Protein AF-A0A6P0SN22-F1 (afdb_monomer)

Foldseek 3Di:
DDDDPDPDDDPDDVQDCVVCCQVFDDPVPDPVSRDDPDDDDDDDDDDPDDDDDDDDCPPDDDFQPVVVVCCPVPVCVVVVVVVVVQVPVPHDDDDDDDDDGDDDDDDDDDDDDDDDDDDDDDDDDDDDDDDDDDDPDQDWDWDAALLRWTWIAGPVRQWGAWTFQFQAPVRQTFIFGGHGPPQLVVVQSNDNWHKEKAQQLCSQWDADPPDPGDTPDGGGPSAWHDFQQAIWGRRSVPFADPPQLQTKMKIFGRALAAQLVCLQDCVRYRPCVRRFQPDPDPVSSVVRSVSVSVSVNVVQVVLLCLLPDPPHDPVSVVLSVVSVCNRGGSPFGGMKMANIAAPQLRRHHQWCNVQSQQAPPNSQFTWRMKIFGDWDWDQDPNDIDTDGTQIWTKGWDADPDDDDDDPQQWDKHWRIWIWTGGRSDTPDTKTKMKIFPCDDQSAGWFFLPDPVRTRIDIWIKDWDADPNRIDIWIKDAAWTWIARLLFQWFLTKIFGMKTKTWDGDDPPSQKTKIKIWTWTWTATEQDPQAQAVFFHDPDSLSVQLVVLVVQLVVLCVCCVVPVVSSVVSNVVSVVSNVVSVVVVVPDQGTWIKTGFMKMWIWGHDPNDTDIDIDTDQQPIDTDPVSHDGDCFHCVQWAQKDWDGKDWQDLVCQVPDDFQWAFAAGPQADNDDDSTWIWIKIKDWPQDPPPQRPRDTWIKIWIKTWHHRHPSDPVPTHITITIHTPCDGDDQAWHDSPDFKTKGFDHWYKTWDQVDPLGIWIKIKTWQIWIDGPPQTPPNDWIKMKMKIWHRPRDPHGNDIDIDMDTDD

pLDDT: mean 79.34, std 20.68, range [23.09, 98.12]

Mean predicted aligned error: 14.94 Å

Sequence (808 aa):
EQVTNLPVYFSQPKQSLLYRASTFQDGNQDPTDDPLTFLEVPVTGLPRGEYLPLFPYGGVSGTLAHYQQMEEQILNPQRRKQIKIIAETDTTQLTGEPQGILGIGIGTSTPQAFSALSRSATPEAQAMTAAAATTSTTETITGTTSLGLLATYSSDYQTLNSLLLAKDTDNEDVSLQDLERGSSLRSAFQSSQMFLVITDPSSLKTFDTNEPPQVIKEHFQNNQLTIQGWTFDLNPDNWRQGTGDTDTVLLFKFLDKPLIDILKDTALWEQPEVFVGTATDADERVKEIKAVRDRLVTFFENAIATANDPDAAEKDRDNAAPLARVGSSTFWSGMIALNVKLPAGTGLPQDLKALECGIQDQDNFYAQYVGSNGTPILPQNGELVAEQSSLFGLLDYQDNSVPETGPLGYAFQVANLRVQFQNSQITAFSSEVNLTLDKLFDEATQLLNSRSGRNIVILQGFTEEHDGVITYSFSFTGENYFALPDSHILNNVDIVKATFSTDPPGNDTTLTIGRFTLWGRLNFRDLEAFDGLSFGSDTSLSDEVLTASNLVNRSARALEDDYQVGIDTLNQASAELQQKLDELANNEQFLQFSKLSIVMNCKHTNGTQDITFSVDPSQIAFDFARSKARPHSLYSKFPLKLTNFVYLDPTQPDSKPKGYLTVKTPLGSDSMPDSGFGFNFEFNLGSLGALSGSAQFVVNLLIIWEPNQDGSQEGATTFVGLRLPGIGGDVLGFPLQSVLKLSFKTVELLVDSTNPAGTAYLLKIKKVALKFFVLSFPPNGQTEIVIFGNPDATDSNDAVGWYAAYAK

Structure (mmCIF, N/CA/C/O backbone):
data_AF-A0A6P0SN22-F1
#
_entry.id   AF-A0A6P0SN22-F1
#
loop_
_atom_site.group_PDB
_atom_site.id
_atom_site.type_symbol
_atom_site.label_atom_id
_atom_site.label_alt_id
_atom_site.label_comp_id
_atom_site.label_asym_id
_atom_site.label_e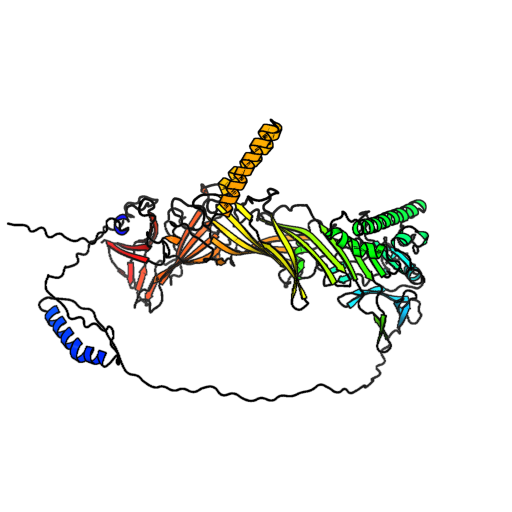ntity_id
_atom_site.label_seq_id
_atom_site.pdbx_PDB_ins_code
_atom_site.Cartn_x
_atom_site.Cartn_y
_atom_site.Cartn_z
_atom_site.occupancy
_atom_site.B_iso_or_equiv
_atom_site.auth_seq_id
_atom_site.auth_comp_id
_atom_site.auth_asym_id
_atom_site.auth_atom_id
_atom_site.pdbx_PDB_model_num
ATOM 1 N N . GLU A 1 1 ? 41.901 -1.131 -85.387 1.00 37.09 1 GLU A N 1
ATOM 2 C CA . GLU A 1 1 ? 41.455 -2.115 -84.375 1.00 37.09 1 GLU A CA 1
ATOM 3 C C . GLU A 1 1 ? 39.991 -1.829 -84.045 1.00 37.09 1 GLU A C 1
ATOM 5 O O . GLU A 1 1 ? 39.555 -0.703 -84.261 1.00 37.09 1 GLU A O 1
ATOM 10 N N . GLN A 1 2 ? 39.230 -2.801 -83.534 1.00 31.55 2 GLN A N 1
ATOM 11 C CA . GLN A 1 2 ? 37.912 -2.556 -82.933 1.00 31.55 2 GLN A CA 1
ATOM 12 C C . GLN A 1 2 ? 37.949 -3.009 -81.473 1.00 31.55 2 GLN A C 1
ATOM 14 O O . GLN A 1 2 ? 38.062 -4.200 -81.198 1.00 31.55 2 GLN A O 1
ATOM 19 N N . VAL A 1 3 ? 37.864 -2.056 -80.544 1.00 35.34 3 VAL A N 1
ATOM 20 C CA . VAL A 1 3 ? 37.743 -2.347 -79.111 1.00 35.34 3 VAL A CA 1
ATOM 21 C C . VAL A 1 3 ? 36.274 -2.628 -78.811 1.00 35.34 3 VAL A C 1
ATOM 23 O O . VAL A 1 3 ? 35.450 -1.716 -78.768 1.00 35.34 3 VAL A O 1
ATOM 26 N N . THR A 1 4 ? 35.928 -3.900 -78.629 1.00 33.53 4 THR A N 1
ATOM 27 C CA . THR A 1 4 ? 34.595 -4.297 -78.170 1.00 33.53 4 THR A CA 1
ATOM 28 C C . THR A 1 4 ? 34.476 -4.049 -76.670 1.00 33.53 4 THR A C 1
ATOM 30 O O . THR A 1 4 ? 34.850 -4.906 -75.870 1.00 33.53 4 THR A O 1
ATOM 33 N N . ASN A 1 5 ? 33.926 -2.894 -76.288 1.00 36.38 5 ASN A N 1
ATOM 34 C CA . ASN A 1 5 ? 33.444 -2.672 -74.924 1.00 36.38 5 ASN A CA 1
ATOM 35 C C . ASN A 1 5 ? 32.339 -3.693 -74.613 1.00 36.38 5 ASN A C 1
ATOM 37 O O . ASN A 1 5 ? 31.191 -3.526 -75.026 1.00 36.38 5 ASN A O 1
ATOM 41 N N . LEU A 1 6 ? 32.689 -4.751 -73.883 1.00 28.53 6 LEU A N 1
ATOM 42 C CA . LEU A 1 6 ? 31.708 -5.596 -73.216 1.00 28.53 6 LEU A CA 1
ATOM 43 C C . LEU A 1 6 ? 31.131 -4.815 -72.024 1.00 28.53 6 LEU A C 1
ATOM 45 O O . LEU A 1 6 ? 31.899 -4.179 -71.298 1.00 28.53 6 LEU A O 1
ATOM 49 N N . PRO A 1 7 ? 29.807 -4.846 -71.789 1.00 27.16 7 PRO A N 1
ATOM 50 C CA . PRO A 1 7 ? 29.234 -4.257 -70.590 1.00 27.16 7 PRO A CA 1
ATOM 51 C C . PRO A 1 7 ? 29.677 -5.076 -69.373 1.00 27.16 7 PRO A C 1
ATOM 53 O O . PRO A 1 7 ? 29.232 -6.208 -69.182 1.00 27.16 7 PRO A O 1
ATOM 56 N N . VAL A 1 8 ? 30.557 -4.504 -68.550 1.00 32.66 8 VAL A N 1
ATOM 57 C CA . VAL A 1 8 ? 30.892 -5.072 -67.240 1.00 32.66 8 VAL A CA 1
ATOM 58 C C . VAL A 1 8 ? 29.663 -4.924 -66.349 1.00 32.66 8 VAL A C 1
ATOM 60 O O . VAL A 1 8 ? 29.258 -3.812 -66.010 1.00 32.66 8 VAL A O 1
ATOM 63 N N . TYR A 1 9 ? 29.041 -6.049 -66.001 1.00 28.30 9 TYR A N 1
ATOM 64 C CA . TYR A 1 9 ? 27.970 -6.077 -65.014 1.00 28.30 9 TYR A CA 1
ATOM 65 C C . TYR A 1 9 ? 28.590 -6.036 -63.616 1.00 28.30 9 TYR A C 1
ATOM 67 O O . TYR A 1 9 ? 29.081 -7.047 -63.116 1.00 28.30 9 TYR A O 1
ATOM 75 N N . PHE A 1 10 ? 28.577 -4.858 -63.000 1.00 33.09 10 PHE A N 1
ATOM 76 C CA . PHE A 1 10 ? 28.916 -4.695 -61.592 1.00 33.09 10 PHE A CA 1
ATOM 77 C C . PHE A 1 10 ? 27.702 -5.061 -60.735 1.00 33.09 10 PHE A C 1
ATOM 79 O O . PHE A 1 10 ? 26.609 -4.530 -60.944 1.00 33.09 10 PHE A O 1
ATOM 86 N N . SER A 1 11 ? 27.893 -5.903 -59.719 1.00 33.38 11 SER A N 1
ATOM 87 C CA . SER A 1 11 ? 26.896 -6.158 -58.674 1.00 33.38 11 SER A CA 1
ATOM 88 C C . SER A 1 11 ? 26.861 -5.004 -57.660 1.00 33.38 11 SER A C 1
ATOM 90 O O . SER A 1 11 ? 27.085 -5.206 -56.471 1.00 33.38 11 SER A O 1
ATOM 92 N N . GLN A 1 12 ? 26.619 -3.784 -58.147 1.00 42.22 12 GLN A N 1
ATOM 93 C CA . GLN A 1 12 ? 26.548 -2.551 -57.360 1.00 42.22 12 GLN A CA 1
ATOM 94 C C . GLN A 1 12 ? 25.097 -2.030 -57.328 1.00 42.22 12 GLN A C 1
ATOM 96 O O . GLN A 1 12 ? 24.701 -1.241 -58.194 1.00 42.22 12 GLN A O 1
ATOM 101 N N . PRO A 1 13 ? 24.276 -2.415 -56.333 1.00 39.00 13 PRO A N 1
ATOM 102 C CA . PRO A 1 13 ? 23.063 -1.676 -56.025 1.00 39.00 13 PRO A CA 1
ATOM 103 C C . PRO A 1 13 ? 23.487 -0.309 -55.479 1.00 39.00 13 PRO A C 1
ATOM 105 O O . PRO A 1 13 ? 24.043 -0.227 -54.385 1.00 39.00 13 PRO A O 1
ATOM 108 N N . LYS A 1 14 ? 23.187 0.780 -56.199 1.00 37.38 14 LYS A N 1
ATOM 109 C CA . LYS A 1 14 ? 23.468 2.162 -55.744 1.00 37.38 14 LYS A CA 1
ATOM 110 C C . LYS A 1 14 ? 22.757 2.560 -54.436 1.00 37.38 14 LYS A C 1
ATOM 112 O O . LYS A 1 14 ? 22.993 3.648 -53.927 1.00 37.38 14 LYS A O 1
ATOM 117 N N . GLN A 1 15 ? 21.882 1.696 -53.926 1.00 42.50 15 GLN A N 1
ATOM 118 C CA . GLN A 1 15 ? 21.137 1.845 -52.674 1.00 42.50 15 GLN A CA 1
ATOM 119 C C . GLN A 1 15 ? 21.713 0.987 -51.529 1.00 42.50 15 GLN A C 1
ATOM 121 O O . GLN A 1 15 ? 21.213 1.058 -50.415 1.00 42.50 15 GLN A O 1
ATOM 126 N N . SER A 1 16 ? 22.748 0.170 -51.771 1.00 48.53 16 SER A N 1
ATOM 127 C CA . SER A 1 16 ? 23.338 -0.676 -50.727 1.00 48.53 16 SER A CA 1
ATOM 128 C C . SER A 1 16 ? 24.124 0.159 -49.711 1.00 48.53 16 SER A C 1
ATOM 130 O O . SER A 1 16 ? 25.060 0.871 -50.083 1.00 48.53 16 SER A O 1
ATOM 132 N N . LEU A 1 17 ? 23.781 0.005 -48.425 1.00 52.00 17 LEU A N 1
ATOM 133 C CA . LEU A 1 17 ? 24.433 0.663 -47.280 1.00 52.00 17 LEU A CA 1
ATOM 134 C C . LEU A 1 17 ? 25.964 0.522 -47.284 1.00 52.00 17 LEU A C 1
ATOM 136 O O . LEU A 1 17 ? 26.669 1.433 -46.859 1.00 52.00 17 LEU A O 1
ATOM 140 N N . LEU A 1 18 ? 26.473 -0.601 -47.803 1.00 52.75 18 LEU A N 1
ATOM 141 C CA . LEU A 1 18 ? 27.900 -0.935 -47.867 1.00 52.75 18 LEU A CA 1
ATOM 142 C C . LEU A 1 18 ? 28.732 0.188 -48.504 1.00 52.75 18 LEU A C 1
ATOM 144 O O . LEU A 1 18 ? 29.776 0.566 -47.979 1.00 52.75 18 LEU A O 1
ATOM 148 N N . TYR A 1 19 ? 28.239 0.775 -49.598 1.00 54.28 19 TYR A N 1
ATOM 149 C CA . TYR A 1 19 ? 28.933 1.837 -50.335 1.00 54.28 19 TYR A CA 1
ATOM 150 C C . TYR A 1 19 ? 28.730 3.240 -49.736 1.00 54.28 19 TYR A C 1
ATOM 152 O O . TYR A 1 19 ? 29.259 4.212 -50.270 1.00 54.28 19 TYR A O 1
ATOM 160 N N . ARG A 1 20 ? 27.975 3.350 -48.635 1.00 53.56 20 ARG A N 1
ATOM 161 C CA . ARG A 1 20 ? 27.742 4.584 -47.869 1.00 53.56 20 ARG A CA 1
ATOM 162 C C . ARG A 1 20 ? 28.419 4.579 -46.495 1.00 53.56 20 ARG A C 1
ATOM 164 O O . ARG A 1 20 ? 28.268 5.544 -45.766 1.00 53.56 20 ARG A O 1
ATOM 171 N N . ALA A 1 21 ? 29.205 3.560 -46.136 1.00 53.28 21 ALA A N 1
ATOM 172 C CA . ALA A 1 21 ? 29.822 3.414 -44.805 1.00 53.28 21 ALA A CA 1
ATOM 173 C C . ALA A 1 21 ? 30.779 4.560 -44.361 1.00 53.28 21 ALA A C 1
ATOM 175 O O . ALA A 1 21 ? 31.189 4.591 -43.195 1.00 53.28 21 ALA A O 1
ATOM 176 N N . SER A 1 22 ? 31.126 5.479 -45.273 1.00 54.09 22 SER A N 1
ATOM 177 C CA . SER A 1 22 ? 31.872 6.731 -45.048 1.00 54.09 22 SER A CA 1
ATOM 178 C C . SER A 1 22 ? 30.991 7.986 -44.902 1.00 54.09 22 SER A C 1
ATOM 180 O O . SER A 1 22 ? 31.495 9.038 -44.530 1.00 54.09 22 SER A O 1
ATOM 182 N N . THR A 1 23 ? 29.681 7.911 -45.176 1.00 56.34 23 THR A N 1
ATOM 183 C CA . THR A 1 23 ? 28.726 9.025 -44.981 1.00 56.34 23 THR A CA 1
ATOM 184 C C . THR A 1 23 ? 27.982 8.955 -43.644 1.00 56.34 23 THR A C 1
ATOM 186 O O . THR A 1 23 ? 27.106 9.776 -43.388 1.00 56.34 23 THR A O 1
ATOM 189 N N . PHE A 1 24 ? 28.311 7.974 -42.802 1.00 56.84 24 PHE A N 1
ATOM 190 C CA . PHE A 1 24 ? 27.848 7.879 -41.416 1.00 56.84 24 PHE A CA 1
ATOM 191 C C . PHE A 1 24 ? 28.590 8.924 -40.585 1.00 56.84 24 PHE A C 1
ATOM 193 O O . PHE A 1 24 ? 29.802 9.077 -40.745 1.00 56.84 24 PHE A O 1
ATOM 200 N N . GLN A 1 25 ? 27.888 9.638 -39.704 1.00 53.88 25 GLN A N 1
ATOM 201 C CA . GLN A 1 25 ? 28.543 10.646 -38.873 1.00 53.88 25 GLN A CA 1
ATOM 202 C C . GLN A 1 25 ? 29.407 9.978 -37.800 1.00 53.88 25 GLN A C 1
ATOM 204 O O . GLN A 1 25 ? 28.922 9.180 -37.000 1.00 53.88 25 GLN A O 1
ATOM 209 N N . ASP A 1 26 ? 30.689 10.335 -37.781 1.00 52.53 26 ASP A N 1
ATOM 210 C CA . ASP A 1 26 ? 31.592 10.058 -36.671 1.00 52.53 26 ASP A CA 1
ATOM 211 C C . ASP A 1 26 ? 31.787 11.339 -35.855 1.00 52.53 26 ASP A C 1
ATOM 213 O O . ASP A 1 26 ? 32.146 12.378 -36.417 1.00 52.53 26 ASP A O 1
ATOM 217 N N . GLY A 1 27 ? 31.572 11.264 -34.539 1.00 46.97 27 GLY A N 1
ATOM 218 C CA . GLY A 1 27 ? 31.609 12.426 -33.645 1.00 46.97 27 GLY A CA 1
ATOM 219 C C . GLY A 1 27 ? 32.939 13.192 -33.625 1.00 46.97 27 GLY A C 1
ATOM 220 O O . GLY A 1 27 ? 32.939 14.371 -33.285 1.00 46.97 27 GLY A O 1
ATOM 221 N N . ASN A 1 28 ? 34.052 12.568 -34.034 1.00 48.81 28 ASN A N 1
ATOM 222 C CA . ASN A 1 28 ? 35.381 13.193 -34.014 1.00 48.81 28 ASN A CA 1
ATOM 223 C C . ASN A 1 28 ? 35.919 13.601 -35.399 1.00 48.81 28 ASN A C 1
ATOM 225 O O . ASN A 1 28 ? 36.970 14.238 -35.462 1.00 48.81 28 ASN A O 1
ATOM 229 N N . GLN A 1 29 ? 35.244 13.238 -36.500 1.00 50.00 29 GLN A N 1
ATOM 230 C CA . GLN A 1 29 ? 35.712 13.456 -37.885 1.00 50.00 29 GLN A CA 1
ATOM 231 C C . GLN A 1 29 ? 37.176 13.015 -38.148 1.00 50.00 29 GLN A C 1
ATOM 233 O O . GLN A 1 29 ? 37.887 13.628 -38.949 1.00 50.00 29 GLN A O 1
ATOM 238 N N . ASP A 1 30 ? 37.647 11.953 -37.483 1.00 48.50 30 ASP A N 1
ATOM 239 C CA . ASP A 1 30 ? 39.017 11.453 -37.657 1.00 48.50 30 ASP A CA 1
ATOM 240 C C . ASP A 1 30 ? 39.169 10.771 -39.039 1.00 48.50 30 ASP A C 1
ATOM 242 O O . ASP A 1 30 ? 38.454 9.808 -39.331 1.00 48.50 30 ASP A O 1
ATOM 246 N N . PRO A 1 31 ? 40.110 11.202 -39.905 1.00 40.78 31 PRO A N 1
ATOM 247 C CA . PRO A 1 31 ? 40.314 10.605 -41.229 1.00 40.78 31 PRO A CA 1
ATOM 248 C C . PRO A 1 31 ? 40.891 9.175 -41.190 1.00 40.78 31 PRO A C 1
ATOM 250 O O . PRO A 1 31 ? 41.145 8.591 -42.242 1.00 40.78 31 PRO A O 1
ATOM 253 N N . THR A 1 32 ? 41.122 8.597 -40.006 1.00 43.38 32 THR A N 1
ATOM 254 C CA . THR A 1 32 ? 41.438 7.173 -39.810 1.00 43.38 32 THR A CA 1
ATOM 255 C C . THR A 1 32 ? 40.221 6.308 -39.457 1.00 43.38 32 THR A C 1
ATOM 257 O O . THR A 1 32 ? 40.376 5.090 -39.345 1.00 43.38 32 THR A O 1
ATOM 260 N N . ASP A 1 33 ? 39.027 6.905 -39.334 1.00 42.75 33 ASP A N 1
ATOM 261 C CA . ASP A 1 33 ? 37.753 6.205 -39.109 1.00 42.75 33 ASP A CA 1
ATOM 262 C C . ASP A 1 33 ? 36.914 6.000 -40.400 1.00 42.75 33 ASP A C 1
ATOM 264 O O . ASP A 1 33 ? 35.889 5.301 -40.383 1.00 42.75 33 ASP A O 1
ATOM 268 N N . ASP A 1 34 ? 37.402 6.546 -41.521 1.00 47.16 34 ASP A N 1
ATOM 269 C CA . ASP A 1 34 ? 36.933 6.345 -42.901 1.00 47.16 34 ASP A CA 1
ATOM 270 C C . ASP A 1 34 ? 37.185 4.874 -43.334 1.00 47.16 34 ASP A C 1
ATOM 272 O O . ASP A 1 34 ? 38.304 4.374 -43.164 1.00 47.16 34 ASP A O 1
ATOM 276 N N . PRO A 1 35 ? 36.184 4.123 -43.845 1.00 45.41 35 PRO A N 1
ATOM 277 C CA . PRO A 1 35 ? 36.316 2.691 -44.109 1.00 45.41 35 PRO A CA 1
ATOM 278 C C . PRO A 1 35 ? 37.404 2.366 -45.136 1.00 45.41 35 PRO A C 1
ATOM 280 O O . PRO A 1 35 ? 37.511 2.994 -46.193 1.00 45.41 35 PRO A O 1
ATOM 283 N N . LEU A 1 36 ? 38.153 1.295 -44.858 1.00 47.06 36 LEU A N 1
ATOM 284 C CA . LEU A 1 36 ? 39.198 0.779 -45.742 1.00 47.06 36 LEU A CA 1
ATOM 285 C C . LEU A 1 36 ? 38.669 0.585 -47.172 1.00 47.06 36 LEU A C 1
ATOM 287 O O . LEU A 1 36 ? 37.714 -0.161 -47.396 1.00 47.06 36 LEU A O 1
ATOM 291 N N . THR A 1 37 ? 39.301 1.258 -48.140 1.00 41.22 37 THR A N 1
ATOM 292 C CA . THR A 1 37 ? 38.797 1.367 -49.516 1.00 41.22 37 THR A CA 1
ATOM 293 C C . THR A 1 37 ? 38.552 -0.014 -50.126 1.00 41.22 37 THR A C 1
ATOM 295 O O . THR A 1 37 ? 39.486 -0.805 -50.271 1.00 41.22 37 THR A O 1
ATOM 298 N N . PHE A 1 38 ? 37.292 -0.303 -50.473 1.00 41.16 38 PHE A N 1
ATOM 299 C CA . PHE A 1 38 ? 36.851 -1.635 -50.891 1.00 41.16 38 PHE A CA 1
ATOM 300 C C . PHE A 1 38 ? 37.704 -2.204 -52.031 1.00 41.16 38 PHE A C 1
ATOM 302 O O . PHE A 1 38 ? 37.725 -1.681 -53.146 1.00 41.16 38 PHE A O 1
ATOM 309 N N . LEU A 1 39 ? 38.373 -3.323 -51.753 1.00 35.22 39 LEU A N 1
ATOM 310 C CA . LEU A 1 39 ? 39.164 -4.048 -52.737 1.00 35.22 39 LEU A CA 1
ATOM 311 C C . LEU A 1 39 ? 38.232 -5.000 -53.501 1.00 35.22 39 LEU A C 1
ATOM 313 O O . LEU A 1 39 ? 37.974 -6.118 -53.056 1.00 35.22 39 LEU A O 1
ATOM 317 N N . GLU A 1 40 ? 37.683 -4.528 -54.626 1.00 33.50 40 GLU A N 1
ATOM 318 C CA . GLU A 1 40 ? 36.809 -5.334 -55.489 1.00 33.50 40 GLU A CA 1
ATOM 319 C C . GLU A 1 40 ? 37.525 -6.624 -55.926 1.00 33.50 40 GLU A C 1
ATOM 321 O O . GLU A 1 40 ? 38.566 -6.586 -56.585 1.00 33.50 40 GLU A O 1
ATOM 326 N N . VAL A 1 41 ? 36.954 -7.780 -55.576 1.00 29.56 41 VAL A N 1
ATOM 327 C CA . VAL A 1 41 ? 37.428 -9.085 -56.052 1.00 29.56 41 VAL A CA 1
ATOM 328 C C . VAL A 1 41 ? 36.740 -9.381 -57.390 1.00 29.56 41 VAL A C 1
ATOM 330 O O . VAL A 1 41 ? 35.524 -9.589 -57.405 1.00 29.56 41 VAL A O 1
ATOM 333 N N . PRO A 1 42 ? 37.464 -9.414 -58.525 1.00 27.75 42 PRO A N 1
ATOM 334 C CA . PRO A 1 42 ? 36.849 -9.661 -59.822 1.00 27.75 42 PRO A CA 1
ATOM 335 C C . PRO A 1 42 ? 36.373 -11.115 -59.923 1.00 27.75 42 PRO A C 1
ATOM 337 O O . PRO A 1 42 ? 37.173 -12.050 -59.911 1.00 27.75 42 PRO A O 1
ATOM 340 N N . VAL A 1 43 ? 35.061 -11.312 -60.061 1.00 32.66 43 VAL A N 1
ATOM 341 C CA . VAL A 1 43 ? 34.480 -12.636 -60.316 1.00 32.66 43 VAL A CA 1
ATOM 342 C C . VAL A 1 43 ? 34.761 -13.040 -61.763 1.00 32.66 43 VAL A C 1
ATOM 344 O O . VAL A 1 43 ? 34.273 -12.412 -62.704 1.00 32.66 43 VAL A O 1
ATOM 347 N N . THR A 1 44 ? 35.525 -14.116 -61.956 1.00 33.78 44 THR A N 1
ATOM 348 C CA . THR A 1 44 ? 35.799 -14.674 -63.286 1.00 33.78 44 THR A CA 1
ATOM 349 C C . THR A 1 44 ? 34.521 -15.270 -63.883 1.00 33.78 44 THR A C 1
ATOM 351 O O . THR A 1 44 ? 34.043 -16.315 -63.441 1.00 33.78 44 THR A O 1
ATOM 354 N N . GLY A 1 45 ? 33.948 -14.604 -64.887 1.00 38.22 45 GLY A N 1
ATOM 355 C CA . GLY A 1 45 ? 32.739 -15.072 -65.567 1.00 38.22 45 GLY A CA 1
ATOM 356 C C . GLY A 1 45 ? 32.968 -16.346 -66.388 1.00 38.22 45 GLY A C 1
ATOM 357 O O . GLY A 1 45 ? 33.976 -16.474 -67.082 1.00 38.22 45 GLY A O 1
ATOM 358 N N . LEU A 1 46 ? 32.006 -17.273 -66.344 1.00 39.03 46 LEU A N 1
ATOM 359 C CA . LEU A 1 46 ? 32.020 -18.490 -67.162 1.00 39.03 46 LEU A CA 1
ATOM 360 C C . LEU A 1 46 ? 31.876 -18.163 -68.667 1.00 39.03 46 LEU A C 1
ATOM 362 O O . LEU A 1 46 ? 31.057 -17.309 -69.030 1.00 39.03 46 LEU A O 1
ATOM 366 N N . PRO A 1 47 ? 32.589 -18.868 -69.568 1.00 43.06 47 PRO A N 1
ATOM 367 C CA . PRO A 1 47 ? 32.340 -18.792 -71.005 1.00 43.06 47 PRO A CA 1
ATOM 368 C C . PRO A 1 47 ? 30.916 -19.241 -71.372 1.00 43.06 47 PRO A C 1
ATOM 370 O O . PRO A 1 47 ? 30.352 -20.155 -70.769 1.00 43.06 47 PRO A O 1
ATOM 373 N N . ARG A 1 48 ? 30.330 -18.643 -72.417 1.00 35.75 48 ARG A N 1
ATOM 374 C CA . ARG A 1 48 ? 29.030 -19.086 -72.950 1.00 35.75 48 ARG A CA 1
ATOM 375 C C . ARG A 1 48 ? 29.164 -20.448 -73.642 1.00 35.75 48 ARG A C 1
ATOM 377 O O . ARG A 1 48 ? 29.698 -20.500 -74.746 1.00 35.75 48 ARG A O 1
ATOM 384 N N . GLY A 1 49 ? 28.586 -21.501 -73.061 1.00 48.97 49 GLY A N 1
ATOM 385 C CA . GLY A 1 49 ? 28.297 -22.748 -73.786 1.00 48.97 49 GLY A CA 1
ATOM 386 C C . GLY A 1 49 ? 28.391 -24.052 -72.990 1.00 48.97 49 GLY A C 1
ATOM 387 O O . GLY A 1 49 ? 27.885 -25.062 -73.471 1.00 48.97 49 GLY A O 1
ATOM 388 N N . GLU A 1 50 ? 29.004 -24.056 -71.804 1.00 45.03 50 GLU A N 1
ATOM 389 C CA . GLU A 1 50 ? 29.129 -25.275 -70.991 1.00 45.03 50 GLU A CA 1
ATOM 390 C C . GLU A 1 50 ? 27.929 -25.497 -70.059 1.00 45.03 50 GLU A C 1
ATOM 392 O O . GLU A 1 50 ? 27.364 -24.556 -69.500 1.00 45.03 50 GLU A O 1
ATOM 397 N N . TYR A 1 51 ? 27.562 -26.768 -69.876 1.00 52.72 51 TYR A N 1
ATOM 398 C CA . TYR A 1 51 ? 26.471 -27.220 -69.012 1.00 52.72 51 TYR A CA 1
ATOM 399 C C . TYR A 1 51 ? 26.922 -28.444 -68.215 1.00 52.72 51 TYR A C 1
ATOM 401 O O . TYR A 1 51 ? 27.581 -29.331 -68.758 1.00 52.72 51 TYR A O 1
ATOM 409 N N . LEU A 1 52 ? 26.525 -28.523 -66.944 1.00 45.53 52 LEU A N 1
ATOM 410 C CA . LEU A 1 52 ? 26.890 -29.618 -66.044 1.00 45.53 52 LEU A CA 1
ATOM 411 C C . LEU A 1 52 ? 25.633 -30.383 -65.582 1.00 45.53 52 LEU A C 1
ATOM 413 O O . LEU A 1 52 ? 24.633 -29.751 -65.232 1.00 45.53 52 LEU A O 1
ATOM 417 N N . PRO A 1 53 ? 25.643 -31.731 -65.586 1.00 45.38 53 PRO A N 1
ATOM 418 C CA . PRO A 1 53 ? 24.451 -32.535 -65.324 1.00 45.38 53 PRO A CA 1
ATOM 419 C C . PRO A 1 53 ? 24.132 -32.639 -63.824 1.00 45.38 53 PRO A C 1
ATOM 421 O O . PRO A 1 53 ? 24.556 -33.569 -63.128 1.00 45.38 53 PRO A O 1
ATOM 424 N N . LEU A 1 54 ? 23.320 -31.703 -63.331 1.00 42.19 54 LEU A N 1
ATOM 425 C CA . LEU A 1 54 ? 22.585 -31.873 -62.078 1.00 42.19 54 LEU A CA 1
ATOM 426 C C . LEU A 1 54 ? 21.493 -32.936 -62.264 1.00 42.19 54 LEU A C 1
ATOM 428 O O . LEU A 1 54 ? 20.694 -32.857 -63.196 1.00 42.19 54 LEU A O 1
ATOM 432 N N . PHE A 1 55 ? 21.442 -33.915 -61.360 1.00 47.31 55 PHE A N 1
ATOM 433 C CA . PHE A 1 55 ? 20.347 -34.881 -61.300 1.00 47.31 55 PHE A CA 1
ATOM 434 C C . PHE A 1 55 ? 19.355 -34.417 -60.221 1.00 47.31 55 PHE A C 1
ATOM 436 O O . PHE A 1 55 ? 19.761 -34.288 -59.064 1.00 47.31 55 PHE A O 1
ATOM 443 N N . PRO A 1 56 ? 18.091 -34.103 -60.555 1.00 45.16 56 PRO A N 1
ATOM 444 C CA . PRO A 1 56 ? 17.151 -33.564 -59.580 1.00 45.16 56 PRO A CA 1
ATOM 445 C C . PRO A 1 56 ? 16.663 -34.670 -58.636 1.00 45.16 56 PRO A C 1
ATOM 447 O O . PRO A 1 56 ? 15.868 -35.521 -59.021 1.00 45.16 56 PRO A O 1
ATOM 450 N N . TYR A 1 57 ? 17.088 -34.626 -57.371 1.00 55.12 57 TYR A N 1
ATOM 451 C CA . TYR A 1 57 ? 16.649 -35.563 -56.323 1.00 55.12 57 TYR A CA 1
ATOM 452 C C . TYR A 1 57 ? 15.209 -35.313 -55.810 1.00 55.12 57 TYR A C 1
ATOM 454 O O . TYR A 1 57 ? 14.767 -35.941 -54.848 1.00 55.12 57 TYR A O 1
ATOM 462 N N . GLY A 1 58 ? 14.450 -34.417 -56.451 1.00 42.31 58 GLY A N 1
ATOM 463 C CA . GLY A 1 58 ? 13.050 -34.152 -56.118 1.00 42.31 58 GLY A CA 1
ATOM 464 C C . GLY A 1 58 ? 12.159 -35.365 -56.399 1.00 42.31 58 GLY A C 1
ATOM 465 O O . GLY A 1 58 ? 12.076 -35.826 -57.534 1.00 42.31 58 GLY A O 1
ATOM 466 N N . GLY A 1 59 ? 11.477 -35.870 -55.367 1.00 49.03 59 GLY A N 1
ATOM 467 C CA . GLY A 1 59 ? 10.556 -37.009 -55.476 1.00 49.03 59 GLY A CA 1
ATOM 468 C C . GLY A 1 59 ? 11.211 -38.396 -55.430 1.00 49.03 59 GLY A C 1
ATOM 469 O O . GLY A 1 59 ? 10.542 -39.386 -55.719 1.00 49.03 59 GLY A O 1
ATOM 470 N N . VAL A 1 60 ? 12.494 -38.502 -55.070 1.00 55.12 60 VAL A N 1
ATOM 471 C CA . VAL A 1 60 ? 13.182 -39.799 -54.961 1.00 55.12 60 VAL A CA 1
ATOM 472 C C . VAL A 1 60 ? 12.720 -40.564 -53.714 1.00 55.12 60 VAL A C 1
ATOM 474 O O . VAL A 1 60 ? 12.896 -40.104 -52.589 1.00 55.12 60 VAL A O 1
ATOM 477 N N . SER A 1 61 ? 12.164 -41.763 -53.916 1.00 55.19 61 SER A N 1
ATOM 478 C CA . SER A 1 61 ? 11.712 -42.666 -52.850 1.00 55.19 61 SER A CA 1
ATOM 479 C C . SER A 1 61 ? 12.453 -44.005 -52.897 1.00 55.19 61 SER A C 1
ATOM 481 O O . SER A 1 61 ? 12.337 -44.757 -53.865 1.00 55.19 61 SER A O 1
ATOM 483 N N . GLY A 1 62 ? 13.177 -44.321 -51.830 1.00 61.66 62 GLY A N 1
ATOM 484 C CA . GLY A 1 62 ? 13.998 -45.522 -51.692 1.00 61.66 62 GLY A CA 1
ATOM 485 C C . GLY A 1 62 ? 15.039 -45.301 -50.597 1.00 61.66 62 GLY A C 1
ATOM 486 O O . GLY A 1 62 ? 15.019 -44.274 -49.920 1.00 61.66 62 GLY A O 1
ATOM 487 N N . THR A 1 63 ? 15.959 -46.241 -50.398 1.00 56.09 63 THR A N 1
ATOM 488 C CA . THR A 1 63 ? 16.991 -46.046 -49.375 1.00 56.09 63 THR A CA 1
ATOM 489 C C . THR A 1 63 ? 18.069 -45.067 -49.832 1.00 56.09 63 THR A C 1
ATOM 491 O O . THR A 1 63 ? 18.702 -45.275 -50.865 1.00 56.09 63 THR A O 1
ATOM 494 N N . LEU A 1 64 ? 18.336 -44.080 -48.973 1.00 54.62 64 LEU A N 1
ATOM 495 C CA . LEU A 1 64 ? 19.480 -43.162 -48.963 1.00 54.62 64 LEU A CA 1
ATOM 496 C C . LEU A 1 64 ? 20.781 -43.744 -49.578 1.00 54.62 64 LEU A C 1
ATOM 498 O O . LEU A 1 64 ? 21.385 -43.168 -50.472 1.00 54.62 64 LEU A O 1
ATOM 502 N N . ALA A 1 65 ? 21.190 -44.945 -49.174 1.00 53.41 65 ALA A N 1
ATOM 503 C CA . ALA A 1 65 ? 22.058 -45.804 -49.984 1.00 53.41 65 ALA A CA 1
ATOM 504 C C . ALA A 1 65 ? 21.229 -47.044 -50.317 1.00 53.41 65 ALA A C 1
ATOM 506 O O . ALA A 1 65 ? 20.827 -47.750 -49.400 1.00 53.41 65 ALA A O 1
ATOM 507 N N . HIS A 1 66 ? 20.854 -47.325 -51.560 1.00 55.50 66 HIS A N 1
ATOM 508 C CA . HIS A 1 66 ? 21.704 -47.363 -52.751 1.00 55.50 66 HIS A CA 1
ATOM 509 C C . HIS A 1 66 ? 21.939 -46.054 -53.524 1.00 55.50 66 HIS A C 1
ATOM 511 O O . HIS A 1 66 ? 22.815 -46.064 -54.387 1.00 55.50 66 HIS A O 1
ATOM 517 N N . TYR A 1 67 ? 21.257 -44.936 -53.237 1.00 59.09 67 TYR A N 1
ATOM 518 C CA . TYR A 1 67 ? 21.566 -43.678 -53.941 1.00 59.09 67 TYR A CA 1
ATOM 519 C C . TYR A 1 67 ? 22.990 -43.186 -53.652 1.00 59.09 67 TYR A C 1
ATOM 521 O O . TYR A 1 67 ? 23.678 -42.866 -54.611 1.00 59.09 67 TYR A O 1
ATOM 529 N N . GLN A 1 68 ? 23.499 -43.295 -52.415 1.00 52.97 68 GLN A N 1
ATOM 530 C CA . GLN A 1 68 ? 24.937 -43.156 -52.119 1.00 52.97 68 GLN A CA 1
ATOM 531 C C . GLN A 1 68 ? 25.801 -44.095 -52.965 1.00 52.97 68 GLN A C 1
ATOM 533 O O . GLN A 1 68 ? 26.811 -43.668 -53.489 1.00 52.97 68 GLN A O 1
ATOM 538 N N . GLN A 1 69 ? 25.461 -45.380 -53.112 1.00 56.59 69 GLN A N 1
ATOM 539 C CA . GLN A 1 69 ? 26.326 -46.312 -53.852 1.00 56.59 69 GLN A CA 1
ATOM 540 C C . GLN A 1 69 ? 26.349 -45.997 -55.351 1.00 56.59 69 GLN A C 1
ATOM 542 O O . GLN A 1 69 ? 27.402 -46.077 -55.980 1.00 56.59 69 GLN A O 1
ATOM 547 N N . MET A 1 70 ? 25.223 -45.560 -55.919 1.00 57.91 70 MET A N 1
ATOM 548 C CA . MET A 1 70 ? 25.191 -44.976 -57.259 1.00 57.91 70 MET A CA 1
ATOM 549 C C . MET A 1 70 ? 25.990 -43.665 -57.303 1.00 57.91 70 MET A C 1
ATOM 551 O O . MET A 1 70 ? 26.745 -43.444 -58.248 1.00 57.91 70 MET A O 1
ATOM 555 N N . GLU A 1 71 ? 25.891 -42.838 -56.262 1.00 57.44 71 GLU A N 1
ATOM 556 C CA . GLU A 1 71 ? 26.653 -41.605 -56.096 1.00 57.44 71 GLU A CA 1
ATOM 557 C C . GLU A 1 71 ? 28.152 -41.858 -55.894 1.00 57.44 71 GLU A C 1
ATOM 559 O O . GLU A 1 71 ? 28.930 -41.042 -56.339 1.00 57.44 71 GLU A O 1
ATOM 564 N N . GLU A 1 72 ? 28.602 -42.980 -55.335 1.00 51.28 72 GLU A N 1
ATOM 565 C CA . GLU A 1 72 ? 30.009 -43.280 -55.019 1.00 51.28 72 GLU A CA 1
ATOM 566 C C . GLU A 1 72 ? 30.707 -44.145 -56.073 1.00 51.28 72 GLU A C 1
ATOM 568 O O . GLU A 1 72 ? 31.913 -44.011 -56.277 1.00 51.28 72 GLU A O 1
ATOM 573 N N . GLN A 1 73 ? 29.966 -45.028 -56.752 1.00 53.62 73 GLN A N 1
ATOM 574 C CA . GLN A 1 73 ? 30.509 -45.997 -57.714 1.00 53.62 73 GLN A CA 1
ATOM 575 C C . GLN A 1 73 ? 30.228 -45.630 -59.176 1.00 53.62 73 GLN A C 1
ATOM 577 O O . GLN A 1 73 ? 30.942 -46.096 -60.063 1.00 53.62 73 GLN A O 1
ATOM 582 N N . ILE A 1 74 ? 29.218 -44.792 -59.449 1.00 54.97 74 ILE A N 1
ATOM 583 C CA . ILE A 1 74 ? 28.853 -44.386 -60.815 1.00 54.97 74 ILE A CA 1
ATOM 584 C C . ILE A 1 74 ? 28.967 -42.869 -60.981 1.00 54.97 74 ILE A C 1
ATOM 586 O O . ILE A 1 74 ? 29.765 -42.414 -61.803 1.00 54.97 74 ILE A O 1
ATOM 590 N N . LEU A 1 75 ? 28.238 -42.074 -60.192 1.00 54.84 75 LEU A N 1
ATOM 591 C CA . LEU A 1 75 ? 28.251 -40.619 -60.333 1.00 54.84 75 LEU A CA 1
ATOM 592 C C . LEU A 1 75 ? 29.558 -40.015 -59.817 1.00 54.84 75 LEU A C 1
ATOM 594 O O . LEU A 1 75 ? 30.142 -39.255 -60.567 1.00 54.84 75 LEU A O 1
ATOM 598 N N . ASN A 1 76 ? 30.106 -40.376 -58.652 1.00 53.47 76 ASN A N 1
ATOM 599 C CA . ASN A 1 76 ? 31.396 -39.838 -58.189 1.00 53.47 76 ASN A CA 1
ATOM 600 C C . ASN A 1 76 ? 32.544 -40.199 -59.130 1.00 53.47 76 ASN A C 1
ATOM 602 O O . ASN A 1 76 ? 33.339 -39.311 -59.396 1.00 53.47 76 ASN A O 1
ATOM 606 N N . PRO A 1 77 ? 32.691 -41.421 -59.671 1.00 52.47 77 PRO A N 1
ATOM 607 C CA . PRO A 1 77 ? 33.781 -41.701 -60.594 1.00 52.47 77 PRO A CA 1
ATOM 608 C C . PRO A 1 77 ? 33.605 -40.972 -61.927 1.00 52.47 77 PRO A C 1
ATOM 610 O O . PRO A 1 77 ? 34.595 -40.492 -62.466 1.00 52.47 77 PRO A O 1
ATOM 613 N N . GLN A 1 78 ? 32.377 -40.798 -62.431 1.00 51.53 78 GLN A N 1
ATOM 614 C CA . GLN A 1 78 ? 32.129 -39.984 -63.631 1.00 51.53 78 GLN A CA 1
ATOM 615 C C . GLN A 1 78 ? 32.279 -38.480 -63.365 1.00 51.53 78 GLN A C 1
ATOM 617 O O . GLN A 1 78 ? 32.888 -37.790 -64.173 1.00 51.53 78 GLN A O 1
ATOM 622 N N . ARG A 1 79 ? 31.816 -37.976 -62.216 1.00 52.12 79 ARG A N 1
ATOM 623 C CA . ARG A 1 79 ? 31.968 -36.588 -61.760 1.00 52.12 79 ARG A CA 1
ATOM 624 C C . ARG A 1 79 ? 33.424 -36.285 -61.470 1.00 52.12 79 ARG A C 1
ATOM 626 O O . ARG A 1 79 ? 33.926 -35.365 -62.071 1.00 52.12 79 ARG A O 1
ATOM 633 N N . ARG A 1 80 ? 34.152 -37.078 -60.679 1.00 49.78 80 ARG A N 1
ATOM 634 C CA . ARG A 1 80 ? 35.608 -36.938 -60.454 1.00 49.78 80 ARG A CA 1
ATOM 635 C C . ARG A 1 80 ? 36.414 -37.086 -61.742 1.00 49.78 80 ARG A C 1
ATOM 637 O O . ARG A 1 80 ? 37.460 -36.465 -61.850 1.00 49.78 80 ARG A O 1
ATOM 644 N N . LYS A 1 81 ? 35.953 -37.868 -62.725 1.00 49.84 81 LYS A N 1
ATOM 645 C CA . LYS A 1 81 ? 36.599 -37.965 -64.044 1.00 49.84 81 LYS A CA 1
ATOM 646 C C . LYS A 1 81 ? 36.271 -36.775 -64.946 1.00 49.84 81 LYS A C 1
ATOM 648 O O . LYS A 1 81 ? 37.176 -36.319 -65.633 1.00 49.84 81 LYS A O 1
ATOM 653 N N . GLN A 1 82 ? 35.048 -36.239 -64.896 1.00 49.28 82 GLN A N 1
ATOM 654 C CA . GLN A 1 82 ? 34.732 -34.923 -65.450 1.00 49.28 82 GLN A CA 1
ATOM 655 C C . GLN A 1 82 ? 35.550 -33.864 -64.720 1.00 49.28 82 GLN A C 1
ATOM 657 O O . GLN A 1 82 ? 36.485 -33.407 -65.336 1.00 49.28 82 GLN A O 1
ATOM 662 N N . ILE A 1 83 ? 35.316 -33.581 -63.432 1.00 43.34 83 ILE A N 1
ATOM 663 C CA . ILE A 1 83 ? 36.068 -32.691 -62.514 1.00 43.34 83 ILE A CA 1
ATOM 664 C C . ILE A 1 83 ? 37.596 -32.805 -62.663 1.00 43.34 83 ILE A C 1
ATOM 666 O O . ILE A 1 83 ? 38.277 -31.813 -62.452 1.00 43.34 83 ILE A O 1
ATOM 670 N N . LYS A 1 84 ? 38.151 -33.953 -63.077 1.00 43.12 84 LYS A N 1
ATOM 671 C CA . LYS A 1 84 ? 39.565 -34.078 -63.449 1.00 43.12 84 LYS A CA 1
ATOM 672 C C . LYS A 1 84 ? 39.889 -33.585 -64.871 1.00 43.12 84 LYS A C 1
ATOM 674 O O . LYS A 1 84 ? 40.780 -32.766 -64.996 1.00 43.12 84 LYS A O 1
ATOM 679 N N . ILE A 1 85 ? 39.181 -34.031 -65.915 1.00 47.53 85 ILE A N 1
ATOM 680 C CA . ILE A 1 85 ? 39.298 -33.475 -67.290 1.00 47.53 85 ILE A CA 1
ATOM 681 C C . ILE A 1 85 ? 39.070 -31.950 -67.280 1.00 47.53 85 ILE A C 1
ATOM 683 O O . ILE A 1 85 ? 39.743 -31.192 -67.969 1.00 47.53 85 ILE A O 1
ATOM 687 N N . ILE A 1 86 ? 38.127 -31.537 -66.441 1.00 43.97 86 ILE A N 1
ATOM 688 C CA . ILE A 1 86 ? 37.765 -30.185 -66.047 1.00 43.97 86 ILE A CA 1
ATOM 689 C C . ILE A 1 86 ? 38.994 -29.525 -65.394 1.00 43.97 86 ILE A C 1
ATOM 691 O O . ILE A 1 86 ? 39.631 -28.714 -66.056 1.00 43.97 86 ILE A O 1
ATOM 695 N N . ALA A 1 87 ? 39.472 -29.957 -64.227 1.00 41.19 87 ALA A N 1
ATOM 696 C CA . ALA A 1 87 ? 40.654 -29.379 -63.565 1.00 41.19 87 ALA A CA 1
ATOM 697 C C . ALA A 1 87 ? 42.023 -29.608 -64.270 1.00 41.19 87 ALA A C 1
ATOM 699 O O . ALA A 1 87 ? 43.062 -29.370 -63.656 1.00 41.19 87 ALA A O 1
ATOM 700 N N . GLU A 1 88 ? 42.058 -30.087 -65.522 1.00 45.09 88 GLU A N 1
ATOM 701 C CA . GLU A 1 88 ? 43.287 -30.336 -66.297 1.00 45.09 88 GLU A CA 1
ATOM 702 C C . GLU A 1 88 ? 43.381 -29.581 -67.642 1.00 45.09 88 GLU A C 1
ATOM 704 O O . GLU A 1 88 ? 44.446 -29.632 -68.260 1.00 45.09 88 GLU A O 1
ATOM 709 N N . THR A 1 89 ? 42.332 -28.948 -68.193 1.00 46.84 89 THR A N 1
ATOM 710 C CA . THR A 1 89 ? 42.403 -28.399 -69.578 1.00 46.84 89 THR A CA 1
ATOM 711 C C . THR A 1 89 ? 41.585 -27.119 -69.883 1.00 46.84 89 THR A C 1
ATOM 713 O O . THR A 1 89 ? 41.097 -26.948 -70.994 1.00 46.84 89 THR A O 1
ATOM 716 N N . ASP A 1 90 ? 41.400 -26.118 -69.027 1.00 53.78 90 ASP A N 1
ATOM 717 C CA . ASP A 1 90 ? 41.719 -25.885 -67.615 1.00 53.78 90 ASP A CA 1
ATOM 718 C C . ASP A 1 90 ? 40.463 -25.186 -67.070 1.00 53.78 90 ASP A C 1
ATOM 720 O O . ASP A 1 90 ? 40.128 -24.070 -67.482 1.00 53.78 90 ASP A O 1
ATOM 724 N N . THR A 1 91 ? 39.632 -25.948 -66.357 1.00 42.84 91 THR A N 1
ATOM 725 C CA . THR A 1 91 ? 38.174 -25.878 -66.557 1.00 42.84 91 THR A CA 1
ATOM 726 C C . THR A 1 91 ? 37.365 -26.137 -65.285 1.00 42.84 91 THR A C 1
ATOM 728 O O . THR A 1 91 ? 37.807 -26.849 -64.393 1.00 42.84 91 THR A O 1
ATOM 731 N N . THR A 1 92 ? 36.163 -25.541 -65.285 1.00 30.16 92 THR A N 1
ATOM 732 C CA . THR A 1 92 ? 34.894 -25.823 -64.569 1.00 30.16 92 THR A CA 1
ATOM 733 C C . THR A 1 92 ? 34.853 -26.251 -63.078 1.00 30.16 92 THR A C 1
ATOM 735 O O . THR A 1 92 ? 35.801 -26.687 -62.438 1.00 30.16 92 THR A O 1
ATOM 738 N N . GLN A 1 93 ? 33.675 -26.056 -62.479 1.00 38.75 93 GLN A N 1
ATOM 739 C CA . GLN A 1 93 ? 33.375 -26.214 -61.047 1.00 38.75 93 GLN A CA 1
ATOM 740 C C . GLN A 1 93 ? 32.610 -27.526 -60.780 1.00 38.75 93 GLN A C 1
ATOM 742 O O . GLN A 1 93 ? 32.067 -28.095 -61.726 1.00 38.75 93 GLN A O 1
ATOM 747 N N . LEU A 1 94 ? 32.435 -27.932 -59.507 1.00 23.09 94 LEU A N 1
ATOM 748 C CA . LEU A 1 94 ? 31.091 -28.260 -58.978 1.00 23.09 94 LEU A CA 1
ATOM 749 C C . LEU A 1 94 ? 31.009 -28.520 -57.461 1.00 23.09 94 LEU A C 1
ATOM 751 O O . LEU A 1 94 ? 31.987 -28.850 -56.797 1.00 23.09 94 LEU A O 1
ATOM 755 N N . THR A 1 95 ? 29.779 -28.408 -56.958 1.00 37.12 95 THR A N 1
ATOM 756 C CA . THR A 1 95 ? 29.284 -28.767 -55.620 1.00 37.12 95 THR A CA 1
ATOM 757 C C . THR A 1 95 ? 28.592 -30.146 -55.624 1.00 37.12 95 THR A C 1
ATOM 759 O O . THR A 1 95 ? 28.171 -30.618 -56.681 1.00 37.12 95 THR A O 1
ATOM 762 N N . GLY A 1 96 ? 28.410 -30.779 -54.452 1.00 28.30 96 GLY A N 1
ATOM 763 C CA . GLY A 1 96 ? 27.475 -31.911 -54.288 1.00 28.30 96 GLY A CA 1
ATOM 764 C C . GLY A 1 96 ? 27.832 -32.963 -53.220 1.00 28.30 96 GLY A C 1
ATOM 765 O O . GLY A 1 96 ? 28.958 -33.448 -53.170 1.00 28.30 96 GLY A O 1
ATOM 766 N N . GLU A 1 97 ? 26.834 -33.332 -52.410 1.00 31.70 97 GLU A N 1
ATOM 767 C CA . GLU A 1 97 ? 26.770 -34.516 -51.518 1.00 31.70 97 GLU A CA 1
ATOM 768 C C . GLU A 1 97 ? 26.166 -35.748 -52.299 1.00 31.70 97 GLU A C 1
ATOM 770 O O . GLU A 1 97 ? 26.292 -35.706 -53.528 1.00 31.70 97 GLU A O 1
ATOM 775 N N . PRO A 1 98 ? 25.449 -36.791 -51.754 1.00 36.53 98 PRO A N 1
ATOM 776 C CA . PRO A 1 98 ? 25.112 -37.183 -50.352 1.00 36.53 98 PRO A CA 1
ATOM 777 C C . PRO A 1 98 ? 24.990 -38.714 -49.998 1.00 36.53 98 PRO A C 1
ATOM 779 O O . PRO A 1 98 ? 25.185 -39.594 -50.834 1.00 36.53 98 PRO A O 1
ATOM 782 N N . GLN A 1 99 ? 24.499 -38.993 -48.763 1.00 26.95 99 GLN A N 1
ATOM 783 C CA . GLN A 1 99 ? 23.870 -40.254 -48.242 1.00 26.95 99 GLN A CA 1
ATOM 784 C C . GLN A 1 99 ? 24.876 -41.380 -47.836 1.00 26.95 99 GLN A C 1
ATOM 786 O O . GLN A 1 99 ? 26.062 -41.186 -48.055 1.00 26.95 99 GLN A O 1
ATOM 791 N N . GLY A 1 100 ? 24.568 -42.541 -47.204 1.00 26.64 100 GLY A N 1
ATOM 792 C CA . GLY A 1 100 ? 23.325 -43.157 -46.672 1.00 26.64 100 GLY A CA 1
ATOM 793 C C . GLY A 1 100 ? 23.389 -43.644 -45.194 1.00 26.64 100 GLY A C 1
ATOM 794 O O . GLY A 1 100 ? 23.722 -42.819 -44.356 1.00 26.64 100 GLY A O 1
ATOM 795 N N . ILE A 1 101 ? 23.036 -44.868 -44.718 1.00 26.36 101 ILE A N 1
ATOM 796 C CA . ILE A 1 101 ? 22.718 -46.232 -45.260 1.00 26.36 101 ILE A CA 1
ATOM 797 C C . ILE A 1 101 ? 21.577 -46.905 -44.391 1.00 26.36 101 ILE A C 1
ATOM 799 O O . ILE A 1 101 ? 21.076 -46.281 -43.460 1.00 26.36 101 ILE A O 1
ATOM 803 N N . LEU A 1 102 ? 21.125 -48.149 -44.673 1.00 24.69 102 LEU A N 1
ATOM 804 C CA . LEU A 1 102 ? 20.196 -48.996 -43.858 1.00 24.69 102 LEU A CA 1
ATOM 805 C C . LEU A 1 102 ? 20.748 -49.428 -42.470 1.00 24.69 102 LEU A C 1
ATOM 807 O O . LEU A 1 102 ? 21.952 -49.622 -42.348 1.00 24.69 102 LEU A O 1
ATOM 811 N N . GLY A 1 103 ? 19.930 -49.747 -41.444 1.00 24.19 103 GLY A N 1
ATOM 812 C CA . GLY A 1 103 ? 18.469 -49.557 -41.281 1.00 24.19 103 GLY A CA 1
ATOM 813 C C . GLY A 1 103 ? 17.706 -50.656 -40.484 1.00 24.19 103 GLY A C 1
ATOM 814 O O . GLY A 1 103 ? 18.263 -51.700 -40.175 1.00 24.19 103 GLY A O 1
ATOM 815 N N . ILE A 1 104 ? 16.388 -50.428 -40.300 1.00 25.11 104 ILE A N 1
ATOM 816 C CA . ILE A 1 104 ? 15.263 -51.378 -40.021 1.00 25.11 104 ILE A CA 1
ATOM 817 C C . ILE A 1 104 ? 15.142 -52.076 -38.628 1.00 25.11 104 ILE A C 1
ATOM 819 O O . ILE A 1 104 ? 16.051 -52.763 -38.184 1.00 25.11 104 ILE A O 1
ATOM 823 N N . GLY A 1 105 ? 13.930 -52.021 -38.025 1.00 25.31 105 GLY A N 1
ATOM 824 C CA . GLY A 1 105 ? 13.433 -52.885 -36.917 1.00 25.31 105 GLY A CA 1
ATOM 825 C C . GLY A 1 105 ? 13.001 -52.103 -35.656 1.00 25.31 105 GLY A C 1
ATOM 826 O O . GLY A 1 105 ? 13.866 -51.722 -34.882 1.00 25.31 105 GLY A O 1
ATOM 827 N N . ILE A 1 106 ? 11.751 -51.657 -35.433 1.00 25.92 106 ILE A N 1
ATOM 828 C CA . ILE A 1 106 ? 10.414 -52.312 -35.334 1.00 25.92 106 ILE A CA 1
ATOM 829 C C . ILE A 1 106 ? 10.189 -53.100 -34.017 1.00 25.92 106 ILE A C 1
ATOM 831 O O . ILE A 1 106 ? 10.814 -54.132 -33.802 1.00 25.92 106 ILE A O 1
ATOM 835 N N . GLY A 1 107 ? 9.206 -52.653 -33.213 1.00 25.16 107 GLY A N 1
ATOM 836 C CA . GLY A 1 107 ? 8.617 -53.345 -32.043 1.00 25.16 107 GLY A CA 1
ATOM 837 C C . GLY A 1 107 ? 8.417 -52.387 -30.849 1.00 25.16 107 GLY A C 1
ATOM 838 O O . GLY A 1 107 ? 9.408 -51.913 -30.317 1.00 25.16 107 GLY A O 1
ATOM 839 N N . THR A 1 108 ? 7.240 -51.890 -30.436 1.00 25.77 108 THR A N 1
ATOM 840 C CA . THR A 1 108 ? 5.906 -52.457 -30.095 1.00 25.77 108 THR A CA 1
ATOM 841 C C . THR A 1 108 ? 5.818 -53.264 -28.787 1.00 25.77 108 THR A C 1
ATOM 843 O O . THR A 1 108 ? 5.961 -54.484 -28.812 1.00 25.77 108 THR A O 1
ATOM 846 N N . SER A 1 109 ? 5.412 -52.614 -27.687 1.00 26.56 109 SER A N 1
ATOM 847 C CA . SER A 1 109 ? 4.518 -53.194 -26.661 1.00 26.56 109 SER A CA 1
ATOM 848 C C . SER A 1 109 ? 3.924 -52.114 -25.736 1.00 26.56 109 SER A C 1
ATOM 850 O O . SER A 1 109 ? 4.512 -51.054 -25.534 1.00 26.56 109 SER A O 1
ATOM 852 N N . THR A 1 110 ? 2.717 -52.365 -25.224 1.00 29.69 110 THR A N 1
ATOM 853 C CA . THR A 1 110 ? 1.921 -51.485 -24.344 1.00 29.69 110 THR A CA 1
ATOM 854 C C . THR A 1 110 ? 2.134 -51.787 -22.846 1.00 29.69 110 THR A C 1
ATOM 856 O O . THR A 1 110 ? 2.655 -52.853 -22.513 1.00 29.69 110 THR A O 1
ATOM 859 N N . PRO A 1 111 ? 1.747 -50.878 -21.923 1.00 37.47 111 PRO A N 1
ATOM 860 C CA . PRO A 1 111 ? 1.970 -51.054 -20.483 1.00 37.47 111 PRO A CA 1
ATOM 861 C C . PRO A 1 111 ? 1.031 -52.085 -19.829 1.00 37.47 111 PRO A C 1
ATOM 863 O O . PRO A 1 111 ? -0.042 -52.395 -20.348 1.00 37.47 111 PRO A O 1
ATOM 866 N N . GLN A 1 112 ? 1.413 -52.559 -18.638 1.00 28.05 112 GLN A N 1
ATOM 867 C CA . GLN A 1 112 ? 0.571 -53.359 -17.737 1.00 28.05 112 GLN A CA 1
ATOM 868 C C . GLN A 1 112 ? 0.496 -52.732 -16.334 1.00 28.05 112 GLN A C 1
ATOM 870 O O . GLN A 1 112 ? 1.318 -51.890 -15.979 1.00 28.05 112 GLN A O 1
ATOM 875 N N . ALA A 1 113 ? -0.527 -53.120 -15.567 1.00 25.81 113 ALA A N 1
ATOM 876 C CA . ALA A 1 113 ? -0.936 -52.500 -14.302 1.00 25.81 113 ALA A CA 1
ATOM 877 C C . ALA A 1 113 ? -1.246 -53.564 -13.218 1.00 25.81 113 ALA A C 1
ATOM 879 O O . ALA A 1 113 ? -0.844 -54.717 -13.364 1.00 25.81 113 ALA A O 1
ATOM 880 N N . PHE A 1 114 ? -2.030 -53.181 -12.195 1.00 26.81 114 PHE A N 1
ATOM 881 C CA . PHE A 1 114 ? -2.474 -53.980 -11.030 1.00 26.81 114 PHE A CA 1
ATOM 882 C C . PHE A 1 114 ? -1.365 -54.231 -9.981 1.00 26.81 114 PHE A C 1
ATOM 884 O O . PHE A 1 114 ? -0.194 -54.319 -10.323 1.00 26.81 114 PHE A O 1
ATOM 891 N N . SER A 1 115 ? -1.629 -54.316 -8.670 1.00 26.81 115 SER A N 1
ATOM 892 C CA . SER A 1 115 ? -2.890 -54.416 -7.890 1.00 26.81 115 SER A CA 1
ATOM 893 C C . SER A 1 115 ? -2.882 -53.362 -6.757 1.00 26.81 115 SER A C 1
ATOM 895 O O . SER A 1 115 ? -1.804 -53.002 -6.304 1.00 26.81 115 SER A O 1
ATOM 897 N N . ALA A 1 116 ? -3.967 -52.710 -6.317 1.00 25.94 116 ALA A N 1
ATOM 898 C CA . ALA A 1 116 ? -5.306 -53.158 -5.886 1.00 25.94 116 ALA A CA 1
ATOM 899 C C . ALA A 1 116 ? -5.335 -53.838 -4.492 1.00 25.94 116 ALA A C 1
ATOM 901 O O . ALA A 1 116 ? -4.649 -54.836 -4.306 1.00 25.94 116 ALA A O 1
ATOM 902 N N . LEU A 1 117 ? -6.151 -53.266 -3.577 1.00 28.66 117 LEU A N 1
ATOM 903 C CA . LEU A 1 117 ? -6.596 -53.649 -2.204 1.00 28.66 117 LEU A CA 1
ATOM 904 C C . LEU A 1 117 ? -6.610 -52.351 -1.350 1.00 28.66 117 LEU A C 1
ATOM 906 O O . LEU A 1 117 ? -5.543 -51.844 -1.041 1.00 28.66 117 LEU A O 1
ATOM 910 N N . SER A 1 118 ? -7.692 -51.620 -1.044 1.00 25.59 118 SER A N 1
ATOM 911 C CA . SER A 1 118 ? -9.123 -51.870 -0.762 1.00 25.59 118 SER A CA 1
ATOM 912 C C . SER A 1 118 ? -9.457 -52.203 0.705 1.00 25.59 118 SER A C 1
ATOM 914 O O . SER A 1 118 ? -9.060 -53.267 1.173 1.00 25.59 118 SER A O 1
ATOM 916 N N . ARG A 1 119 ? -10.347 -51.383 1.307 1.00 26.09 119 ARG A N 1
ATOM 917 C CA . ARG A 1 119 ? -11.095 -51.565 2.583 1.00 26.09 119 ARG A CA 1
ATOM 918 C C . ARG A 1 119 ? -10.306 -51.411 3.903 1.00 26.09 119 ARG A C 1
ATOM 920 O O . ARG A 1 119 ? -9.129 -51.727 3.933 1.00 26.09 119 ARG A O 1
ATOM 927 N N . SER A 1 120 ? -10.911 -51.029 5.042 1.00 25.25 120 SER A N 1
ATOM 928 C CA . SER A 1 120 ? -12.108 -50.189 5.336 1.00 25.25 120 SER A CA 1
ATOM 929 C C . SER A 1 120 ? -12.312 -50.049 6.862 1.00 25.25 120 SER A C 1
ATOM 931 O O . SER A 1 120 ? -11.973 -50.983 7.575 1.00 25.25 120 SER A O 1
ATOM 933 N N . ALA A 1 121 ? -13.043 -49.007 7.291 1.00 25.00 121 ALA A N 1
ATOM 934 C CA . ALA A 1 121 ? -13.801 -48.907 8.557 1.00 25.00 121 ALA A CA 1
ATOM 935 C C . ALA A 1 121 ? -13.031 -48.727 9.894 1.00 25.00 121 ALA A C 1
ATOM 937 O O . ALA A 1 121 ? -12.499 -49.678 10.450 1.00 25.00 121 ALA A O 1
ATOM 938 N N . THR A 1 122 ? -13.042 -47.474 10.381 1.00 28.16 122 THR A N 1
ATOM 939 C CA . THR A 1 122 ? -13.637 -46.955 11.650 1.00 28.16 122 THR A CA 1
ATOM 940 C C . THR A 1 122 ? -13.555 -47.729 12.995 1.00 28.16 122 THR A C 1
ATOM 942 O O . THR A 1 122 ? -13.463 -48.950 13.008 1.00 28.16 122 THR A O 1
ATOM 945 N N . PRO A 1 123 ? -13.608 -47.017 14.149 1.00 38.31 123 PRO A N 1
ATOM 946 C CA . PRO A 1 123 ? -13.067 -47.499 15.428 1.00 38.31 123 PRO A CA 1
ATOM 947 C C . PRO A 1 123 ? -14.098 -48.088 16.411 1.00 38.31 123 PRO A C 1
ATOM 949 O O . PRO A 1 123 ? -15.298 -47.860 16.286 1.00 38.31 123 PRO A O 1
ATOM 952 N N . GLU A 1 124 ? -13.591 -48.718 17.477 1.00 25.58 124 GLU A N 1
ATOM 953 C CA . GLU A 1 124 ? -14.308 -48.958 18.739 1.00 25.58 124 GLU A CA 1
ATOM 954 C C . GLU A 1 124 ? -13.470 -48.483 19.943 1.00 25.58 124 GLU A C 1
ATOM 956 O O . GLU A 1 124 ? -12.249 -48.350 19.850 1.00 25.58 124 GLU A O 1
ATOM 961 N N . ALA A 1 125 ? -14.133 -48.204 21.071 1.00 27.33 125 ALA A N 1
ATOM 962 C CA . ALA A 1 125 ? -13.542 -47.571 22.253 1.00 27.33 125 ALA A CA 1
ATOM 963 C C . ALA A 1 125 ? -13.429 -48.515 23.466 1.00 27.33 125 ALA A C 1
ATOM 965 O O . ALA A 1 125 ? -14.279 -49.382 23.672 1.00 27.33 125 ALA A O 1
ATOM 966 N N . GLN A 1 126 ? -12.404 -48.288 24.297 1.00 27.62 126 GLN A N 1
ATOM 967 C CA . GLN A 1 126 ? -12.207 -48.778 25.675 1.00 27.62 126 GLN A CA 1
ATOM 968 C C . GLN A 1 126 ? -10.918 -48.128 26.234 1.00 27.62 126 GLN A C 1
ATOM 970 O O . GLN A 1 126 ? -9.980 -47.921 25.473 1.00 27.62 126 GLN A O 1
ATOM 975 N N . ALA A 1 127 ? -10.763 -47.805 27.522 1.00 25.80 127 ALA A N 1
ATOM 976 C CA . ALA A 1 127 ? -11.726 -47.676 28.621 1.00 25.80 127 ALA A CA 1
ATOM 977 C C . ALA A 1 127 ? -11.109 -46.817 29.751 1.00 25.80 127 ALA A C 1
ATOM 979 O O . ALA A 1 127 ? -9.917 -46.521 29.737 1.00 25.80 127 ALA A O 1
ATOM 980 N N . MET A 1 128 ? -11.911 -46.452 30.754 1.00 28.03 128 MET A N 1
ATOM 981 C CA . MET A 1 128 ? -11.450 -45.742 31.954 1.00 28.03 128 MET A CA 1
ATOM 982 C C . MET A 1 128 ? -10.450 -46.566 32.784 1.00 28.03 128 MET A C 1
ATOM 984 O O . MET A 1 128 ? -10.745 -47.701 33.157 1.00 28.03 128 MET A O 1
ATOM 988 N N . THR A 1 129 ? -9.369 -45.931 33.241 1.00 27.77 129 THR A N 1
ATOM 989 C CA . THR A 1 129 ? -8.676 -46.310 34.486 1.00 27.77 129 THR A CA 1
ATOM 990 C C . THR A 1 129 ? -8.376 -45.058 35.301 1.00 27.77 129 THR A C 1
ATOM 992 O O . THR A 1 129 ? -7.479 -44.292 34.955 1.00 27.77 129 THR A O 1
ATOM 995 N N . ALA A 1 130 ? -9.122 -44.846 36.385 1.00 29.02 130 ALA A N 1
ATOM 996 C CA . ALA A 1 130 ? -8.845 -43.767 37.325 1.00 29.02 130 ALA A CA 1
ATOM 997 C C . ALA A 1 130 ? -7.598 -44.096 38.163 1.00 29.02 130 ALA A C 1
ATOM 999 O O . ALA A 1 130 ? -7.511 -45.175 38.752 1.00 29.02 130 ALA A O 1
ATOM 1000 N N . ALA A 1 131 ? -6.663 -43.151 38.252 1.00 27.94 131 ALA A N 1
ATOM 1001 C CA . ALA A 1 131 ? -5.510 -43.214 39.142 1.00 27.94 131 ALA A CA 1
ATOM 1002 C C . ALA A 1 131 ? -5.521 -41.971 40.040 1.00 27.94 131 ALA A C 1
ATOM 1004 O O . ALA A 1 131 ? -5.264 -40.863 39.578 1.00 27.94 131 ALA A O 1
ATOM 1005 N N . ALA A 1 132 ? -5.858 -42.148 41.318 1.00 31.19 132 ALA A N 1
ATOM 1006 C CA . ALA A 1 132 ? -5.885 -41.047 42.273 1.00 31.19 132 ALA A CA 1
ATOM 1007 C C . ALA A 1 132 ? -4.453 -40.612 42.624 1.00 31.19 132 ALA A C 1
ATOM 1009 O O . ALA A 1 132 ? -3.716 -41.359 43.269 1.00 31.19 132 ALA A O 1
ATOM 1010 N N . ALA A 1 133 ? -4.079 -39.397 42.225 1.00 28.67 133 ALA A N 1
ATOM 1011 C CA . ALA A 1 133 ? -2.858 -38.729 42.656 1.00 28.67 133 ALA A CA 1
ATOM 1012 C C . ALA A 1 133 ? -3.237 -37.553 43.564 1.00 28.67 133 ALA A C 1
ATOM 1014 O O . ALA A 1 133 ? -3.855 -36.591 43.120 1.00 28.67 133 ALA A O 1
ATOM 1015 N N . THR A 1 134 ? -2.891 -37.636 44.848 1.00 32.19 134 THR A N 1
ATOM 1016 C CA . THR A 1 134 ? -3.161 -36.570 45.821 1.00 32.19 134 THR A CA 1
ATOM 1017 C C . THR A 1 134 ? -2.158 -35.429 45.666 1.00 32.19 134 THR A C 1
ATOM 1019 O O . THR A 1 134 ? -1.118 -35.418 46.328 1.00 32.19 134 THR A O 1
ATOM 1022 N N . THR A 1 135 ? -2.476 -34.456 44.818 1.00 27.75 135 THR A N 1
ATOM 1023 C CA . THR A 1 135 ? -1.923 -33.099 44.894 1.00 27.75 135 THR A CA 1
ATOM 1024 C C . THR A 1 135 ? -2.865 -32.215 45.708 1.00 27.75 135 THR A C 1
ATOM 1026 O O . THR A 1 135 ? -4.083 -32.326 45.611 1.00 27.75 135 THR A O 1
ATOM 1029 N N . SER A 1 136 ? -2.308 -31.341 46.546 1.00 38.88 136 SER A N 1
ATOM 1030 C CA . SER A 1 136 ? -3.078 -30.398 47.360 1.00 38.88 136 SER A CA 1
ATOM 1031 C C . SER A 1 136 ? -3.555 -29.218 46.509 1.00 38.88 136 SER A C 1
ATOM 1033 O O . SER A 1 136 ? -2.947 -28.148 46.526 1.00 38.88 136 SER A O 1
ATOM 1035 N N . THR A 1 137 ? -4.614 -29.430 45.733 1.00 33.66 137 THR A N 1
ATOM 1036 C CA . THR A 1 137 ? -5.326 -28.369 45.017 1.00 33.66 137 THR A CA 1
ATOM 1037 C C . THR A 1 137 ? -6.111 -27.509 45.999 1.00 33.66 137 THR A C 1
ATOM 1039 O O . THR A 1 137 ? -6.902 -28.031 46.785 1.00 33.66 137 THR A O 1
ATOM 1042 N N . THR A 1 138 ? -5.935 -26.191 45.935 1.00 45.22 138 THR A N 1
ATOM 1043 C CA . THR A 1 138 ? -6.850 -25.241 46.573 1.00 45.22 138 THR A CA 1
ATOM 1044 C C . THR A 1 138 ? -8.213 -25.392 45.900 1.00 45.22 138 THR A C 1
ATOM 1046 O O . THR A 1 138 ? -8.349 -25.031 44.735 1.00 45.22 138 THR A O 1
ATOM 1049 N N . GLU A 1 139 ? -9.199 -25.972 46.586 1.00 67.12 139 GLU A N 1
ATOM 1050 C CA . GLU A 1 139 ? -10.529 -26.171 45.998 1.00 67.12 139 GLU A CA 1
ATOM 1051 C C . GLU A 1 139 ? -11.150 -24.815 45.626 1.00 67.12 139 GLU A C 1
ATOM 1053 O O . GLU A 1 139 ? -11.257 -23.911 46.462 1.00 67.12 139 GLU A O 1
ATOM 1058 N N . THR A 1 140 ? -11.539 -24.680 44.361 1.00 83.62 140 THR A N 1
ATOM 1059 C CA . THR A 1 140 ? -12.296 -23.549 43.823 1.00 83.62 140 THR A CA 1
ATOM 1060 C C . THR A 1 140 ? -13.714 -23.992 43.488 1.00 83.62 140 THR A C 1
ATOM 1062 O O . THR A 1 140 ? -13.975 -25.168 43.233 1.00 83.62 140 THR A O 1
ATOM 1065 N N . ILE A 1 141 ? -14.655 -23.052 43.529 1.00 89.94 141 ILE A N 1
ATOM 1066 C CA . ILE A 1 141 ? -16.082 -23.333 43.349 1.00 89.94 141 ILE A CA 1
ATOM 1067 C C . ILE A 1 141 ? -16.573 -22.565 42.127 1.00 89.94 141 ILE A C 1
ATOM 1069 O O . ILE A 1 141 ? -16.642 -21.339 42.159 1.00 89.94 141 ILE A O 1
ATOM 1073 N N . THR A 1 142 ? -16.917 -23.281 41.059 1.00 92.44 142 THR A N 1
ATOM 1074 C CA . THR A 1 142 ? -17.420 -22.698 39.806 1.00 92.44 142 THR A CA 1
ATOM 1075 C C . THR A 1 142 ? -18.949 -22.690 39.784 1.00 92.44 142 THR A C 1
ATOM 1077 O O . THR A 1 142 ? -19.591 -23.670 40.164 1.00 92.44 142 THR A O 1
ATOM 1080 N N . GLY A 1 143 ? -19.547 -21.591 39.328 1.00 91.94 143 GLY A N 1
ATOM 1081 C CA . GLY A 1 143 ? -20.996 -21.413 39.223 1.00 91.94 143 GLY A CA 1
ATOM 1082 C C . GLY A 1 143 ? -21.372 -20.263 38.287 1.00 91.94 143 GLY A C 1
ATOM 1083 O O . GLY A 1 143 ? -20.507 -19.626 37.693 1.00 91.94 143 GLY A O 1
ATOM 1084 N N . THR A 1 144 ? -22.668 -19.975 38.167 1.00 91.62 144 THR A N 1
ATOM 1085 C CA . THR A 1 144 ? -23.173 -18.803 37.430 1.00 91.62 144 THR A CA 1
ATOM 1086 C C . THR A 1 144 ? -23.682 -17.725 38.385 1.00 91.62 144 THR A C 1
ATOM 1088 O O . THR A 1 144 ? -24.348 -18.042 39.374 1.00 91.62 144 THR A O 1
ATOM 1091 N N . THR A 1 145 ? -23.440 -16.451 38.076 1.00 90.31 145 THR A N 1
ATOM 1092 C CA . THR A 1 145 ? -24.042 -15.321 38.805 1.00 90.31 145 THR A CA 1
ATOM 1093 C C . THR A 1 145 ? -25.544 -15.191 38.517 1.00 90.31 145 THR A C 1
ATOM 1095 O O . THR A 1 145 ? -26.076 -15.801 37.589 1.00 90.31 145 THR A O 1
ATOM 1098 N N . SER A 1 146 ? -26.239 -14.330 39.270 1.00 86.25 146 SER A N 1
ATOM 1099 C CA . SER A 1 146 ? -27.619 -13.902 38.979 1.00 86.25 146 SER A CA 1
ATOM 1100 C C . SER A 1 146 ? -27.785 -13.213 37.618 1.00 86.25 146 SER A C 1
ATOM 1102 O O . SER A 1 146 ? -28.901 -13.147 37.114 1.00 86.25 146 SER A O 1
ATOM 1104 N N . LEU A 1 147 ? -26.689 -12.723 37.029 1.00 87.44 147 LEU A N 1
ATOM 1105 C CA . LEU A 1 147 ? -26.640 -12.105 35.701 1.00 87.44 147 LEU A CA 1
ATOM 1106 C C . LEU A 1 147 ? -26.313 -13.118 34.585 1.00 87.44 147 LEU A C 1
ATOM 1108 O O . LEU A 1 147 ? -26.204 -12.734 33.425 1.00 87.44 147 LEU A O 1
ATOM 1112 N N . GLY A 1 148 ? -26.138 -14.402 34.922 1.00 88.81 148 GLY A N 1
ATOM 1113 C CA . GLY A 1 148 ? -25.799 -15.458 33.964 1.00 88.81 148 GLY A CA 1
ATOM 1114 C C . GLY A 1 148 ? -24.325 -15.504 33.547 1.00 88.81 148 GLY A C 1
ATOM 1115 O O . GLY A 1 148 ? -24.014 -16.146 32.554 1.00 88.81 148 GLY A O 1
ATOM 1116 N N . LEU A 1 149 ? -23.419 -14.852 34.285 1.00 91.94 149 LEU A N 1
ATOM 1117 C CA . LEU A 1 149 ? -21.975 -14.861 34.007 1.00 91.94 149 LEU A CA 1
ATOM 1118 C C . LEU A 1 149 ? -21.278 -16.031 34.714 1.00 91.94 149 LEU A C 1
ATOM 1120 O O . LEU A 1 149 ? -21.663 -16.386 35.830 1.00 91.94 149 LEU A O 1
ATOM 1124 N N . LEU A 1 150 ? -20.237 -16.605 34.101 1.00 94.56 150 LEU A N 1
ATOM 1125 C CA . LEU A 1 150 ? -19.447 -17.687 34.699 1.00 94.56 150 LEU A CA 1
ATOM 1126 C C . LEU A 1 150 ? -18.519 -17.106 35.771 1.00 94.56 150 LEU A C 1
ATOM 1128 O O . LEU A 1 150 ? -17.763 -16.178 35.493 1.00 94.56 150 LEU A O 1
ATOM 1132 N N . ALA A 1 151 ? -18.573 -17.646 36.986 1.00 94.38 151 ALA A N 1
ATOM 1133 C CA . ALA A 1 151 ? -17.789 -17.174 38.119 1.00 94.38 151 ALA A CA 1
ATOM 1134 C C . ALA A 1 151 ? -17.132 -18.333 38.876 1.00 94.38 151 ALA A C 1
ATOM 1136 O O . ALA A 1 151 ? -17.784 -19.319 39.223 1.00 94.38 151 ALA A O 1
ATOM 1137 N N . THR A 1 152 ? -15.849 -18.171 39.188 1.00 94.44 152 THR A N 1
ATOM 1138 C CA . THR A 1 152 ? -15.055 -19.096 40.002 1.00 94.44 152 THR A CA 1
ATOM 1139 C C . THR A 1 152 ? -14.684 -18.418 41.315 1.00 94.44 152 THR A C 1
ATOM 1141 O O . THR A 1 152 ? -14.101 -17.336 41.315 1.00 94.44 152 THR A O 1
ATOM 1144 N N . TYR A 1 153 ? -15.002 -19.049 42.443 1.00 93.31 153 TYR A N 1
ATOM 1145 C CA . TYR A 1 153 ? -14.789 -18.528 43.797 1.00 93.31 153 TYR A CA 1
ATOM 1146 C C . TYR A 1 153 ? -13.707 -19.308 44.553 1.00 93.31 153 TYR A C 1
ATOM 1148 O O . TYR A 1 153 ? -13.457 -20.484 44.273 1.00 93.31 153 TYR A O 1
ATOM 1156 N N . SER A 1 154 ? -13.117 -18.678 45.569 1.00 93.38 154 SER A N 1
ATOM 1157 C CA . SER A 1 154 ? -12.394 -19.383 46.630 1.00 93.38 154 SER A CA 1
ATOM 1158 C C . SER A 1 154 ? -13.340 -20.299 47.425 1.00 93.38 154 SER A C 1
ATOM 1160 O O . SER A 1 154 ? -14.533 -20.016 47.548 1.00 93.38 154 SER A O 1
ATOM 1162 N N . SER A 1 155 ? -12.827 -21.386 48.013 1.00 90.50 155 SER A N 1
ATOM 1163 C CA . SER A 1 155 ? -13.624 -22.329 48.827 1.00 90.50 155 SER A CA 1
ATOM 1164 C C . SER A 1 155 ? -14.291 -21.708 50.063 1.00 90.50 155 SER A C 1
ATOM 1166 O O . SER A 1 155 ? -15.284 -22.235 50.562 1.00 90.50 155 SER A O 1
ATOM 1168 N N . ASP A 1 156 ? -13.786 -20.569 50.543 1.00 90.06 156 ASP A N 1
ATOM 1169 C CA . ASP A 1 156 ? -14.377 -19.771 51.622 1.00 90.06 156 ASP A CA 1
ATOM 1170 C C . ASP A 1 156 ? -15.318 -18.651 51.126 1.00 90.06 156 ASP A C 1
ATOM 1172 O O . ASP A 1 156 ? -15.869 -17.905 51.939 1.00 90.06 156 ASP A O 1
ATOM 1176 N N . TYR A 1 157 ? -15.502 -18.521 49.806 1.00 87.69 157 TYR A N 1
ATOM 1177 C CA . TYR A 1 157 ? -16.236 -17.466 49.097 1.00 87.69 157 TYR A CA 1
ATOM 1178 C C . TYR A 1 157 ? -15.785 -16.016 49.385 1.00 87.69 157 TYR A C 1
ATOM 1180 O O . TYR A 1 157 ? -16.487 -15.073 48.992 1.00 87.69 157 TYR A O 1
ATOM 1188 N N . GLN A 1 158 ? -14.647 -15.776 50.051 1.00 89.56 158 GLN A N 1
ATOM 1189 C CA . GLN A 1 158 ? -14.187 -14.404 50.310 1.00 89.56 158 GLN A CA 1
ATOM 1190 C C . GLN A 1 158 ? -13.664 -13.719 49.041 1.00 89.56 158 GLN A C 1
ATOM 1192 O O . GLN A 1 158 ? -13.880 -12.515 48.887 1.00 89.56 158 GLN A O 1
ATOM 1197 N N . THR A 1 159 ? -13.143 -14.471 48.070 1.00 89.88 159 THR A N 1
ATOM 1198 C CA . THR A 1 159 ? -12.706 -13.964 46.759 1.00 89.88 159 THR A CA 1
ATOM 1199 C C . THR A 1 159 ? -13.543 -14.581 45.638 1.00 89.88 159 THR A C 1
ATOM 1201 O O . THR A 1 159 ? -13.912 -15.755 45.680 1.00 89.88 159 THR A O 1
ATOM 1204 N N . LEU A 1 160 ? -13.886 -13.766 44.641 1.00 92.62 160 LEU A N 1
ATOM 1205 C CA . LEU A 1 160 ? -14.338 -14.230 43.334 1.00 92.62 160 LEU A CA 1
ATOM 1206 C C . LEU A 1 160 ? -13.097 -14.153 42.437 1.00 92.62 160 LEU A C 1
ATOM 1208 O O . LEU A 1 160 ? -12.668 -13.069 42.054 1.00 92.62 160 LEU A O 1
ATOM 1212 N N . ASN A 1 161 ? -12.472 -15.306 42.212 1.00 93.00 161 ASN A N 1
ATOM 1213 C CA . ASN A 1 161 ? -11.146 -15.438 41.614 1.00 93.00 161 ASN A CA 1
ATOM 1214 C C . ASN A 1 161 ? -11.154 -15.055 40.130 1.00 93.00 161 ASN A C 1
ATOM 1216 O O . ASN A 1 161 ? -10.220 -14.408 39.677 1.00 93.00 161 ASN A O 1
ATOM 1220 N N . SER A 1 162 ? -12.206 -15.432 39.393 1.00 94.12 162 SER A N 1
ATOM 1221 C CA . SER A 1 162 ? -12.432 -15.010 38.005 1.00 94.12 162 SER A CA 1
ATOM 1222 C C . SER A 1 162 ? -13.928 -14.917 37.686 1.00 94.12 162 SER A C 1
ATOM 1224 O O . SER A 1 162 ? -14.693 -15.815 38.048 1.00 94.12 162 SER A O 1
ATOM 1226 N N . LEU A 1 163 ? -14.332 -13.830 37.025 1.00 94.81 163 LEU A N 1
ATOM 1227 C CA . LEU A 1 163 ? -15.653 -13.568 36.455 1.00 94.81 163 LEU A CA 1
ATOM 1228 C C . LEU A 1 163 ? -15.494 -13.373 34.943 1.00 94.81 163 LEU A C 1
ATOM 1230 O O . LEU A 1 163 ? -14.897 -12.387 34.508 1.00 94.81 163 LEU A O 1
ATOM 1234 N N . LEU A 1 164 ? -16.041 -14.289 34.146 1.00 95.19 164 LEU A N 1
ATOM 1235 C CA . LEU A 1 164 ? -15.982 -14.212 32.689 1.00 95.19 164 LEU A CA 1
ATOM 1236 C C . LEU A 1 164 ? -16.927 -13.124 32.162 1.00 95.19 164 LEU A C 1
ATOM 1238 O O . LEU A 1 164 ? -18.119 -13.130 32.474 1.00 95.19 164 LEU A O 1
ATOM 1242 N N . LEU A 1 165 ? -16.398 -12.229 31.328 1.00 95.19 165 LEU A N 1
ATOM 1243 C CA . LEU A 1 165 ? -17.155 -11.191 30.624 1.00 95.19 165 LEU A CA 1
ATOM 1244 C C . LEU A 1 165 ? -17.409 -11.581 29.161 1.00 95.19 165 LEU A C 1
ATOM 1246 O O . LEU A 1 165 ? -18.528 -11.448 28.666 1.00 95.19 165 LEU A O 1
ATOM 1250 N N . ALA A 1 166 ? -16.382 -12.098 28.483 1.00 95.81 166 ALA A N 1
ATOM 1251 C CA . ALA A 1 166 ? -16.457 -12.610 27.118 1.00 95.81 166 ALA A CA 1
ATOM 1252 C C . ALA A 1 166 ? -15.418 -13.715 26.884 1.00 95.81 166 ALA A C 1
ATOM 1254 O O . ALA A 1 166 ? -14.409 -13.768 27.580 1.00 95.81 166 ALA A O 1
ATOM 1255 N N . LYS A 1 167 ? -15.652 -14.560 25.881 1.00 95.56 167 LYS A N 1
ATOM 1256 C CA . LYS A 1 167 ? -14.684 -15.519 25.341 1.00 95.56 167 LYS A CA 1
ATOM 1257 C C . LYS A 1 167 ? -14.508 -15.240 23.854 1.00 95.56 167 LYS A C 1
ATOM 1259 O O . LYS A 1 167 ? -15.511 -15.122 23.146 1.00 95.56 167 LYS A O 1
ATOM 1264 N N . ASP A 1 168 ? -13.274 -15.054 23.408 1.00 95.88 168 ASP A N 1
ATOM 1265 C CA . ASP A 1 168 ? -12.994 -14.437 22.109 1.00 95.88 168 ASP A CA 1
ATOM 1266 C C . ASP A 1 168 ? -12.909 -15.436 20.928 1.00 95.88 168 ASP A C 1
ATOM 1268 O O . ASP A 1 168 ? -13.221 -16.620 21.099 1.00 95.88 168 ASP A O 1
ATOM 1272 N N . THR A 1 169 ? -12.557 -14.982 19.710 1.00 94.38 169 THR A N 1
ATOM 1273 C CA . THR A 1 169 ? -12.456 -15.892 18.540 1.00 94.38 169 THR A CA 1
ATOM 1274 C C . THR A 1 169 ? -11.360 -16.942 18.671 1.00 94.38 169 THR A C 1
ATOM 1276 O O . THR A 1 169 ? -11.470 -18.025 18.092 1.00 94.38 169 THR A O 1
ATOM 1279 N N . ASP A 1 170 ? -10.337 -16.635 19.456 1.00 93.69 170 ASP A N 1
ATOM 1280 C CA . ASP A 1 170 ? -9.123 -17.423 19.622 1.00 93.69 170 ASP A CA 1
ATOM 1281 C C . ASP A 1 170 ? -9.261 -18.358 20.846 1.00 93.69 170 ASP A C 1
ATOM 1283 O O . ASP A 1 170 ? -8.528 -19.340 20.979 1.00 93.69 170 ASP A O 1
ATOM 1287 N N . ASN A 1 171 ? -10.352 -18.175 21.607 1.00 93.56 171 ASN A N 1
ATOM 1288 C CA . ASN A 1 171 ? -10.796 -18.861 22.824 1.00 93.56 171 ASN A CA 1
ATOM 1289 C C . ASN A 1 171 ? -10.175 -18.328 24.121 1.00 93.56 171 ASN A C 1
ATOM 1291 O O . ASN A 1 171 ? -10.287 -18.996 25.153 1.00 93.56 171 ASN A O 1
ATOM 1295 N N . GLU A 1 172 ? -9.608 -17.126 24.111 1.00 94.50 172 GLU A N 1
ATOM 1296 C CA . GLU A 1 172 ? -9.128 -16.466 25.323 1.00 94.50 172 GLU A CA 1
ATOM 1297 C C . GLU A 1 172 ? -10.283 -15.840 26.126 1.00 94.50 172 GLU A C 1
ATOM 1299 O O . GLU A 1 172 ? -11.306 -15.411 25.582 1.00 94.50 172 GLU A O 1
ATOM 1304 N N . ASP A 1 173 ? -10.148 -15.852 27.456 1.00 94.69 173 ASP A N 1
ATOM 1305 C CA . ASP A 1 173 ? -11.212 -15.497 28.407 1.00 94.69 173 ASP A CA 1
ATOM 1306 C C . ASP A 1 173 ? -11.050 -14.068 28.948 1.00 94.69 173 ASP A C 1
ATOM 1308 O O . ASP A 1 173 ? -10.346 -13.845 29.939 1.00 94.69 173 ASP A O 1
ATOM 1312 N N . VAL A 1 174 ? -11.761 -13.102 28.359 1.00 95.88 174 VAL A N 1
ATOM 1313 C CA . VAL A 1 174 ? -11.852 -11.719 28.860 1.00 95.88 174 VAL A CA 1
ATOM 1314 C C . VAL A 1 174 ? -12.580 -11.722 30.201 1.00 95.88 174 VAL A C 1
ATOM 1316 O O . VAL A 1 174 ? -13.773 -12.035 30.275 1.00 95.88 174 VAL A O 1
ATOM 1319 N N . SER A 1 175 ? -11.869 -11.407 31.283 1.00 95.12 175 SER A N 1
ATOM 1320 C CA . SER A 1 175 ? -12.351 -11.678 32.641 1.00 95.12 175 SER A CA 1
ATOM 1321 C C . SER A 1 175 ? -11.836 -10.705 33.700 1.00 95.12 175 SER A C 1
ATOM 1323 O O . SER A 1 175 ? -10.710 -10.204 33.640 1.00 95.12 175 SER A O 1
ATOM 1325 N N . LEU A 1 176 ? -12.681 -10.473 34.710 1.00 94.69 176 LEU A N 1
ATOM 1326 C CA . LEU A 1 176 ? -12.302 -9.777 35.937 1.00 94.69 176 LEU A CA 1
ATOM 1327 C C . LEU A 1 176 ? -11.789 -10.778 36.975 1.00 94.69 176 LEU A C 1
ATOM 1329 O O . LEU A 1 176 ? -12.390 -11.835 37.137 1.00 94.69 176 LEU A O 1
ATOM 1333 N N . GLN A 1 177 ? -10.724 -10.447 37.705 1.00 93.94 177 GLN A N 1
ATOM 1334 C CA . GLN A 1 177 ? -10.040 -11.360 38.625 1.00 93.94 177 GLN A CA 1
ATOM 1335 C C . GLN A 1 177 ? -9.850 -10.786 40.040 1.00 93.94 177 GLN A C 1
ATOM 1337 O O . GLN A 1 177 ? -9.882 -9.574 40.266 1.00 93.94 177 GLN A O 1
ATOM 1342 N N . ASP A 1 178 ? -9.670 -11.691 41.008 1.00 91.31 178 ASP A N 1
ATOM 1343 C CA . ASP A 1 178 ? -9.410 -11.404 42.428 1.00 91.31 178 ASP A CA 1
ATOM 1344 C C . ASP A 1 178 ? -10.396 -10.426 43.106 1.00 91.31 178 ASP A C 1
ATOM 1346 O O . ASP A 1 178 ? -10.021 -9.643 43.985 1.00 91.31 178 ASP A O 1
ATOM 1350 N N . LEU A 1 179 ? -11.682 -10.472 42.740 1.00 91.31 179 LEU A N 1
ATOM 1351 C CA . LEU A 1 179 ? -12.697 -9.568 43.284 1.00 91.31 179 LEU A CA 1
ATOM 1352 C C . LEU A 1 179 ? -13.038 -9.931 44.741 1.00 91.31 179 LEU A C 1
ATOM 1354 O O . LEU A 1 179 ? -13.879 -10.793 45.041 1.00 91.31 179 LEU A O 1
ATOM 1358 N N . GLU A 1 180 ? -12.382 -9.257 45.679 1.00 89.12 180 GLU A N 1
ATOM 1359 C CA . GLU A 1 180 ? -12.612 -9.412 47.115 1.00 89.12 180 GLU A CA 1
ATOM 1360 C C . GLU A 1 180 ? -14.022 -8.976 47.524 1.00 89.12 180 GLU A C 1
ATOM 1362 O O . GLU A 1 180 ? -14.633 -8.085 46.931 1.00 89.12 180 GLU A O 1
ATOM 1367 N N . ARG A 1 181 ? -14.556 -9.590 48.583 1.00 84.69 181 ARG A N 1
ATOM 1368 C CA . ARG A 1 181 ? -15.932 -9.374 49.060 1.00 84.69 181 ARG A CA 1
ATOM 1369 C C . ARG A 1 181 ? -16.294 -7.915 49.386 1.00 84.69 181 ARG A C 1
ATOM 1371 O O . ARG A 1 181 ? -17.477 -7.595 49.391 1.00 84.69 181 ARG A O 1
ATOM 1378 N N . GLY A 1 182 ? -15.310 -7.062 49.674 1.00 81.94 182 GLY A N 1
ATOM 1379 C CA . GLY A 1 182 ? -15.499 -5.632 49.953 1.00 81.94 182 GLY A CA 1
ATOM 1380 C C . GLY A 1 182 ? -15.360 -4.698 48.743 1.00 81.94 182 GLY A C 1
ATOM 1381 O O . GLY A 1 182 ? -15.518 -3.495 48.909 1.00 81.94 182 GLY A O 1
ATOM 1382 N N . SER A 1 183 ? -15.040 -5.217 47.553 1.00 87.94 183 SER A N 1
ATOM 1383 C CA . SER A 1 183 ? -14.825 -4.401 46.348 1.00 87.94 183 SER A CA 1
ATOM 1384 C C . SER A 1 183 ? -16.137 -3.871 45.752 1.00 87.94 183 SER A C 1
ATOM 1386 O O . SER A 1 183 ? -17.097 -4.621 45.552 1.00 87.94 183 SER A O 1
ATOM 1388 N N . SER A 1 184 ? -16.161 -2.583 45.395 1.00 89.56 184 SER A N 1
ATOM 1389 C CA . SER A 1 184 ? -17.294 -1.928 44.719 1.00 89.56 184 SER A CA 1
ATOM 1390 C C . SER A 1 184 ? -17.707 -2.647 43.433 1.00 89.56 184 SER A C 1
ATOM 1392 O O . SER A 1 184 ? -18.898 -2.783 43.148 1.00 89.56 184 SER A O 1
ATOM 1394 N N . LEU A 1 185 ? -16.721 -3.170 42.694 1.00 91.25 185 LEU A N 1
ATOM 1395 C CA . LEU A 1 185 ? -16.910 -3.908 41.446 1.00 91.25 185 LEU A CA 1
ATOM 1396 C C . LEU A 1 185 ? -17.667 -5.224 41.681 1.00 91.25 185 LEU A C 1
ATOM 1398 O O . LEU A 1 185 ? -18.657 -5.495 41.004 1.00 91.25 185 LEU A O 1
ATOM 1402 N N . ARG A 1 186 ? -17.302 -5.999 42.714 1.00 90.88 186 ARG A N 1
ATOM 1403 C CA . ARG A 1 186 ? -18.078 -7.185 43.111 1.00 90.88 186 ARG A CA 1
ATOM 1404 C C . ARG A 1 186 ? -19.479 -6.833 43.594 1.00 90.88 186 ARG A C 1
ATOM 1406 O O . ARG A 1 186 ? -20.394 -7.611 43.346 1.00 90.88 186 ARG A O 1
ATOM 1413 N N . SER A 1 187 ? -19.656 -5.691 44.260 1.00 90.56 187 SER A N 1
ATOM 1414 C CA . SER A 1 187 ? -20.985 -5.235 44.681 1.00 90.56 187 SER A CA 1
ATOM 1415 C C . SER A 1 187 ? -21.888 -4.928 43.479 1.00 90.56 187 SER A C 1
ATOM 1417 O O . SER A 1 187 ? -23.047 -5.333 43.491 1.00 90.56 187 SER A O 1
ATOM 1419 N N . ALA A 1 188 ? -21.361 -4.292 42.424 1.00 91.38 188 ALA A N 1
ATOM 1420 C CA . ALA A 1 188 ? -22.105 -4.032 41.187 1.00 91.38 188 ALA A CA 1
ATOM 1421 C C . ALA A 1 188 ? -22.510 -5.343 40.484 1.00 91.38 188 ALA A C 1
ATOM 1423 O O . ALA A 1 188 ? -23.692 -5.579 40.241 1.00 91.38 188 ALA A O 1
ATOM 1424 N N . PHE A 1 189 ? -21.562 -6.263 40.265 1.00 90.88 189 PHE A N 1
ATOM 1425 C CA . PHE A 1 189 ? -21.828 -7.571 39.640 1.00 90.88 189 PHE A CA 1
ATOM 1426 C C . PHE A 1 189 ? -22.648 -8.553 40.510 1.00 90.88 189 PHE A C 1
ATOM 1428 O O . PHE A 1 189 ? -22.958 -9.660 40.064 1.00 90.88 189 PHE A O 1
ATOM 1435 N N . GLN A 1 190 ? -23.025 -8.169 41.737 1.00 86.31 190 GLN A N 1
ATOM 1436 C CA . GLN A 1 190 ? -23.996 -8.882 42.582 1.00 86.31 190 GLN A CA 1
ATOM 1437 C C . GLN A 1 190 ? -25.425 -8.317 42.492 1.00 86.31 190 GLN A C 1
ATOM 1439 O O . GLN A 1 190 ? -26.348 -8.909 43.056 1.00 86.31 190 GLN A O 1
ATOM 1444 N N . SER A 1 191 ? -25.632 -7.216 41.764 1.00 85.38 191 SER A N 1
ATOM 1445 C CA . SER A 1 191 ? -26.960 -6.709 41.414 1.00 85.38 191 SER A CA 1
ATOM 1446 C C . SER A 1 191 ? -27.739 -7.733 40.578 1.00 85.38 191 SER A C 1
ATOM 1448 O O . SER A 1 191 ? -27.166 -8.517 39.819 1.00 85.38 191 SER A O 1
ATOM 1450 N N . SER A 1 192 ? -29.069 -7.748 40.704 1.00 80.56 192 SER A N 1
ATOM 1451 C CA . SER A 1 192 ? -29.939 -8.581 39.859 1.00 80.56 192 SER A CA 1
ATOM 1452 C C . SER A 1 192 ? -30.409 -7.870 38.587 1.00 80.56 192 SER A C 1
ATOM 1454 O O . SER A 1 192 ? -31.090 -8.492 37.777 1.00 80.56 192 SER A O 1
ATOM 1456 N N . GLN A 1 193 ? -30.107 -6.576 38.436 1.00 83.50 193 GLN A N 1
ATOM 1457 C CA . GLN A 1 193 ? -30.476 -5.742 37.288 1.00 83.50 193 GLN A CA 1
ATOM 1458 C C . GLN A 1 193 ? -29.396 -4.667 37.078 1.00 83.50 193 GLN A C 1
ATOM 1460 O O . GLN A 1 193 ? -29.593 -3.502 37.412 1.00 83.50 193 GLN A O 1
ATOM 1465 N N . MET A 1 194 ? -28.230 -5.080 36.574 1.00 91.38 194 MET A N 1
ATOM 1466 C CA . MET A 1 194 ? -27.010 -4.264 36.570 1.00 91.38 194 MET A CA 1
ATOM 1467 C C . MET A 1 194 ? -26.877 -3.398 35.306 1.00 91.38 194 MET A C 1
ATOM 1469 O O . MET A 1 194 ? -26.875 -3.927 34.191 1.00 91.38 194 MET A O 1
ATOM 1473 N N . PHE A 1 195 ? -26.667 -2.088 35.470 1.00 96.50 195 PHE A N 1
ATOM 1474 C CA . PHE A 1 195 ? -26.073 -1.237 34.435 1.00 96.50 195 PHE A CA 1
ATOM 1475 C C . PHE A 1 195 ? -24.882 -0.476 35.008 1.00 96.50 195 PHE A C 1
ATOM 1477 O O . PHE A 1 195 ? -25.031 0.331 35.922 1.00 96.50 195 PHE A O 1
ATOM 1484 N N . LEU A 1 196 ? -23.698 -0.752 34.474 1.00 96.69 196 LEU A N 1
ATOM 1485 C CA . LEU A 1 196 ? -22.434 -0.229 34.979 1.00 96.69 196 LEU A CA 1
ATOM 1486 C C . LEU A 1 196 ? -21.738 0.559 33.869 1.00 96.69 196 LEU A C 1
ATOM 1488 O O . LEU A 1 196 ? -21.573 0.056 32.757 1.00 96.69 196 LEU A O 1
ATOM 1492 N N . VAL A 1 197 ? -21.341 1.789 34.193 1.00 97.69 197 VAL A N 1
ATOM 1493 C CA . VAL A 1 197 ? -20.554 2.686 33.339 1.00 97.69 197 VAL A CA 1
ATOM 1494 C C . VAL A 1 197 ? -19.219 2.896 34.027 1.00 97.69 197 VAL A C 1
ATOM 1496 O O . VAL A 1 197 ? -19.205 3.295 35.188 1.00 97.69 197 VAL A O 1
ATOM 1499 N N . ILE A 1 198 ? -18.118 2.642 33.326 1.00 96.94 198 ILE A N 1
ATOM 1500 C CA . ILE A 1 198 ? -16.765 2.864 33.833 1.00 96.94 198 ILE A CA 1
ATOM 1501 C C . ILE A 1 198 ? -16.032 3.797 32.870 1.00 96.94 198 ILE A C 1
ATOM 1503 O O . ILE A 1 198 ? -15.861 3.471 31.694 1.00 96.94 198 ILE A O 1
ATOM 1507 N N . THR A 1 199 ? -15.609 4.954 33.377 1.00 95.12 199 THR A N 1
ATOM 1508 C CA . THR A 1 199 ? -14.707 5.890 32.680 1.00 95.12 199 THR A CA 1
ATOM 1509 C C . THR A 1 199 ? -13.408 6.121 33.439 1.00 95.12 199 THR A C 1
ATOM 1511 O O . THR A 1 199 ? -12.427 6.519 32.820 1.00 95.12 199 THR A O 1
ATOM 1514 N N . ASP A 1 200 ? -13.385 5.858 34.751 1.00 92.50 200 ASP A N 1
ATOM 1515 C CA . ASP A 1 200 ? -12.165 5.882 35.556 1.00 92.50 200 ASP A CA 1
ATOM 1516 C C . ASP A 1 200 ? -11.460 4.510 35.537 1.00 92.50 200 ASP A C 1
ATOM 1518 O O . ASP A 1 200 ? -11.973 3.564 36.147 1.00 92.50 200 ASP A O 1
ATOM 1522 N N . PRO A 1 201 ? -10.273 4.373 34.917 1.00 91.88 201 PRO A N 1
ATOM 1523 C CA . PRO A 1 201 ? -9.504 3.132 34.966 1.00 91.88 201 PRO A CA 1
ATOM 1524 C C . PRO A 1 201 ? -8.985 2.793 36.376 1.00 91.88 201 PRO A C 1
ATOM 1526 O O . PRO A 1 201 ? -8.718 1.624 36.661 1.00 91.88 201 PRO A O 1
ATOM 1529 N N . SER A 1 202 ? -8.873 3.770 37.289 1.00 89.38 202 SER A N 1
ATOM 1530 C CA . SER A 1 202 ? -8.404 3.541 38.664 1.00 89.38 202 SER A CA 1
ATOM 1531 C C . SER A 1 202 ? -9.395 2.713 39.492 1.00 89.38 202 SER A C 1
ATOM 1533 O O . SER A 1 202 ? -8.980 1.905 40.324 1.00 89.38 202 SER A O 1
ATOM 1535 N N . SER A 1 203 ? -10.693 2.814 39.185 1.00 90.88 203 SER A N 1
ATOM 1536 C CA . SER A 1 203 ? -11.775 2.021 39.789 1.00 90.88 203 SER A CA 1
ATOM 1537 C C . SER A 1 203 ? -11.672 0.502 39.542 1.00 90.88 203 SER A C 1
ATOM 1539 O O . SER A 1 203 ? -12.318 -0.290 40.234 1.00 90.88 203 SER A O 1
ATOM 1541 N N . LEU A 1 204 ? -10.833 0.082 38.585 1.00 91.06 204 LEU A N 1
ATOM 1542 C CA . LEU A 1 204 ? -10.507 -1.317 38.282 1.00 91.06 204 LEU A CA 1
ATOM 1543 C C . LEU A 1 204 ? -9.222 -1.799 38.990 1.00 91.06 204 LEU A C 1
ATOM 1545 O O . LEU A 1 204 ? -8.757 -2.911 38.731 1.00 91.06 204 LEU A O 1
ATOM 1549 N N . LYS A 1 205 ? -8.642 -0.991 39.887 1.00 88.38 205 LYS A N 1
ATOM 1550 C CA . LYS A 1 205 ? -7.399 -1.281 40.617 1.00 88.38 205 LYS A CA 1
ATOM 1551 C C . LYS A 1 205 ? -7.567 -1.077 42.128 1.00 88.38 205 LYS A C 1
ATOM 1553 O O . LYS A 1 205 ? -8.518 -0.465 42.603 1.00 88.38 205 LYS A O 1
ATOM 1558 N N . THR A 1 206 ? -6.622 -1.604 42.902 1.00 81.31 206 THR A N 1
ATOM 1559 C CA . THR A 1 206 ? -6.500 -1.361 44.348 1.00 81.31 206 THR A CA 1
ATOM 1560 C C . THR A 1 206 ? -5.097 -0.865 44.671 1.00 81.31 206 THR A C 1
ATOM 1562 O O . THR A 1 206 ? -4.116 -1.347 44.107 1.00 81.31 206 THR A O 1
ATOM 1565 N N . PHE A 1 207 ? -4.995 0.103 45.580 1.00 76.69 207 PHE A N 1
ATOM 1566 C CA . PHE A 1 207 ? -3.759 0.827 45.888 1.00 76.69 207 PHE A CA 1
ATOM 1567 C C . PHE A 1 207 ? -3.378 0.661 47.360 1.00 76.69 207 PHE A C 1
ATOM 1569 O O . PHE A 1 207 ? -4.256 0.526 48.216 1.00 76.69 207 PHE A O 1
ATOM 1576 N N . ASP A 1 208 ? -2.081 0.709 47.665 1.00 72.19 208 ASP A N 1
ATOM 1577 C CA . ASP A 1 208 ? -1.625 0.753 49.054 1.00 72.19 208 ASP A CA 1
ATOM 1578 C C . ASP A 1 208 ? -1.980 2.101 49.697 1.00 72.19 208 ASP A C 1
ATOM 1580 O O . ASP A 1 208 ? -1.679 3.174 49.177 1.00 72.19 208 ASP A O 1
ATOM 1584 N N . THR A 1 209 ? -2.629 2.041 50.859 1.00 68.75 209 THR A N 1
ATOM 1585 C CA . THR A 1 209 ? -2.982 3.211 51.668 1.00 68.75 209 THR A CA 1
ATOM 1586 C C . THR A 1 209 ? -1.792 3.786 52.441 1.00 68.75 209 THR A C 1
ATOM 1588 O O . THR A 1 209 ? -1.948 4.817 53.098 1.00 68.75 209 THR A O 1
ATOM 1591 N N . ASN A 1 210 ? -0.619 3.141 52.383 1.00 73.19 210 ASN A N 1
ATOM 1592 C CA . ASN A 1 210 ? 0.544 3.464 53.210 1.00 73.19 210 ASN A CA 1
ATOM 1593 C C . ASN A 1 210 ? 1.699 4.154 52.451 1.00 73.19 210 ASN A C 1
ATOM 1595 O O . ASN A 1 210 ? 2.352 5.000 53.062 1.00 73.19 210 ASN A O 1
ATOM 1599 N N . GLU A 1 211 ? 1.941 3.875 51.158 1.00 52.47 211 GLU A N 1
ATOM 1600 C CA . GLU A 1 211 ? 2.952 4.587 50.340 1.00 52.47 211 GLU A CA 1
ATOM 1601 C C . GLU A 1 211 ? 2.532 4.827 48.862 1.00 52.47 211 GLU A C 1
ATOM 1603 O O . GLU A 1 211 ? 1.769 4.036 48.303 1.00 52.47 211 GLU A O 1
ATOM 1608 N N . PRO A 1 212 ? 3.009 5.911 48.197 1.00 55.38 212 PRO A N 1
ATOM 1609 C CA . PRO A 1 212 ? 2.407 6.398 46.952 1.00 55.38 212 PRO A CA 1
ATOM 1610 C C . PRO A 1 212 ? 3.256 6.207 45.670 1.00 55.38 212 PRO A C 1
ATOM 1612 O O . PRO A 1 212 ? 4.435 6.564 45.648 1.00 55.38 212 PRO A O 1
ATOM 1615 N N . PRO A 1 213 ? 2.634 5.843 44.534 1.00 55.41 213 PRO A N 1
ATOM 1616 C CA . PRO A 1 213 ? 1.548 4.884 44.386 1.00 55.41 213 PRO A CA 1
ATOM 1617 C C . PRO A 1 213 ? 2.129 3.484 44.132 1.00 55.41 213 PRO A C 1
ATOM 1619 O O . PRO A 1 213 ? 2.909 3.286 43.202 1.00 55.41 213 PRO A O 1
ATOM 1622 N N . GLN A 1 214 ? 1.731 2.498 44.934 1.00 68.88 214 GLN A N 1
ATOM 1623 C CA . GLN A 1 214 ? 1.933 1.083 44.616 1.00 68.88 214 GLN A CA 1
ATOM 1624 C C . GLN A 1 214 ? 0.562 0.431 44.418 1.00 68.88 214 GLN A C 1
ATOM 1626 O O . GLN A 1 214 ? -0.310 0.525 45.286 1.00 68.88 214 GLN A O 1
ATOM 1631 N N . VAL A 1 215 ? 0.359 -0.198 43.259 1.00 75.50 215 VAL A N 1
ATOM 1632 C CA . VAL A 1 215 ? -0.840 -0.995 42.968 1.00 75.50 215 VAL A CA 1
ATOM 1633 C C . VAL A 1 215 ? -0.694 -2.343 43.675 1.00 75.50 215 VAL A C 1
ATOM 1635 O O . VAL A 1 215 ? 0.328 -3.007 43.528 1.00 75.50 215 VAL A O 1
ATOM 1638 N N . ILE A 1 216 ? -1.700 -2.745 44.454 1.00 74.75 216 ILE A N 1
ATOM 1639 C CA . ILE A 1 216 ? -1.720 -4.037 45.159 1.00 74.75 216 ILE A CA 1
ATOM 1640 C C . ILE A 1 216 ? -2.326 -5.123 44.264 1.00 74.75 216 ILE A C 1
ATOM 1642 O O . ILE A 1 216 ? -1.788 -6.227 44.191 1.00 74.75 216 ILE A O 1
ATOM 1646 N N . LYS A 1 217 ? -3.441 -4.821 43.585 1.00 82.56 217 LYS A N 1
ATOM 1647 C CA . LYS A 1 217 ? -4.090 -5.704 42.604 1.00 82.56 217 LYS A CA 1
ATOM 1648 C C . LYS A 1 217 ? -4.744 -4.909 41.490 1.00 82.56 217 LYS A C 1
ATOM 1650 O O . LYS A 1 217 ? -5.292 -3.831 41.726 1.00 82.56 217 LYS A O 1
ATOM 1655 N N . GLU A 1 218 ? -4.793 -5.529 40.323 1.00 87.94 218 GLU A N 1
ATOM 1656 C CA . GLU A 1 218 ? -5.574 -5.087 39.174 1.00 87.94 218 GLU A CA 1
ATOM 1657 C C . GLU A 1 218 ? -6.679 -6.105 38.930 1.00 87.94 218 GLU A C 1
ATOM 1659 O O . GLU A 1 218 ? -6.437 -7.314 38.950 1.00 87.94 218 GLU A O 1
ATOM 1664 N N . HIS A 1 219 ? -7.906 -5.627 38.744 1.00 90.31 219 HIS A N 1
ATOM 1665 C CA . HIS A 1 219 ? -9.068 -6.496 38.615 1.00 90.31 219 HIS A CA 1
ATOM 1666 C C . HIS A 1 219 ? -9.386 -6.870 37.173 1.00 90.31 219 HIS A C 1
ATOM 1668 O O . HIS A 1 219 ? -10.133 -7.817 36.981 1.00 90.31 219 HIS A O 1
ATOM 1674 N N . PHE A 1 220 ? -8.825 -6.198 36.164 1.00 91.50 220 PHE A N 1
ATOM 1675 C CA . PHE A 1 220 ? -9.059 -6.518 34.752 1.00 91.50 220 PHE A CA 1
ATOM 1676 C C . PHE A 1 220 ? -7.758 -6.984 34.087 1.00 91.50 220 PHE A C 1
ATOM 1678 O O . PHE A 1 220 ? -7.089 -6.217 33.401 1.00 91.50 220 PHE A O 1
ATOM 1685 N N . GLN A 1 221 ? -7.373 -8.234 34.364 1.00 81.69 221 GLN A N 1
ATOM 1686 C CA . GLN A 1 221 ? -6.075 -8.802 33.962 1.00 81.69 221 GLN A CA 1
ATOM 1687 C C . GLN A 1 221 ? -6.117 -9.434 32.564 1.00 81.69 221 GLN A C 1
ATOM 1689 O O . GLN A 1 221 ? -5.215 -9.209 31.763 1.00 81.69 221 GLN A O 1
ATOM 1694 N N . ASN A 1 222 ? -7.187 -10.166 32.237 1.00 88.56 222 ASN A N 1
ATOM 1695 C CA . ASN A 1 222 ? -7.419 -10.662 30.881 1.00 88.56 222 ASN A CA 1
ATOM 1696 C C . ASN A 1 222 ? -8.229 -9.605 30.126 1.00 88.56 222 ASN A C 1
ATOM 1698 O O . ASN A 1 222 ? -9.461 -9.603 30.179 1.00 88.56 222 ASN A O 1
ATOM 1702 N N . ASN A 1 223 ? -7.520 -8.667 29.501 1.00 92.56 223 ASN A N 1
ATOM 1703 C CA . ASN A 1 223 ? -8.058 -7.393 29.023 1.00 92.56 223 ASN A CA 1
ATOM 1704 C C . ASN A 1 223 ? -7.791 -7.118 27.530 1.00 92.56 223 ASN A C 1
ATOM 1706 O O . ASN A 1 223 ? -7.982 -5.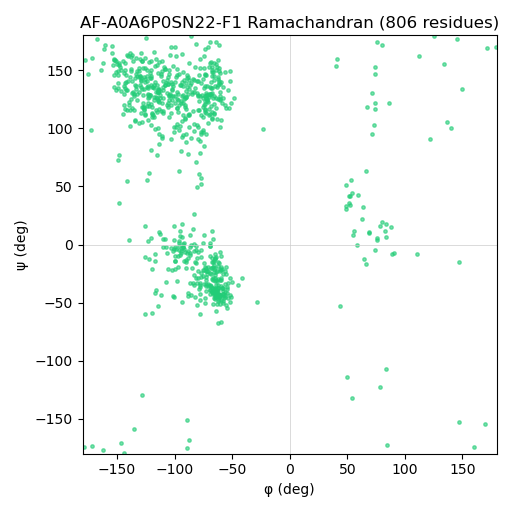997 27.073 1.00 92.56 223 ASN A O 1
ATOM 1710 N N . GLN A 1 224 ? -7.410 -8.131 26.752 1.00 95.12 224 GLN A N 1
ATOM 1711 C CA . GLN A 1 224 ? -7.408 -8.062 25.289 1.00 95.12 224 GLN A CA 1
ATOM 1712 C C . GLN A 1 224 ? -8.575 -8.876 24.733 1.00 95.12 224 GLN A C 1
ATOM 1714 O O . GLN A 1 224 ? -8.943 -9.896 25.309 1.00 95.12 224 GLN A O 1
ATOM 1719 N N . LEU A 1 225 ? -9.179 -8.402 23.644 1.00 96.38 225 LEU A N 1
ATOM 1720 C CA . LEU A 1 225 ? -10.315 -9.045 22.983 1.00 96.38 225 LEU A CA 1
ATOM 1721 C C . LEU A 1 225 ? -9.999 -9.227 21.496 1.00 96.38 225 LEU A C 1
ATOM 1723 O O . LEU A 1 225 ? -9.818 -8.229 20.797 1.00 96.38 225 LEU A O 1
ATOM 1727 N N . THR A 1 226 ? -9.967 -10.471 21.014 1.00 96.88 226 THR A N 1
ATOM 1728 C CA . THR A 1 226 ? -9.628 -10.786 19.616 1.00 96.88 226 THR A CA 1
ATOM 1729 C C . THR A 1 226 ? -10.873 -11.088 18.779 1.00 96.88 226 THR A C 1
ATOM 1731 O O . THR A 1 226 ? -11.782 -11.800 19.214 1.00 96.88 226 THR A O 1
ATOM 1734 N N . ILE A 1 227 ? -10.930 -10.550 17.556 1.00 96.00 227 ILE A N 1
ATOM 1735 C CA . ILE A 1 227 ? -11.953 -10.887 16.559 1.00 96.00 227 ILE A CA 1
ATOM 1736 C C . ILE A 1 227 ? -11.287 -11.121 15.200 1.00 96.00 227 ILE A C 1
ATOM 1738 O O . ILE A 1 227 ? -10.880 -10.169 14.538 1.00 96.00 227 ILE A O 1
ATOM 1742 N N . GLN A 1 228 ? -11.203 -12.376 14.750 1.00 92.00 228 GLN A N 1
ATOM 1743 C CA . GLN A 1 228 ? -10.633 -12.738 13.437 1.00 92.00 228 GLN A CA 1
ATOM 1744 C C . GLN A 1 228 ? -9.207 -12.175 13.232 1.00 92.00 228 GLN A C 1
ATOM 1746 O O . GLN A 1 228 ? -8.893 -11.585 12.196 1.00 92.00 228 GLN A O 1
ATOM 1751 N N . GLY A 1 229 ? -8.356 -12.302 14.257 1.00 92.50 229 GLY A N 1
ATOM 1752 C CA . GLY A 1 229 ? -6.980 -11.790 14.257 1.00 92.50 229 GLY A CA 1
ATOM 1753 C C . GLY A 1 229 ? -6.828 -10.274 14.453 1.00 92.50 229 GLY A C 1
ATOM 1754 O O . GLY A 1 229 ? -5.708 -9.776 14.381 1.00 92.50 229 GLY A O 1
ATOM 1755 N N . TRP A 1 230 ? -7.918 -9.535 14.690 1.00 96.44 230 TRP A N 1
ATOM 1756 C CA . TRP A 1 230 ? -7.873 -8.142 15.146 1.00 96.44 230 TRP A CA 1
ATOM 1757 C C . TRP A 1 230 ? -7.934 -8.092 16.669 1.00 96.44 230 TRP A C 1
ATOM 1759 O O . TRP A 1 230 ? -8.910 -8.568 17.249 1.00 96.44 230 TRP A O 1
ATOM 1769 N N . THR A 1 231 ? -6.931 -7.494 17.306 1.00 97.19 231 THR A N 1
ATOM 1770 C CA . THR A 1 231 ? -6.827 -7.422 18.771 1.00 97.19 231 THR A CA 1
ATOM 1771 C C . THR A 1 231 ? -7.202 -6.028 19.258 1.00 97.19 231 THR A C 1
ATOM 1773 O O . THR A 1 231 ? -6.650 -5.036 18.783 1.00 97.19 231 THR A O 1
ATOM 1776 N N . PHE A 1 232 ? -8.097 -5.937 20.240 1.00 97.56 232 PHE A N 1
ATOM 1777 C CA . PHE A 1 232 ? -8.510 -4.676 20.863 1.00 97.56 232 PHE A CA 1
ATOM 1778 C C . PHE A 1 232 ? -8.047 -4.622 22.321 1.00 97.56 232 PHE A C 1
ATOM 1780 O O . PHE A 1 232 ? -8.206 -5.597 23.057 1.00 97.56 232 PHE A O 1
ATOM 1787 N N . ASP A 1 233 ? -7.471 -3.491 22.734 1.00 95.81 233 ASP A N 1
ATOM 1788 C CA . ASP A 1 233 ? -6.843 -3.329 24.045 1.00 95.81 233 ASP A CA 1
ATOM 1789 C C . ASP A 1 233 ? -7.788 -2.646 25.043 1.00 95.81 233 ASP A C 1
ATOM 1791 O O . ASP A 1 233 ? -8.013 -1.435 25.002 1.00 95.81 233 ASP A O 1
ATOM 1795 N N . LEU A 1 234 ? -8.356 -3.445 25.948 1.00 95.75 234 LEU A N 1
ATOM 1796 C CA . LEU A 1 234 ? -9.224 -2.994 27.034 1.00 95.75 234 LEU A CA 1
ATOM 1797 C C . LEU A 1 234 ? -8.439 -2.761 28.338 1.00 95.75 234 LEU A C 1
ATOM 1799 O O . LEU A 1 234 ? -9.072 -2.490 29.362 1.00 95.75 234 LEU A O 1
ATOM 1803 N N . ASN A 1 235 ? -7.099 -2.851 28.337 1.00 94.00 235 ASN A N 1
ATOM 1804 C CA . ASN A 1 235 ? -6.271 -2.626 29.523 1.00 94.00 235 ASN A CA 1
ATOM 1805 C C . ASN A 1 235 ? -6.491 -1.208 30.090 1.00 94.00 235 ASN A C 1
ATOM 1807 O O . ASN A 1 235 ? -6.220 -0.236 29.379 1.00 94.00 235 ASN A O 1
ATOM 1811 N N . PRO A 1 236 ? -6.915 -1.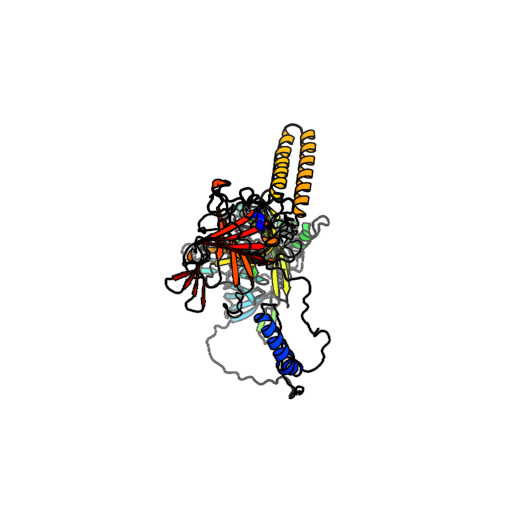063 31.363 1.00 92.56 236 PRO A N 1
ATOM 1812 C CA . PRO A 1 236 ? -7.146 0.235 32.000 1.00 92.56 236 PRO A CA 1
ATOM 1813 C C . PRO A 1 236 ? -5.982 1.240 31.910 1.00 92.56 236 PRO A C 1
ATOM 1815 O O . PRO A 1 236 ? -6.244 2.438 31.870 1.00 92.56 236 PRO A O 1
ATOM 1818 N N . ASP A 1 237 ? -4.719 0.802 31.834 1.00 91.06 237 ASP A N 1
ATOM 1819 C CA . ASP A 1 237 ? -3.576 1.726 31.676 1.00 91.06 237 ASP A CA 1
ATOM 1820 C C . ASP A 1 237 ? -3.464 2.346 30.274 1.00 91.06 237 ASP A C 1
ATOM 1822 O O . ASP A 1 237 ? -2.871 3.412 30.117 1.00 91.06 237 ASP A O 1
ATOM 1826 N N . ASN A 1 238 ? -4.039 1.694 29.259 1.00 91.25 238 ASN A N 1
ATOM 1827 C CA . ASN A 1 238 ? -3.971 2.109 27.854 1.00 91.25 238 ASN A CA 1
ATOM 1828 C C . ASN A 1 238 ? -5.253 2.830 27.384 1.00 91.25 238 ASN A C 1
ATOM 1830 O O . ASN A 1 238 ? -5.373 3.197 26.210 1.00 91.25 238 ASN A O 1
ATOM 1834 N N . TRP A 1 239 ? -6.211 3.055 28.293 1.00 93.31 239 TRP A N 1
ATOM 1835 C CA . TRP A 1 239 ? -7.446 3.799 28.029 1.00 93.31 239 TRP A CA 1
ATOM 1836 C C . TRP A 1 239 ? -7.164 5.258 27.644 1.00 93.31 239 TRP A C 1
ATOM 1838 O O . TRP A 1 239 ? -6.308 5.934 28.213 1.00 93.31 239 TRP A O 1
ATOM 1848 N N . ARG A 1 240 ? -7.949 5.782 26.699 1.00 92.88 240 ARG A N 1
ATOM 1849 C CA . ARG A 1 240 ? -7.938 7.199 26.316 1.00 92.88 240 ARG A CA 1
ATOM 1850 C C . ARG A 1 240 ? -8.600 8.010 27.432 1.00 92.88 240 ARG A C 1
ATOM 1852 O O . ARG A 1 240 ? -9.691 7.657 27.885 1.00 92.88 240 ARG A O 1
ATOM 1859 N N . GLN A 1 241 ? -7.919 9.054 27.893 1.00 90.12 241 GLN A N 1
ATOM 1860 C CA . GLN A 1 241 ? -8.312 9.893 29.028 1.00 90.12 241 GLN A CA 1
ATOM 1861 C C . GLN A 1 241 ? -7.936 11.354 28.742 1.00 90.12 241 GLN A C 1
ATOM 1863 O O . GLN A 1 241 ? -6.846 11.624 28.237 1.00 90.12 241 GLN A O 1
ATOM 1868 N N . GLY A 1 242 ? -8.808 12.304 29.092 1.00 85.06 242 GLY A N 1
ATOM 1869 C CA . GLY A 1 242 ? -8.557 13.739 28.909 1.00 85.06 242 GLY A CA 1
ATOM 1870 C C . GLY A 1 242 ? -8.706 14.244 27.467 1.00 85.06 242 GLY A C 1
ATOM 1871 O O . GLY A 1 242 ? -8.434 15.414 27.203 1.00 85.06 242 GLY A O 1
ATOM 1872 N N . THR A 1 243 ? -9.159 13.393 26.544 1.00 81.56 243 THR A N 1
ATOM 1873 C CA . THR A 1 243 ? -9.488 13.736 25.151 1.00 81.56 243 THR A CA 1
ATOM 1874 C C . THR A 1 243 ? -10.943 14.193 24.984 1.00 81.56 243 THR A C 1
ATOM 1876 O O . THR A 1 243 ? -11.296 14.761 23.953 1.00 81.56 243 THR A O 1
ATOM 1879 N N . GLY A 1 244 ? -11.795 14.006 26.001 1.00 83.56 244 GLY A N 1
ATOM 1880 C CA . GLY A 1 244 ? -13.175 14.489 26.012 1.00 83.56 244 GLY A CA 1
ATOM 1881 C C . GLY A 1 244 ? -14.121 13.538 25.284 1.00 83.56 244 GLY A C 1
ATOM 1882 O O . GLY A 1 244 ? -14.432 12.458 25.789 1.00 83.56 244 GLY A O 1
ATOM 1883 N N . ASP A 1 245 ? -14.589 13.921 24.093 1.00 84.69 245 ASP A N 1
ATOM 1884 C CA . ASP A 1 245 ? -15.580 13.132 23.345 1.00 84.69 245 ASP A CA 1
ATOM 1885 C C . ASP A 1 245 ? -15.045 11.777 22.842 1.00 84.69 245 ASP A C 1
ATOM 1887 O O . ASP A 1 245 ? -15.831 10.889 22.495 1.00 84.69 245 ASP A O 1
ATOM 1891 N N . THR A 1 246 ? -13.730 11.564 22.920 1.00 90.25 246 THR A N 1
ATOM 1892 C CA . THR A 1 246 ? -13.012 10.361 22.472 1.00 90.25 246 THR A CA 1
ATOM 1893 C C . THR A 1 246 ? -12.371 9.518 23.589 1.00 90.25 246 THR A C 1
ATOM 1895 O O . THR A 1 246 ? -11.659 8.559 23.290 1.00 90.25 246 THR A O 1
ATOM 1898 N N . ASP A 1 247 ? -12.651 9.805 24.868 1.00 93.50 247 ASP A N 1
ATOM 1899 C CA . ASP A 1 247 ? -12.144 9.003 25.997 1.00 93.50 247 ASP A CA 1
ATOM 1900 C C . ASP A 1 247 ? -12.755 7.592 26.043 1.00 93.50 247 ASP A C 1
ATOM 1902 O O . ASP A 1 247 ? -13.908 7.391 25.643 1.00 93.50 247 ASP A O 1
ATOM 1906 N N . THR A 1 248 ? -12.000 6.606 26.528 1.00 96.12 248 THR A N 1
ATOM 1907 C CA . THR A 1 248 ? -12.454 5.210 26.597 1.00 96.12 248 THR A CA 1
ATOM 1908 C C . THR A 1 248 ? -13.554 5.054 27.647 1.00 96.12 248 THR A C 1
ATOM 1910 O O . THR A 1 248 ? -13.463 5.598 28.746 1.00 96.12 248 THR A O 1
ATOM 1913 N N . VAL A 1 249 ? -14.614 4.316 27.302 1.00 97.00 249 VAL A N 1
ATOM 1914 C CA . VAL A 1 249 ? -15.744 4.039 28.205 1.00 97.00 249 VAL A CA 1
ATOM 1915 C C . VAL A 1 249 ? -16.107 2.565 28.123 1.00 97.00 249 VAL A C 1
ATOM 1917 O O . VAL A 1 249 ? -16.372 2.073 27.030 1.00 97.00 249 VAL A O 1
ATOM 1920 N N . LEU A 1 250 ? -16.183 1.876 29.260 1.00 97.62 250 LEU A N 1
ATOM 1921 C CA . LEU A 1 250 ? -16.648 0.492 29.346 1.00 97.62 250 LEU A CA 1
ATOM 1922 C C . LEU A 1 250 ? -18.067 0.450 29.931 1.00 97.62 250 LEU A C 1
ATOM 1924 O O . LEU A 1 250 ? -18.323 0.978 31.013 1.00 97.62 250 LEU A O 1
ATOM 1928 N N . LEU A 1 251 ? -18.995 -0.169 29.201 1.00 97.69 251 LEU A N 1
ATOM 1929 C CA . LEU A 1 251 ? -20.411 -0.282 29.547 1.00 97.69 251 LEU A CA 1
ATOM 1930 C C . LEU A 1 251 ? -20.810 -1.753 29.705 1.00 97.69 251 LEU A C 1
ATOM 1932 O O . LEU A 1 251 ? -20.529 -2.573 28.831 1.00 97.69 251 LEU A O 1
ATOM 1936 N N . PHE A 1 252 ? -21.561 -2.065 30.759 1.00 96.81 252 PHE A N 1
ATOM 1937 C CA . PHE A 1 252 ? -22.212 -3.364 30.955 1.00 96.81 252 PHE A CA 1
ATOM 1938 C C . PHE A 1 252 ? -23.717 -3.181 31.138 1.00 96.81 252 PHE A C 1
ATOM 1940 O O . PHE A 1 252 ? -24.134 -2.333 31.926 1.00 96.81 252 PHE A O 1
ATOM 1947 N N . LYS A 1 253 ? -24.538 -4.000 30.470 1.00 95.50 253 LYS A N 1
ATOM 1948 C CA . LYS A 1 253 ? -26.007 -3.943 30.568 1.00 95.50 253 LYS A CA 1
ATOM 1949 C C . LYS A 1 253 ? -26.604 -5.326 30.790 1.00 95.50 253 LYS A C 1
ATOM 1951 O O . LYS A 1 253 ? -26.435 -6.214 29.961 1.00 95.50 253 LYS A O 1
ATOM 1956 N N . PHE A 1 254 ? -27.381 -5.447 31.862 1.00 92.94 254 PHE A N 1
ATOM 1957 C CA . PHE A 1 254 ? -28.183 -6.618 32.218 1.00 92.94 254 PHE A CA 1
ATOM 1958 C C . PHE A 1 254 ? -29.537 -6.167 32.816 1.00 92.94 254 PHE A C 1
ATOM 1960 O O . PHE A 1 254 ? -29.899 -6.528 33.935 1.00 92.94 254 PHE A O 1
ATOM 1967 N N . LEU A 1 255 ? -30.279 -5.331 32.071 1.00 89.75 255 LEU A N 1
ATOM 1968 C CA . LEU A 1 255 ? -31.671 -4.933 32.360 1.00 89.75 255 LEU A CA 1
ATOM 1969 C C . LEU A 1 255 ? -32.555 -5.027 31.112 1.00 89.75 255 LEU A C 1
ATOM 1971 O O . LEU A 1 255 ? -32.122 -4.648 30.022 1.00 89.75 255 LEU A O 1
ATOM 1975 N N . ASP A 1 256 ? -33.832 -5.365 31.309 1.00 89.94 256 ASP A N 1
ATOM 1976 C CA . ASP A 1 256 ? -34.892 -5.407 30.286 1.00 89.94 256 ASP A CA 1
ATOM 1977 C C . ASP A 1 256 ? -35.436 -4.007 29.903 1.00 89.94 256 ASP A C 1
ATOM 1979 O O . ASP A 1 256 ? -36.638 -3.736 29.948 1.00 89.94 256 ASP A O 1
ATOM 1983 N N . LYS A 1 257 ? -34.544 -3.077 29.548 1.00 93.12 257 LYS A N 1
ATOM 1984 C CA . LYS A 1 257 ? -34.856 -1.726 29.035 1.00 93.12 257 LYS A CA 1
ATOM 1985 C C . LYS A 1 257 ? -33.951 -1.395 27.839 1.00 93.12 257 LYS A C 1
ATOM 1987 O O . LYS A 1 257 ? -32.877 -1.987 27.749 1.00 93.12 257 LYS A O 1
ATOM 1992 N N . PRO A 1 258 ? -34.313 -0.465 26.936 1.00 95.81 258 PRO A N 1
ATOM 1993 C CA . PRO A 1 258 ? -33.388 0.041 25.919 1.00 95.81 258 PRO A CA 1
ATOM 1994 C C . PRO A 1 258 ? -32.169 0.697 26.574 1.00 95.81 258 PRO A C 1
ATOM 1996 O O . PRO A 1 258 ? -32.320 1.410 27.567 1.00 95.81 258 PRO A O 1
ATOM 1999 N N . LEU A 1 259 ? -30.967 0.494 26.026 1.00 95.81 259 LEU A N 1
ATOM 2000 C CA . LEU A 1 259 ? -29.746 1.109 26.564 1.00 95.81 259 LEU A CA 1
ATOM 2001 C C . LEU A 1 259 ? -29.858 2.641 26.601 1.00 95.81 259 LEU A C 1
ATOM 2003 O O . LEU A 1 259 ? -29.481 3.255 27.595 1.00 95.81 259 LEU A O 1
ATOM 2007 N N . ILE A 1 260 ? -30.446 3.251 25.568 1.00 96.25 260 ILE A N 1
ATOM 2008 C CA . ILE A 1 260 ? -30.610 4.707 25.494 1.00 96.25 260 ILE A CA 1
ATOM 2009 C C . ILE A 1 260 ? -31.512 5.286 26.600 1.00 96.25 260 ILE A C 1
ATOM 2011 O O . ILE A 1 260 ? -31.275 6.401 27.067 1.00 96.25 260 ILE A O 1
ATOM 2015 N N . ASP A 1 261 ? -32.504 4.529 27.073 1.00 95.94 261 ASP A N 1
ATOM 2016 C CA . ASP A 1 261 ? -33.379 4.957 28.173 1.00 95.94 261 ASP A CA 1
ATOM 2017 C C . ASP A 1 261 ? -32.690 4.806 29.536 1.00 95.94 261 ASP A C 1
ATOM 2019 O O . ASP A 1 261 ? -32.909 5.621 30.431 1.00 95.94 261 ASP A O 1
ATOM 2023 N N . ILE A 1 262 ? -31.827 3.793 29.691 1.00 95.62 262 ILE A N 1
ATOM 2024 C CA . ILE A 1 262 ? -31.003 3.613 30.897 1.00 95.62 262 ILE A CA 1
ATOM 2025 C C . ILE A 1 262 ? -29.930 4.709 30.976 1.00 95.62 262 ILE A C 1
ATOM 2027 O O . ILE A 1 262 ? -29.719 5.294 32.036 1.00 95.62 262 ILE A O 1
ATOM 2031 N N . LEU A 1 263 ? -29.289 5.043 29.852 1.00 96.31 263 LEU A N 1
ATOM 2032 C CA . LEU A 1 263 ? -28.295 6.115 29.784 1.00 96.31 263 LEU A CA 1
ATOM 2033 C C . LEU A 1 263 ? -28.870 7.465 30.228 1.00 96.31 263 LEU A C 1
ATOM 2035 O O . LEU A 1 263 ? -28.187 8.208 30.918 1.00 96.31 263 LEU A O 1
ATOM 2039 N N . LYS A 1 264 ? -30.129 7.776 29.900 1.00 95.94 264 LYS A N 1
ATOM 2040 C CA . LYS A 1 264 ? -30.769 9.049 30.283 1.00 95.94 264 LYS A CA 1
ATOM 2041 C C . LYS A 1 264 ?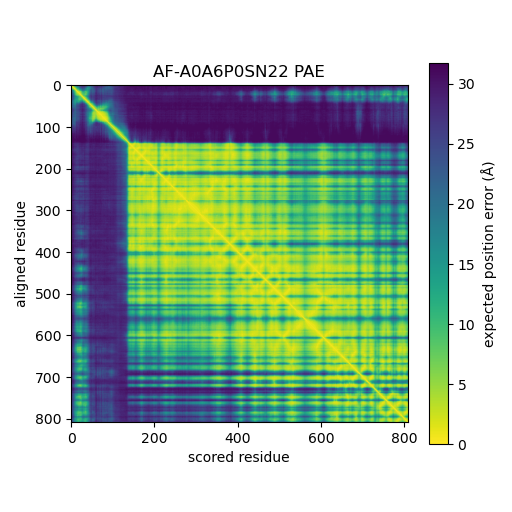 -31.051 9.181 31.785 1.00 95.94 264 LYS A C 1
ATOM 2043 O O . LYS A 1 264 ? -31.116 10.308 32.280 1.00 95.94 264 LYS A O 1
ATOM 2048 N N . ASP A 1 265 ? -31.195 8.069 32.506 1.00 95.56 265 ASP A N 1
ATOM 2049 C CA . ASP A 1 265 ? -31.496 8.038 33.940 1.00 95.56 265 ASP A CA 1
ATOM 2050 C C . ASP A 1 265 ? -30.298 7.528 34.758 1.00 95.56 265 ASP A C 1
ATOM 2052 O O . ASP A 1 265 ? -30.133 6.334 35.009 1.00 95.56 265 ASP A O 1
ATOM 2056 N N . THR A 1 266 ? -29.471 8.464 35.231 1.00 94.31 266 THR A N 1
ATOM 2057 C CA . THR A 1 266 ? -28.280 8.168 36.047 1.00 94.31 266 THR A CA 1
ATOM 2058 C C . THR A 1 266 ? -28.598 7.547 37.412 1.00 94.31 266 THR A C 1
ATOM 2060 O O . THR A 1 266 ? -27.674 7.127 38.099 1.00 94.31 266 THR A O 1
ATOM 2063 N N . ALA A 1 267 ? -29.870 7.465 37.828 1.00 92.81 267 ALA A N 1
ATOM 2064 C CA . ALA A 1 267 ? -30.269 6.709 39.020 1.00 92.81 267 ALA A CA 1
ATOM 2065 C C . ALA A 1 267 ? -30.383 5.190 38.765 1.00 92.81 267 ALA A C 1
ATOM 2067 O O . ALA A 1 267 ? -30.582 4.429 39.710 1.00 92.81 267 ALA A O 1
ATOM 2068 N N . LEU A 1 268 ? -30.255 4.748 37.507 1.00 93.88 268 LEU A N 1
ATOM 2069 C CA . LEU A 1 268 ? -30.150 3.338 37.112 1.00 93.88 268 LEU A CA 1
ATOM 2070 C C . LEU A 1 268 ? -28.695 2.875 36.926 1.00 93.88 268 LEU A C 1
ATOM 2072 O O . LEU A 1 268 ? -28.475 1.737 36.521 1.00 93.88 268 LEU A O 1
ATOM 2076 N N . TRP A 1 269 ? -27.717 3.755 37.155 1.00 95.19 269 TRP A N 1
ATOM 2077 C CA . TRP A 1 269 ? -26.296 3.440 37.022 1.00 95.19 269 TRP A CA 1
ATOM 2078 C C . TRP A 1 269 ? -25.772 2.910 38.364 1.00 95.19 269 TRP A C 1
ATOM 2080 O O . TRP A 1 269 ? -26.059 3.474 39.420 1.00 95.19 269 TRP A O 1
ATOM 2090 N N . GLU A 1 270 ? -24.992 1.836 38.331 1.00 95.06 270 GLU A N 1
ATOM 2091 C CA . GLU A 1 270 ? -24.383 1.224 39.513 1.00 95.06 270 GLU A CA 1
ATOM 2092 C C . GLU A 1 270 ? -23.173 2.050 39.982 1.00 95.06 270 GLU A C 1
ATOM 2094 O O . GLU A 1 270 ? -22.146 2.084 39.308 1.00 95.06 270 GLU A O 1
ATOM 2099 N N . GLN A 1 271 ? -23.286 2.699 41.149 1.00 93.88 271 GLN A N 1
ATOM 2100 C CA . GLN A 1 271 ? -22.211 3.468 41.811 1.00 93.88 271 GLN A CA 1
ATOM 2101 C C . GLN A 1 271 ? -21.471 4.472 40.879 1.00 93.88 271 GLN A C 1
ATOM 2103 O O . GLN A 1 271 ? -20.235 4.458 40.808 1.00 93.88 271 GLN A O 1
ATOM 2108 N N . PRO A 1 272 ? -22.168 5.362 40.139 1.00 94.50 272 PRO A N 1
ATOM 2109 C CA . PRO A 1 272 ? -21.531 6.310 39.214 1.00 94.50 272 PRO A CA 1
ATOM 2110 C C . PRO A 1 272 ? -20.554 7.272 39.912 1.00 94.50 272 PRO A C 1
ATOM 2112 O O . PRO A 1 272 ? -19.626 7.781 39.290 1.00 94.50 272 PRO A O 1
ATOM 2115 N N . GLU A 1 273 ? -20.716 7.492 41.216 1.00 92.69 273 GLU A N 1
ATOM 2116 C CA . GLU A 1 273 ? -19.811 8.256 42.076 1.00 92.69 273 GLU A CA 1
ATOM 2117 C C . GLU A 1 273 ? -18.509 7.521 42.466 1.00 92.69 273 GLU A C 1
ATOM 2119 O O . GLU A 1 273 ? -17.708 8.084 43.218 1.00 92.69 273 GLU A O 1
ATOM 2124 N N . VAL A 1 274 ? -18.325 6.287 41.976 1.00 91.62 274 VAL A N 1
ATOM 2125 C CA . VAL A 1 274 ? -17.118 5.445 42.102 1.00 91.62 274 VAL A CA 1
ATOM 2126 C C . VAL A 1 274 ? -16.492 5.147 40.734 1.00 91.62 274 VAL A C 1
ATOM 2128 O O . VAL A 1 274 ? -15.274 5.185 40.611 1.00 91.62 274 VAL A O 1
ATOM 2131 N N . PHE A 1 275 ? -17.302 4.848 39.712 1.00 94.69 275 PHE A N 1
ATOM 2132 C CA . PHE A 1 275 ? -16.810 4.382 38.402 1.00 94.69 275 PHE A CA 1
ATOM 2133 C C . PHE A 1 275 ? -16.736 5.465 37.310 1.00 94.69 275 PHE A C 1
ATOM 2135 O O . PHE A 1 275 ? -16.116 5.242 36.265 1.00 94.69 275 PHE A O 1
ATOM 2142 N N . VAL A 1 276 ? -17.375 6.624 37.524 1.00 93.56 276 VAL A N 1
ATOM 2143 C CA . VAL A 1 276 ? -17.485 7.695 36.516 1.00 93.56 276 VAL A CA 1
ATOM 2144 C C . VAL A 1 276 ? -16.982 9.036 37.038 1.00 93.56 276 VAL A C 1
ATOM 2146 O O . VAL A 1 276 ? -16.074 9.625 36.460 1.00 93.56 276 VAL A O 1
ATOM 2149 N N . GLY A 1 277 ? -17.590 9.541 38.111 1.00 85.56 277 GLY A N 1
ATOM 2150 C CA . GLY A 1 277 ? -17.249 10.844 38.670 1.00 85.56 277 GLY A CA 1
ATOM 2151 C C . GLY A 1 277 ? -16.115 10.738 39.688 1.00 85.56 277 GLY A C 1
ATOM 2152 O O . GLY A 1 277 ? -16.323 10.191 40.772 1.00 85.56 277 GLY A O 1
ATOM 2153 N N . THR A 1 278 ? -14.944 11.280 39.361 1.00 82.62 278 THR A N 1
ATOM 2154 C CA . THR A 1 278 ? -13.720 11.195 40.177 1.00 82.62 278 THR A CA 1
ATOM 2155 C C . THR A 1 278 ? -13.459 12.452 41.010 1.00 82.62 278 THR A C 1
ATOM 2157 O O . THR A 1 278 ? -12.665 12.405 41.955 1.00 82.62 278 THR A O 1
ATOM 2160 N N . ALA A 1 279 ? -14.142 13.570 40.730 1.00 87.12 279 ALA A N 1
ATOM 2161 C CA . ALA A 1 279 ? -13.978 14.802 41.490 1.00 87.12 279 ALA A CA 1
ATOM 2162 C C . ALA A 1 279 ? -14.269 14.618 42.989 1.00 87.12 279 ALA A C 1
ATOM 2164 O O . ALA A 1 279 ? -15.273 14.046 43.417 1.00 87.12 279 ALA A O 1
ATOM 2165 N N . THR A 1 280 ? -13.386 15.189 43.810 1.00 87.69 280 THR A N 1
ATOM 2166 C CA . THR A 1 280 ? -13.512 15.181 45.275 1.00 87.69 280 THR A CA 1
ATOM 2167 C C . THR A 1 280 ? -14.631 16.106 45.770 1.00 87.69 280 THR A C 1
ATOM 2169 O O . THR A 1 280 ? -15.143 15.921 46.873 1.00 87.69 280 THR A O 1
ATOM 2172 N N . ASP A 1 281 ? -15.014 17.101 44.964 1.00 93.75 281 ASP A N 1
ATOM 2173 C CA . ASP A 1 281 ? -16.166 17.963 45.219 1.00 93.75 281 ASP A CA 1
ATOM 2174 C C . ASP A 1 281 ? -17.466 17.333 44.693 1.00 93.75 281 ASP A C 1
ATOM 2176 O O . ASP A 1 281 ? -17.508 16.758 43.606 1.00 93.75 281 ASP A O 1
ATOM 2180 N N . ALA A 1 282 ? -18.547 17.452 45.465 1.00 91.25 282 ALA A N 1
ATOM 2181 C CA . ALA A 1 282 ? -19.814 16.804 45.148 1.00 91.25 282 ALA A CA 1
ATOM 2182 C C . ALA A 1 282 ? -20.561 17.446 43.964 1.00 91.25 282 ALA A C 1
ATOM 2184 O O . ALA A 1 282 ? -21.209 16.718 43.209 1.00 91.25 282 ALA A O 1
ATOM 2185 N N . ASP A 1 283 ? -20.474 18.767 43.783 1.00 92.62 283 ASP A N 1
ATOM 2186 C CA . ASP A 1 283 ? -21.148 19.464 42.686 1.00 92.62 283 ASP A CA 1
ATOM 2187 C C . ASP A 1 283 ? -20.374 19.297 41.372 1.00 92.62 283 ASP A C 1
ATOM 2189 O O . ASP A 1 283 ? -20.997 19.090 40.329 1.00 92.62 283 ASP A O 1
ATOM 2193 N N . GLU A 1 284 ? -19.034 19.313 41.399 1.00 93.19 284 GLU A N 1
ATOM 2194 C CA . GLU A 1 284 ? -18.218 18.962 40.224 1.00 93.19 284 GLU A CA 1
ATOM 2195 C C . GLU A 1 284 ? -18.426 17.497 39.809 1.00 93.19 284 GLU A C 1
ATOM 2197 O O . GLU A 1 284 ? -18.716 17.231 38.643 1.00 93.19 284 GLU A O 1
ATOM 2202 N N . ARG A 1 285 ? -18.424 16.547 40.755 1.00 93.31 285 ARG A N 1
ATOM 2203 C CA . ARG A 1 285 ? -18.660 15.121 40.462 1.00 93.31 285 ARG A CA 1
ATOM 2204 C C . ARG A 1 285 ? -20.026 14.867 39.814 1.00 93.31 285 ARG A C 1
ATOM 2206 O O . ARG A 1 285 ? -20.169 14.037 38.917 1.00 93.31 285 ARG A O 1
ATOM 2213 N N . VAL A 1 286 ? -21.044 15.630 40.215 1.00 94.00 286 VAL A N 1
ATOM 2214 C CA . VAL A 1 286 ? -22.380 15.602 39.596 1.00 94.00 286 VAL A CA 1
ATOM 2215 C C . VAL A 1 286 ? -22.395 16.225 38.188 1.00 94.00 286 VAL A C 1
ATOM 2217 O O . VAL A 1 286 ? -23.283 15.888 37.400 1.00 94.00 286 VAL A O 1
ATOM 2220 N N . LYS A 1 287 ? -21.445 17.101 37.831 1.00 93.12 287 LYS A N 1
ATOM 2221 C CA . LYS A 1 287 ? -21.256 17.575 36.446 1.00 93.12 287 LYS A CA 1
ATOM 2222 C C . LYS A 1 287 ? -20.529 16.540 35.593 1.00 93.12 287 LYS A C 1
ATOM 2224 O O . LYS A 1 287 ? -20.983 16.303 34.482 1.00 93.12 287 LYS A O 1
ATOM 2229 N N . GLU A 1 288 ? -19.481 15.896 36.106 1.00 91.88 288 GLU A N 1
ATOM 2230 C CA . GLU A 1 288 ? -18.735 14.838 35.399 1.00 91.88 288 GLU A CA 1
ATOM 2231 C C . GLU A 1 288 ? -19.663 13.703 34.949 1.00 91.88 288 GLU A C 1
ATOM 2233 O O . GLU A 1 288 ? -19.748 13.396 33.759 1.00 91.88 288 GLU A O 1
ATOM 2238 N N . ILE A 1 289 ? -20.461 13.164 35.879 1.00 94.81 289 ILE A N 1
ATOM 2239 C CA . ILE A 1 289 ? -21.442 12.105 35.593 1.00 94.81 289 ILE A CA 1
ATOM 2240 C C . ILE A 1 289 ? -22.457 12.563 34.527 1.00 94.81 289 ILE A C 1
ATOM 2242 O O . ILE A 1 289 ? -22.832 11.781 33.654 1.00 94.81 289 ILE A O 1
ATOM 2246 N N . LYS A 1 290 ? -22.880 13.837 34.543 1.00 94.62 290 LYS A N 1
ATOM 2247 C CA . LYS A 1 290 ? -23.789 14.399 33.524 1.00 94.62 290 LYS A CA 1
ATOM 2248 C C . LYS A 1 290 ? -23.114 14.619 32.171 1.00 94.62 290 LYS A C 1
ATOM 2250 O O . LYS A 1 290 ? -23.762 14.394 31.159 1.00 94.62 290 LYS A O 1
ATOM 2255 N N . ALA A 1 291 ? -21.844 15.014 32.134 1.00 93.44 291 ALA A N 1
ATOM 2256 C CA . ALA A 1 291 ? -21.095 15.171 30.891 1.00 93.44 291 ALA A CA 1
ATOM 2257 C C . ALA A 1 291 ? -20.912 13.814 30.192 1.00 93.44 291 ALA A C 1
ATOM 2259 O O . ALA A 1 291 ? -21.232 13.685 29.013 1.00 93.44 291 ALA A O 1
ATOM 2260 N N . VAL A 1 292 ? -20.510 12.779 30.940 1.00 95.00 292 VAL A N 1
ATOM 2261 C CA . VAL A 1 292 ? -20.427 11.398 30.434 1.00 95.00 292 VAL A CA 1
ATOM 2262 C C . VAL A 1 292 ? -21.803 10.900 29.980 1.00 95.00 292 VAL A C 1
ATOM 2264 O O . VAL A 1 292 ? -21.920 10.351 28.887 1.00 95.00 292 VAL A O 1
ATOM 2267 N N . ARG A 1 293 ? -22.865 11.155 30.757 1.00 96.25 293 ARG A N 1
ATOM 2268 C CA . ARG A 1 293 ? -24.254 10.861 30.364 1.00 96.25 293 ARG A CA 1
ATOM 2269 C C . ARG A 1 293 ? -24.625 11.503 29.028 1.00 96.25 293 ARG A C 1
ATOM 2271 O O . ARG A 1 293 ? -25.081 10.801 28.134 1.00 96.25 293 ARG A O 1
ATOM 2278 N N . ASP A 1 294 ? -24.449 12.814 28.891 1.00 95.56 294 ASP A N 1
ATOM 2279 C CA . ASP A 1 294 ? -24.902 13.566 27.716 1.00 95.56 294 ASP A CA 1
ATOM 2280 C C . ASP A 1 294 ? -24.101 13.198 26.461 1.00 95.56 294 ASP A C 1
ATOM 2282 O O . ASP A 1 294 ? -24.682 13.043 25.385 1.00 95.56 294 ASP A O 1
ATOM 2286 N N . ARG A 1 295 ? -22.799 12.933 26.613 1.00 94.75 295 ARG A N 1
ATOM 2287 C CA . ARG A 1 295 ? -21.935 12.365 25.572 1.00 94.75 295 ARG A CA 1
ATOM 2288 C C . ARG A 1 295 ? -22.410 10.981 25.117 1.00 94.75 295 ARG A C 1
ATOM 2290 O O . ARG A 1 295 ? -22.597 10.764 23.922 1.00 94.75 295 ARG A O 1
ATOM 2297 N N . LEU A 1 296 ? -22.653 10.052 26.048 1.00 96.69 296 LEU A N 1
ATOM 2298 C CA . LEU A 1 296 ? -23.119 8.695 25.723 1.00 96.69 296 LEU A CA 1
ATOM 2299 C C . LEU A 1 296 ? -24.518 8.698 25.092 1.00 96.69 296 LEU A C 1
ATOM 2301 O O . LEU A 1 296 ? -24.749 7.994 24.111 1.00 96.69 296 LEU A O 1
ATOM 2305 N N . VAL A 1 297 ? -25.441 9.511 25.613 1.00 97.12 297 VAL A N 1
ATOM 2306 C CA . VAL A 1 297 ? -26.773 9.715 25.022 1.00 97.12 297 VAL A CA 1
ATOM 2307 C C . VAL A 1 297 ? -26.640 10.223 23.586 1.00 97.12 297 VAL A C 1
ATOM 2309 O O . VAL A 1 297 ? -27.213 9.613 22.689 1.00 97.12 297 VAL A O 1
ATOM 2312 N N . THR A 1 298 ? -25.817 11.248 23.348 1.00 96.44 298 THR A N 1
ATOM 2313 C CA . THR A 1 298 ? -25.569 11.801 22.004 1.00 96.44 298 THR A CA 1
ATOM 2314 C C . THR A 1 298 ? -24.971 10.758 21.053 1.00 96.44 298 THR A C 1
ATOM 2316 O O . THR A 1 298 ? -25.426 10.628 19.920 1.00 96.44 298 THR A O 1
ATOM 2319 N N . PHE A 1 299 ? -23.995 9.967 21.507 1.00 95.31 299 PHE A N 1
ATOM 2320 C CA . PHE A 1 299 ? -23.353 8.917 20.708 1.00 95.31 299 PHE A CA 1
ATOM 2321 C C . PHE A 1 299 ? -24.355 7.851 20.229 1.00 95.31 299 PHE A C 1
ATOM 2323 O O . PHE A 1 299 ? -24.416 7.539 19.037 1.00 95.31 299 PHE A O 1
ATOM 2330 N N . PHE A 1 300 ? -25.199 7.338 21.132 1.00 96.56 300 PHE A N 1
ATOM 2331 C CA . PHE A 1 300 ? -26.224 6.355 20.772 1.00 96.56 300 PHE A CA 1
ATOM 2332 C C . PHE A 1 300 ? -27.414 6.968 20.013 1.00 96.56 300 PHE A C 1
ATOM 2334 O O . PHE A 1 300 ? -27.950 6.308 19.124 1.00 96.56 300 PHE A O 1
ATOM 2341 N N . GLU A 1 301 ? -27.821 8.213 20.293 1.00 96.62 301 GLU A N 1
ATOM 2342 C CA . GLU A 1 301 ? -28.875 8.894 19.521 1.00 96.62 301 GLU A CA 1
ATOM 2343 C C . GLU A 1 301 ? -28.438 9.197 18.090 1.00 96.62 301 GLU A C 1
ATOM 2345 O O . GLU A 1 301 ? -29.219 8.950 17.176 1.00 96.62 301 GLU A O 1
ATOM 2350 N N . ASN A 1 302 ? -27.191 9.623 17.868 1.00 95.81 302 ASN A N 1
ATOM 2351 C CA . ASN A 1 302 ? -26.644 9.815 16.524 1.00 95.81 302 ASN A CA 1
ATOM 2352 C C . ASN A 1 302 ? -26.633 8.496 15.735 1.00 95.81 302 ASN A C 1
ATOM 2354 O O . ASN A 1 302 ? -27.079 8.463 14.591 1.00 95.81 302 ASN A O 1
ATOM 2358 N N . ALA A 1 303 ? -26.201 7.389 16.350 1.00 96.00 303 ALA A N 1
ATOM 2359 C CA . ALA A 1 303 ? -26.233 6.075 15.706 1.00 96.00 303 ALA A CA 1
ATOM 2360 C C . ALA A 1 303 ? -27.666 5.625 15.360 1.00 96.00 303 ALA A C 1
ATOM 2362 O O . ALA A 1 303 ? -27.917 5.132 14.260 1.00 96.00 303 ALA A O 1
ATOM 2363 N N . ILE A 1 304 ? -28.622 5.824 16.276 1.00 97.00 304 ILE A N 1
ATOM 2364 C CA . ILE A 1 304 ? -30.040 5.513 16.045 1.00 97.00 304 ILE A CA 1
ATOM 2365 C C . ILE A 1 304 ? -30.637 6.423 14.960 1.00 97.00 304 ILE A C 1
ATOM 2367 O O . ILE A 1 304 ? -31.412 5.933 14.142 1.00 97.00 304 ILE A O 1
ATOM 2371 N N . ALA A 1 305 ? -30.275 7.706 14.913 1.00 97.00 305 ALA A N 1
ATOM 2372 C CA . ALA A 1 305 ? -30.724 8.636 13.882 1.00 97.00 305 ALA A CA 1
ATOM 2373 C C . ALA A 1 305 ? -30.206 8.215 12.500 1.00 97.00 305 ALA A C 1
ATOM 2375 O O . ALA A 1 305 ? -31.017 7.906 11.630 1.00 97.00 305 ALA A O 1
ATOM 2376 N N . THR A 1 306 ? -28.885 8.089 12.328 1.00 96.25 306 THR A N 1
ATOM 2377 C CA . THR A 1 306 ? -28.262 7.694 11.054 1.00 96.25 306 THR A CA 1
ATOM 2378 C C . THR A 1 306 ? -28.800 6.359 10.546 1.00 96.25 306 THR A C 1
ATOM 2380 O O . THR A 1 306 ? -29.141 6.254 9.375 1.00 96.25 306 THR A O 1
ATOM 2383 N N . ALA A 1 307 ? -28.960 5.347 11.409 1.00 95.69 307 ALA A N 1
ATOM 2384 C CA . ALA A 1 307 ? -29.478 4.037 11.001 1.00 95.69 307 ALA A CA 1
ATOM 2385 C C . ALA A 1 307 ? -30.954 4.047 10.542 1.00 95.69 307 ALA A C 1
ATOM 2387 O O . ALA A 1 307 ? -31.379 3.112 9.864 1.00 95.69 307 ALA A O 1
ATOM 2388 N N . ASN A 1 308 ? -31.738 5.070 10.907 1.00 95.00 308 ASN A N 1
ATOM 2389 C CA . ASN A 1 308 ? -33.146 5.221 10.516 1.00 95.00 308 ASN A CA 1
ATOM 2390 C C . ASN A 1 308 ? -33.380 6.328 9.468 1.00 95.00 308 ASN A C 1
ATOM 2392 O O . ASN A 1 308 ? -34.519 6.514 9.037 1.00 95.00 308 ASN A O 1
ATOM 2396 N N . ASP A 1 309 ? -32.339 7.055 9.058 1.00 95.56 309 ASP A N 1
ATOM 2397 C CA . ASP A 1 309 ? -32.433 8.144 8.086 1.00 95.56 309 ASP A CA 1
ATOM 2398 C C . ASP A 1 309 ? -32.513 7.593 6.640 1.00 95.56 309 ASP A C 1
ATOM 2400 O O . ASP A 1 309 ? -31.566 6.953 6.159 1.00 95.56 309 ASP A O 1
ATOM 2404 N N . PRO A 1 310 ? -33.631 7.803 5.913 1.00 92.06 310 PRO A N 1
ATOM 2405 C CA . PRO A 1 310 ? -33.756 7.350 4.530 1.00 92.06 310 PRO A CA 1
ATOM 2406 C C . PRO A 1 310 ? -32.832 8.109 3.563 1.00 92.06 310 PRO A C 1
ATOM 2408 O O . PRO A 1 310 ? -32.457 7.537 2.537 1.00 92.06 310 PRO A O 1
ATOM 2411 N N . ASP A 1 311 ? -32.446 9.346 3.889 1.00 95.25 311 ASP A N 1
ATOM 2412 C CA . ASP A 1 311 ? -31.640 10.222 3.033 1.00 95.25 311 ASP A CA 1
ATOM 2413 C C . ASP A 1 311 ? -30.123 10.042 3.269 1.00 95.25 311 ASP A C 1
ATOM 2415 O O . ASP A 1 311 ? -29.310 10.457 2.440 1.00 95.25 311 ASP A O 1
ATOM 2419 N N . ALA A 1 312 ? -29.726 9.365 4.355 1.00 92.31 312 ALA A N 1
ATOM 2420 C CA . ALA A 1 312 ? -28.338 8.978 4.617 1.00 92.31 312 ALA A CA 1
ATOM 2421 C C . ALA A 1 312 ? -27.800 7.951 3.596 1.00 92.31 312 ALA A C 1
ATOM 2423 O O . ALA A 1 312 ? -28.544 7.174 2.989 1.00 92.31 312 ALA A O 1
ATOM 2424 N N . ALA A 1 313 ? -26.474 7.904 3.428 1.00 92.44 313 ALA A N 1
ATOM 2425 C CA . ALA A 1 313 ? -25.832 6.916 2.567 1.00 92.44 313 ALA A CA 1
ATOM 2426 C C . ALA A 1 313 ? -25.967 5.493 3.138 1.00 92.44 313 ALA A C 1
ATOM 2428 O O . ALA A 1 313 ? -25.894 5.274 4.346 1.00 92.44 313 ALA A O 1
ATOM 2429 N N . GLU A 1 314 ? -26.117 4.501 2.256 1.00 89.69 314 GLU A N 1
ATOM 2430 C CA . GLU A 1 314 ? -26.312 3.093 2.634 1.00 89.69 314 GLU A CA 1
ATOM 2431 C C . GLU A 1 314 ? -25.160 2.558 3.502 1.00 89.69 314 GLU A C 1
ATOM 2433 O O . GLU A 1 314 ? -25.410 2.019 4.577 1.00 89.69 314 GLU A O 1
ATOM 2438 N N . LYS A 1 315 ? -23.906 2.859 3.126 1.00 84.25 315 LYS A N 1
ATOM 2439 C CA . LYS A 1 315 ? -22.700 2.519 3.907 1.00 84.25 315 LYS A CA 1
ATOM 2440 C C . LYS A 1 315 ? -22.734 3.078 5.337 1.00 84.25 315 LYS A C 1
ATOM 2442 O O . LYS A 1 315 ? -22.218 2.442 6.252 1.00 84.25 315 LYS A O 1
ATOM 2447 N N . ASP A 1 316 ? -23.335 4.249 5.541 1.00 88.69 316 ASP A N 1
ATOM 2448 C CA . ASP A 1 316 ? -23.352 4.922 6.843 1.00 88.69 316 ASP A CA 1
ATOM 2449 C C . ASP A 1 316 ? -24.523 4.448 7.716 1.00 88.69 316 ASP A C 1
ATOM 2451 O O . ASP A 1 316 ? -24.352 4.270 8.925 1.00 88.69 316 ASP A O 1
ATOM 2455 N N . ARG A 1 317 ? -25.670 4.108 7.102 1.00 92.31 317 ARG A N 1
ATOM 2456 C CA . ARG A 1 317 ? -26.734 3.331 7.763 1.00 92.31 317 ARG A CA 1
ATOM 2457 C C . ARG A 1 317 ? -26.214 1.985 8.255 1.00 92.31 317 ARG A C 1
ATOM 2459 O O . ARG A 1 317 ? -26.408 1.653 9.424 1.00 92.31 317 ARG A O 1
ATOM 2466 N N . ASP A 1 318 ? -25.534 1.235 7.392 1.00 89.62 318 ASP A N 1
ATOM 2467 C CA . ASP A 1 318 ? -25.017 -0.099 7.710 1.00 89.62 318 ASP A CA 1
ATOM 2468 C C . ASP A 1 318 ? -23.910 -0.046 8.771 1.00 89.62 318 ASP A C 1
ATOM 2470 O O . ASP A 1 318 ? -23.895 -0.881 9.679 1.00 89.62 318 ASP A O 1
ATOM 2474 N N . ASN A 1 319 ? -23.042 0.975 8.738 1.00 88.19 319 ASN A N 1
ATOM 2475 C CA . ASN A 1 319 ? -22.080 1.274 9.807 1.00 88.19 319 ASN A CA 1
ATOM 2476 C C . ASN A 1 319 ? -22.771 1.500 11.165 1.00 88.19 319 ASN A C 1
ATOM 2478 O O . ASN A 1 319 ? -22.325 0.966 12.186 1.00 88.19 319 ASN A O 1
ATOM 2482 N N . ALA A 1 320 ? -23.844 2.299 11.182 1.00 93.12 320 ALA A N 1
ATOM 2483 C CA . ALA A 1 320 ? -24.561 2.685 12.395 1.00 93.12 320 ALA A CA 1
ATOM 2484 C C . ALA A 1 320 ? -25.489 1.580 12.937 1.00 93.12 320 ALA A C 1
ATOM 2486 O O . ALA A 1 320 ? -25.725 1.508 14.145 1.00 93.12 320 ALA A O 1
ATOM 2487 N N . ALA A 1 321 ? -25.998 0.695 12.075 1.00 92.75 321 ALA A N 1
ATOM 2488 C CA . ALA A 1 321 ? -27.036 -0.276 12.413 1.00 92.75 321 ALA A CA 1
ATOM 2489 C C . ALA A 1 321 ? -26.711 -1.215 13.600 1.00 92.75 321 ALA A C 1
ATOM 2491 O O . ALA A 1 321 ? -27.611 -1.433 14.415 1.00 92.75 321 ALA A O 1
ATOM 2492 N N . PRO A 1 322 ? -25.491 -1.769 13.786 1.00 92.88 322 PRO A N 1
ATOM 2493 C CA . PRO A 1 322 ? -25.189 -2.600 14.955 1.00 92.88 322 PRO A CA 1
ATOM 2494 C C . PRO A 1 322 ? -25.272 -1.811 16.264 1.00 92.88 322 PRO A C 1
ATOM 2496 O O . PRO A 1 322 ? -25.923 -2.256 17.210 1.00 92.88 322 PRO A O 1
ATOM 2499 N N . LEU A 1 323 ? -24.696 -0.607 16.288 1.00 94.81 323 LEU A N 1
ATOM 2500 C CA . LEU A 1 323 ? -24.703 0.275 17.452 1.00 94.81 323 LEU A CA 1
ATOM 2501 C C . LEU A 1 323 ? -26.117 0.799 17.760 1.00 94.81 323 LEU A C 1
ATOM 2503 O O . LEU A 1 323 ? -26.523 0.839 18.920 1.00 94.81 323 LEU A O 1
ATOM 2507 N N . ALA A 1 324 ? -26.911 1.098 16.729 1.00 95.88 324 ALA A N 1
ATOM 2508 C CA . ALA A 1 324 ? -28.321 1.452 16.868 1.00 95.88 324 ALA A CA 1
ATOM 2509 C C . ALA A 1 324 ? -29.155 0.308 17.474 1.00 95.88 324 ALA A C 1
ATOM 2511 O O . ALA A 1 324 ? -30.018 0.558 18.321 1.00 95.88 324 ALA A O 1
ATOM 2512 N N . ARG A 1 325 ? -28.885 -0.955 17.103 1.00 94.19 325 ARG A N 1
ATOM 2513 C CA . ARG A 1 325 ? -29.527 -2.135 17.716 1.00 94.19 325 ARG A CA 1
ATOM 2514 C C . ARG A 1 325 ? -29.122 -2.308 19.183 1.00 94.19 325 ARG A C 1
ATOM 2516 O O . ARG A 1 325 ? -29.993 -2.579 20.003 1.00 94.19 325 ARG A O 1
ATOM 2523 N N . VAL A 1 326 ? -27.850 -2.097 19.531 1.00 94.75 326 VAL A N 1
ATOM 2524 C CA . VAL A 1 326 ? -27.371 -2.094 20.931 1.00 94.75 326 VAL A CA 1
ATOM 2525 C C . VAL A 1 326 ? -28.049 -0.981 21.747 1.00 94.75 326 VAL A C 1
ATOM 2527 O O . VAL A 1 326 ? -28.548 -1.235 22.842 1.00 94.75 326 VAL A O 1
ATOM 2530 N N . GLY A 1 327 ? -28.149 0.230 21.188 1.00 95.12 327 GLY A N 1
ATOM 2531 C CA . GLY A 1 327 ? -28.790 1.388 21.819 1.00 95.12 327 GLY A CA 1
ATOM 2532 C C . GLY A 1 327 ? -30.295 1.221 22.072 1.00 95.12 327 GLY A C 1
ATOM 2533 O O . GLY A 1 327 ? -30.792 1.593 23.137 1.00 95.12 327 GLY A O 1
ATOM 2534 N N . SER A 1 328 ? -31.025 0.655 21.106 1.00 95.88 328 SER A N 1
ATOM 2535 C CA . SER A 1 328 ? -32.498 0.588 21.113 1.00 95.88 328 SER A CA 1
ATOM 2536 C C . SER A 1 328 ? -33.095 -0.731 21.625 1.00 95.88 328 SER A C 1
ATOM 2538 O O . SER A 1 328 ? -34.265 -0.758 22.006 1.00 95.88 328 SER A O 1
ATOM 2540 N N . SER A 1 329 ? -32.333 -1.829 21.660 1.00 93.50 329 SER A N 1
ATOM 2541 C CA . SER A 1 329 ? -32.864 -3.139 22.054 1.00 93.50 329 SER A CA 1
ATOM 2542 C C . SER A 1 329 ? -33.139 -3.238 23.556 1.00 93.50 329 SER A C 1
ATOM 2544 O O . SER A 1 329 ? -32.248 -3.067 24.390 1.00 93.50 329 SER A O 1
ATOM 2546 N N . THR A 1 330 ? -34.369 -3.622 23.907 1.00 92.88 330 THR A N 1
ATOM 2547 C CA . THR A 1 330 ? -34.734 -4.029 25.273 1.00 92.88 330 THR A CA 1
ATOM 2548 C C . THR A 1 330 ? -33.960 -5.264 25.729 1.00 92.88 330 THR A C 1
ATOM 2550 O O . THR A 1 330 ? -33.568 -5.336 26.889 1.00 92.88 330 THR A O 1
ATOM 2553 N N . PHE A 1 331 ? -33.725 -6.211 24.814 1.00 86.75 331 PHE A N 1
ATOM 2554 C CA . PHE A 1 331 ? -33.226 -7.559 25.105 1.00 86.75 331 PHE A CA 1
ATOM 2555 C C . PHE A 1 331 ? -31.707 -7.721 24.968 1.00 86.75 331 PHE A C 1
ATOM 2557 O O . PHE A 1 331 ? -31.182 -8.773 25.328 1.00 86.75 331 PHE A O 1
ATOM 2564 N N . TRP A 1 332 ? -30.989 -6.728 24.431 1.00 92.88 332 TRP A N 1
ATOM 2565 C CA . TRP A 1 332 ? -29.527 -6.799 24.372 1.00 92.88 332 TRP A CA 1
ATOM 2566 C C . TRP A 1 332 ? -28.946 -6.747 25.789 1.00 92.88 332 TRP A C 1
ATOM 2568 O O . TRP A 1 332 ? -29.243 -5.813 26.534 1.00 92.88 332 TRP A O 1
ATOM 2578 N N . SER A 1 333 ? -28.117 -7.729 26.138 1.00 92.31 333 SER A N 1
ATOM 2579 C CA . SER A 1 333 ? -27.350 -7.773 27.385 1.00 92.31 333 SER A CA 1
ATOM 2580 C C . SER A 1 333 ? -25.938 -8.277 27.092 1.00 92.31 333 SER A C 1
ATOM 2582 O O . SER A 1 333 ? -25.758 -9.135 26.222 1.00 92.31 333 SER A O 1
ATOM 2584 N N . GLY A 1 334 ? -24.947 -7.748 27.807 1.00 94.56 334 GLY A N 1
ATOM 2585 C CA . GLY A 1 334 ? -23.528 -7.978 27.532 1.00 94.56 334 GLY A CA 1
ATOM 2586 C C . GLY A 1 334 ? -22.665 -6.765 27.881 1.00 94.56 334 GLY A C 1
ATOM 2587 O O . GLY A 1 334 ? -23.033 -5.967 28.751 1.00 94.56 334 GLY A O 1
ATOM 2588 N N . MET A 1 335 ? -21.528 -6.629 27.194 1.00 95.69 335 MET A N 1
ATOM 2589 C CA . MET A 1 335 ? -20.586 -5.517 27.366 1.00 95.69 335 MET A CA 1
ATOM 2590 C C . MET A 1 335 ? -20.319 -4.789 26.046 1.00 95.69 335 MET A C 1
ATOM 2592 O O . MET A 1 335 ? -20.330 -5.395 24.975 1.00 95.69 335 MET A O 1
ATOM 2596 N N . ILE A 1 336 ? -20.025 -3.495 26.124 1.00 97.50 336 ILE A N 1
ATOM 2597 C CA . ILE A 1 336 ? -19.497 -2.708 25.007 1.00 97.50 336 ILE A CA 1
ATOM 2598 C C . ILE A 1 336 ? -18.493 -1.686 25.542 1.00 97.50 336 ILE A C 1
ATOM 2600 O O . ILE A 1 336 ? -18.777 -0.952 26.486 1.00 97.50 336 ILE A O 1
ATOM 2604 N N . ALA A 1 337 ? -17.314 -1.650 24.936 1.00 97.94 337 ALA A N 1
ATOM 2605 C CA . ALA A 1 337 ? -16.282 -0.657 25.171 1.00 97.94 337 ALA A CA 1
ATOM 2606 C C . ALA A 1 337 ? -16.232 0.316 23.985 1.00 97.94 337 ALA A C 1
ATOM 2608 O O . ALA A 1 337 ? -16.339 -0.097 22.829 1.00 97.94 337 ALA A O 1
ATOM 2609 N N . LEU A 1 338 ? -16.095 1.607 24.273 1.00 97.75 338 LEU A N 1
ATOM 2610 C CA . LEU A 1 338 ? -16.060 2.702 23.301 1.00 97.75 338 LEU A CA 1
ATOM 2611 C C . LEU A 1 338 ? -14.663 3.321 23.257 1.00 97.75 338 LEU A C 1
ATOM 2613 O O . LEU A 1 338 ? -14.020 3.427 24.299 1.00 97.75 338 LEU A O 1
ATOM 2617 N N . ASN A 1 339 ? -14.233 3.791 22.085 1.00 96.94 339 ASN A N 1
ATOM 2618 C CA . ASN A 1 339 ? -12.932 4.438 21.865 1.00 96.94 339 ASN A CA 1
ATOM 2619 C C . ASN A 1 339 ? -11.737 3.598 22.354 1.00 96.94 339 ASN A C 1
ATOM 2621 O O . ASN A 1 339 ? -10.941 4.034 23.189 1.00 96.94 339 ASN A O 1
ATOM 2625 N N . VAL A 1 340 ? -11.644 2.368 21.858 1.00 97.31 340 VAL A N 1
ATOM 2626 C CA . VAL A 1 340 ? -10.697 1.345 22.322 1.00 97.31 340 VAL A CA 1
ATOM 2627 C C . VAL A 1 340 ? -9.443 1.360 21.450 1.00 97.31 340 VAL A C 1
ATOM 2629 O O . VAL A 1 340 ? -9.547 1.223 20.230 1.00 97.31 340 VAL A O 1
ATOM 2632 N N . LYS A 1 341 ? -8.258 1.537 22.049 1.00 95.50 341 LYS A N 1
ATOM 2633 C CA . LYS A 1 341 ? -6.987 1.472 21.309 1.00 95.50 341 LYS A CA 1
ATOM 2634 C C . LYS A 1 341 ? -6.711 0.044 20.823 1.00 95.50 341 LYS A C 1
ATOM 2636 O O . LYS A 1 341 ? -7.229 -0.933 21.362 1.00 95.50 341 LYS A O 1
ATOM 2641 N N . LEU A 1 342 ? -5.890 -0.073 19.785 1.00 94.69 342 LEU A N 1
ATOM 2642 C CA . LEU A 1 342 ? -5.334 -1.349 19.343 1.00 94.69 342 LEU A CA 1
ATOM 2643 C C . LEU A 1 342 ? -3.898 -1.465 19.896 1.00 94.69 342 LEU A C 1
ATOM 2645 O O . LEU A 1 342 ? -3.184 -0.459 19.913 1.00 94.69 342 LEU A O 1
ATOM 2649 N N . PRO A 1 343 ? -3.455 -2.646 20.367 1.00 90.31 343 PRO A N 1
ATOM 2650 C CA . PRO A 1 343 ? -2.120 -2.817 20.926 1.00 90.31 343 PRO A CA 1
ATOM 2651 C C . PRO A 1 343 ? -1.065 -2.737 19.812 1.00 90.31 343 PRO A C 1
ATOM 2653 O O . PRO A 1 343 ? -1.105 -3.494 18.841 1.00 90.31 343 PRO A O 1
ATOM 2656 N N . ALA A 1 344 ? -0.115 -1.810 19.939 1.00 82.75 344 ALA A N 1
ATOM 2657 C CA . ALA A 1 344 ? 0.861 -1.522 18.888 1.00 82.75 344 ALA A CA 1
ATOM 2658 C C . ALA A 1 344 ? 1.722 -2.751 18.538 1.00 82.75 344 ALA A C 1
ATOM 2660 O O . ALA A 1 344 ? 2.390 -3.321 19.403 1.00 82.75 344 ALA A O 1
ATOM 2661 N N . GLY A 1 345 ? 1.737 -3.152 17.263 1.00 81.19 345 GLY A N 1
ATOM 2662 C CA . GLY A 1 345 ? 2.498 -4.304 16.785 1.00 81.19 345 GLY A CA 1
ATOM 2663 C C . GLY A 1 345 ? 1.752 -5.641 16.849 1.00 81.19 345 GLY A C 1
ATOM 2664 O O . GLY A 1 345 ? 2.283 -6.632 16.335 1.00 81.19 345 GLY A O 1
ATOM 2665 N N . THR A 1 346 ? 0.569 -5.703 17.468 1.00 84.19 346 THR A N 1
ATOM 2666 C CA . THR A 1 346 ? -0.259 -6.925 17.585 1.00 84.19 346 THR A CA 1
ATOM 2667 C C . THR A 1 346 ? -1.762 -6.674 17.406 1.00 84.19 346 THR A C 1
ATOM 2669 O O . THR A 1 346 ? -2.562 -7.590 17.585 1.00 84.19 346 THR A O 1
ATOM 2672 N N . GLY A 1 347 ? -2.171 -5.444 17.086 1.00 90.88 347 GLY A N 1
ATOM 2673 C CA . GLY A 1 347 ? -3.575 -5.065 16.921 1.00 90.88 347 GLY A CA 1
ATOM 2674 C C . GLY A 1 347 ? -4.164 -5.441 15.566 1.00 90.88 347 GLY A C 1
ATOM 2675 O O . GLY A 1 347 ? -5.347 -5.765 15.477 1.00 90.88 347 GLY A O 1
ATOM 2676 N N . LEU A 1 348 ? -3.340 -5.415 14.516 1.00 94.25 348 LEU A N 1
ATOM 2677 C CA . LEU A 1 348 ? -3.732 -5.792 13.161 1.00 94.25 348 LEU A CA 1
ATOM 2678 C C . LEU A 1 348 ? -3.356 -7.258 12.870 1.00 94.25 348 LEU A C 1
ATOM 2680 O O . LEU A 1 348 ? -2.287 -7.705 13.300 1.00 94.25 348 LEU A O 1
ATOM 2684 N N . PRO A 1 349 ? -4.158 -7.978 12.058 1.00 93.44 349 PRO A N 1
ATOM 2685 C CA . PRO A 1 349 ? -3.776 -9.267 11.491 1.00 93.44 349 PRO A CA 1
ATOM 2686 C C . PRO A 1 349 ? -2.417 -9.211 10.784 1.00 93.44 349 PRO A C 1
ATOM 2688 O O . PRO A 1 349 ? -2.063 -8.197 10.182 1.00 93.44 349 PRO A O 1
ATOM 2691 N N . GLN A 1 350 ? -1.679 -10.326 10.788 1.00 89.25 350 GLN A N 1
ATOM 2692 C CA . GLN A 1 350 ? -0.308 -10.400 10.259 1.00 89.25 350 GLN A CA 1
ATOM 2693 C C . GLN A 1 350 ? -0.171 -9.842 8.829 1.00 89.25 350 GLN A C 1
ATOM 2695 O O . GLN A 1 350 ? 0.730 -9.048 8.565 1.00 89.25 350 GLN A O 1
ATOM 2700 N N . ASP A 1 351 ? -1.093 -10.199 7.932 1.00 91.12 351 ASP A N 1
ATOM 2701 C CA . ASP A 1 351 ? -1.113 -9.766 6.525 1.00 91.12 351 ASP A CA 1
ATOM 2702 C C . ASP A 1 351 ? -1.297 -8.246 6.361 1.00 91.12 351 ASP A C 1
ATOM 2704 O O . ASP A 1 351 ? -0.905 -7.665 5.345 1.00 91.12 351 ASP A O 1
ATOM 2708 N N . LEU A 1 352 ? -1.862 -7.588 7.376 1.00 94.75 352 LEU A N 1
ATOM 2709 C CA . LEU A 1 352 ? -2.114 -6.151 7.432 1.00 94.75 352 LEU A CA 1
ATOM 2710 C C . LEU A 1 352 ? -1.076 -5.379 8.247 1.00 94.75 352 LEU A C 1
ATOM 2712 O O . LEU A 1 352 ? -1.158 -4.154 8.300 1.00 94.75 352 LEU A O 1
ATOM 2716 N N . LYS A 1 353 ? -0.102 -6.039 8.880 1.00 92.62 353 LYS A N 1
ATOM 2717 C CA . LYS A 1 353 ? 0.780 -5.374 9.848 1.00 92.62 353 LYS A CA 1
ATOM 2718 C C . LYS A 1 353 ? 1.581 -4.207 9.252 1.00 92.62 353 LYS A C 1
ATOM 2720 O O . LYS A 1 353 ? 1.808 -3.216 9.937 1.00 92.62 353 LYS A O 1
ATOM 2725 N N . ALA A 1 354 ? 1.934 -4.240 7.963 1.00 94.88 354 ALA A N 1
ATOM 2726 C CA . ALA A 1 354 ? 2.590 -3.100 7.315 1.00 94.88 354 ALA A CA 1
ATOM 2727 C C . ALA A 1 354 ? 1.709 -1.833 7.209 1.00 94.88 354 ALA A C 1
ATOM 2729 O O . ALA A 1 354 ? 2.249 -0.753 6.969 1.00 94.88 354 ALA A O 1
ATOM 2730 N N . LEU A 1 355 ? 0.388 -1.921 7.430 1.00 95.50 355 LEU A N 1
ATOM 2731 C CA . LEU A 1 355 ? -0.488 -0.751 7.547 1.00 95.50 355 LEU A CA 1
ATOM 2732 C C . LEU A 1 355 ? -0.187 0.091 8.794 1.00 95.50 355 LEU A C 1
ATOM 2734 O O . LEU A 1 355 ? -0.340 1.307 8.717 1.00 95.50 355 LEU A O 1
ATOM 2738 N N . GLU A 1 356 ? 0.287 -0.503 9.901 1.00 92.25 356 GLU A N 1
ATOM 2739 C CA . GLU A 1 356 ? 0.623 0.222 11.148 1.00 92.25 356 GLU A CA 1
ATOM 2740 C C . GLU A 1 356 ? 1.630 1.361 10.907 1.00 92.25 356 GLU A C 1
ATOM 2742 O O . GLU A 1 356 ? 1.657 2.339 11.650 1.00 92.25 356 GLU A O 1
ATOM 2747 N N . CYS A 1 357 ? 2.433 1.242 9.847 1.00 92.00 357 CYS A N 1
ATOM 2748 C CA . CYS A 1 357 ? 3.465 2.186 9.421 1.00 92.00 357 CYS A CA 1
ATOM 2749 C C . CYS A 1 357 ? 2.959 3.273 8.454 1.00 92.00 357 CYS A C 1
ATOM 2751 O O . CYS A 1 357 ? 3.704 4.179 8.101 1.00 92.00 357 CYS A O 1
ATOM 2753 N N . GLY A 1 358 ? 1.714 3.173 7.979 1.00 92.81 358 GLY A N 1
ATOM 2754 C CA . GLY A 1 358 ? 1.040 4.227 7.214 1.00 92.81 358 GLY A CA 1
ATOM 2755 C C . GLY A 1 358 ? 0.070 5.063 8.056 1.00 92.81 358 GLY A C 1
ATOM 2756 O O . GLY A 1 358 ? -0.397 6.098 7.580 1.00 92.81 358 GLY A O 1
ATOM 2757 N N . ILE A 1 359 ? -0.222 4.647 9.291 1.00 92.81 359 ILE A N 1
ATOM 2758 C CA . ILE A 1 359 ? -1.015 5.397 10.275 1.00 92.81 359 ILE A CA 1
ATOM 2759 C C . ILE A 1 359 ? -0.184 6.593 10.771 1.00 92.81 359 ILE A C 1
ATOM 2761 O O . ILE A 1 359 ? 0.743 6.421 11.563 1.00 92.81 359 ILE A O 1
ATOM 2765 N N . GLN A 1 360 ? -0.500 7.806 10.303 1.00 88.94 360 GLN A N 1
ATOM 2766 C CA . GLN A 1 360 ? 0.225 9.024 10.705 1.00 88.94 360 GLN A CA 1
ATOM 2767 C C . GLN A 1 360 ? -0.220 9.498 12.097 1.00 88.94 360 GLN A C 1
ATOM 2769 O O . GLN A 1 360 ? 0.602 9.761 12.972 1.00 88.94 360 GLN A O 1
ATOM 2774 N N . ASP A 1 361 ? -1.536 9.566 12.316 1.00 86.75 361 ASP A N 1
ATOM 2775 C CA . ASP A 1 361 ? -2.132 9.887 13.615 1.00 86.75 361 ASP A CA 1
ATOM 2776 C C . ASP A 1 361 ? -2.441 8.601 14.398 1.00 86.75 361 ASP A C 1
ATOM 2778 O O . ASP A 1 361 ? -3.504 7.992 14.251 1.00 86.75 361 ASP A O 1
ATOM 2782 N N . GLN A 1 362 ? -1.476 8.186 15.220 1.00 84.56 362 GLN A N 1
ATOM 2783 C CA . GLN A 1 362 ? -1.565 7.013 16.097 1.00 84.56 362 GLN A CA 1
ATOM 2784 C C . GLN A 1 362 ? -2.511 7.235 17.292 1.00 84.56 362 GLN A C 1
ATOM 2786 O O . GLN A 1 362 ? -3.069 6.274 17.820 1.00 84.56 362 GLN A O 1
ATOM 2791 N N . ASP A 1 363 ? -2.734 8.481 17.730 1.00 85.25 363 ASP A N 1
ATOM 2792 C CA . ASP A 1 363 ? -3.654 8.764 18.839 1.00 85.25 363 ASP A CA 1
ATOM 2793 C C . ASP A 1 363 ? -5.120 8.761 18.396 1.00 85.25 363 ASP A C 1
ATOM 2795 O O . ASP A 1 363 ? -5.996 8.485 19.221 1.00 85.25 363 ASP A O 1
ATOM 2799 N N . ASN A 1 364 ? -5.390 8.973 17.103 1.00 88.31 364 ASN A N 1
ATOM 2800 C CA . ASN A 1 364 ? -6.685 8.722 16.471 1.00 88.31 364 ASN A CA 1
ATOM 2801 C C . ASN A 1 364 ? -6.814 7.351 15.782 1.00 88.31 364 ASN A C 1
ATOM 2803 O O . ASN A 1 364 ? -7.833 7.093 15.141 1.00 88.31 364 ASN A O 1
ATOM 2807 N N . PHE A 1 365 ? -5.877 6.422 15.996 1.00 93.56 365 PHE A N 1
ATOM 2808 C CA . PHE A 1 365 ? -6.044 5.024 15.594 1.00 93.56 365 PHE A CA 1
ATOM 2809 C C . PHE A 1 365 ? -6.699 4.178 16.703 1.00 93.56 365 PHE A C 1
ATOM 2811 O O . PHE A 1 365 ? -6.049 3.706 17.637 1.00 93.56 365 PHE A O 1
ATOM 2818 N N . TYR A 1 366 ? -8.023 4.015 16.624 1.00 95.44 366 TYR A N 1
ATOM 2819 C CA . TYR A 1 366 ? -8.831 3.299 17.618 1.00 95.44 366 TYR A CA 1
ATOM 2820 C C . TYR A 1 366 ? -10.099 2.683 17.004 1.00 95.44 366 TYR A C 1
ATOM 2822 O O . TYR A 1 366 ? -10.596 3.120 15.964 1.00 95.44 366 TYR A O 1
ATOM 2830 N N . ALA A 1 367 ? -10.662 1.681 17.680 1.00 97.38 367 ALA A N 1
ATOM 2831 C CA . ALA A 1 367 ? -12.008 1.194 17.415 1.00 97.38 367 ALA A CA 1
ATOM 2832 C C . ALA A 1 367 ? -13.044 2.123 18.065 1.00 97.38 367 ALA A C 1
ATOM 2834 O O . ALA A 1 367 ? -12.986 2.394 19.268 1.00 97.38 367 ALA A O 1
ATOM 2835 N N . GLN A 1 368 ? -14.022 2.578 17.279 1.00 95.94 368 GLN A N 1
ATOM 2836 C CA . GLN A 1 368 ? -15.144 3.399 17.748 1.00 95.94 368 GLN A CA 1
ATOM 2837 C C . GLN A 1 368 ? -15.923 2.661 18.845 1.00 95.94 368 GLN A C 1
ATOM 2839 O O . GLN A 1 368 ? -16.259 3.236 19.882 1.00 95.94 368 GLN A O 1
ATOM 2844 N N . TYR A 1 369 ? -16.146 1.359 18.641 1.00 97.19 369 TYR A N 1
ATOM 2845 C CA . TYR A 1 369 ? -16.626 0.442 19.668 1.00 97.19 369 TYR A CA 1
ATOM 2846 C C . TYR A 1 369 ? -16.188 -1.002 19.405 1.00 97.19 369 TYR A C 1
ATOM 2848 O O . TYR A 1 369 ? -16.011 -1.410 18.256 1.00 97.19 369 TYR A O 1
ATOM 2856 N N . VAL A 1 370 ? -16.103 -1.798 20.470 1.00 98.12 370 VAL A N 1
ATOM 2857 C CA . VAL A 1 370 ? -16.029 -3.265 20.427 1.00 98.12 370 VAL A CA 1
ATOM 2858 C C . VAL A 1 370 ? -16.802 -3.846 21.615 1.00 98.12 370 VAL A C 1
ATOM 2860 O O . VAL A 1 370 ? -16.881 -3.220 22.669 1.00 98.12 370 VAL A O 1
ATOM 2863 N N . GLY A 1 371 ? -17.425 -5.013 21.475 1.00 96.50 371 GLY A N 1
ATOM 2864 C CA . GLY A 1 371 ? -18.256 -5.582 22.535 1.00 96.50 371 GLY A CA 1
ATOM 2865 C C . GLY A 1 371 ? -18.644 -7.040 22.329 1.00 96.50 371 GLY A C 1
ATOM 2866 O O . GLY A 1 371 ? -18.342 -7.656 21.306 1.00 96.50 371 GLY A O 1
ATOM 2867 N N . SER A 1 372 ? -19.342 -7.581 23.326 1.00 96.12 372 SER A N 1
ATOM 2868 C CA . SER A 1 372 ? -19.898 -8.932 23.323 1.00 96.12 372 SER A CA 1
ATOM 2869 C C . SER A 1 372 ? -21.379 -8.918 23.694 1.00 96.12 372 SER A C 1
ATOM 2871 O O . SER A 1 372 ? -21.837 -8.164 24.557 1.00 96.12 372 SER A O 1
ATOM 2873 N N . ASN A 1 373 ? -22.144 -9.798 23.053 1.00 93.62 373 ASN A N 1
ATOM 2874 C CA . ASN A 1 373 ? -23.399 -10.283 23.619 1.00 93.62 373 ASN A CA 1
ATOM 2875 C C . ASN A 1 373 ? -23.083 -11.272 24.754 1.00 93.62 373 ASN A C 1
ATOM 2877 O O . ASN A 1 373 ? -22.059 -11.956 24.700 1.00 93.62 373 ASN A O 1
ATOM 2881 N N . GLY A 1 374 ? -23.975 -11.378 25.744 1.00 87.25 374 GLY A N 1
ATOM 2882 C CA . GLY A 1 374 ? -23.820 -12.285 26.886 1.00 87.25 374 GLY A CA 1
ATOM 2883 C C . GLY A 1 374 ? -23.438 -13.716 26.482 1.00 87.25 374 GLY A C 1
ATOM 2884 O O . GLY A 1 374 ? -24.100 -14.341 25.653 1.00 87.25 374 GLY A O 1
ATOM 2885 N N . THR A 1 375 ? -22.347 -14.210 27.066 1.00 92.19 375 THR A N 1
ATOM 2886 C CA . THR A 1 375 ? -21.692 -15.475 26.705 1.00 92.19 375 THR A CA 1
ATOM 2887 C C . THR A 1 375 ? -22.553 -16.694 27.059 1.00 92.19 375 THR A C 1
ATOM 2889 O O . THR A 1 375 ? -22.983 -16.803 28.210 1.00 92.19 375 THR A O 1
ATOM 2892 N N . PRO A 1 376 ? -22.792 -17.642 26.131 1.00 91.81 376 PRO A N 1
ATOM 2893 C CA . PRO A 1 376 ? -23.476 -18.891 26.455 1.00 91.81 376 PRO A CA 1
ATOM 2894 C C . PRO A 1 376 ? -22.651 -19.741 27.429 1.00 91.81 376 PRO A C 1
ATOM 2896 O O . PRO A 1 376 ? -21.446 -19.911 27.250 1.00 91.81 376 PRO A O 1
ATOM 2899 N N . ILE A 1 377 ? -23.306 -20.311 28.443 1.00 93.56 377 ILE A N 1
ATOM 2900 C CA . ILE A 1 377 ? -22.697 -21.245 29.399 1.00 93.56 377 ILE A CA 1
ATOM 2901 C C . ILE A 1 377 ? -23.498 -22.540 29.368 1.00 93.56 377 ILE A C 1
ATOM 2903 O O . ILE A 1 377 ? -24.700 -22.536 29.642 1.00 93.56 377 ILE A O 1
ATOM 2907 N N . LEU A 1 378 ? -22.831 -23.652 29.065 1.00 90.25 378 LEU A N 1
ATOM 2908 C CA . LEU A 1 378 ? -23.446 -24.971 28.961 1.00 90.25 378 LEU A CA 1
ATOM 2909 C C . LEU A 1 378 ? -22.816 -25.964 29.952 1.00 90.25 378 LEU A C 1
ATOM 2911 O O . LEU A 1 378 ? -21.603 -25.942 30.167 1.00 90.25 378 LEU A O 1
ATOM 2915 N N . PRO A 1 379 ? -23.609 -26.881 30.537 1.00 90.56 379 PRO A N 1
ATOM 2916 C CA . PRO A 1 379 ? -23.071 -27.978 31.327 1.00 90.56 379 PRO A CA 1
ATOM 2917 C C . PRO A 1 379 ? -22.438 -29.033 30.407 1.00 90.56 379 PRO A C 1
ATOM 2919 O O . PRO A 1 379 ? -23.137 -29.690 29.634 1.00 90.56 379 PRO A O 1
ATOM 2922 N N . GLN A 1 380 ? -21.125 -29.239 30.515 1.00 89.44 380 GLN A N 1
ATOM 2923 C CA . GLN A 1 380 ? -20.384 -30.258 29.767 1.00 89.44 380 GLN A CA 1
ATOM 2924 C C . GLN A 1 380 ? -19.655 -31.187 30.743 1.00 89.44 380 GLN A C 1
ATOM 2926 O O . GLN A 1 380 ? -18.940 -30.735 31.627 1.00 89.44 380 GLN A O 1
ATOM 2931 N N . ASN A 1 381 ? -19.862 -32.503 30.621 1.00 85.94 381 ASN A N 1
ATOM 2932 C CA . ASN A 1 381 ? -19.251 -33.550 31.467 1.00 85.94 381 ASN A CA 1
ATOM 2933 C C . ASN A 1 381 ? -19.436 -33.419 33.002 1.00 85.94 381 ASN A C 1
ATOM 2935 O O . ASN A 1 381 ? -18.877 -34.221 33.747 1.00 85.94 381 ASN A O 1
ATOM 2939 N N . GLY A 1 382 ? -20.264 -32.481 33.474 1.00 83.56 382 GLY A N 1
ATOM 2940 C CA . GLY A 1 382 ? -20.475 -32.171 34.896 1.00 83.56 382 GLY A CA 1
ATOM 2941 C C . GLY A 1 382 ? -19.912 -30.813 35.331 1.00 83.56 382 GLY A C 1
ATOM 2942 O O . GLY A 1 382 ? -20.207 -30.368 36.436 1.00 83.56 382 GLY A O 1
ATOM 2943 N N . GLU A 1 383 ? -19.165 -30.142 34.456 1.00 88.50 383 GLU A N 1
ATOM 2944 C CA . GLU A 1 383 ? -18.597 -28.806 34.650 1.00 88.50 383 GLU A CA 1
ATOM 2945 C C . GLU A 1 383 ? -19.401 -27.757 33.860 1.00 88.50 383 GLU A C 1
ATOM 2947 O O . GLU A 1 383 ? -20.187 -28.094 32.971 1.00 88.50 383 GLU A O 1
ATOM 2952 N N . LEU A 1 384 ? -19.230 -26.475 34.193 1.00 91.62 384 LEU A N 1
ATOM 2953 C CA . LEU A 1 384 ? -19.822 -25.355 33.456 1.00 91.62 384 LEU A CA 1
ATOM 2954 C C . LEU A 1 384 ? -18.779 -24.785 32.496 1.00 91.62 384 LEU A C 1
ATOM 2956 O O . LEU A 1 384 ? -17.753 -24.276 32.941 1.00 91.62 384 LEU A O 1
ATOM 2960 N N . VAL A 1 385 ? -19.055 -24.858 31.196 1.00 91.75 385 VAL A N 1
ATOM 2961 C CA . VAL A 1 385 ? -18.151 -24.405 30.133 1.00 91.75 385 VAL A CA 1
ATOM 2962 C C . VAL A 1 385 ? -18.800 -23.246 29.386 1.00 91.75 385 VAL A C 1
ATOM 2964 O O . VAL A 1 385 ? -19.965 -23.333 28.993 1.00 91.75 385 VAL A O 1
ATOM 2967 N N . ALA A 1 386 ? -18.049 -22.164 29.196 1.00 92.56 386 ALA A N 1
ATOM 2968 C CA . ALA A 1 386 ? -18.452 -21.058 28.340 1.00 92.56 386 ALA A CA 1
ATOM 2969 C C . ALA A 1 386 ? -18.136 -21.365 26.869 1.00 92.56 386 ALA A C 1
ATOM 2971 O O . ALA A 1 386 ? -17.044 -21.836 26.548 1.00 92.56 386 ALA A O 1
ATOM 2972 N N . GLU A 1 387 ? -19.088 -21.088 25.983 1.00 93.50 387 GLU A N 1
ATOM 2973 C CA . GLU A 1 387 ? -18.857 -21.080 24.535 1.00 93.50 387 GLU A CA 1
ATOM 2974 C C . GLU A 1 387 ? -18.219 -19.747 24.104 1.00 93.50 387 GLU A C 1
ATOM 2976 O O . GLU A 1 387 ? -18.104 -18.818 24.905 1.00 93.50 387 GLU A O 1
ATOM 2981 N N . GLN A 1 388 ? -17.804 -19.628 22.839 1.00 93.81 388 GLN A N 1
ATOM 2982 C CA . GLN A 1 388 ? -17.363 -18.340 22.294 1.00 93.81 388 GLN A CA 1
ATOM 2983 C C . GLN A 1 388 ? -18.501 -17.309 22.363 1.00 93.81 388 GLN A C 1
ATOM 2985 O O . GLN A 1 388 ? -19.662 -17.610 22.065 1.00 93.81 388 GLN A O 1
ATOM 2990 N N . SER A 1 389 ? -18.179 -16.074 22.742 1.00 95.75 389 SER A N 1
ATOM 2991 C CA . SER A 1 389 ? -19.139 -14.973 22.737 1.00 95.75 389 SER A CA 1
ATOM 2992 C C . SER A 1 389 ? -19.494 -14.562 21.306 1.00 95.75 389 SER A C 1
ATOM 2994 O O . SER A 1 389 ? -18.685 -14.655 20.386 1.00 95.75 389 SER A O 1
ATOM 2996 N N . SER A 1 390 ? -20.696 -14.012 21.125 1.00 95.75 390 SER A N 1
ATOM 2997 C CA . SER A 1 390 ? -21.072 -13.316 19.890 1.00 95.75 390 SER A CA 1
ATOM 2998 C C . SER A 1 390 ? -20.556 -11.876 19.947 1.00 95.75 390 SER A C 1
ATOM 3000 O O . SER A 1 390 ? -21.201 -11.009 20.544 1.00 95.75 390 SER A O 1
ATOM 3002 N N . LEU A 1 391 ? -19.409 -11.629 19.323 1.00 97.19 391 LEU A N 1
ATOM 3003 C CA . LEU A 1 391 ? -18.690 -10.355 19.337 1.00 97.19 391 LEU A CA 1
ATOM 3004 C C . LEU A 1 391 ? -19.166 -9.406 18.232 1.00 97.19 391 LEU A C 1
ATOM 3006 O O . LEU A 1 391 ? -19.697 -9.836 17.203 1.00 97.19 391 LEU A O 1
ATOM 3010 N N . PHE A 1 392 ? -18.959 -8.109 18.433 1.00 97.38 392 PHE A N 1
ATOM 3011 C CA . PHE A 1 392 ? -19.242 -7.067 17.448 1.00 97.38 392 PHE A CA 1
ATOM 3012 C C . PHE A 1 392 ? -18.328 -5.852 17.650 1.00 97.38 392 PHE A C 1
ATOM 3014 O O . PHE A 1 392 ? -17.794 -5.644 18.737 1.00 97.38 392 PHE A O 1
ATOM 3021 N N . GLY A 1 393 ? -18.168 -5.021 16.621 1.00 97.06 393 GLY A N 1
ATOM 3022 C CA . GLY A 1 393 ? -17.313 -3.837 16.697 1.00 97.06 393 GLY A CA 1
ATOM 3023 C C . GLY A 1 393 ? -17.250 -3.032 15.403 1.00 97.06 393 GLY A C 1
ATOM 3024 O O . GLY A 1 393 ? -17.713 -3.480 14.353 1.00 97.06 393 GLY A O 1
ATOM 3025 N N . LEU A 1 394 ? -16.653 -1.846 15.488 1.00 97.12 394 LEU A N 1
ATOM 3026 C CA . LEU A 1 394 ? -16.350 -0.980 14.354 1.00 97.12 394 LEU A CA 1
ATOM 3027 C C . LEU A 1 394 ? -15.023 -0.255 14.591 1.00 97.12 394 LEU A C 1
ATOM 3029 O O . LEU A 1 394 ? -14.903 0.547 15.519 1.00 97.12 394 LEU A O 1
ATOM 3033 N N . LEU A 1 395 ? -14.064 -0.481 13.699 1.00 96.25 395 LEU A N 1
ATOM 3034 C CA . LEU A 1 395 ? -12.929 0.406 13.474 1.00 96.25 395 LEU A CA 1
ATOM 3035 C C . LEU A 1 395 ? -13.207 1.214 12.200 1.00 96.25 395 LEU A C 1
ATOM 3037 O O . LEU A 1 395 ? -13.655 0.660 11.198 1.00 96.25 395 LEU A O 1
ATOM 3041 N N . ASP A 1 396 ? -12.999 2.527 12.255 1.00 94.25 396 ASP A N 1
ATOM 3042 C CA . ASP A 1 396 ? -13.261 3.459 11.151 1.00 94.25 396 ASP A CA 1
ATOM 3043 C C . ASP A 1 396 ? -12.250 4.609 11.234 1.00 94.25 396 ASP A C 1
ATOM 3045 O O . ASP A 1 396 ? -12.539 5.685 11.757 1.00 94.25 396 ASP A O 1
ATOM 3049 N N . TYR A 1 397 ? -11.022 4.314 10.806 1.00 95.06 397 TYR A N 1
ATOM 3050 C CA . TYR A 1 397 ? -9.906 5.251 10.751 1.00 95.06 397 TYR A CA 1
ATOM 3051 C C . TYR A 1 397 ? -9.922 6.029 9.436 1.00 95.06 397 TYR A C 1
ATOM 3053 O O . TYR A 1 397 ? -10.129 5.445 8.368 1.00 95.06 397 TYR A O 1
ATOM 3061 N N . GLN A 1 398 ? -9.662 7.333 9.512 1.00 93.94 398 GLN A N 1
ATOM 3062 C CA . GLN A 1 398 ? -9.543 8.230 8.366 1.00 93.94 398 GLN A CA 1
ATOM 3063 C C . GLN A 1 398 ? -8.426 9.237 8.637 1.00 93.94 398 GLN A C 1
ATOM 3065 O O . GLN A 1 398 ? -8.406 9.857 9.700 1.00 93.94 398 GLN A O 1
ATOM 3070 N N . ASP A 1 399 ? -7.544 9.437 7.663 1.00 92.31 399 ASP A N 1
ATOM 3071 C CA . ASP A 1 399 ? -6.517 10.472 7.680 1.00 92.31 399 ASP A CA 1
ATOM 3072 C C . ASP A 1 399 ? -6.510 11.221 6.341 1.00 92.31 399 ASP A C 1
ATOM 3074 O O . ASP A 1 399 ? -6.473 10.626 5.267 1.00 92.31 399 ASP A O 1
ATOM 3078 N N . ASN A 1 400 ? -6.558 12.551 6.426 1.00 87.88 400 ASN A N 1
ATOM 3079 C CA . ASN A 1 400 ? -6.521 13.470 5.286 1.00 87.88 400 ASN A CA 1
ATOM 3080 C C . ASN A 1 400 ? -5.235 14.318 5.272 1.00 87.88 400 ASN A C 1
ATOM 3082 O O . ASN A 1 400 ? -5.139 15.291 4.521 1.00 87.88 400 ASN A O 1
ATOM 3086 N N . SER A 1 401 ? -4.248 13.978 6.110 1.00 86.31 401 SER A N 1
ATOM 3087 C CA . SER A 1 401 ? -2.881 14.469 5.960 1.00 86.31 401 SER A CA 1
ATOM 3088 C C . SER A 1 401 ? -2.292 14.003 4.619 1.00 86.31 401 SER A C 1
ATOM 3090 O O . SER A 1 401 ? -2.887 13.197 3.903 1.00 86.31 401 SER A O 1
ATOM 3092 N N . VAL A 1 402 ? -1.114 14.503 4.252 1.00 76.06 402 VAL A N 1
ATOM 3093 C CA . VAL A 1 402 ? -0.306 13.884 3.195 1.00 76.06 402 VAL A CA 1
ATOM 3094 C C . VAL A 1 402 ? 1.144 13.924 3.664 1.00 76.06 402 VAL A C 1
ATOM 3096 O O . VAL A 1 402 ? 1.666 15.033 3.817 1.00 76.06 402 VAL A O 1
ATOM 3099 N N . PRO A 1 403 ? 1.805 12.777 3.901 1.00 83.19 403 PRO A N 1
ATOM 3100 C CA . PRO A 1 403 ? 3.166 12.770 4.420 1.00 83.19 403 PRO A CA 1
ATOM 3101 C C . PRO A 1 403 ? 4.160 13.466 3.477 1.00 83.19 403 PRO A C 1
ATOM 3103 O O . PRO A 1 403 ? 3.992 13.512 2.249 1.00 83.19 403 PRO A O 1
ATOM 3106 N N . GLU A 1 404 ? 5.219 14.009 4.074 1.00 85.06 404 GLU A N 1
ATOM 3107 C CA . GLU A 1 404 ? 6.408 14.447 3.347 1.00 85.06 404 GLU A CA 1
ATOM 3108 C C . GLU A 1 404 ? 7.231 13.222 2.925 1.00 85.06 404 GLU A C 1
ATOM 3110 O O . GLU A 1 404 ? 7.339 12.240 3.662 1.00 85.06 404 GLU A O 1
ATOM 3115 N N . THR A 1 405 ? 7.821 13.260 1.732 1.00 87.69 405 THR A N 1
ATOM 3116 C CA . THR A 1 405 ? 8.696 12.181 1.262 1.00 87.69 405 THR A CA 1
ATOM 3117 C C . THR A 1 405 ? 10.087 12.283 1.864 1.00 87.69 405 THR A C 1
ATOM 3119 O O . THR A 1 405 ? 10.681 13.362 1.891 1.00 87.69 405 THR A O 1
ATOM 3122 N N . GLY A 1 406 ? 10.670 11.138 2.225 1.00 83.88 406 GLY A N 1
ATOM 3123 C CA . GLY A 1 406 ? 12.102 11.065 2.519 1.00 83.88 406 GLY A CA 1
ATOM 3124 C C . GLY A 1 406 ? 12.972 11.385 1.285 1.00 83.88 406 GLY A C 1
ATOM 3125 O O . GLY A 1 406 ? 12.453 11.479 0.171 1.00 83.88 406 GLY A O 1
ATOM 3126 N N . PRO A 1 407 ? 14.311 11.478 1.424 1.00 82.81 407 PRO A N 1
ATOM 3127 C CA . PRO A 1 407 ? 15.228 11.874 0.336 1.00 82.81 407 PRO A CA 1
ATOM 3128 C C . PRO A 1 407 ? 15.149 11.037 -0.959 1.00 82.81 407 PRO A C 1
ATOM 3130 O O . PRO A 1 407 ? 15.577 11.481 -2.031 1.00 82.81 407 PRO A O 1
ATOM 3133 N N . LEU A 1 408 ? 14.594 9.827 -0.862 1.00 87.06 408 LEU A N 1
ATOM 3134 C CA . LEU A 1 408 ? 14.351 8.908 -1.974 1.00 87.06 408 LEU A CA 1
ATOM 3135 C C . LEU A 1 408 ? 13.071 9.216 -2.776 1.00 87.06 408 LEU A C 1
ATOM 3137 O O . LEU A 1 408 ? 12.848 8.565 -3.785 1.00 87.06 408 LEU A O 1
ATOM 3141 N N . GLY A 1 409 ? 12.252 10.194 -2.373 1.00 92.81 409 GLY A N 1
ATOM 3142 C CA . GLY A 1 409 ? 11.020 10.570 -3.084 1.00 92.81 409 GLY A CA 1
ATOM 3143 C C . GLY A 1 409 ? 9.816 9.662 -2.808 1.00 92.81 409 GLY A C 1
ATOM 3144 O O . GLY A 1 409 ? 8.867 9.661 -3.585 1.00 92.81 409 GLY A O 1
ATOM 3145 N N . TYR A 1 410 ? 9.837 8.897 -1.712 1.00 95.31 410 TYR A N 1
ATOM 3146 C CA . TYR A 1 410 ? 8.759 7.974 -1.342 1.00 95.31 410 TYR A CA 1
ATOM 3147 C C . TYR A 1 410 ? 8.151 8.308 0.022 1.00 95.31 410 TYR A C 1
ATOM 3149 O O . TYR A 1 410 ? 8.857 8.734 0.942 1.00 95.31 410 TYR A O 1
ATOM 3157 N N . ALA A 1 411 ? 6.842 8.083 0.137 1.00 94.75 411 ALA A N 1
ATOM 3158 C CA . ALA A 1 411 ? 6.082 8.089 1.385 1.00 94.75 411 ALA A CA 1
ATOM 3159 C C . ALA A 1 411 ? 4.885 7.132 1.281 1.00 94.75 411 ALA A C 1
ATOM 3161 O O . ALA A 1 411 ? 4.384 6.877 0.182 1.00 94.75 411 ALA A O 1
ATOM 3162 N N . PHE A 1 412 ? 4.410 6.638 2.425 1.00 95.31 412 PHE A N 1
ATOM 3163 C CA . PHE A 1 412 ? 3.256 5.747 2.537 1.00 95.31 412 PHE A CA 1
ATOM 3164 C C . PHE A 1 412 ? 2.281 6.255 3.597 1.00 95.31 412 PHE A C 1
ATOM 3166 O O . PHE A 1 412 ? 2.702 6.790 4.620 1.00 95.31 412 PHE A O 1
ATOM 3173 N N . GLN A 1 413 ? 0.987 6.065 3.353 1.00 94.94 413 GLN A N 1
ATOM 3174 C CA . GLN A 1 413 ? -0.087 6.466 4.254 1.00 94.94 413 GLN A CA 1
ATOM 3175 C C . GLN A 1 413 ? -1.281 5.515 4.126 1.00 94.94 413 GLN A C 1
ATOM 3177 O O . GLN A 1 413 ? -1.614 5.072 3.027 1.00 94.94 413 GLN A O 1
ATOM 3182 N N . VAL A 1 414 ? -1.981 5.273 5.231 1.00 96.56 414 VAL A N 1
ATOM 3183 C CA . VAL A 1 414 ? -3.342 4.722 5.228 1.00 96.56 414 VAL A CA 1
ATOM 3184 C C . VAL A 1 414 ? -4.318 5.897 5.270 1.00 96.56 414 VAL A C 1
ATOM 3186 O O . VAL A 1 414 ? -4.447 6.544 6.302 1.00 96.56 414 VAL A O 1
ATOM 3189 N N . ALA A 1 415 ? -4.985 6.199 4.155 1.00 95.31 415 ALA A N 1
ATOM 3190 C CA . ALA A 1 415 ? -5.946 7.303 4.069 1.00 95.31 415 ALA A CA 1
ATOM 3191 C C . ALA A 1 415 ? -7.293 6.939 4.710 1.00 95.31 415 ALA A C 1
ATOM 3193 O O . ALA A 1 415 ? -7.937 7.766 5.352 1.00 95.31 415 ALA A O 1
ATOM 3194 N N . ASN A 1 416 ? -7.712 5.674 4.596 1.00 95.38 416 ASN A N 1
ATOM 3195 C CA . ASN A 1 416 ? -8.738 5.117 5.473 1.00 95.38 416 ASN A CA 1
ATOM 3196 C C . ASN A 1 416 ? -8.544 3.618 5.726 1.00 95.38 416 ASN A C 1
ATOM 3198 O O . ASN A 1 416 ? -7.967 2.891 4.914 1.00 95.38 416 ASN A O 1
ATOM 3202 N N . LEU A 1 417 ? -9.061 3.156 6.861 1.00 96.38 417 LEU A N 1
ATOM 3203 C CA . LEU A 1 417 ? -9.179 1.745 7.210 1.00 96.38 417 LEU A CA 1
ATOM 3204 C C . LEU A 1 417 ? -10.466 1.558 8.014 1.00 96.38 417 LEU A C 1
ATOM 3206 O O . LEU A 1 417 ? -10.578 2.041 9.139 1.00 96.38 417 LEU A O 1
ATOM 3210 N N . ARG A 1 418 ? -11.444 0.864 7.429 1.00 94.81 418 ARG A N 1
ATOM 3211 C CA . ARG A 1 418 ? -12.743 0.566 8.039 1.00 94.81 418 ARG A CA 1
ATOM 3212 C C . ARG A 1 418 ? -12.958 -0.941 8.107 1.00 94.81 418 ARG A C 1
ATOM 3214 O O . ARG A 1 418 ? -12.861 -1.626 7.089 1.00 94.81 418 ARG A O 1
ATOM 3221 N N . VAL A 1 419 ? -13.304 -1.433 9.294 1.00 95.94 419 VAL A N 1
ATOM 3222 C CA . VAL A 1 419 ? -13.583 -2.847 9.574 1.00 95.94 419 VAL A CA 1
ATOM 3223 C C . VAL A 1 419 ? -14.784 -2.942 10.507 1.00 95.94 419 VAL A C 1
ATOM 3225 O O . VAL A 1 419 ? -14.771 -2.372 11.598 1.00 95.94 419 VAL A O 1
ATOM 3228 N N . GLN A 1 420 ? -15.827 -3.654 10.085 1.00 95.56 420 GLN A N 1
ATOM 3229 C CA . GLN A 1 420 ? -17.029 -3.882 10.885 1.00 95.56 420 GLN A CA 1
ATOM 3230 C C . GLN A 1 420 ? -17.162 -5.365 11.226 1.00 95.56 420 GLN A C 1
ATOM 3232 O O . GLN A 1 420 ? -17.106 -6.217 10.339 1.00 95.56 420 GLN A O 1
ATOM 3237 N N . PHE A 1 421 ? -17.400 -5.653 12.504 1.00 95.94 421 PHE A N 1
ATOM 3238 C CA . PHE A 1 421 ? -17.557 -7.002 13.035 1.00 95.94 421 PHE A CA 1
ATOM 3239 C C . PHE A 1 421 ? -18.978 -7.210 13.554 1.00 95.94 421 PHE A C 1
ATOM 3241 O O . PHE A 1 421 ? -19.498 -6.381 14.306 1.00 95.94 421 PHE A O 1
ATOM 3248 N N . GLN A 1 422 ? -19.598 -8.336 13.206 1.00 94.81 422 GLN A N 1
ATOM 3249 C CA . GLN A 1 422 ? -20.892 -8.762 13.745 1.00 94.81 422 GLN A CA 1
ATOM 3250 C C . GLN A 1 422 ? -20.895 -10.286 13.904 1.00 94.81 422 GLN A C 1
ATOM 3252 O O . GLN A 1 422 ? -20.452 -11.003 13.011 1.00 94.81 422 GLN A O 1
ATOM 3257 N N . ASN A 1 423 ? -21.415 -10.790 15.026 1.00 93.88 423 ASN A N 1
ATOM 3258 C CA . ASN A 1 423 ? -21.466 -12.224 15.350 1.00 93.88 423 ASN A CA 1
ATOM 3259 C C . ASN A 1 423 ? -20.089 -12.922 15.235 1.00 93.88 423 ASN A C 1
ATOM 3261 O O . ASN A 1 423 ? -19.989 -14.026 14.703 1.00 93.88 423 ASN A O 1
ATOM 3265 N N . SER A 1 424 ? -19.029 -12.254 15.704 1.00 95.00 424 SER A N 1
ATOM 3266 C CA . SER A 1 424 ? -17.631 -12.728 15.665 1.00 95.00 424 SER A CA 1
ATOM 3267 C C . SER A 1 424 ? -17.048 -12.941 14.255 1.00 95.00 424 SER A C 1
ATOM 3269 O O . SER A 1 424 ? -16.073 -13.674 14.086 1.00 95.00 424 SER A O 1
ATOM 3271 N N . GLN A 1 425 ? -17.625 -12.285 13.242 1.00 93.31 425 GLN A N 1
ATOM 3272 C CA . GLN A 1 425 ? -17.199 -12.321 11.840 1.00 93.31 425 GLN A CA 1
ATOM 3273 C C . GLN A 1 425 ? -17.010 -10.909 11.277 1.00 93.31 425 GLN A C 1
ATOM 3275 O O . GLN A 1 425 ? -17.688 -9.973 11.708 1.00 93.31 425 GLN A O 1
ATOM 3280 N N . ILE A 1 426 ? -16.118 -10.754 10.294 1.00 93.38 426 ILE A N 1
ATOM 3281 C CA . ILE A 1 426 ? -15.958 -9.504 9.537 1.00 93.38 426 ILE A CA 1
ATOM 3282 C C . ILE A 1 426 ? -17.126 -9.396 8.547 1.00 93.38 426 ILE A C 1
ATOM 3284 O O . ILE A 1 426 ? -17.283 -10.247 7.676 1.00 93.38 426 ILE A O 1
ATOM 3288 N N . THR A 1 427 ? -17.953 -8.356 8.676 1.00 92.12 427 THR A N 1
ATOM 3289 C CA . THR A 1 427 ? -19.098 -8.105 7.779 1.00 92.12 427 THR A CA 1
ATOM 3290 C C . THR A 1 427 ? -18.835 -7.026 6.739 1.00 92.12 427 THR A C 1
ATOM 3292 O O . THR A 1 427 ? -19.507 -6.999 5.712 1.00 92.12 427 THR A O 1
ATOM 3295 N N . ALA A 1 428 ? -17.871 -6.140 6.988 1.00 92.12 428 ALA A N 1
ATOM 3296 C CA . ALA A 1 428 ? -17.396 -5.173 6.008 1.00 92.12 428 ALA A CA 1
ATOM 3297 C C . ALA A 1 428 ? -15.917 -4.860 6.247 1.00 92.12 428 ALA A C 1
ATOM 3299 O O . ALA A 1 428 ? -15.499 -4.660 7.389 1.00 92.12 428 ALA A O 1
ATOM 3300 N N . PHE A 1 429 ? -15.154 -4.761 5.162 1.00 94.50 429 PHE A N 1
ATOM 3301 C CA . PHE A 1 429 ? -13.782 -4.268 5.143 1.00 94.50 429 PHE A CA 1
ATOM 3302 C C . PHE A 1 429 ? -13.623 -3.317 3.953 1.00 94.50 429 PHE A C 1
ATOM 3304 O O . PHE A 1 429 ? -14.025 -3.646 2.837 1.00 94.50 429 PHE A O 1
ATOM 3311 N N . SER A 1 430 ? -13.050 -2.137 4.179 1.00 94.56 430 SER A N 1
ATOM 3312 C CA . SER A 1 430 ? -12.597 -1.243 3.109 1.00 94.56 430 SER A CA 1
ATOM 3313 C C . SER A 1 430 ? -11.418 -0.420 3.600 1.00 94.56 430 SER A C 1
ATOM 3315 O O . SER A 1 430 ? -11.508 0.165 4.680 1.00 94.56 430 SER A O 1
ATOM 3317 N N . SER A 1 431 ? -10.356 -0.326 2.809 1.00 96.62 431 SER A N 1
ATOM 3318 C CA . SER A 1 431 ? -9.215 0.538 3.108 1.00 96.62 431 SER A CA 1
ATOM 3319 C C . SER A 1 431 ? -8.740 1.257 1.852 1.00 96.62 431 SER A C 1
ATOM 3321 O O . SER A 1 431 ? -8.831 0.716 0.753 1.00 96.62 431 SER A O 1
ATOM 3323 N N . GLU A 1 432 ? -8.209 2.460 2.020 1.00 96.62 432 GLU A N 1
ATOM 3324 C CA . GLU A 1 432 ? -7.525 3.216 0.978 1.00 96.62 432 GLU A CA 1
ATOM 3325 C C . GLU A 1 432 ? -6.123 3.553 1.471 1.00 96.62 432 GLU A C 1
ATOM 3327 O O . GLU A 1 432 ? -5.962 4.069 2.581 1.00 96.62 432 GLU A O 1
ATOM 3332 N N . VAL A 1 433 ? -5.109 3.247 0.663 1.00 96.75 433 VAL A N 1
ATOM 3333 C CA . VAL A 1 433 ? -3.709 3.498 1.012 1.00 96.75 433 VAL A CA 1
ATOM 3334 C C . VAL A 1 433 ? -2.993 4.242 -0.112 1.00 96.75 433 VAL A C 1
ATOM 3336 O O . VAL A 1 433 ? -3.127 3.907 -1.290 1.00 96.75 433 VAL A O 1
ATOM 3339 N N . ASN A 1 434 ? -2.224 5.257 0.268 1.00 95.19 434 ASN A N 1
ATOM 3340 C CA . ASN A 1 434 ? -1.543 6.173 -0.636 1.00 95.19 434 ASN A CA 1
ATOM 3341 C C . ASN A 1 434 ? -0.049 5.846 -0.684 1.00 95.19 434 ASN A C 1
ATOM 3343 O O . ASN A 1 434 ? 0.618 5.789 0.351 1.00 95.19 434 ASN A O 1
ATOM 3347 N N . LEU A 1 435 ? 0.487 5.694 -1.893 1.00 95.75 435 LEU A N 1
ATOM 3348 C CA . LEU A 1 435 ? 1.919 5.608 -2.170 1.00 95.75 435 LEU A CA 1
ATOM 3349 C C . LEU A 1 435 ? 2.343 6.864 -2.937 1.00 95.75 435 LEU A C 1
ATOM 3351 O O . LEU A 1 435 ? 1.916 7.068 -4.072 1.00 95.75 435 LEU A O 1
ATOM 3355 N N . THR A 1 436 ? 3.188 7.699 -2.333 1.00 95.88 436 THR A N 1
ATOM 3356 C CA . THR A 1 436 ? 3.778 8.858 -3.024 1.00 95.88 436 THR A CA 1
ATOM 3357 C C . THR A 1 436 ? 5.025 8.417 -3.789 1.00 95.88 436 THR A C 1
ATOM 3359 O O . THR A 1 436 ? 5.874 7.728 -3.223 1.00 95.88 436 THR A O 1
ATOM 3362 N N . LEU A 1 437 ? 5.125 8.813 -5.060 1.00 96.12 437 LEU A N 1
ATOM 3363 C CA . LEU A 1 437 ? 6.195 8.475 -6.004 1.00 96.12 437 LEU A CA 1
ATOM 3364 C C . LEU A 1 437 ? 6.842 9.750 -6.578 1.00 96.12 437 LEU A C 1
ATOM 3366 O O . LEU A 1 437 ? 6.887 9.928 -7.793 1.00 96.12 437 LEU A O 1
ATOM 3370 N N . ASP A 1 438 ? 7.333 10.652 -5.720 1.00 95.19 438 ASP A N 1
ATOM 3371 C CA . ASP A 1 438 ? 8.003 11.904 -6.128 1.00 95.19 438 ASP A CA 1
ATOM 3372 C C . ASP A 1 438 ? 9.335 11.656 -6.881 1.00 95.19 438 ASP A C 1
ATOM 3374 O O . ASP A 1 438 ? 9.873 12.569 -7.512 1.00 95.19 438 ASP A O 1
ATOM 3378 N N . LYS A 1 439 ? 9.846 10.413 -6.874 1.00 93.50 439 LYS A N 1
ATOM 3379 C CA . LYS A 1 439 ? 10.899 9.923 -7.779 1.00 93.50 439 LYS A CA 1
ATOM 3380 C C . LYS A 1 439 ? 10.525 8.587 -8.426 1.00 93.50 439 LYS A C 1
ATOM 3382 O O . LYS A 1 439 ? 9.819 7.779 -7.828 1.00 93.50 439 LYS A O 1
ATOM 3387 N N . LEU A 1 440 ? 11.060 8.336 -9.621 1.00 94.38 440 LEU A N 1
ATOM 3388 C CA . LEU A 1 440 ? 11.106 7.030 -10.286 1.00 94.38 440 LEU A CA 1
ATOM 3389 C C . LEU A 1 440 ? 12.441 6.918 -11.032 1.00 94.38 440 LEU A C 1
ATOM 3391 O O . LEU A 1 440 ? 12.853 7.864 -11.691 1.00 94.38 440 LEU A O 1
ATOM 3395 N N . PHE A 1 441 ? 13.123 5.772 -10.916 1.00 92.00 441 PHE A N 1
ATOM 3396 C CA . PHE A 1 441 ? 14.493 5.588 -11.435 1.00 92.00 441 PHE A CA 1
ATOM 3397 C C . PHE A 1 441 ? 15.457 6.701 -10.969 1.00 92.00 441 PHE A C 1
ATOM 3399 O O . PHE A 1 441 ? 16.250 7.216 -11.742 1.00 92.00 441 PHE A O 1
ATOM 3406 N N . ASP A 1 442 ? 15.346 7.087 -9.692 1.00 89.94 442 ASP A N 1
ATOM 3407 C CA . ASP A 1 442 ? 16.065 8.179 -9.006 1.00 89.94 442 ASP A CA 1
ATOM 3408 C C . ASP A 1 442 ? 15.913 9.600 -9.598 1.00 89.94 442 ASP A C 1
ATOM 3410 O O . ASP A 1 442 ? 16.421 10.562 -9.013 1.00 89.94 442 ASP A O 1
ATOM 3414 N N . GLU A 1 443 ? 15.157 9.755 -10.686 1.00 91.25 443 GLU A N 1
ATOM 3415 C CA . GLU A 1 443 ? 14.801 11.024 -11.331 1.00 91.25 443 GLU A CA 1
ATOM 3416 C C . GLU A 1 443 ? 13.457 11.551 -10.780 1.00 91.25 443 GLU A C 1
ATOM 3418 O O . GLU A 1 443 ? 12.592 10.776 -10.361 1.00 91.25 443 GLU A O 1
ATOM 3423 N N . ALA A 1 444 ? 13.285 12.876 -10.723 1.00 92.81 444 ALA A N 1
ATOM 3424 C CA . ALA A 1 444 ? 12.090 13.514 -10.155 1.00 92.81 444 ALA A CA 1
ATOM 3425 C C . ALA A 1 444 ? 10.862 13.378 -11.074 1.00 92.81 444 ALA A C 1
ATOM 3427 O O . ALA A 1 444 ? 10.997 13.389 -12.300 1.00 92.81 444 ALA A O 1
ATOM 3428 N N . THR A 1 445 ? 9.660 13.274 -10.491 1.00 94.19 445 THR A N 1
ATOM 3429 C CA . THR A 1 445 ? 8.420 13.041 -11.255 1.00 94.19 445 THR A CA 1
ATOM 3430 C C . THR A 1 445 ? 7.356 14.130 -11.098 1.00 94.19 445 THR A C 1
ATOM 3432 O O . THR A 1 445 ? 7.287 14.847 -10.095 1.00 94.19 445 THR A O 1
ATOM 3435 N N . GLN A 1 446 ? 6.455 14.190 -12.081 1.00 94.19 446 GLN A N 1
ATOM 3436 C CA . GLN A 1 446 ? 5.181 14.896 -11.985 1.00 94.19 446 GLN A CA 1
ATOM 3437 C C . GLN A 1 446 ? 4.036 14.062 -12.582 1.00 94.19 446 GLN A C 1
ATOM 3439 O O . GLN A 1 446 ? 4.007 13.777 -13.778 1.00 94.19 446 GLN A O 1
ATOM 3444 N N . LEU A 1 447 ? 3.059 13.699 -11.750 1.00 94.69 447 LEU A N 1
ATOM 3445 C CA . LEU A 1 447 ? 1.867 12.937 -12.112 1.00 94.69 447 LEU A CA 1
ATOM 3446 C C . LEU A 1 447 ? 0.872 13.829 -12.865 1.00 94.69 447 LEU A C 1
ATOM 3448 O O . LEU A 1 447 ? 0.109 14.592 -12.267 1.00 94.69 447 LEU A O 1
ATOM 3452 N N . LEU A 1 448 ? 0.882 13.723 -14.192 1.00 91.25 448 LEU A N 1
ATOM 3453 C CA . LEU A 1 448 ? 0.197 14.633 -15.113 1.00 91.25 448 LEU A CA 1
ATOM 3454 C C . LEU A 1 448 ? -1.330 14.657 -14.948 1.00 91.25 448 LEU A C 1
ATOM 3456 O O . LEU A 1 448 ? -1.955 15.687 -15.191 1.00 91.25 448 LEU A O 1
ATOM 3460 N N . ASN A 1 449 ? -1.929 13.543 -14.518 1.00 84.75 449 ASN A N 1
ATOM 3461 C CA . ASN A 1 449 ? -3.366 13.409 -14.268 1.00 84.75 449 ASN A CA 1
ATOM 3462 C C . ASN A 1 449 ? -3.757 13.509 -12.776 1.00 84.75 449 ASN A C 1
ATOM 3464 O O . ASN A 1 449 ? -4.872 13.136 -12.401 1.00 84.75 449 ASN A O 1
ATOM 3468 N N . SER A 1 450 ? -2.870 14.024 -11.915 1.00 85.31 450 SER A N 1
ATOM 3469 C CA . SER A 1 450 ? -3.155 14.223 -10.489 1.00 85.31 450 SER A CA 1
ATOM 3470 C C . SER A 1 450 ? -4.173 15.341 -10.245 1.00 85.31 450 SER A C 1
ATOM 3472 O O . SER A 1 450 ? -3.969 16.487 -10.643 1.00 85.31 450 SER A O 1
ATOM 3474 N N . ARG A 1 451 ? -5.243 15.039 -9.499 1.00 73.12 451 ARG A N 1
ATOM 3475 C CA . ARG A 1 451 ? -6.234 16.042 -9.054 1.00 73.12 451 ARG A CA 1
ATOM 3476 C C . ARG A 1 451 ? -5.743 16.927 -7.907 1.00 73.12 451 ARG A C 1
ATOM 3478 O O . ARG A 1 451 ? -6.292 18.004 -7.704 1.00 73.12 451 ARG A O 1
ATOM 3485 N N . SER A 1 452 ? -4.751 16.468 -7.145 1.00 77.62 452 SER A N 1
ATOM 3486 C CA . SER A 1 452 ? -4.183 17.175 -5.988 1.00 77.62 452 SER A CA 1
ATOM 3487 C C . SER A 1 452 ? -2.856 17.872 -6.301 1.00 77.62 452 SER A C 1
ATOM 3489 O O . SER A 1 452 ? -2.299 18.538 -5.431 1.00 77.62 452 SER A O 1
ATOM 3491 N N . GLY A 1 453 ? -2.312 17.685 -7.509 1.00 82.38 453 GLY A N 1
ATOM 3492 C CA . GLY A 1 453 ? -0.956 18.112 -7.863 1.00 82.38 453 GLY A CA 1
ATOM 3493 C C . GLY A 1 453 ? 0.155 17.327 -7.150 1.00 82.38 453 GLY A C 1
ATOM 3494 O O . GLY A 1 453 ? 1.312 17.726 -7.228 1.00 82.38 453 GLY A O 1
ATOM 3495 N N . ARG A 1 454 ? -0.174 16.230 -6.449 1.00 88.25 454 ARG A N 1
ATOM 3496 C CA . ARG A 1 454 ? 0.786 15.333 -5.779 1.00 88.25 454 ARG A CA 1
ATOM 3497 C C . ARG A 1 454 ? 0.958 14.028 -6.556 1.00 88.25 454 ARG A C 1
ATOM 3499 O O . ARG A 1 454 ? 0.006 13.541 -7.170 1.00 88.25 454 ARG A O 1
ATOM 3506 N N . ASN A 1 455 ? 2.139 13.427 -6.457 1.00 94.31 455 ASN A N 1
ATOM 3507 C CA . ASN A 1 455 ? 2.530 12.193 -7.143 1.00 94.31 455 ASN A CA 1
ATOM 3508 C C . ASN A 1 455 ? 2.009 10.927 -6.434 1.00 94.31 455 ASN A C 1
ATOM 3510 O O . ASN A 1 455 ? 2.773 10.013 -6.133 1.00 94.31 455 ASN A O 1
ATOM 3514 N N . ILE A 1 456 ? 0.713 10.891 -6.109 1.00 93.94 456 ILE A N 1
ATOM 3515 C CA . ILE A 1 456 ? 0.101 9.839 -5.284 1.00 93.94 456 ILE A CA 1
ATOM 3516 C C . ILE A 1 456 ? -0.564 8.775 -6.158 1.00 93.94 456 ILE A C 1
ATOM 3518 O O . ILE A 1 456 ? -1.475 9.069 -6.929 1.00 93.94 456 ILE A O 1
ATOM 3522 N N . VAL A 1 457 ? -0.161 7.522 -5.954 1.00 94.50 457 VAL A N 1
ATOM 3523 C CA . VAL A 1 457 ? -0.896 6.328 -6.377 1.00 94.50 457 VAL A CA 1
ATOM 3524 C C . VAL A 1 457 ? -1.806 5.885 -5.234 1.00 94.50 457 VAL A C 1
ATOM 3526 O O . VAL A 1 457 ? -1.329 5.628 -4.130 1.00 94.50 457 VAL A O 1
ATOM 3529 N N . ILE A 1 458 ? -3.103 5.756 -5.510 1.00 94.44 458 ILE A N 1
ATOM 3530 C CA . ILE A 1 458 ? -4.111 5.308 -4.540 1.00 94.44 458 ILE A CA 1
ATOM 3531 C C . ILE A 1 458 ? -4.409 3.823 -4.779 1.00 94.44 458 ILE A C 1
ATOM 3533 O O . ILE A 1 458 ? -4.824 3.451 -5.877 1.00 94.44 458 ILE A O 1
ATOM 3537 N N . LEU A 1 459 ? -4.218 2.974 -3.765 1.00 97.12 459 LEU A N 1
ATOM 3538 C CA . LEU A 1 459 ? -4.568 1.551 -3.787 1.00 97.12 459 LEU A CA 1
ATOM 3539 C C . LEU A 1 459 ? -5.788 1.293 -2.895 1.00 97.12 459 LEU A C 1
ATOM 3541 O O . LEU A 1 459 ? -5.866 1.792 -1.774 1.00 97.12 459 LEU A O 1
ATOM 3545 N N . GLN A 1 460 ? -6.716 0.470 -3.380 1.00 97.19 460 GLN A N 1
ATOM 3546 C CA . GLN A 1 460 ? -7.911 0.048 -2.651 1.00 97.19 460 GLN A CA 1
ATOM 3547 C C . GLN A 1 460 ? -7.679 -1.335 -2.030 1.00 97.19 460 GLN A C 1
ATOM 3549 O O . GLN A 1 460 ? -7.211 -2.256 -2.705 1.00 97.19 460 GLN A O 1
ATOM 3554 N N . GLY A 1 461 ? -8.005 -1.465 -0.747 1.00 96.06 461 GLY A N 1
ATOM 3555 C CA . GLY A 1 461 ? -7.927 -2.688 0.044 1.00 96.06 461 GLY A CA 1
ATOM 3556 C C . GLY A 1 461 ? -9.292 -3.353 0.208 1.00 96.06 461 GLY A C 1
ATOM 3557 O O . GLY A 1 461 ? -10.245 -2.721 0.670 1.00 96.06 461 GLY A O 1
ATOM 3558 N N . PHE A 1 462 ? -9.363 -4.642 -0.117 1.00 91.62 462 PHE A N 1
ATOM 3559 C CA . PHE A 1 462 ? -10.541 -5.499 0.029 1.00 91.62 462 PHE A CA 1
ATOM 3560 C C . PHE A 1 462 ? -10.156 -6.874 0.600 1.00 91.62 462 PHE A C 1
ATOM 3562 O O . PHE A 1 462 ? -8.987 -7.257 0.603 1.00 91.62 462 PHE A O 1
ATOM 3569 N N . THR A 1 463 ? -11.142 -7.619 1.098 1.00 91.00 463 THR A N 1
ATOM 3570 C CA . THR A 1 463 ? -10.976 -9.013 1.541 1.00 91.00 463 THR A CA 1
ATOM 3571 C C . THR A 1 463 ? -11.285 -9.998 0.416 1.00 91.00 463 THR A C 1
ATOM 3573 O O . THR A 1 463 ? -12.254 -9.809 -0.321 1.00 91.00 463 THR A O 1
ATOM 3576 N N . GLU A 1 464 ? -10.521 -11.083 0.336 1.00 86.31 464 GLU A N 1
ATOM 3577 C CA . GLU A 1 464 ? -10.817 -12.261 -0.484 1.00 86.31 464 GLU A CA 1
ATOM 3578 C C . GLU A 1 464 ? -10.980 -13.488 0.432 1.00 86.31 464 GLU A C 1
ATOM 3580 O O . GLU A 1 464 ? -10.205 -13.668 1.366 1.00 86.31 464 GLU A O 1
ATOM 3585 N N . GLU A 1 465 ? -11.976 -14.342 0.186 1.00 81.81 465 GLU A N 1
ATOM 3586 C CA . GLU A 1 465 ? -12.153 -15.602 0.926 1.00 81.81 465 GLU A CA 1
ATOM 3587 C C . GLU A 1 465 ? -11.678 -16.777 0.061 1.00 81.81 465 GLU A C 1
ATOM 3589 O O . GLU A 1 465 ? -12.221 -17.019 -1.019 1.00 81.81 465 GLU A O 1
ATOM 3594 N N . HIS A 1 466 ? -10.681 -17.524 0.542 1.00 79.12 466 HIS A N 1
ATOM 3595 C CA . HIS A 1 466 ? -10.149 -18.718 -0.124 1.00 79.12 466 HIS A CA 1
ATOM 3596 C C . HIS A 1 466 ? -10.149 -19.892 0.862 1.00 79.12 466 HIS A C 1
ATOM 3598 O O . HIS A 1 466 ? -9.555 -19.802 1.932 1.00 79.12 466 HIS A O 1
ATOM 3604 N N . ASP A 1 467 ? -10.844 -20.985 0.525 1.00 77.75 467 ASP A N 1
ATOM 3605 C CA . ASP A 1 467 ? -11.024 -22.181 1.375 1.00 77.75 467 ASP A CA 1
ATOM 3606 C C . ASP A 1 467 ? -11.479 -21.890 2.832 1.00 77.75 467 ASP A C 1
ATOM 3608 O O . ASP A 1 467 ? -11.174 -22.641 3.760 1.00 77.75 467 ASP A O 1
ATOM 3612 N N . GLY A 1 468 ? -12.245 -20.809 3.036 1.00 74.38 468 GLY A N 1
ATOM 3613 C CA . GLY A 1 468 ? -12.732 -20.363 4.350 1.00 74.38 468 GLY A CA 1
ATOM 3614 C C . GLY A 1 468 ? -11.738 -19.516 5.156 1.00 74.38 468 GLY A C 1
ATOM 3615 O O . GLY A 1 468 ? -12.010 -19.198 6.312 1.00 74.38 468 GLY A O 1
ATOM 3616 N N . VAL A 1 469 ? -10.596 -19.145 4.569 1.00 78.75 469 VAL A N 1
ATOM 3617 C CA . VAL A 1 469 ? -9.630 -18.198 5.141 1.00 78.75 469 VAL A CA 1
ATOM 3618 C C . VAL A 1 469 ? -9.831 -16.828 4.498 1.00 78.75 469 VAL A C 1
ATOM 3620 O O . VAL A 1 469 ? -9.826 -16.705 3.272 1.00 78.75 469 VAL A O 1
ATOM 3623 N N . ILE A 1 470 ? -9.985 -15.793 5.327 1.00 82.56 470 ILE A N 1
ATOM 3624 C CA . ILE A 1 470 ? -9.999 -14.395 4.883 1.00 82.56 470 ILE A CA 1
ATOM 3625 C C . ILE A 1 470 ? -8.555 -13.947 4.643 1.00 82.56 470 ILE A C 1
ATOM 3627 O O . ILE A 1 470 ? -7.733 -13.987 5.557 1.00 82.56 470 ILE A O 1
ATOM 3631 N N . THR A 1 471 ? -8.266 -13.483 3.432 1.00 86.88 471 THR A N 1
ATOM 3632 C CA . THR A 1 471 ? -7.014 -12.821 3.057 1.00 86.88 471 THR A CA 1
ATOM 3633 C C . THR A 1 471 ? -7.289 -11.375 2.646 1.00 86.88 471 THR A C 1
ATOM 3635 O O . THR A 1 471 ? -8.419 -11.007 2.313 1.00 86.88 471 THR A O 1
ATOM 3638 N N . TYR A 1 472 ? -6.261 -10.526 2.685 1.00 91.81 472 TYR A N 1
ATOM 3639 C CA . TYR A 1 472 ? -6.387 -9.098 2.383 1.00 91.81 472 TYR A CA 1
ATOM 3640 C C . TYR A 1 472 ? -5.604 -8.731 1.121 1.00 91.81 472 TYR A C 1
ATOM 3642 O O . TYR A 1 472 ? -4.433 -9.077 0.973 1.00 91.81 472 TYR A O 1
ATOM 3650 N N . SER A 1 473 ? -6.261 -8.014 0.213 1.00 92.00 473 SER A N 1
ATOM 3651 C CA . SER A 1 473 ? -5.790 -7.741 -1.142 1.00 92.00 473 SER A CA 1
ATOM 3652 C C . SER A 1 473 ? -5.825 -6.234 -1.390 1.00 92.00 473 SER A C 1
ATOM 3654 O O . SER A 1 473 ? -6.888 -5.614 -1.361 1.00 92.00 473 SER A O 1
ATOM 3656 N N . PHE A 1 474 ? -4.655 -5.623 -1.598 1.00 97.25 474 PHE A N 1
ATOM 3657 C CA . PHE A 1 474 ? -4.521 -4.194 -1.898 1.00 97.25 474 PHE A CA 1
ATOM 3658 C C . PHE A 1 474 ? -4.056 -4.025 -3.329 1.00 97.25 474 PHE A C 1
ATOM 3660 O O . PHE A 1 474 ? -2.983 -4.511 -3.698 1.00 97.25 474 PHE A O 1
ATOM 3667 N N . SER A 1 475 ? -4.829 -3.312 -4.145 1.00 96.56 475 SER A N 1
ATOM 3668 C CA . SER A 1 475 ? -4.435 -3.035 -5.524 1.00 96.56 475 SER A CA 1
ATOM 3669 C C . SER A 1 475 ? -5.065 -1.772 -6.093 1.00 96.56 475 SER A C 1
ATOM 3671 O O . SER A 1 475 ? -6.050 -1.247 -5.579 1.00 96.56 475 SER A O 1
ATOM 3673 N N . PHE A 1 476 ? -4.505 -1.302 -7.202 1.00 95.81 476 PHE A N 1
ATOM 3674 C CA . PHE A 1 476 ? -5.222 -0.436 -8.131 1.00 95.81 476 PHE A CA 1
ATOM 3675 C C . PHE A 1 476 ? -5.063 -0.979 -9.553 1.00 95.81 476 PHE A C 1
ATOM 3677 O O . PHE A 1 476 ? -4.124 -1.720 -9.857 1.00 95.81 476 PHE A O 1
ATOM 3684 N N . THR A 1 477 ? -5.957 -0.593 -10.456 1.00 89.38 477 THR A N 1
ATOM 3685 C CA . THR A 1 477 ? -5.731 -0.680 -11.904 1.00 89.38 477 THR A CA 1
ATOM 3686 C C . THR A 1 477 ? -6.342 0.559 -12.546 1.00 89.38 477 THR A C 1
ATOM 3688 O O . THR A 1 477 ? -7.444 0.962 -12.185 1.00 89.38 477 THR A O 1
ATOM 3691 N N . GLY A 1 478 ? -5.593 1.201 -13.434 1.00 88.50 478 GLY A N 1
ATOM 3692 C CA . GLY A 1 478 ? -5.896 2.523 -13.978 1.00 88.50 478 GLY A CA 1
ATOM 3693 C C . GLY A 1 478 ? -4.699 3.035 -14.768 1.00 88.50 478 GLY A C 1
ATOM 3694 O O . GLY A 1 478 ? -3.896 2.234 -15.237 1.00 88.50 478 GLY A O 1
ATOM 3695 N N . GLU A 1 479 ? -4.544 4.349 -14.891 1.00 84.31 479 GLU A N 1
ATOM 3696 C CA . GLU A 1 479 ? -3.401 4.952 -15.583 1.00 84.31 479 GLU A CA 1
ATOM 3697 C C . GLU A 1 479 ? -2.902 6.161 -14.786 1.00 84.31 479 GLU A C 1
ATOM 3699 O O . GLU A 1 479 ? -3.680 7.056 -14.458 1.00 84.31 479 GLU A O 1
ATOM 3704 N N . ASN A 1 480 ? -1.615 6.165 -14.439 1.00 94.50 480 ASN A N 1
ATOM 3705 C CA . ASN A 1 480 ? -0.957 7.236 -13.692 1.00 94.50 480 ASN A CA 1
ATOM 3706 C C . ASN A 1 480 ? 0.292 7.641 -14.471 1.00 94.50 480 ASN A C 1
ATOM 3708 O O . ASN A 1 480 ? 1.262 6.883 -14.501 1.00 94.50 480 ASN A O 1
ATOM 3712 N N . TYR A 1 481 ? 0.235 8.798 -15.124 1.00 95.25 481 TYR A N 1
ATOM 3713 C CA . TYR A 1 481 ? 1.246 9.259 -16.073 1.00 95.25 481 TYR A CA 1
ATOM 3714 C C . TYR A 1 481 ? 2.292 10.119 -15.352 1.00 95.25 481 TYR A C 1
ATOM 3716 O O . TYR A 1 481 ? 2.085 11.321 -15.176 1.00 95.25 481 TYR A O 1
ATOM 3724 N N . PHE A 1 482 ? 3.403 9.527 -14.906 1.00 96.88 482 PHE A N 1
ATOM 3725 C CA . PHE A 1 482 ? 4.486 10.270 -14.254 1.00 96.88 482 PHE A CA 1
ATOM 3726 C C . PHE A 1 482 ? 5.451 10.801 -15.314 1.00 96.88 482 PHE A C 1
ATOM 3728 O O . PHE A 1 482 ? 6.278 10.049 -15.823 1.00 96.88 482 PHE A O 1
ATOM 3735 N N . ALA A 1 483 ? 5.354 12.084 -15.659 1.00 95.44 483 ALA A N 1
ATOM 3736 C CA . ALA A 1 483 ? 6.378 12.761 -16.453 1.00 95.44 483 ALA A CA 1
ATOM 3737 C C . ALA A 1 483 ? 7.674 12.900 -15.649 1.00 95.44 483 ALA A C 1
ATOM 3739 O O . ALA A 1 483 ? 7.619 13.052 -14.429 1.00 95.44 483 ALA A O 1
ATOM 3740 N N . LEU A 1 484 ? 8.819 12.900 -16.333 1.00 93.62 484 LEU A N 1
ATOM 3741 C CA . LEU A 1 484 ? 10.128 13.170 -15.735 1.00 93.62 484 LEU A CA 1
ATOM 3742 C C . LEU A 1 484 ? 10.736 14.399 -16.433 1.00 93.62 484 LEU A C 1
ATOM 3744 O O . LEU A 1 484 ? 11.511 14.250 -17.380 1.00 93.62 484 LEU A O 1
ATOM 3748 N N . PRO A 1 485 ? 10.337 15.626 -16.034 1.00 88.75 485 PRO A N 1
ATOM 3749 C CA . PRO A 1 485 ? 10.634 16.846 -16.791 1.00 88.75 485 PRO A CA 1
ATOM 3750 C C . PRO A 1 485 ? 12.132 17.165 -16.865 1.00 88.75 485 PRO A C 1
ATOM 3752 O O . PRO A 1 485 ? 12.584 17.736 -17.852 1.00 88.75 485 PRO A O 1
ATOM 3755 N N . ASP A 1 486 ? 12.895 16.759 -15.849 1.00 87.25 486 ASP A N 1
ATOM 3756 C CA . ASP A 1 486 ? 14.345 16.949 -15.760 1.00 87.25 486 ASP A CA 1
ATOM 3757 C C . ASP A 1 486 ? 15.153 15.820 -16.436 1.00 87.25 486 ASP A C 1
ATOM 3759 O O . ASP A 1 486 ? 16.377 15.923 -16.550 1.00 87.25 486 ASP A O 1
ATOM 3763 N N . SER A 1 487 ? 14.501 14.739 -16.888 1.00 89.06 487 SER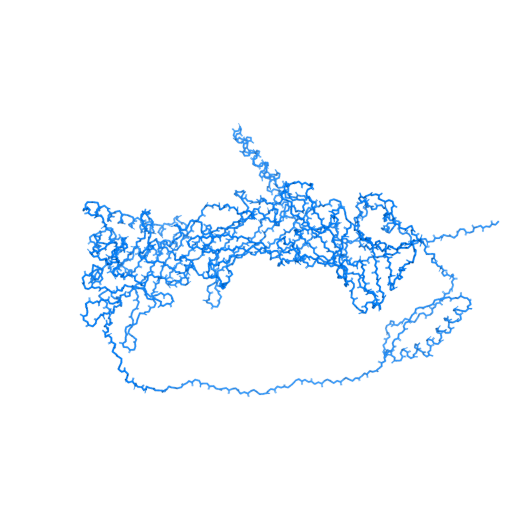 A N 1
ATOM 3764 C CA . SER A 1 487 ? 15.180 13.588 -17.496 1.00 89.06 487 SER A CA 1
ATOM 3765 C C . SER A 1 487 ? 15.473 13.811 -18.975 1.00 89.06 487 SER A C 1
ATOM 3767 O O . SER A 1 487 ? 14.575 14.102 -19.765 1.00 89.06 487 SER A O 1
ATOM 3769 N N . HIS A 1 488 ? 16.714 13.550 -19.390 1.00 86.50 488 HIS A N 1
ATOM 3770 C CA . HIS A 1 488 ? 17.097 13.509 -20.813 1.00 86.50 488 HIS A CA 1
ATOM 3771 C C . HIS A 1 488 ? 16.800 12.162 -21.470 1.00 86.50 488 HIS A C 1
ATOM 3773 O O . HIS A 1 488 ? 16.997 12.009 -22.672 1.00 86.50 488 HIS A O 1
ATOM 3779 N N . ILE A 1 489 ? 16.348 11.181 -20.688 1.00 89.81 489 ILE A N 1
ATOM 3780 C CA . ILE A 1 489 ? 16.229 9.785 -21.105 1.00 89.81 489 ILE A CA 1
ATOM 3781 C C . ILE A 1 489 ? 14.773 9.327 -21.115 1.00 89.81 489 ILE A C 1
ATOM 3783 O O . ILE A 1 489 ? 14.368 8.645 -22.055 1.00 89.81 489 ILE A O 1
ATOM 3787 N N . LEU A 1 490 ? 13.962 9.740 -20.141 1.00 92.88 490 LEU A N 1
ATOM 3788 C CA . LEU A 1 490 ? 12.538 9.417 -20.058 1.00 92.88 490 LEU A CA 1
ATOM 3789 C C . LEU A 1 490 ? 11.661 10.631 -20.416 1.00 92.88 490 LEU A C 1
ATOM 3791 O O . LEU A 1 490 ? 11.923 11.751 -19.992 1.00 92.88 490 LEU A O 1
ATOM 3795 N N . ASN A 1 491 ? 10.593 10.388 -21.179 1.00 93.88 491 ASN A N 1
ATOM 3796 C CA . ASN A 1 491 ? 9.439 11.288 -21.285 1.00 93.88 491 ASN A CA 1
ATOM 3797 C C . ASN A 1 491 ? 8.553 11.107 -20.039 1.00 93.88 491 ASN A C 1
ATOM 3799 O O . ASN A 1 491 ? 8.319 12.025 -19.251 1.00 93.88 491 ASN A O 1
ATOM 3803 N N . ASN A 1 492 ? 8.076 9.872 -19.859 1.00 95.94 492 ASN A N 1
ATOM 3804 C CA . ASN A 1 492 ? 7.177 9.470 -18.788 1.00 95.94 492 ASN A CA 1
ATOM 3805 C C . ASN A 1 492 ? 7.332 7.985 -18.428 1.00 95.94 492 ASN A C 1
ATOM 3807 O O . ASN A 1 492 ? 7.787 7.160 -19.226 1.00 95.94 492 ASN A O 1
ATOM 3811 N N . VAL A 1 493 ? 6.902 7.655 -17.214 1.00 96.94 493 VAL A N 1
ATOM 3812 C CA . VAL A 1 493 ? 6.702 6.292 -16.727 1.00 96.94 493 VAL A CA 1
ATOM 3813 C C . VAL A 1 493 ? 5.248 6.162 -16.290 1.00 96.94 493 VAL A C 1
ATOM 3815 O O . VAL A 1 493 ? 4.800 6.856 -15.380 1.00 96.94 493 VAL A O 1
ATOM 3818 N N . ASP A 1 494 ? 4.504 5.257 -16.918 1.00 95.75 494 ASP A N 1
ATOM 3819 C CA . ASP A 1 494 ? 3.088 5.068 -16.597 1.00 95.75 494 ASP A CA 1
ATOM 3820 C C . ASP A 1 494 ? 2.944 3.925 -15.606 1.00 95.75 494 ASP A C 1
ATOM 3822 O O . ASP A 1 494 ? 3.305 2.799 -15.941 1.00 95.75 494 ASP A O 1
ATOM 3826 N N . ILE A 1 495 ? 2.383 4.155 -14.418 1.00 97.44 495 ILE A N 1
ATOM 3827 C CA . ILE A 1 495 ? 2.030 3.055 -13.507 1.00 97.44 495 ILE A CA 1
ATOM 3828 C C . ILE A 1 495 ? 0.571 2.674 -13.776 1.00 97.44 495 ILE A C 1
ATOM 3830 O O . ILE A 1 495 ? -0.349 3.449 -13.502 1.00 97.44 495 ILE A O 1
ATOM 3834 N N . VAL A 1 496 ? 0.361 1.475 -14.331 1.00 96.38 496 VAL A N 1
ATOM 3835 C CA . VAL A 1 496 ? -0.963 0.989 -14.783 1.00 96.38 496 VAL A CA 1
ATOM 3836 C C . VAL A 1 496 ? -1.635 0.037 -13.789 1.00 96.38 496 VAL A C 1
ATOM 3838 O O . VAL A 1 496 ? -2.852 -0.151 -13.793 1.00 96.38 496 VAL A O 1
ATOM 3841 N N . LYS A 1 497 ? -0.833 -0.575 -12.914 1.00 97.69 497 LYS A N 1
ATOM 3842 C CA . LYS A 1 497 ? -1.284 -1.386 -11.781 1.00 97.69 497 LYS A CA 1
ATOM 3843 C C . LYS A 1 497 ? -0.230 -1.341 -10.680 1.00 97.69 497 LYS A C 1
ATOM 3845 O O . LYS A 1 497 ? 0.967 -1.378 -10.964 1.00 97.69 497 LYS A O 1
ATOM 3850 N N . ALA A 1 498 ? -0.684 -1.382 -9.434 1.00 98.00 498 ALA A N 1
ATOM 3851 C CA . ALA A 1 498 ? 0.137 -1.773 -8.298 1.00 98.00 498 ALA A CA 1
ATOM 3852 C C . ALA A 1 498 ? -0.605 -2.771 -7.407 1.00 98.00 498 ALA A C 1
ATOM 3854 O O . ALA A 1 498 ? -1.835 -2.865 -7.451 1.00 98.00 498 ALA A O 1
ATOM 3855 N N . THR A 1 499 ? 0.155 -3.493 -6.590 1.00 97.88 499 THR A N 1
ATOM 3856 C CA . THR A 1 499 ? -0.341 -4.258 -5.440 1.00 97.88 499 THR A CA 1
ATOM 3857 C C . THR A 1 499 ? 0.504 -3.952 -4.212 1.00 97.88 499 THR A C 1
ATOM 3859 O O . THR A 1 499 ? 1.702 -3.706 -4.359 1.00 97.88 499 THR A O 1
ATOM 3862 N N . PHE A 1 500 ? -0.092 -4.016 -3.022 1.00 98.00 500 PHE A N 1
ATOM 3863 C CA . PHE A 1 500 ? 0.612 -3.906 -1.741 1.00 98.00 500 PHE A CA 1
ATOM 3864 C C . PHE A 1 500 ? 0.393 -5.161 -0.885 1.00 98.00 500 PHE A C 1
ATOM 3866 O O . PHE A 1 500 ? -0.691 -5.741 -0.900 1.00 98.00 500 PHE A O 1
ATOM 3873 N N . SER A 1 501 ? 1.427 -5.578 -0.155 1.00 95.62 501 SER A N 1
ATOM 3874 C CA . SER A 1 501 ? 1.396 -6.722 0.763 1.00 95.62 501 SER A CA 1
ATOM 3875 C C . SER A 1 501 ? 2.355 -6.523 1.938 1.00 95.62 501 SER A C 1
ATOM 3877 O O . SER A 1 501 ? 3.421 -5.930 1.766 1.00 95.62 501 SER A O 1
ATOM 3879 N N . THR A 1 502 ? 2.030 -7.084 3.103 1.00 95.69 502 THR A N 1
ATOM 3880 C CA . THR A 1 502 ? 3.003 -7.287 4.189 1.00 95.69 502 THR A CA 1
ATOM 3881 C C . THR A 1 502 ? 3.839 -8.536 3.882 1.00 95.69 502 THR A C 1
ATOM 3883 O O . THR A 1 502 ? 3.272 -9.590 3.593 1.00 95.69 502 THR A O 1
ATOM 3886 N N . ASP A 1 503 ? 5.170 -8.449 3.929 1.00 94.12 503 ASP A N 1
ATOM 3887 C CA . ASP A 1 503 ? 6.028 -9.643 3.858 1.00 94.12 503 ASP A CA 1
ATOM 3888 C C . ASP A 1 503 ? 5.939 -10.426 5.197 1.00 94.12 503 ASP A C 1
ATOM 3890 O O . ASP A 1 503 ? 5.845 -9.802 6.258 1.00 94.12 503 ASP A O 1
ATOM 3894 N N . PRO A 1 504 ? 6.006 -11.775 5.202 1.00 91.19 504 PRO A N 1
ATOM 3895 C CA . PRO A 1 504 ? 5.939 -12.571 6.433 1.00 91.19 504 PRO A CA 1
ATOM 3896 C C . PRO A 1 504 ? 7.010 -12.194 7.478 1.00 91.19 504 PRO A C 1
ATOM 3898 O O . PRO A 1 504 ? 8.128 -11.827 7.102 1.00 91.19 504 PRO A O 1
ATOM 3901 N N . PRO A 1 505 ? 6.720 -12.330 8.789 1.00 86.19 505 PRO A N 1
ATOM 3902 C CA . PRO A 1 505 ? 7.629 -11.904 9.851 1.00 86.19 505 PRO A CA 1
ATOM 3903 C C . PRO A 1 505 ? 8.976 -12.637 9.796 1.00 86.19 505 PRO A C 1
ATOM 3905 O O . PRO A 1 505 ? 9.046 -13.867 9.762 1.00 86.19 505 PRO A O 1
ATOM 3908 N N . GLY A 1 506 ? 10.059 -11.856 9.803 1.00 86.44 506 GLY A N 1
ATOM 3909 C CA . GLY A 1 506 ? 11.431 -12.356 9.833 1.00 86.44 506 GLY A CA 1
ATOM 3910 C C . GLY A 1 506 ? 11.963 -12.609 11.249 1.00 86.44 506 GLY A C 1
ATOM 3911 O O . GLY A 1 506 ? 11.239 -12.565 12.239 1.00 86.44 506 GLY A O 1
ATOM 3912 N N . ASN A 1 507 ? 13.278 -12.826 11.351 1.00 88.75 507 ASN A N 1
ATOM 3913 C CA . ASN A 1 507 ? 13.958 -13.046 12.637 1.00 88.75 507 ASN A CA 1
ATOM 3914 C C . ASN A 1 507 ? 14.061 -11.779 13.516 1.00 88.75 507 ASN A C 1
ATOM 3916 O O . ASN A 1 507 ? 14.310 -11.899 14.713 1.00 88.75 507 ASN A O 1
ATOM 3920 N N . ASP A 1 508 ? 13.926 -10.579 12.939 1.00 88.06 508 ASP A N 1
ATOM 3921 C CA . ASP A 1 508 ? 13.868 -9.316 13.686 1.00 88.06 508 ASP A CA 1
ATOM 3922 C C . ASP A 1 508 ? 12.401 -8.932 13.909 1.00 88.06 508 ASP A C 1
ATOM 3924 O O . ASP A 1 508 ? 11.744 -8.407 13.013 1.00 88.06 508 ASP A O 1
ATOM 3928 N N . THR A 1 509 ? 11.891 -9.178 15.116 1.00 84.19 509 THR A N 1
ATOM 3929 C CA . THR A 1 509 ? 10.497 -8.894 15.491 1.00 84.19 509 THR A CA 1
ATOM 3930 C C . THR A 1 509 ? 10.167 -7.400 15.578 1.00 84.19 509 THR A C 1
ATOM 3932 O O . THR A 1 509 ? 8.992 -7.049 15.678 1.00 84.19 509 THR A O 1
ATOM 3935 N N . THR A 1 510 ? 11.169 -6.513 15.523 1.00 88.12 510 THR A N 1
ATOM 3936 C CA . THR A 1 510 ? 10.957 -5.055 15.463 1.00 88.12 510 THR A CA 1
ATOM 3937 C C . THR A 1 510 ? 10.729 -4.548 14.038 1.00 88.12 510 THR A C 1
ATOM 3939 O O . THR A 1 510 ? 10.190 -3.454 13.856 1.00 88.12 510 THR A O 1
ATOM 3942 N N . LEU A 1 511 ? 11.134 -5.323 13.027 1.00 92.25 511 LEU A N 1
ATOM 3943 C CA . LEU A 1 511 ? 11.055 -4.949 11.620 1.00 92.25 511 LEU A CA 1
ATOM 3944 C C . LEU A 1 511 ? 9.766 -5.485 10.989 1.00 92.25 511 LEU A C 1
ATOM 3946 O O . LEU A 1 511 ? 9.527 -6.687 10.939 1.00 92.25 511 LEU A O 1
ATOM 3950 N N . THR A 1 512 ? 8.955 -4.574 10.461 1.00 94.12 512 THR A N 1
ATOM 3951 C CA . THR A 1 512 ? 7.820 -4.875 9.582 1.00 94.12 512 THR A CA 1
ATOM 3952 C C . THR A 1 512 ? 8.172 -4.422 8.170 1.00 94.12 512 THR A C 1
ATOM 3954 O O . THR A 1 512 ? 8.751 -3.349 7.991 1.00 94.12 512 THR A O 1
ATOM 3957 N N . ILE A 1 513 ? 7.854 -5.240 7.167 1.00 95.81 513 ILE A N 1
ATOM 3958 C CA . ILE A 1 513 ? 8.177 -4.960 5.765 1.00 95.81 513 ILE A CA 1
ATOM 3959 C C . ILE A 1 513 ? 6.880 -4.908 4.957 1.00 95.81 513 ILE A C 1
ATOM 3961 O O . ILE A 1 513 ? 6.134 -5.883 4.904 1.00 95.81 513 ILE A O 1
ATOM 3965 N N . GLY A 1 514 ? 6.625 -3.763 4.327 1.00 96.88 514 GLY A N 1
ATOM 3966 C CA . GLY A 1 514 ? 5.571 -3.586 3.332 1.00 96.88 514 GLY A CA 1
ATOM 3967 C C . GLY A 1 514 ? 6.164 -3.563 1.927 1.00 96.88 514 GLY A C 1
ATOM 3968 O O . GLY A 1 514 ? 7.213 -2.959 1.703 1.00 96.88 514 GLY A O 1
ATOM 3969 N N . ARG A 1 515 ? 5.505 -4.201 0.963 1.00 97.31 515 ARG A N 1
ATOM 3970 C CA . ARG A 1 515 ? 6.007 -4.349 -0.406 1.00 97.31 515 ARG A CA 1
ATOM 3971 C C . ARG A 1 515 ? 4.985 -3.873 -1.422 1.00 97.31 515 ARG A C 1
ATOM 3973 O O . ARG A 1 515 ? 3.914 -4.458 -1.554 1.00 97.31 515 ARG A O 1
ATOM 3980 N N . PHE A 1 516 ? 5.354 -2.857 -2.193 1.00 97.88 516 PHE A N 1
ATOM 3981 C CA . PHE A 1 516 ? 4.626 -2.435 -3.384 1.00 97.88 516 PHE A CA 1
ATOM 3982 C C . PHE A 1 516 ? 5.231 -3.125 -4.599 1.00 97.88 516 PHE A C 1
ATOM 3984 O O . PHE A 1 516 ? 6.437 -3.051 -4.822 1.00 97.88 516 PHE A O 1
ATOM 3991 N N . THR A 1 517 ? 4.398 -3.777 -5.404 1.00 97.94 517 THR A N 1
ATOM 3992 C CA . THR A 1 517 ? 4.792 -4.292 -6.722 1.00 97.94 517 THR A CA 1
ATOM 3993 C C . THR A 1 517 ? 4.092 -3.466 -7.788 1.00 97.94 517 THR A C 1
ATOM 3995 O O . THR A 1 517 ? 2.872 -3.330 -7.743 1.00 97.94 517 THR A O 1
ATOM 3998 N N . LEU A 1 518 ? 4.850 -2.910 -8.733 1.00 98.12 518 LEU A N 1
ATOM 3999 C CA . LEU A 1 518 ? 4.363 -2.014 -9.780 1.00 98.12 518 LEU A CA 1
ATOM 4000 C C . LEU A 1 518 ? 4.452 -2.671 -11.170 1.00 98.12 518 LEU A C 1
ATOM 4002 O O . LEU A 1 518 ? 5.392 -3.410 -11.487 1.00 98.12 518 LEU A O 1
ATOM 4006 N N . TRP A 1 519 ? 3.475 -2.356 -12.018 1.00 98.06 519 TRP A N 1
ATOM 4007 C CA . TRP A 1 519 ? 3.427 -2.674 -13.446 1.00 98.06 519 TRP A CA 1
ATOM 4008 C C . TRP A 1 519 ? 3.191 -1.386 -14.226 1.00 98.06 519 TRP A C 1
ATOM 4010 O O . TRP A 1 519 ? 2.402 -0.540 -13.795 1.00 98.06 519 TRP A O 1
ATOM 4020 N N . GLY A 1 520 ? 3.818 -1.248 -15.392 1.00 97.12 520 GLY A N 1
ATOM 4021 C CA . GLY A 1 520 ? 3.802 0.033 -16.082 1.00 97.12 520 GLY A CA 1
ATOM 4022 C C . GLY A 1 520 ? 4.381 0.053 -17.487 1.00 97.12 520 GLY A C 1
ATOM 4023 O O . GLY A 1 520 ? 4.717 -0.988 -18.048 1.00 97.12 520 GLY A O 1
ATOM 4024 N N . ARG A 1 521 ? 4.493 1.253 -18.050 1.00 96.94 521 ARG A N 1
ATOM 4025 C CA . ARG A 1 521 ? 5.069 1.530 -19.372 1.00 96.94 521 ARG A CA 1
ATOM 4026 C C . ARG A 1 521 ? 6.275 2.453 -19.196 1.00 96.94 521 ARG A C 1
ATOM 4028 O O . ARG A 1 521 ? 6.184 3.416 -18.443 1.00 96.94 521 ARG A O 1
ATOM 4035 N N . LEU A 1 522 ? 7.386 2.172 -19.873 1.00 97.06 522 LEU A N 1
ATOM 4036 C CA . LEU A 1 522 ? 8.501 3.114 -20.024 1.00 97.06 522 LEU A CA 1
ATOM 4037 C C . LEU A 1 522 ? 8.371 3.803 -21.387 1.00 97.06 522 LEU A C 1
ATOM 4039 O O . LEU A 1 522 ? 8.289 3.111 -22.407 1.00 97.06 522 LEU A O 1
ATOM 4043 N N . ASN A 1 523 ? 8.357 5.137 -21.394 1.00 96.12 523 ASN A N 1
ATOM 4044 C CA . ASN A 1 523 ? 8.419 5.968 -22.594 1.00 96.12 523 ASN A CA 1
ATOM 4045 C C . ASN A 1 523 ? 9.741 6.750 -22.574 1.00 96.12 523 ASN A C 1
ATOM 4047 O O . ASN A 1 523 ? 9.869 7.749 -21.864 1.00 96.12 523 ASN A O 1
ATOM 4051 N N . PHE A 1 524 ? 10.736 6.280 -23.324 1.00 94.56 524 PHE A N 1
ATOM 4052 C CA . PHE A 1 524 ? 12.024 6.959 -23.481 1.00 94.56 524 PHE A CA 1
ATOM 4053 C C . PHE A 1 524 ? 11.916 8.132 -24.461 1.00 94.56 524 PHE A C 1
ATOM 4055 O O . PHE A 1 524 ? 11.104 8.092 -25.384 1.00 94.56 524 PHE A O 1
ATOM 4062 N N . ARG A 1 525 ? 12.755 9.163 -24.314 1.00 91.75 525 ARG A N 1
ATOM 4063 C CA . ARG A 1 525 ? 12.865 10.258 -25.295 1.00 91.75 525 ARG A CA 1
ATOM 4064 C C . ARG A 1 525 ? 13.347 9.731 -26.652 1.00 91.75 525 ARG A C 1
ATOM 4066 O O . ARG A 1 525 ? 13.907 8.632 -26.734 1.00 91.75 525 ARG A O 1
ATOM 4073 N N . ASP A 1 526 ? 13.086 10.473 -27.729 1.00 89.50 526 ASP A N 1
ATOM 4074 C CA . ASP A 1 526 ? 13.806 10.239 -28.984 1.00 89.50 526 ASP A CA 1
ATOM 4075 C C . ASP A 1 526 ? 15.121 11.013 -28.929 1.00 89.50 526 ASP A C 1
ATOM 4077 O O . ASP A 1 526 ? 15.157 12.185 -28.553 1.00 89.50 526 ASP A O 1
ATOM 4081 N N . LEU A 1 527 ? 16.215 10.326 -29.231 1.00 84.50 527 LEU A N 1
ATOM 4082 C CA . LEU A 1 527 ? 17.567 10.839 -29.067 1.00 84.50 527 LEU A CA 1
ATOM 4083 C C . LEU A 1 527 ? 18.152 10.992 -30.466 1.00 84.50 527 LEU A C 1
ATOM 4085 O O . LEU A 1 527 ? 18.789 10.069 -30.967 1.00 84.50 527 LEU A O 1
ATOM 4089 N N . GLU A 1 528 ? 17.908 12.149 -31.099 1.00 70.62 528 GLU A N 1
ATOM 4090 C CA . GLU A 1 528 ? 18.119 12.407 -32.541 1.00 70.62 528 GLU A CA 1
ATOM 4091 C C . GLU A 1 528 ? 19.461 11.891 -33.100 1.00 70.62 528 GLU A C 1
ATOM 4093 O O . GLU A 1 528 ? 19.547 11.455 -34.250 1.00 70.62 528 GLU A O 1
ATOM 4098 N N . ALA A 1 529 ? 20.520 11.939 -32.287 1.00 78.12 529 ALA A N 1
ATOM 4099 C CA . ALA A 1 529 ? 21.856 11.486 -32.658 1.00 78.12 529 ALA A CA 1
ATOM 4100 C C . ALA A 1 529 ? 21.996 9.951 -32.742 1.00 78.12 529 ALA A C 1
ATOM 4102 O O . ALA A 1 529 ? 22.826 9.467 -33.512 1.00 78.12 529 ALA A O 1
ATOM 4103 N N . PHE A 1 530 ? 21.236 9.187 -31.944 1.00 85.50 530 PHE A N 1
ATOM 4104 C CA . PHE A 1 530 ? 21.249 7.721 -31.873 1.00 85.50 530 PHE A CA 1
ATOM 4105 C C . PHE A 1 530 ? 20.113 7.178 -30.972 1.00 85.50 530 PHE A C 1
ATOM 4107 O O . PHE A 1 530 ? 20.284 7.080 -29.756 1.00 85.50 530 PHE A O 1
ATOM 4114 N N . ASP A 1 531 ? 18.984 6.730 -31.540 1.00 88.19 531 ASP A N 1
ATOM 4115 C CA . ASP A 1 531 ? 17.946 6.049 -30.742 1.00 88.19 531 ASP A CA 1
ATOM 4116 C C . ASP A 1 531 ? 18.360 4.613 -30.365 1.00 88.19 531 ASP A C 1
ATOM 4118 O O . ASP A 1 531 ? 18.038 3.639 -31.055 1.00 88.19 531 ASP A O 1
ATOM 4122 N N . GLY A 1 532 ? 19.119 4.496 -29.273 1.00 87.69 532 GLY A N 1
ATOM 4123 C CA . GLY A 1 532 ? 19.538 3.225 -28.684 1.00 87.69 532 GLY A CA 1
ATOM 4124 C C . GLY A 1 532 ? 18.502 2.589 -27.750 1.00 87.69 532 GLY A C 1
ATOM 4125 O O . GLY A 1 532 ? 18.488 1.368 -27.610 1.00 87.69 532 GLY A O 1
ATOM 4126 N N . LEU A 1 533 ? 17.623 3.385 -27.130 1.00 91.69 533 LEU A N 1
ATOM 4127 C CA . LEU A 1 533 ? 16.655 2.912 -26.126 1.00 91.69 533 LEU A CA 1
ATOM 4128 C C . LEU A 1 533 ? 15.317 2.485 -26.744 1.00 91.69 533 LEU A C 1
ATOM 4130 O O . LEU A 1 533 ? 14.630 1.644 -26.176 1.00 91.69 533 LEU A O 1
ATOM 4134 N N . SER A 1 534 ? 15.013 2.953 -27.956 1.00 92.56 534 SER A N 1
ATOM 4135 C CA . SER A 1 534 ? 14.066 2.385 -28.925 1.00 92.56 534 SER A CA 1
ATOM 4136 C C . SER A 1 534 ? 12.574 2.369 -28.576 1.00 92.56 534 SER A C 1
ATOM 4138 O O . SER A 1 534 ? 11.763 2.181 -29.482 1.00 92.56 534 SER A O 1
ATOM 4140 N N . PHE A 1 535 ? 12.177 2.540 -27.315 1.00 94.94 535 PHE A N 1
ATOM 4141 C CA . PHE A 1 535 ? 10.791 2.393 -26.860 1.00 94.94 535 PHE A CA 1
ATOM 4142 C C . PHE A 1 535 ? 10.228 3.702 -26.301 1.00 94.94 535 PHE A C 1
ATOM 4144 O O . PHE A 1 535 ? 10.452 4.047 -25.145 1.00 94.94 535 PHE A O 1
ATOM 4151 N N . GLY A 1 536 ? 9.456 4.417 -27.106 1.00 93.44 536 GLY A N 1
ATOM 4152 C CA . GLY A 1 536 ? 8.818 5.660 -26.692 1.00 93.44 536 GLY A CA 1
ATOM 4153 C C . GLY A 1 536 ? 8.167 6.369 -27.867 1.00 93.44 536 GLY A C 1
ATOM 4154 O O . GLY A 1 536 ? 8.405 5.999 -29.018 1.00 93.44 536 GLY A O 1
ATOM 4155 N N . SER A 1 537 ? 7.360 7.387 -27.589 1.00 90.88 537 SER A N 1
ATOM 4156 C CA . SER A 1 537 ? 6.782 8.248 -28.620 1.00 90.88 537 SER A CA 1
ATOM 4157 C C . SER A 1 537 ? 7.876 9.055 -29.329 1.00 90.88 537 SER A C 1
ATOM 4159 O O . SER A 1 537 ? 8.869 9.451 -28.713 1.00 90.88 537 SER A O 1
ATOM 4161 N N . ASP A 1 538 ? 7.715 9.290 -30.632 1.00 86.12 538 ASP A N 1
ATOM 4162 C CA . ASP A 1 538 ? 8.640 10.110 -31.438 1.00 86.12 538 ASP A CA 1
ATOM 4163 C C . ASP A 1 538 ? 8.587 11.603 -31.024 1.00 86.12 538 ASP A C 1
ATOM 4165 O O . ASP A 1 538 ? 9.524 12.357 -31.265 1.00 86.12 538 ASP A O 1
ATOM 4169 N N . THR A 1 539 ? 7.509 12.034 -30.352 1.00 86.06 539 THR A N 1
ATOM 4170 C CA . THR A 1 539 ? 7.381 13.347 -29.693 1.00 86.06 539 THR A CA 1
ATOM 4171 C C . THR A 1 539 ? 7.256 13.209 -28.172 1.00 86.06 539 THR A C 1
ATOM 4173 O O . THR A 1 539 ? 6.781 12.193 -27.655 1.00 86.06 539 THR A O 1
ATOM 4176 N N . SER A 1 540 ? 7.644 14.246 -27.427 1.00 87.69 540 SER A N 1
ATOM 4177 C CA . SER A 1 540 ? 7.519 14.300 -25.963 1.00 87.69 540 SER A CA 1
ATOM 4178 C C . SER A 1 540 ? 6.111 14.709 -25.517 1.00 87.69 540 SER A C 1
ATOM 4180 O O . SER A 1 540 ? 5.892 15.799 -24.993 1.00 87.69 540 SER A O 1
ATOM 4182 N N . LEU A 1 541 ? 5.143 13.806 -25.711 1.00 92.81 541 LEU A N 1
ATOM 4183 C CA . LEU A 1 541 ? 3.729 13.996 -25.346 1.00 92.81 541 LEU A CA 1
ATOM 4184 C C . LEU A 1 541 ? 3.537 14.396 -23.867 1.00 92.81 541 LEU A C 1
ATOM 4186 O O . LEU A 1 541 ? 2.657 15.195 -23.549 1.00 92.81 541 LEU A O 1
ATOM 4190 N N . SER A 1 542 ? 4.396 13.900 -22.969 1.00 92.88 542 SER A N 1
ATOM 4191 C CA . SER A 1 542 ? 4.475 14.302 -21.555 1.00 92.88 542 SER A CA 1
ATOM 4192 C C . SER A 1 542 ? 4.649 15.810 -21.366 1.00 92.88 542 SER A C 1
ATOM 4194 O O . SER A 1 542 ? 4.011 16.419 -20.507 1.00 92.88 542 SER A O 1
ATOM 4196 N N . ASP A 1 543 ? 5.495 16.418 -22.192 1.00 92.69 543 ASP A N 1
ATOM 4197 C CA . ASP A 1 543 ? 5.916 17.810 -22.076 1.00 92.69 543 ASP A CA 1
ATOM 4198 C C . ASP A 1 543 ? 4.853 18.735 -22.694 1.00 92.69 543 ASP A C 1
ATOM 4200 O O . ASP A 1 543 ? 4.639 19.857 -22.226 1.00 92.69 543 ASP A O 1
ATOM 4204 N N . GLU A 1 544 ? 4.109 18.237 -23.689 1.00 94.12 544 GLU A N 1
ATOM 4205 C CA . GLU A 1 544 ? 2.907 18.883 -24.224 1.00 94.12 544 GLU A CA 1
ATOM 4206 C C . GLU A 1 544 ? 1.780 18.921 -23.174 1.00 94.12 544 GLU A C 1
ATOM 4208 O O . GLU A 1 544 ? 1.205 19.985 -22.927 1.00 94.12 544 GLU A O 1
ATOM 4213 N N . VAL A 1 545 ? 1.518 17.803 -22.479 1.00 94.19 545 VAL A N 1
ATOM 4214 C CA . VAL A 1 545 ? 0.564 17.751 -21.351 1.00 94.19 545 VAL A CA 1
ATOM 4215 C C . VAL A 1 545 ? 0.998 18.680 -20.215 1.00 94.19 545 VAL A C 1
ATOM 4217 O O . VAL A 1 545 ? 0.182 19.438 -19.688 1.00 94.19 545 VAL A O 1
ATOM 4220 N N . LEU A 1 546 ? 2.285 18.679 -19.853 1.00 91.38 546 LEU A N 1
ATOM 4221 C CA . LEU A 1 546 ? 2.831 19.575 -18.833 1.00 91.38 546 LEU A CA 1
ATOM 4222 C C . LEU A 1 546 ? 2.699 21.052 -19.239 1.00 91.38 546 LEU A C 1
ATOM 4224 O O . LEU A 1 546 ? 2.378 21.904 -18.407 1.00 91.38 546 LEU A O 1
ATOM 4228 N N . THR A 1 547 ? 2.881 21.371 -20.521 1.00 92.88 547 THR A N 1
ATOM 4229 C CA . THR A 1 547 ? 2.682 22.724 -21.061 1.00 92.88 547 THR A CA 1
ATOM 4230 C C . THR A 1 547 ? 1.216 23.159 -20.966 1.00 92.88 547 THR A C 1
ATOM 4232 O O . THR A 1 547 ? 0.944 24.275 -20.512 1.00 92.88 547 THR A O 1
ATOM 4235 N N . ALA A 1 548 ? 0.269 22.276 -21.304 1.00 91.81 548 ALA A N 1
ATOM 4236 C CA . ALA A 1 548 ? -1.167 22.531 -21.171 1.00 91.81 548 ALA A CA 1
ATOM 4237 C C . ALA A 1 548 ? -1.607 22.663 -19.698 1.00 91.81 548 ALA A C 1
ATOM 4239 O O . ALA A 1 548 ? -2.344 23.585 -19.345 1.00 91.81 548 ALA A O 1
ATOM 4240 N N . SER A 1 549 ? -1.081 21.830 -18.796 1.00 89.44 549 SER A N 1
ATOM 4241 C CA . SER A 1 549 ? -1.319 21.932 -17.346 1.00 89.44 549 SER A CA 1
ATOM 4242 C C . SER A 1 549 ? -0.802 23.264 -16.781 1.00 89.44 549 SER A C 1
ATOM 4244 O O . SER A 1 549 ? -1.503 23.982 -16.062 1.00 89.44 549 SER A O 1
ATOM 4246 N N . ASN A 1 550 ? 0.388 23.692 -17.211 1.00 87.88 550 ASN A N 1
ATOM 4247 C CA . ASN A 1 550 ? 0.924 25.014 -16.892 1.00 87.88 550 ASN A CA 1
ATOM 4248 C C . ASN A 1 550 ? 0.156 26.170 -17.558 1.00 87.88 550 ASN A C 1
ATOM 4250 O O . ASN A 1 550 ? 0.255 27.307 -17.093 1.00 87.88 550 ASN A O 1
ATOM 4254 N N . LEU A 1 551 ? -0.614 25.938 -18.626 1.00 89.12 551 LEU A N 1
ATOM 4255 C CA . LEU A 1 551 ? -1.571 26.918 -19.144 1.00 89.12 551 LEU A CA 1
ATOM 4256 C C . LEU A 1 551 ? -2.797 27.017 -18.226 1.00 89.12 551 LEU A C 1
ATOM 4258 O O . LEU A 1 551 ? -3.092 28.120 -17.775 1.00 89.12 551 LEU A O 1
ATOM 4262 N N . VAL A 1 552 ? -3.427 25.896 -17.850 1.00 88.25 552 VAL A N 1
ATOM 4263 C CA . VAL A 1 552 ? -4.557 25.851 -16.893 1.00 88.25 552 VAL A CA 1
ATOM 4264 C C . VAL A 1 552 ? -4.218 26.587 -15.590 1.00 88.25 552 VAL A C 1
ATOM 4266 O O . VAL A 1 552 ? -4.952 27.487 -15.177 1.00 88.25 552 VAL A O 1
ATOM 4269 N N . ASN A 1 553 ? -3.058 26.294 -14.995 1.00 85.06 553 ASN A N 1
ATOM 4270 C CA . ASN A 1 553 ? -2.591 26.923 -13.752 1.00 85.06 553 ASN A CA 1
ATOM 4271 C C . ASN A 1 553 ? -2.336 28.440 -13.865 1.00 85.06 553 ASN A C 1
ATOM 4273 O O . ASN A 1 553 ? -2.370 29.149 -12.856 1.00 85.06 553 ASN A O 1
ATOM 4277 N N . ARG A 1 554 ? -2.084 28.962 -15.075 1.00 85.00 554 ARG A N 1
ATOM 4278 C CA . ARG A 1 554 ? -1.984 30.409 -15.340 1.00 85.00 554 ARG A CA 1
ATOM 4279 C C . ARG A 1 554 ? -3.357 31.025 -15.603 1.00 85.00 554 ARG A C 1
ATOM 4281 O O . ARG A 1 554 ? -3.658 32.065 -15.024 1.00 85.00 554 ARG A O 1
ATOM 4288 N N . SER A 1 555 ? -4.204 30.370 -16.397 1.00 84.50 555 SER A N 1
ATOM 4289 C CA . SER A 1 555 ? -5.579 30.804 -16.682 1.00 84.50 555 SER A CA 1
ATOM 4290 C C . SER A 1 555 ? -6.424 30.927 -15.413 1.00 84.50 555 SER A C 1
ATOM 4292 O O . SER A 1 555 ? -7.178 31.885 -15.272 1.00 84.50 555 SER A O 1
ATOM 4294 N N . ALA A 1 556 ? -6.238 30.025 -14.444 1.00 81.25 556 ALA A N 1
ATOM 4295 C CA . ALA A 1 556 ? -6.903 30.091 -13.143 1.00 81.25 556 ALA A CA 1
ATOM 4296 C C . ALA A 1 556 ? -6.593 31.383 -12.356 1.00 81.25 556 ALA A C 1
ATOM 4298 O O . ALA A 1 556 ? -7.441 31.843 -11.599 1.00 81.25 556 ALA A O 1
ATOM 4299 N N . ARG A 1 557 ? -5.420 32.005 -12.556 1.00 77.31 557 ARG A N 1
ATOM 4300 C CA . ARG A 1 557 ? -5.065 33.291 -11.921 1.00 77.31 557 ARG A CA 1
ATOM 4301 C C . ARG A 1 557 ? -5.698 34.490 -12.633 1.00 77.31 557 ARG A C 1
ATOM 4303 O O . ARG A 1 557 ? -6.014 35.478 -11.988 1.00 77.31 557 ARG A O 1
ATOM 4310 N N . ALA A 1 558 ? -5.953 34.391 -13.940 1.00 71.81 558 ALA A N 1
ATOM 4311 C CA . ALA A 1 558 ? -6.606 35.456 -14.712 1.00 71.81 558 ALA A CA 1
ATOM 4312 C C . ALA A 1 558 ? -8.086 35.681 -14.324 1.00 71.81 558 ALA A C 1
ATOM 4314 O O . ALA A 1 558 ? -8.650 36.727 -14.643 1.00 71.81 558 ALA A O 1
ATOM 4315 N N . LEU A 1 559 ? -8.700 34.740 -13.590 1.00 76.62 559 LEU A N 1
ATOM 4316 C CA . LEU A 1 559 ? -10.016 34.912 -12.956 1.00 76.62 559 LEU A CA 1
ATOM 4317 C C . LEU A 1 559 ? -10.058 36.076 -11.947 1.00 76.62 559 LEU A C 1
ATOM 4319 O O . LEU A 1 559 ? -11.147 36.567 -11.648 1.00 76.62 559 LEU A O 1
ATOM 4323 N N . GLU A 1 560 ? -8.906 36.505 -11.419 1.00 74.25 560 GLU A N 1
ATOM 4324 C CA . GLU A 1 560 ? -8.797 37.649 -10.503 1.00 74.25 560 GLU A CA 1
ATOM 4325 C C . GLU A 1 560 ? -8.893 39.006 -11.235 1.00 74.25 560 GLU A C 1
ATOM 4327 O O . GLU A 1 560 ? -9.307 39.992 -10.623 1.00 74.25 560 GLU A O 1
ATOM 4332 N N . ASP A 1 561 ? -8.569 39.054 -12.537 1.00 75.75 561 ASP A N 1
ATOM 4333 C CA . ASP A 1 561 ? -8.561 40.274 -13.363 1.00 75.75 561 ASP A CA 1
ATOM 4334 C C . ASP A 1 561 ? -9.887 40.494 -14.125 1.00 75.75 561 ASP A C 1
ATOM 4336 O O . ASP A 1 561 ? -10.461 41.585 -14.084 1.00 75.75 561 ASP A O 1
ATOM 4340 N N . ASP A 1 562 ? -10.394 39.465 -14.820 1.00 81.62 562 ASP A N 1
ATOM 4341 C CA . ASP A 1 562 ? -11.711 39.465 -15.480 1.00 81.62 562 ASP A CA 1
ATOM 4342 C C . ASP A 1 562 ? -12.356 38.079 -15.354 1.00 81.62 562 ASP A C 1
ATOM 4344 O O . ASP A 1 562 ? -11.869 37.084 -15.893 1.00 81.62 562 ASP A O 1
ATOM 4348 N N . TYR A 1 563 ? -13.486 38.021 -14.652 1.00 83.00 563 TYR A N 1
ATOM 4349 C CA . TYR A 1 563 ? -14.171 36.772 -14.331 1.00 83.00 563 TYR A CA 1
ATOM 4350 C C . TYR A 1 563 ? -14.685 36.012 -15.565 1.00 83.00 563 TYR A C 1
ATOM 4352 O O . TYR A 1 563 ? -14.598 34.787 -15.605 1.00 83.00 563 TYR A O 1
ATOM 4360 N N . GLN A 1 564 ? -15.211 36.706 -16.582 1.00 82.19 564 GLN A N 1
ATOM 4361 C CA . GLN A 1 564 ? -15.800 36.036 -17.747 1.00 82.19 564 GLN A CA 1
ATOM 4362 C C . GLN A 1 564 ? -14.716 35.621 -18.743 1.00 82.19 564 GLN A C 1
ATOM 4364 O O . GLN A 1 564 ? -14.706 34.478 -19.197 1.00 82.19 564 GLN A O 1
ATOM 4369 N N . VAL A 1 565 ? -13.761 36.513 -19.027 1.00 81.88 565 VAL A N 1
ATOM 4370 C CA . VAL A 1 565 ? -12.617 36.193 -19.896 1.00 81.88 565 VAL A CA 1
ATOM 4371 C C . VAL A 1 565 ? -11.744 35.110 -19.253 1.00 81.88 565 VAL A C 1
ATOM 4373 O O . VAL A 1 565 ? -11.275 34.209 -19.949 1.00 81.88 565 VAL A O 1
ATOM 4376 N N . GLY A 1 566 ? -11.577 35.139 -17.928 1.00 83.94 566 GLY A N 1
ATOM 4377 C CA . GLY A 1 566 ? -10.893 34.097 -17.165 1.00 83.94 566 GLY A CA 1
ATOM 4378 C C . GLY A 1 566 ? -11.589 32.735 -17.254 1.00 83.94 566 GLY A C 1
ATOM 4379 O O . GLY A 1 566 ? -10.910 31.740 -17.493 1.00 83.94 566 GLY A O 1
ATOM 4380 N N . ILE A 1 567 ? -12.926 32.674 -17.147 1.00 87.62 567 ILE A N 1
ATOM 4381 C CA . ILE A 1 567 ? -13.693 31.426 -17.334 1.00 87.62 567 ILE A CA 1
ATOM 4382 C C . ILE A 1 567 ? -13.515 30.878 -18.751 1.00 87.62 567 ILE A C 1
ATOM 4384 O O . ILE A 1 567 ? -13.209 29.696 -18.912 1.00 87.62 567 ILE A O 1
ATOM 4388 N N . ASP A 1 568 ? -13.661 31.715 -19.778 1.00 88.06 568 ASP A N 1
ATOM 4389 C CA . ASP A 1 568 ? -13.562 31.267 -21.171 1.00 88.06 568 ASP A CA 1
ATOM 4390 C C . ASP A 1 568 ? -12.137 30.772 -21.498 1.00 88.06 568 ASP A C 1
ATOM 4392 O O . ASP A 1 568 ? -11.964 29.727 -22.132 1.00 88.06 568 ASP A O 1
ATOM 4396 N N . THR A 1 569 ? -11.110 31.448 -20.968 1.00 87.62 569 THR A N 1
ATOM 4397 C CA . THR A 1 569 ? -9.696 31.052 -21.106 1.00 87.62 569 THR A CA 1
ATOM 4398 C C . THR A 1 569 ? -9.369 29.772 -20.323 1.00 87.62 569 THR A C 1
ATOM 4400 O O . THR A 1 569 ? -8.620 28.921 -20.805 1.00 87.62 569 THR A O 1
ATOM 4403 N N . LEU A 1 570 ? -9.932 29.597 -19.122 1.00 90.75 570 LEU A N 1
ATOM 4404 C CA . LEU A 1 570 ? -9.759 28.388 -18.313 1.00 90.75 570 LEU A CA 1
ATOM 4405 C C . LEU A 1 570 ? -10.439 27.172 -18.956 1.00 90.75 570 LEU A C 1
ATOM 4407 O O . LEU A 1 570 ? -9.844 26.094 -18.995 1.00 90.75 570 LEU A O 1
ATOM 4411 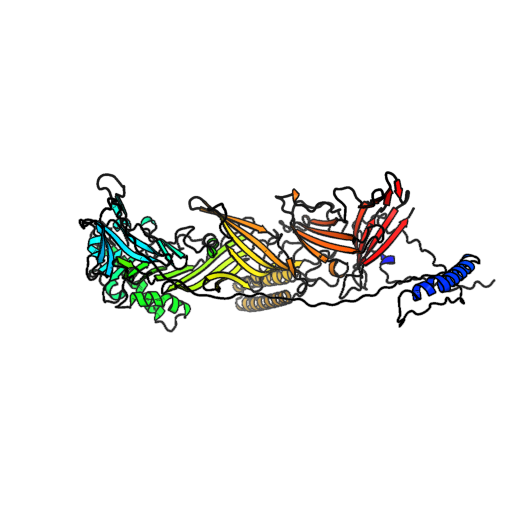N N . ASN A 1 571 ? -11.642 27.347 -19.509 1.00 92.06 571 ASN A N 1
ATOM 4412 C CA . ASN A 1 571 ? -12.348 26.305 -20.254 1.00 92.06 571 ASN A CA 1
ATOM 4413 C C . ASN A 1 571 ? -11.545 25.863 -21.487 1.00 92.06 571 ASN A C 1
ATOM 4415 O O . ASN A 1 571 ? -11.395 24.663 -21.716 1.00 92.06 571 ASN A O 1
ATOM 4419 N N . GLN A 1 572 ? -10.977 26.811 -22.245 1.00 92.94 572 GLN A N 1
ATOM 4420 C CA . GLN A 1 572 ? -10.123 26.493 -23.392 1.00 92.94 572 GLN A CA 1
ATOM 4421 C C . GLN A 1 572 ? -8.865 25.718 -22.967 1.00 92.94 572 GLN A C 1
ATOM 4423 O O . GLN A 1 572 ? -8.582 24.666 -23.534 1.00 92.94 572 GLN A O 1
ATOM 4428 N N . ALA A 1 573 ? -8.149 26.192 -21.943 1.00 92.69 573 ALA A N 1
ATOM 4429 C CA . ALA A 1 573 ? -6.948 25.524 -21.439 1.00 92.69 573 ALA A CA 1
ATOM 4430 C C . ALA A 1 573 ? -7.242 24.117 -20.882 1.00 92.69 573 ALA A C 1
ATOM 4432 O O . ALA A 1 573 ? -6.439 23.204 -21.048 1.00 92.69 573 ALA A O 1
ATOM 4433 N N . SER A 1 574 ? -8.407 23.920 -20.254 1.00 92.44 574 SER A N 1
ATOM 4434 C CA . SER A 1 574 ? -8.825 22.609 -19.737 1.00 92.44 574 SER A CA 1
ATOM 4435 C C . SER A 1 574 ? -9.187 21.632 -20.860 1.00 92.44 574 SER A C 1
ATOM 4437 O O . SER A 1 574 ? -8.890 20.445 -20.753 1.00 92.44 574 SER A O 1
ATOM 4439 N N . ALA A 1 575 ? -9.782 22.119 -21.955 1.00 94.75 575 ALA A N 1
ATOM 4440 C CA . ALA A 1 575 ? -10.035 21.307 -23.145 1.00 94.75 575 ALA A CA 1
ATOM 4441 C C . ALA A 1 575 ? -8.730 20.910 -23.859 1.00 94.75 575 ALA A C 1
ATOM 4443 O O . ALA A 1 575 ? -8.592 19.766 -24.283 1.00 94.75 575 ALA A O 1
ATOM 4444 N N . GLU A 1 576 ? -7.757 21.824 -23.939 1.00 94.50 576 GLU A N 1
ATOM 4445 C CA . GLU A 1 576 ? -6.414 21.547 -24.467 1.00 94.50 576 GLU A CA 1
ATOM 4446 C C . GLU A 1 576 ? -5.670 20.511 -23.606 1.00 94.50 576 GLU A C 1
ATOM 4448 O O . GLU A 1 576 ? -5.125 19.546 -24.140 1.00 94.50 576 GLU A O 1
ATOM 4453 N N . LEU A 1 577 ? -5.723 20.640 -22.274 1.00 92.81 577 LEU A N 1
ATOM 4454 C CA . LEU A 1 577 ? -5.159 19.651 -21.349 1.00 92.81 577 LEU A CA 1
ATOM 4455 C C . LEU A 1 577 ? -5.803 18.266 -21.514 1.00 92.81 577 LEU A C 1
ATOM 4457 O O . LEU A 1 577 ? -5.079 17.274 -21.568 1.00 92.81 577 LEU A O 1
ATOM 4461 N N . GLN A 1 578 ? -7.133 18.182 -21.634 1.00 93.12 578 GLN A N 1
ATOM 4462 C CA . GLN A 1 578 ? -7.802 16.899 -21.870 1.00 93.12 578 GLN A CA 1
ATOM 4463 C C . GLN A 1 578 ? -7.394 16.295 -23.219 1.00 93.12 578 GLN A C 1
ATOM 4465 O O . GLN A 1 578 ? -7.060 15.117 -23.262 1.00 93.12 578 GLN A O 1
ATOM 4470 N N . GLN A 1 579 ? -7.332 17.091 -24.293 1.00 95.81 579 GLN A N 1
ATOM 4471 C CA . GLN A 1 579 ? -6.864 16.609 -25.596 1.00 95.81 579 GLN A CA 1
ATOM 4472 C C . GLN A 1 579 ? -5.438 16.042 -25.507 1.00 95.81 579 GLN A C 1
ATOM 4474 O O . GLN A 1 579 ? -5.165 14.985 -26.068 1.00 95.81 579 GLN A O 1
ATOM 4479 N N . LYS A 1 580 ? -4.528 16.703 -24.780 1.00 95.12 580 LYS A N 1
ATOM 4480 C CA . LYS A 1 580 ? -3.152 16.211 -24.613 1.00 95.12 580 LYS A CA 1
ATOM 4481 C C . LYS A 1 580 ? -3.058 14.968 -23.729 1.00 95.12 580 LYS A C 1
ATOM 4483 O O . LYS A 1 580 ? -2.247 14.093 -24.021 1.00 95.12 580 LYS A O 1
ATOM 4488 N N . LEU A 1 581 ? -3.905 14.840 -22.707 1.00 92.69 581 LEU A N 1
ATOM 4489 C CA . LEU A 1 581 ? -4.030 13.597 -21.938 1.00 92.69 581 LEU A CA 1
ATOM 4490 C C . LEU A 1 581 ? -4.578 12.451 -22.802 1.00 92.69 581 LEU A C 1
ATOM 4492 O O . LEU A 1 581 ? -4.063 11.340 -22.714 1.00 92.69 581 LEU A O 1
ATOM 4496 N N . ASP A 1 582 ? -5.551 12.718 -23.676 1.00 94.25 582 ASP A N 1
ATOM 4497 C CA . ASP A 1 582 ? -6.080 11.731 -24.623 1.00 94.25 582 ASP A CA 1
ATOM 4498 C C . ASP A 1 582 ? -5.009 11.316 -25.654 1.00 94.25 582 ASP A C 1
ATOM 4500 O O . ASP A 1 582 ? -4.868 10.132 -25.958 1.00 94.25 582 ASP A O 1
ATOM 4504 N N . GLU A 1 583 ? -4.212 12.257 -26.173 1.00 94.44 583 GLU A N 1
ATOM 4505 C CA . GLU A 1 583 ? -3.087 11.970 -27.078 1.00 94.44 583 GLU A CA 1
ATOM 4506 C C . GLU A 1 583 ? -1.995 11.123 -26.394 1.00 94.44 583 GLU A C 1
ATOM 4508 O O . GLU A 1 583 ? -1.506 10.165 -26.994 1.00 94.44 583 GLU A O 1
ATOM 4513 N N . LEU A 1 584 ? -1.667 11.404 -25.125 1.00 93.88 584 LEU A N 1
ATOM 4514 C CA . LEU A 1 584 ? -0.734 10.600 -24.325 1.00 93.88 584 LEU A CA 1
ATOM 4515 C C . LEU A 1 584 ? -1.281 9.190 -24.031 1.00 93.88 584 LEU A C 1
ATOM 4517 O O . LEU A 1 584 ? -0.547 8.211 -24.163 1.00 93.88 584 LEU A O 1
ATOM 4521 N N . ALA A 1 585 ? -2.566 9.070 -23.685 1.00 92.06 585 ALA A N 1
ATOM 4522 C CA . ALA A 1 585 ? -3.220 7.790 -23.403 1.00 92.06 585 ALA A CA 1
ATOM 4523 C C . ALA A 1 585 ? -3.282 6.860 -24.627 1.00 92.06 585 ALA A C 1
ATOM 4525 O O . ALA A 1 585 ? -3.223 5.638 -24.491 1.00 92.06 585 ALA A O 1
ATOM 4526 N N . ASN A 1 586 ? -3.361 7.433 -25.832 1.00 93.31 586 ASN A N 1
ATOM 4527 C CA . ASN A 1 586 ? -3.343 6.696 -27.097 1.00 93.31 586 ASN A CA 1
ATOM 4528 C C . ASN A 1 586 ? -1.921 6.426 -27.639 1.00 93.31 586 ASN A C 1
ATOM 4530 O O . ASN A 1 586 ? -1.787 5.931 -28.761 1.00 93.31 586 ASN A O 1
ATOM 4534 N N . ASN A 1 587 ? -0.851 6.714 -26.884 1.00 92.38 587 ASN A N 1
ATOM 4535 C CA . ASN A 1 587 ? 0.506 6.364 -27.305 1.00 92.38 587 ASN A CA 1
ATOM 4536 C C . ASN A 1 587 ? 0.696 4.836 -27.365 1.00 92.38 587 ASN A C 1
ATOM 4538 O O . ASN A 1 587 ? 0.738 4.160 -26.340 1.00 92.38 587 ASN A O 1
ATOM 4542 N N . GLU A 1 588 ? 0.894 4.292 -28.568 1.00 92.19 588 GLU A N 1
ATOM 4543 C CA . GLU A 1 588 ? 1.212 2.873 -28.764 1.00 92.19 588 GLU A CA 1
ATOM 4544 C C . GLU A 1 588 ? 2.702 2.536 -28.564 1.00 92.19 588 GLU A C 1
ATOM 4546 O O . GLU A 1 588 ? 3.040 1.358 -28.489 1.00 92.19 588 GLU A O 1
ATOM 4551 N N . GLN A 1 589 ? 3.608 3.522 -28.541 1.00 93.88 589 GLN A N 1
ATOM 4552 C CA . GLN A 1 589 ? 5.062 3.318 -28.532 1.00 93.88 589 GLN A CA 1
ATOM 4553 C C . GLN A 1 589 ? 5.623 3.372 -27.104 1.00 93.88 589 GLN A C 1
ATOM 4555 O O . GLN A 1 589 ? 5.853 4.448 -26.551 1.00 93.88 589 GLN A O 1
ATOM 4560 N N . PHE A 1 590 ? 5.847 2.205 -26.501 1.00 95.88 590 PHE A N 1
ATOM 4561 C CA . PHE A 1 590 ? 6.391 2.065 -25.146 1.00 95.88 590 PHE A CA 1
ATOM 4562 C C . PHE A 1 590 ? 6.958 0.659 -24.888 1.00 95.88 590 PHE A C 1
ATOM 4564 O O . PHE A 1 590 ? 6.713 -0.287 -25.646 1.00 95.88 590 PHE A O 1
ATOM 4571 N N . LEU A 1 591 ? 7.690 0.512 -23.778 1.00 97.06 591 LEU A N 1
ATOM 4572 C CA . LEU A 1 591 ? 8.129 -0.773 -23.227 1.00 97.06 591 LEU A CA 1
ATOM 4573 C C . LEU A 1 591 ? 7.288 -1.127 -21.994 1.00 97.06 591 LEU A C 1
ATOM 4575 O O . LEU A 1 591 ? 7.410 -0.496 -20.944 1.00 97.06 591 LEU A O 1
ATOM 4579 N N . GLN A 1 592 ? 6.428 -2.138 -22.110 1.00 97.12 592 GLN A N 1
ATOM 4580 C CA . GLN A 1 592 ? 5.606 -2.633 -21.006 1.00 97.12 592 GLN A CA 1
ATOM 4581 C C . GLN A 1 592 ? 6.477 -3.428 -20.026 1.00 97.12 592 GLN A C 1
ATOM 4583 O O . GLN A 1 592 ? 7.089 -4.429 -20.400 1.00 97.12 592 GLN A O 1
ATOM 4588 N N . PHE A 1 593 ? 6.476 -3.029 -18.756 1.00 96.94 593 PHE A N 1
ATOM 4589 C CA . PHE A 1 593 ? 7.175 -3.704 -17.667 1.00 96.94 593 PHE A CA 1
ATOM 4590 C C . PHE A 1 593 ? 6.226 -4.227 -16.581 1.00 96.94 593 PHE A C 1
ATOM 4592 O O . PHE A 1 593 ? 5.044 -3.876 -16.491 1.00 96.94 593 PHE A O 1
ATOM 4599 N N . SER A 1 594 ? 6.785 -5.088 -15.738 1.00 97.19 594 SER A N 1
ATOM 4600 C CA . SER A 1 594 ? 6.170 -5.702 -14.565 1.00 97.19 594 SER A CA 1
ATOM 4601 C C . SER A 1 594 ? 7.215 -5.878 -13.464 1.00 97.19 594 SER A C 1
ATOM 4603 O O . SER A 1 594 ? 8.402 -5.970 -13.776 1.00 97.19 594 SER A O 1
ATOM 4605 N N . LYS A 1 595 ? 6.775 -5.997 -12.205 1.00 95.94 595 LYS A N 1
ATOM 4606 C CA . LYS A 1 595 ? 7.611 -6.350 -11.041 1.00 95.94 595 LYS A CA 1
ATOM 4607 C C . LYS A 1 595 ? 8.719 -5.349 -10.668 1.00 95.94 595 LYS A C 1
ATOM 4609 O O . LYS A 1 595 ? 9.745 -5.750 -10.124 1.00 95.94 595 LYS A O 1
ATOM 4614 N N . LEU A 1 596 ? 8.511 -4.054 -10.893 1.00 96.56 596 LEU A N 1
ATOM 4615 C CA . LEU A 1 596 ? 9.282 -3.045 -10.156 1.00 96.56 596 LEU A CA 1
ATOM 4616 C C . LEU A 1 596 ? 8.828 -3.104 -8.689 1.00 96.56 596 LEU A C 1
ATOM 4618 O O . LEU A 1 596 ? 7.640 -2.923 -8.424 1.00 96.56 596 LEU A O 1
ATOM 4622 N N . SER A 1 597 ? 9.730 -3.405 -7.755 1.00 96.19 597 SER A N 1
ATOM 4623 C CA . SER A 1 597 ? 9.402 -3.506 -6.329 1.00 96.19 597 SER A CA 1
ATOM 4624 C C . SER A 1 597 ? 9.852 -2.248 -5.588 1.00 96.19 597 SER A C 1
ATOM 4626 O O . SER A 1 597 ? 10.995 -1.823 -5.731 1.00 96.19 597 SER A O 1
ATOM 4628 N N . ILE A 1 598 ? 8.991 -1.696 -4.734 1.00 96.19 598 ILE A N 1
ATOM 4629 C CA . ILE A 1 598 ? 9.366 -0.701 -3.720 1.00 96.19 598 ILE A CA 1
ATOM 4630 C C . ILE A 1 598 ? 9.103 -1.332 -2.353 1.00 96.19 598 ILE A C 1
ATOM 4632 O O . ILE A 1 598 ? 8.019 -1.856 -2.100 1.00 96.19 598 ILE A O 1
ATOM 4636 N N . VAL A 1 599 ? 10.114 -1.330 -1.490 1.00 96.38 599 VAL A N 1
ATOM 4637 C CA . VAL A 1 599 ? 10.103 -2.000 -0.189 1.00 96.38 599 VAL A CA 1
ATOM 4638 C C . VAL A 1 599 ? 10.148 -0.948 0.909 1.00 96.38 599 VAL A C 1
ATOM 4640 O O . VAL A 1 599 ? 11.120 -0.206 1.028 1.00 96.38 599 VAL A O 1
ATOM 4643 N N . MET A 1 600 ? 9.097 -0.895 1.718 1.00 96.12 600 MET A N 1
ATOM 4644 C CA . MET A 1 600 ? 9.031 -0.104 2.939 1.00 96.12 600 MET A CA 1
ATOM 4645 C C . MET A 1 600 ? 9.525 -0.958 4.107 1.00 96.12 600 MET A C 1
ATOM 4647 O O . MET A 1 600 ? 8.909 -1.964 4.452 1.00 96.12 600 MET A O 1
ATOM 4651 N N . ASN A 1 601 ? 10.621 -0.541 4.730 1.00 95.12 601 ASN A N 1
ATOM 4652 C CA . ASN A 1 601 ? 11.189 -1.143 5.928 1.00 95.12 601 ASN A CA 1
ATOM 4653 C C . ASN A 1 601 ? 10.833 -0.249 7.118 1.00 95.12 601 ASN A C 1
ATOM 4655 O O . ASN A 1 601 ? 11.289 0.890 7.200 1.00 95.12 601 ASN A O 1
ATOM 4659 N N . CYS A 1 602 ? 10.006 -0.766 8.021 1.00 93.19 602 CYS A N 1
ATOM 4660 C CA . CYS A 1 602 ? 9.445 -0.037 9.150 1.00 93.19 602 CYS A CA 1
ATOM 4661 C C . CYS A 1 602 ? 9.907 -0.679 10.462 1.00 93.19 602 CYS A C 1
ATOM 4663 O O . CYS A 1 602 ? 9.512 -1.802 10.793 1.00 93.19 602 CYS A O 1
ATOM 4665 N N . LYS A 1 603 ? 10.783 0.008 11.200 1.00 92.00 603 LYS A N 1
ATOM 4666 C CA . LYS A 1 603 ? 11.414 -0.511 12.416 1.00 92.00 603 LYS A CA 1
ATOM 4667 C C . LYS A 1 603 ? 10.841 0.152 13.665 1.00 92.00 603 LYS A C 1
ATOM 4669 O O . LYS A 1 603 ? 10.969 1.356 13.863 1.00 92.00 603 LYS A O 1
ATOM 4674 N N . HIS A 1 604 ? 10.267 -0.663 14.541 1.00 86.38 604 HIS A N 1
ATOM 4675 C CA . HIS A 1 604 ? 9.629 -0.236 15.783 1.00 86.38 604 HIS A CA 1
ATOM 4676 C C . HIS A 1 604 ? 10.643 -0.248 16.933 1.00 86.38 604 HIS A C 1
ATOM 4678 O O . HIS A 1 604 ? 11.061 -1.310 17.390 1.00 86.38 604 HIS A O 1
ATOM 4684 N N . THR A 1 605 ? 11.049 0.928 17.416 1.00 81.06 605 THR A N 1
ATOM 4685 C CA . THR A 1 605 ? 12.040 1.067 18.496 1.00 81.06 605 THR A CA 1
ATOM 4686 C C . THR A 1 605 ? 11.512 1.994 19.587 1.00 81.06 605 THR A C 1
ATOM 4688 O O . THR A 1 605 ? 11.372 3.192 19.369 1.00 81.06 605 THR A O 1
ATOM 4691 N N . ASN A 1 606 ? 11.251 1.453 20.782 1.00 73.06 606 ASN A N 1
ATOM 4692 C CA . ASN A 1 606 ? 10.838 2.207 21.980 1.00 73.06 606 ASN A CA 1
ATOM 4693 C C . ASN A 1 606 ? 9.628 3.152 21.778 1.00 73.06 606 ASN A C 1
ATOM 4695 O O . ASN A 1 606 ? 9.576 4.220 22.381 1.00 73.06 606 ASN A O 1
ATOM 4699 N N . GLY A 1 607 ? 8.667 2.768 20.930 1.00 68.00 607 GLY A N 1
ATOM 4700 C CA . GLY A 1 607 ? 7.486 3.581 20.599 1.00 68.00 607 GLY A CA 1
ATOM 4701 C C . GLY A 1 607 ? 7.659 4.519 19.397 1.00 68.00 607 GLY A C 1
ATOM 4702 O O . GLY A 1 607 ? 6.675 5.083 18.934 1.00 68.00 607 GLY A O 1
ATOM 4703 N N . THR A 1 608 ? 8.867 4.645 18.841 1.00 75.50 608 THR A N 1
ATOM 4704 C CA . THR A 1 608 ? 9.115 5.347 17.573 1.00 75.50 608 THR A CA 1
ATOM 4705 C C . THR A 1 608 ? 9.115 4.356 16.406 1.00 75.50 608 THR A C 1
ATOM 4707 O O . THR A 1 608 ? 9.722 3.285 16.500 1.00 75.50 608 THR A O 1
ATOM 4710 N N . GLN A 1 609 ? 8.484 4.726 15.291 1.00 83.50 609 GLN A N 1
ATOM 4711 C CA . GLN A 1 609 ? 8.665 4.074 13.991 1.00 83.50 609 GLN A CA 1
ATOM 4712 C C . GLN A 1 609 ? 9.766 4.794 13.201 1.00 83.50 609 GLN A C 1
ATOM 4714 O O . GLN A 1 609 ? 9.719 6.011 13.038 1.00 83.50 609 GLN A O 1
ATOM 4719 N N . ASP A 1 610 ? 10.744 4.041 12.703 1.00 89.44 610 ASP A N 1
ATOM 4720 C CA . ASP A 1 610 ? 11.707 4.493 11.694 1.00 89.44 610 ASP A CA 1
ATOM 4721 C C . ASP A 1 610 ? 11.335 3.849 10.351 1.00 89.44 610 ASP A C 1
ATOM 4723 O O . ASP A 1 610 ? 11.289 2.620 10.247 1.00 89.44 610 ASP A O 1
ATOM 4727 N N . ILE A 1 611 ? 10.999 4.668 9.351 1.00 91.50 611 ILE A N 1
ATOM 4728 C CA . ILE A 1 611 ? 10.455 4.220 8.063 1.00 91.50 611 ILE A CA 1
ATOM 4729 C C . ILE A 1 611 ? 11.437 4.588 6.957 1.00 91.50 611 ILE A C 1
ATOM 4731 O O . ILE A 1 611 ? 11.672 5.758 6.660 1.00 91.50 611 ILE A O 1
ATOM 4735 N N . THR A 1 612 ? 11.976 3.564 6.303 1.00 93.62 612 THR A N 1
ATOM 4736 C CA . THR A 1 612 ? 12.907 3.703 5.181 1.00 93.62 612 THR A CA 1
ATOM 4737 C C . THR A 1 612 ? 12.381 2.964 3.960 1.00 93.62 612 THR A C 1
ATOM 4739 O O . THR A 1 612 ? 11.751 1.913 4.070 1.00 93.62 612 THR A O 1
ATOM 4742 N N . PHE A 1 613 ? 12.640 3.506 2.774 1.00 94.62 613 PHE A N 1
ATOM 4743 C CA . PHE A 1 613 ? 12.271 2.880 1.507 1.00 94.62 613 PHE A CA 1
ATOM 4744 C C . PHE A 1 613 ? 13.517 2.364 0.787 1.00 94.62 613 PHE A C 1
ATOM 4746 O O . PHE A 1 613 ? 14.595 2.940 0.910 1.00 94.62 613 PHE A O 1
ATOM 4753 N N . SER A 1 614 ? 13.364 1.308 -0.003 1.00 92.19 614 SER A N 1
ATOM 4754 C CA . SER A 1 614 ? 14.329 0.920 -1.030 1.00 92.19 614 SER A CA 1
ATOM 4755 C C . SER A 1 614 ? 13.605 0.489 -2.301 1.00 92.19 614 SER A C 1
ATOM 4757 O O . SER A 1 614 ? 12.468 0.015 -2.259 1.00 92.19 614 SER A O 1
ATOM 4759 N N . VAL A 1 615 ? 14.254 0.678 -3.448 1.00 90.75 615 VAL A N 1
ATOM 4760 C CA . VAL A 1 615 ? 13.738 0.253 -4.751 1.00 90.75 615 VAL A CA 1
ATOM 4761 C C . VAL A 1 615 ? 14.513 -0.983 -5.183 1.00 90.75 615 VAL A C 1
ATOM 4763 O O . VAL A 1 615 ? 15.740 -0.966 -5.213 1.00 90.75 615 VAL A O 1
ATOM 4766 N N . ASP A 1 616 ? 13.800 -2.049 -5.531 1.00 88.81 616 ASP A N 1
ATOM 4767 C CA . ASP A 1 616 ? 14.368 -3.237 -6.163 1.00 88.81 616 ASP A CA 1
ATOM 4768 C C . ASP A 1 616 ? 13.833 -3.359 -7.602 1.00 88.81 616 ASP A C 1
ATOM 4770 O O . ASP A 1 616 ? 12.745 -3.904 -7.836 1.00 88.81 616 ASP A O 1
ATOM 4774 N N . PRO A 1 617 ? 14.588 -2.847 -8.591 1.00 88.25 617 PRO A N 1
ATOM 4775 C CA . PRO A 1 617 ? 14.284 -3.026 -10.003 1.00 88.25 617 PRO A CA 1
ATOM 4776 C C . PRO A 1 617 ? 14.863 -4.337 -10.574 1.00 88.25 617 PRO A C 1
ATOM 4778 O O . PRO A 1 617 ? 14.679 -4.613 -11.758 1.00 88.25 617 PRO A O 1
ATOM 4781 N N . SER A 1 618 ? 15.562 -5.167 -9.782 1.00 82.94 618 SER A N 1
ATOM 4782 C CA . SER A 1 618 ? 16.216 -6.393 -10.282 1.00 82.94 618 SER A CA 1
ATOM 4783 C C . SER A 1 618 ? 15.223 -7.445 -10.783 1.00 82.94 618 SER A C 1
ATOM 4785 O O . SER A 1 618 ? 15.568 -8.282 -11.617 1.00 82.94 618 SER A O 1
ATOM 4787 N N . GLN A 1 619 ? 13.981 -7.387 -10.294 1.00 89.69 619 GLN A N 1
ATOM 4788 C CA . GLN A 1 619 ? 12.901 -8.302 -10.661 1.00 89.69 619 GLN A CA 1
ATOM 4789 C C . GLN A 1 619 ? 12.120 -7.867 -11.911 1.00 89.69 619 GLN A C 1
ATOM 4791 O O . GLN A 1 619 ? 11.227 -8.606 -12.340 1.00 89.69 619 GLN A O 1
ATOM 4796 N N . ILE A 1 620 ? 12.446 -6.708 -12.506 1.00 95.25 620 ILE A N 1
ATOM 4797 C CA . ILE A 1 620 ? 11.732 -6.158 -13.664 1.00 95.25 620 ILE A CA 1
ATOM 4798 C C . ILE A 1 620 ? 11.752 -7.136 -14.846 1.00 95.25 620 ILE A C 1
ATOM 4800 O O . ILE A 1 620 ? 12.807 -7.559 -15.322 1.00 95.25 620 ILE A O 1
ATOM 4804 N N . ALA A 1 621 ? 10.560 -7.438 -15.363 1.00 94.88 621 ALA A N 1
ATOM 4805 C CA . ALA A 1 621 ? 10.358 -8.262 -16.551 1.00 94.88 621 ALA A CA 1
ATOM 4806 C C . ALA A 1 621 ? 9.429 -7.568 -17.559 1.00 94.88 621 ALA A C 1
ATOM 4808 O O . ALA A 1 621 ? 8.430 -6.955 -17.169 1.00 94.88 621 ALA A O 1
ATOM 4809 N N . PHE A 1 622 ? 9.744 -7.688 -18.850 1.00 95.56 622 PHE A N 1
ATOM 4810 C CA . PHE A 1 622 ? 9.048 -6.994 -19.938 1.00 95.56 622 PHE A CA 1
ATOM 4811 C C . PHE A 1 622 ? 7.996 -7.868 -20.633 1.00 95.56 622 PHE A C 1
ATOM 4813 O O . PHE A 1 622 ? 8.201 -9.069 -20.813 1.00 95.56 622 PHE A O 1
ATOM 4820 N N . ASP A 1 623 ? 6.895 -7.255 -21.074 1.00 94.75 623 ASP A N 1
ATOM 4821 C CA . ASP A 1 623 ? 5.882 -7.891 -21.926 1.00 94.75 623 ASP A CA 1
ATOM 4822 C C . ASP A 1 623 ? 6.046 -7.420 -23.378 1.00 94.75 623 ASP A C 1
ATOM 4824 O O . ASP A 1 623 ? 5.471 -6.420 -23.818 1.00 94.75 623 ASP A O 1
ATOM 4828 N N . PHE A 1 624 ? 6.845 -8.163 -24.143 1.00 90.88 624 PHE A N 1
ATOM 4829 C CA . PHE A 1 624 ? 7.099 -7.880 -25.557 1.00 90.88 624 PHE A CA 1
ATOM 4830 C C . PHE A 1 624 ? 5.861 -8.017 -26.451 1.00 90.88 624 PHE A C 1
ATOM 4832 O O . PHE A 1 624 ? 5.840 -7.425 -27.523 1.00 90.88 624 PHE A O 1
ATOM 4839 N N . ALA A 1 625 ? 4.819 -8.743 -26.028 1.00 92.00 625 ALA A N 1
ATOM 4840 C CA . ALA A 1 625 ? 3.575 -8.850 -26.794 1.00 92.00 625 ALA A CA 1
ATOM 4841 C C . ALA A 1 625 ? 2.688 -7.596 -26.661 1.00 92.00 625 ALA A C 1
ATOM 4843 O O . ALA A 1 625 ? 1.715 -7.453 -27.400 1.00 92.00 625 ALA A O 1
ATOM 4844 N N . ARG A 1 626 ? 3.026 -6.692 -25.729 1.00 92.69 626 ARG A N 1
ATOM 4845 C CA . ARG A 1 626 ? 2.370 -5.392 -25.505 1.00 92.69 626 ARG A CA 1
ATOM 4846 C C . ARG A 1 626 ? 3.315 -4.198 -25.653 1.00 92.69 626 ARG A C 1
ATOM 4848 O O . ARG A 1 626 ? 2.912 -3.083 -25.353 1.00 92.69 626 ARG A O 1
ATOM 4855 N N . SER A 1 627 ? 4.558 -4.425 -26.071 1.00 94.94 627 SER A N 1
ATOM 4856 C CA . SER A 1 627 ? 5.570 -3.377 -26.249 1.00 94.94 627 SER A CA 1
ATOM 4857 C C . SER A 1 627 ? 5.778 -3.083 -27.730 1.00 94.94 627 SER A C 1
ATOM 4859 O O . SER A 1 627 ? 5.716 -3.992 -28.557 1.00 94.94 627 SER A O 1
ATOM 4861 N N . LYS A 1 628 ? 6.083 -1.830 -28.069 1.00 94.50 628 LYS A N 1
ATOM 4862 C CA . LYS A 1 628 ? 6.274 -1.385 -29.454 1.00 94.50 628 LYS A CA 1
ATOM 4863 C C . LYS A 1 628 ? 7.429 -0.390 -29.525 1.00 94.50 628 LYS A C 1
ATOM 4865 O O . LYS A 1 628 ? 7.364 0.690 -28.941 1.00 94.50 628 LYS A O 1
ATOM 4870 N N . ALA A 1 629 ? 8.493 -0.767 -30.226 1.00 93.38 629 ALA A N 1
ATOM 4871 C CA . ALA A 1 629 ? 9.624 0.117 -30.492 1.00 93.38 629 ALA A CA 1
ATOM 4872 C C . ALA A 1 629 ? 9.296 1.119 -31.616 1.00 93.38 629 ALA A C 1
ATOM 4874 O O . ALA A 1 629 ? 8.413 0.863 -32.441 1.00 93.38 629 ALA A O 1
ATOM 4875 N N . ARG A 1 630 ? 10.032 2.237 -31.702 1.00 91.62 630 ARG A N 1
ATOM 4876 C CA . ARG A 1 630 ? 9.930 3.162 -32.846 1.00 91.62 630 ARG A CA 1
ATOM 4877 C C . ARG A 1 630 ? 10.316 2.440 -34.139 1.00 91.62 630 ARG A C 1
ATOM 4879 O O . ARG A 1 630 ? 11.305 1.693 -34.119 1.00 91.62 630 ARG A O 1
ATOM 4886 N N . PRO A 1 631 ? 9.640 2.677 -35.280 1.00 87.81 631 PRO A N 1
ATOM 4887 C CA . PRO A 1 631 ? 9.939 1.986 -36.540 1.00 87.81 631 PRO A CA 1
ATOM 4888 C C . PRO A 1 631 ? 11.382 2.149 -37.036 1.00 87.81 631 PRO A C 1
ATOM 4890 O O . PRO A 1 631 ? 11.876 1.292 -37.765 1.00 87.81 631 PRO A O 1
ATOM 4893 N N . HIS A 1 632 ? 12.056 3.236 -36.650 1.00 86.56 632 HIS A N 1
ATOM 4894 C CA . HIS A 1 632 ? 13.394 3.610 -37.119 1.00 86.56 632 HIS A CA 1
ATOM 4895 C C . HIS A 1 632 ? 14.515 3.441 -36.079 1.00 86.56 632 HIS A C 1
ATOM 4897 O O . HIS A 1 632 ? 15.654 3.780 -36.385 1.00 86.56 632 HIS A O 1
ATOM 4903 N N . SER A 1 633 ? 14.202 2.896 -34.900 1.00 90.69 633 SER A N 1
ATOM 4904 C CA . SER A 1 633 ? 15.125 2.716 -33.768 1.00 90.69 633 SER A CA 1
ATOM 4905 C C . SER A 1 633 ? 16.156 1.594 -33.945 1.00 90.69 633 SER A C 1
ATOM 4907 O O . SER A 1 633 ? 16.010 0.722 -34.810 1.00 90.69 633 SER A O 1
ATOM 4909 N N . LEU A 1 634 ? 17.161 1.553 -33.059 1.00 90.88 634 LEU A N 1
ATOM 4910 C CA . LEU A 1 634 ? 18.163 0.487 -33.005 1.00 90.88 634 LEU A CA 1
ATOM 4911 C C . LEU A 1 634 ? 17.515 -0.895 -32.840 1.00 90.88 634 LEU A C 1
ATOM 4913 O O . LEU A 1 634 ? 17.890 -1.825 -33.549 1.00 90.88 634 LEU A O 1
ATOM 4917 N N . TYR A 1 635 ? 16.533 -1.040 -31.945 1.00 91.75 635 TYR A N 1
ATOM 4918 C CA . TYR A 1 635 ? 15.855 -2.321 -31.719 1.00 91.75 635 TYR A CA 1
ATOM 4919 C C . TYR A 1 635 ? 15.091 -2.803 -32.962 1.00 91.75 635 TYR A C 1
ATOM 4921 O O . TYR A 1 635 ? 15.145 -3.983 -33.300 1.00 91.75 635 TYR A O 1
ATOM 4929 N N . SER A 1 636 ? 14.427 -1.894 -33.684 1.00 89.00 636 SER A N 1
ATOM 4930 C CA . SER A 1 636 ? 13.671 -2.227 -34.901 1.00 89.00 636 SER A CA 1
ATOM 4931 C C . SER A 1 636 ? 14.556 -2.487 -36.127 1.00 89.00 636 SER A C 1
ATOM 4933 O O . SER A 1 636 ? 14.151 -3.216 -37.032 1.00 89.00 636 SER A O 1
ATOM 4935 N N . LYS A 1 637 ? 15.755 -1.888 -36.190 1.00 87.19 637 LYS A N 1
ATOM 4936 C CA . LYS A 1 637 ? 16.650 -1.926 -37.365 1.00 87.19 637 LYS A CA 1
ATOM 4937 C C . LYS A 1 637 ? 17.929 -2.747 -37.182 1.00 87.19 637 LYS A C 1
ATOM 4939 O O . LYS A 1 637 ? 18.702 -2.877 -38.132 1.00 87.19 637 LYS A O 1
ATOM 4944 N N . PHE A 1 638 ? 18.166 -3.311 -36.001 1.00 87.62 638 PHE A N 1
ATOM 4945 C CA . PHE A 1 638 ? 19.323 -4.153 -35.692 1.00 87.62 638 PHE A CA 1
ATOM 4946 C C . PHE A 1 638 ? 18.872 -5.434 -34.958 1.00 87.62 638 PHE A C 1
ATOM 4948 O O . PHE A 1 638 ? 17.871 -5.370 -34.247 1.00 87.62 638 PHE A O 1
ATOM 4955 N N . PRO A 1 639 ? 19.555 -6.594 -35.093 1.00 85.12 639 PRO A N 1
ATOM 4956 C CA . PRO A 1 639 ? 19.028 -7.895 -34.644 1.00 85.12 639 PRO A CA 1
ATOM 4957 C C . PRO A 1 639 ? 19.149 -8.121 -33.122 1.00 85.12 639 PRO A C 1
ATOM 4959 O O . PRO A 1 639 ? 19.852 -9.019 -32.651 1.00 85.12 639 PRO A O 1
ATOM 4962 N N . LEU A 1 640 ? 18.504 -7.256 -32.339 1.00 89.88 640 LEU A N 1
ATOM 4963 C CA . LEU A 1 640 ? 18.558 -7.233 -30.880 1.00 89.88 640 LEU A CA 1
ATOM 4964 C C . LEU A 1 640 ? 17.351 -7.922 -30.244 1.00 89.88 640 LEU A C 1
ATOM 4966 O O . LEU A 1 640 ? 16.214 -7.779 -30.688 1.00 89.88 640 LEU A O 1
ATOM 4970 N N . LYS A 1 641 ? 17.614 -8.592 -29.123 1.00 91.50 641 LYS A N 1
ATOM 4971 C CA . LYS A 1 641 ? 16.621 -9.158 -28.209 1.00 91.50 641 LYS A CA 1
ATOM 4972 C C . LYS A 1 641 ? 16.900 -8.632 -26.802 1.00 91.50 641 LYS A C 1
ATOM 4974 O O . LYS A 1 641 ? 17.900 -9.009 -26.198 1.00 91.50 641 LYS A O 1
ATOM 4979 N N . LEU A 1 642 ? 16.025 -7.787 -26.263 1.00 92.81 642 LEU A N 1
ATOM 4980 C CA . LEU A 1 642 ? 16.133 -7.299 -24.885 1.00 92.81 642 LEU A CA 1
ATOM 4981 C C . LEU A 1 642 ? 15.987 -8.484 -23.912 1.00 92.81 642 LEU A C 1
ATOM 4983 O O . LEU A 1 642 ? 15.021 -9.239 -24.011 1.00 92.81 642 LEU A O 1
ATOM 4987 N N . THR A 1 643 ? 16.943 -8.682 -22.999 1.00 90.06 643 THR A N 1
ATOM 4988 C CA . THR A 1 643 ? 16.921 -9.816 -22.055 1.00 90.06 643 THR A CA 1
ATOM 4989 C C . THR A 1 643 ? 16.437 -9.439 -20.669 1.00 90.06 643 THR A C 1
ATOM 4991 O O . THR A 1 643 ? 15.647 -10.175 -20.084 1.00 90.06 643 THR A O 1
ATOM 4994 N N . ASN A 1 644 ? 16.930 -8.328 -20.124 1.00 88.88 644 ASN A N 1
ATOM 4995 C CA . ASN A 1 644 ? 16.673 -7.927 -18.746 1.00 88.88 644 ASN A CA 1
ATOM 4996 C C . ASN A 1 644 ? 16.985 -6.445 -18.523 1.00 88.88 644 ASN A C 1
ATOM 4998 O O . ASN A 1 644 ? 17.809 -5.850 -19.223 1.00 88.88 644 ASN A O 1
ATOM 5002 N N . PHE A 1 645 ? 16.345 -5.893 -17.496 1.00 93.62 645 PHE A N 1
ATOM 5003 C CA . PHE A 1 645 ? 16.740 -4.633 -16.884 1.00 93.62 645 PHE A CA 1
ATOM 5004 C C . PHE A 1 645 ? 18.093 -4.784 -16.168 1.00 93.62 645 PHE A C 1
ATOM 5006 O O . PHE A 1 645 ? 18.462 -5.881 -15.734 1.00 93.62 645 PHE A O 1
ATOM 5013 N N . VAL A 1 646 ? 18.835 -3.689 -16.048 1.00 92.50 646 VAL A N 1
ATOM 5014 C CA . VAL A 1 646 ? 20.109 -3.594 -15.331 1.00 92.50 646 VAL A CA 1
ATOM 5015 C C . VAL A 1 646 ? 20.039 -2.400 -14.386 1.00 92.50 646 VAL A C 1
ATOM 5017 O O . VAL A 1 646 ? 19.568 -1.333 -14.764 1.00 92.50 646 VAL A O 1
ATOM 5020 N N . TYR A 1 647 ? 20.529 -2.585 -13.166 1.00 91.81 647 TYR A N 1
ATOM 5021 C CA . TYR A 1 647 ? 20.690 -1.533 -12.169 1.00 91.81 647 TYR A CA 1
ATOM 5022 C C . TYR A 1 647 ? 22.106 -1.624 -11.607 1.00 91.81 647 TYR A C 1
ATOM 5024 O O . TYR A 1 647 ? 22.565 -2.721 -11.276 1.00 91.81 647 TYR A O 1
ATOM 5032 N N . LEU A 1 648 ? 22.804 -0.493 -11.545 1.00 90.75 648 LEU A N 1
ATOM 5033 C CA . LEU A 1 648 ? 24.076 -0.360 -10.849 1.00 90.75 648 LEU A CA 1
ATOM 5034 C C . LEU A 1 648 ? 23.802 0.301 -9.499 1.00 90.75 648 LEU A C 1
ATOM 5036 O O . LEU A 1 648 ? 23.628 1.516 -9.415 1.00 90.75 648 LEU A O 1
ATOM 5040 N N . ASP A 1 649 ? 23.760 -0.514 -8.450 1.00 87.25 649 ASP A N 1
ATOM 5041 C CA . ASP A 1 649 ? 23.679 -0.031 -7.074 1.00 87.25 649 ASP A CA 1
ATOM 5042 C C . ASP A 1 649 ? 25.049 0.555 -6.664 1.00 87.25 649 ASP A C 1
ATOM 5044 O O . ASP A 1 649 ? 26.021 -0.208 -6.554 1.00 87.25 649 ASP A O 1
ATOM 5048 N N . PRO A 1 650 ? 25.161 1.875 -6.407 1.00 84.12 650 PRO A N 1
ATOM 5049 C CA . PRO A 1 650 ? 26.428 2.504 -6.030 1.00 84.12 650 PRO A CA 1
ATOM 5050 C C . PRO A 1 650 ? 26.952 2.025 -4.665 1.00 84.12 650 PRO A C 1
ATOM 5052 O O . PRO A 1 650 ? 28.140 2.170 -4.375 1.00 84.12 650 PRO A O 1
ATOM 5055 N N . THR A 1 651 ? 26.103 1.421 -3.826 1.00 85.44 651 THR A N 1
ATOM 5056 C CA . THR A 1 651 ? 26.507 0.794 -2.557 1.00 85.44 651 THR A CA 1
ATOM 5057 C C . THR A 1 651 ? 27.080 -0.617 -2.747 1.00 85.44 651 THR A C 1
ATOM 5059 O O . THR A 1 651 ? 27.782 -1.121 -1.868 1.00 85.44 651 THR A O 1
ATOM 5062 N N . GLN A 1 652 ? 26.862 -1.238 -3.915 1.00 85.00 652 GLN A N 1
ATOM 5063 C CA . GLN A 1 652 ? 27.337 -2.579 -4.270 1.00 85.00 652 GLN A CA 1
ATOM 5064 C C . GLN A 1 652 ? 28.213 -2.562 -5.543 1.00 85.00 652 GLN A C 1
ATOM 5066 O O . GLN A 1 652 ? 27.889 -3.246 -6.519 1.00 85.00 652 GLN A O 1
ATOM 5071 N N . PRO A 1 653 ? 29.365 -1.860 -5.567 1.00 77.31 653 PRO A N 1
ATOM 5072 C CA . PRO A 1 653 ? 30.185 -1.696 -6.776 1.00 77.31 653 PRO A CA 1
ATOM 5073 C C . PRO A 1 653 ? 30.741 -3.011 -7.356 1.00 77.31 653 PRO A C 1
ATOM 5075 O O . PRO A 1 653 ? 31.108 -3.072 -8.529 1.00 77.31 653 PRO A O 1
ATOM 5078 N N . ASP A 1 654 ? 30.775 -4.090 -6.569 1.00 79.75 654 ASP A N 1
ATOM 5079 C CA . ASP A 1 654 ? 31.163 -5.422 -7.041 1.00 79.75 654 ASP A CA 1
ATOM 5080 C C . ASP A 1 654 ? 30.091 -6.125 -7.900 1.00 79.75 654 ASP A C 1
ATOM 5082 O O . ASP A 1 654 ? 30.419 -7.086 -8.608 1.00 79.75 654 ASP A O 1
ATOM 5086 N N . SER A 1 655 ? 28.841 -5.639 -7.869 1.00 76.88 655 SER A N 1
ATOM 5087 C CA . SER A 1 655 ? 27.712 -6.143 -8.669 1.00 76.88 655 SER A CA 1
ATOM 5088 C C . SER A 1 655 ? 27.800 -5.777 -10.156 1.00 76.88 655 SER A C 1
ATOM 5090 O O . SER A 1 655 ? 27.178 -6.445 -10.986 1.00 76.88 655 SER A O 1
ATOM 5092 N N . LYS A 1 656 ? 28.586 -4.744 -10.503 1.00 83.88 656 LYS A N 1
ATOM 5093 C CA . LYS A 1 656 ? 28.657 -4.170 -11.854 1.00 83.88 656 LYS A CA 1
ATOM 5094 C C . LYS A 1 656 ? 28.913 -5.226 -12.943 1.00 83.88 656 LYS A C 1
ATOM 5096 O O . LYS A 1 656 ? 29.761 -6.097 -12.740 1.00 83.88 656 LYS A O 1
ATOM 5101 N N . PRO A 1 657 ? 28.281 -5.138 -14.131 1.00 85.19 657 PRO A N 1
ATOM 5102 C CA . PRO A 1 657 ? 28.476 -6.095 -15.223 1.00 85.19 657 PRO A CA 1
ATOM 5103 C C . PRO A 1 657 ? 29.932 -6.179 -15.724 1.00 85.19 657 PRO A C 1
ATOM 5105 O O . PRO A 1 657 ? 30.435 -5.305 -16.428 1.00 85.19 657 PRO A O 1
ATOM 5108 N N . LYS A 1 658 ? 30.624 -7.279 -15.399 1.00 84.56 658 LYS A N 1
ATOM 5109 C CA . LYS A 1 658 ? 32.047 -7.487 -15.735 1.00 84.56 658 LYS A CA 1
ATOM 5110 C C . LYS A 1 658 ? 32.213 -8.015 -17.174 1.00 84.56 658 LYS A C 1
ATOM 5112 O O . LYS A 1 658 ? 31.445 -8.861 -17.631 1.00 84.56 658 LYS A O 1
ATOM 5117 N N . GLY A 1 659 ? 33.248 -7.547 -17.882 1.00 82.19 659 GLY A N 1
ATOM 5118 C CA . GLY A 1 659 ? 33.613 -8.022 -19.230 1.00 82.19 659 GLY A CA 1
ATOM 5119 C C . GLY A 1 659 ? 32.932 -7.319 -20.414 1.00 82.19 659 GLY A C 1
ATOM 5120 O O . GLY A 1 659 ? 32.977 -7.847 -21.526 1.00 82.19 659 GLY A O 1
ATOM 5121 N N . TYR A 1 660 ? 32.317 -6.153 -20.196 1.00 87.19 660 TYR A N 1
ATOM 5122 C CA . TYR A 1 660 ? 31.852 -5.266 -21.267 1.00 87.19 660 TYR A CA 1
ATOM 5123 C C . TYR A 1 660 ? 32.975 -4.314 -21.693 1.00 87.19 660 TYR A C 1
ATOM 5125 O O . TYR A 1 660 ? 33.745 -3.837 -20.864 1.00 87.19 660 TYR A O 1
ATOM 5133 N N . LEU A 1 661 ? 33.066 -4.054 -22.994 1.00 84.81 661 LEU A N 1
ATOM 5134 C CA . LEU A 1 661 ? 34.037 -3.155 -23.614 1.00 84.81 661 LEU A CA 1
ATOM 5135 C C . LEU A 1 661 ? 33.294 -1.920 -24.127 1.00 84.81 661 LEU A C 1
ATOM 5137 O O . LEU A 1 661 ? 32.271 -2.093 -24.788 1.00 84.81 661 LEU A O 1
ATOM 5141 N N . THR A 1 662 ? 33.791 -0.709 -23.867 1.00 88.62 662 THR A N 1
ATOM 5142 C CA . THR A 1 662 ? 33.164 0.534 -24.350 1.00 88.62 662 THR A CA 1
ATOM 5143 C C . THR A 1 662 ? 32.940 0.501 -25.865 1.00 88.62 662 THR A C 1
ATOM 5145 O O . THR A 1 662 ? 33.839 0.146 -26.634 1.00 88.62 662 THR A O 1
ATOM 5148 N N . VAL A 1 663 ? 31.737 0.888 -26.288 1.00 89.62 663 VAL A N 1
ATOM 5149 C CA . VAL A 1 663 ? 31.352 1.099 -27.684 1.00 89.62 663 VAL A CA 1
ATOM 5150 C C . VAL A 1 663 ? 31.265 2.597 -27.935 1.00 89.62 663 VAL A C 1
ATOM 5152 O O . VAL A 1 663 ? 30.463 3.286 -27.309 1.00 89.62 663 VAL A O 1
ATOM 5155 N N . LYS A 1 664 ? 32.048 3.099 -28.891 1.00 89.25 664 LYS A N 1
ATOM 5156 C CA . LYS A 1 664 ? 31.937 4.482 -29.372 1.00 89.25 664 LYS A CA 1
ATOM 5157 C C . LYS A 1 664 ? 30.559 4.665 -30.022 1.00 89.25 664 LYS A C 1
ATOM 5159 O O . LYS A 1 664 ? 30.263 3.998 -31.015 1.00 89.25 664 LYS A O 1
ATOM 5164 N N . THR A 1 665 ? 29.726 5.543 -29.468 1.00 86.44 665 THR A N 1
ATOM 5165 C CA . THR A 1 665 ? 28.404 5.916 -30.009 1.00 86.44 665 THR A CA 1
ATOM 5166 C C . THR A 1 665 ? 28.189 7.426 -29.870 1.00 86.44 665 THR A C 1
ATOM 5168 O O . THR A 1 665 ? 28.907 8.051 -29.091 1.00 86.44 665 THR A O 1
ATOM 5171 N N . PRO A 1 666 ? 27.200 8.025 -30.557 1.00 78.94 666 PRO A N 1
ATOM 5172 C CA . PRO A 1 666 ? 26.879 9.447 -30.402 1.00 78.94 666 PRO A CA 1
ATOM 5173 C C . PRO A 1 666 ? 26.379 9.885 -29.009 1.00 78.94 666 PRO A C 1
ATOM 5175 O O . PRO A 1 666 ? 26.284 11.084 -28.779 1.00 78.94 666 PRO A O 1
ATOM 5178 N N . LEU A 1 667 ? 26.063 8.953 -28.095 1.00 72.81 667 LEU A N 1
ATOM 5179 C CA . LEU A 1 667 ? 25.600 9.246 -26.722 1.00 72.81 667 LEU A CA 1
ATOM 5180 C C . LEU A 1 667 ? 26.549 8.745 -25.616 1.00 72.81 667 LEU A C 1
ATOM 5182 O O . LEU A 1 667 ? 26.350 9.057 -24.441 1.00 72.81 667 LEU A O 1
ATOM 5186 N N . GLY A 1 668 ? 27.503 7.878 -25.962 1.00 70.25 668 GLY A N 1
ATOM 5187 C CA . GLY A 1 668 ? 28.218 7.042 -24.998 1.00 70.25 668 GLY A CA 1
ATOM 5188 C C . GLY A 1 668 ? 29.460 7.706 -24.408 1.00 70.25 668 GLY A C 1
ATOM 5189 O O . GLY A 1 668 ? 30.340 8.144 -25.146 1.00 70.25 668 GLY A O 1
ATOM 5190 N N . SER A 1 669 ? 29.569 7.690 -23.082 1.00 76.44 669 SER A N 1
ATOM 5191 C CA . SER A 1 669 ? 30.790 8.009 -22.347 1.00 76.44 669 SER A CA 1
ATOM 5192 C C . SER A 1 669 ? 31.871 6.934 -22.544 1.00 76.44 669 SER A C 1
ATOM 5194 O O . SER A 1 669 ? 31.585 5.764 -22.818 1.00 76.44 669 SER A O 1
ATOM 5196 N N . ASP A 1 670 ? 33.139 7.313 -22.357 1.00 77.62 670 ASP A N 1
ATOM 5197 C CA . ASP A 1 670 ? 34.284 6.405 -22.529 1.00 77.62 670 ASP A CA 1
ATOM 5198 C C . ASP A 1 670 ? 34.343 5.258 -21.487 1.00 77.62 670 ASP A C 1
ATOM 5200 O O . ASP A 1 670 ? 35.075 4.279 -21.677 1.00 77.62 670 ASP A O 1
ATOM 5204 N N . SER A 1 671 ? 33.586 5.347 -20.386 1.00 84.56 671 SER A N 1
ATOM 5205 C CA . SER A 1 671 ? 33.688 4.457 -19.220 1.00 84.56 671 SER A CA 1
ATOM 5206 C C . SER A 1 671 ? 32.336 4.124 -18.587 1.00 84.56 671 SER A C 1
ATOM 5208 O O . SER A 1 671 ? 31.506 5.007 -18.399 1.00 84.56 671 SER A O 1
ATOM 5210 N N . MET A 1 672 ? 32.157 2.865 -18.168 1.00 87.44 672 MET A N 1
ATOM 5211 C CA . MET A 1 672 ? 30.970 2.428 -17.421 1.00 87.44 672 MET A CA 1
ATOM 5212 C C . MET A 1 672 ? 30.833 3.205 -16.093 1.00 87.44 672 MET A C 1
ATOM 5214 O O . MET A 1 672 ? 31.818 3.262 -15.351 1.00 87.44 672 MET A O 1
ATOM 5218 N N . PRO A 1 673 ? 29.642 3.749 -15.776 1.00 88.88 673 PRO A N 1
ATOM 5219 C CA . PRO A 1 673 ? 29.419 4.572 -14.587 1.00 88.88 673 PRO A CA 1
ATOM 5220 C C . PRO A 1 673 ? 29.485 3.805 -13.256 1.00 88.88 673 PRO A C 1
ATOM 5222 O O . PRO A 1 673 ? 29.635 2.576 -13.218 1.00 88.88 673 PRO A O 1
ATOM 5225 N N . ASP A 1 674 ? 29.402 4.544 -12.145 1.00 87.00 674 ASP A N 1
ATOM 5226 C CA . ASP A 1 674 ? 29.308 3.998 -10.781 1.00 87.00 674 ASP A CA 1
ATOM 5227 C C . ASP A 1 674 ? 27.875 3.630 -10.379 1.00 87.00 674 ASP A C 1
ATOM 5229 O O . ASP A 1 674 ? 27.683 2.622 -9.696 1.00 87.00 674 ASP A O 1
ATOM 5233 N N . SER A 1 675 ? 26.896 4.377 -10.884 1.00 89.06 675 SER A N 1
ATOM 5234 C CA . SER A 1 675 ? 25.457 4.216 -10.660 1.00 89.06 675 SER A CA 1
ATOM 5235 C C . SER A 1 675 ? 24.694 4.080 -11.983 1.00 89.06 675 SER A C 1
ATOM 5237 O O . SER A 1 675 ? 25.286 4.130 -13.060 1.00 89.06 675 SER A O 1
ATOM 5239 N N . GLY A 1 676 ? 23.374 3.884 -11.913 1.00 91.19 676 GLY A N 1
ATOM 5240 C CA . GLY A 1 676 ? 22.478 4.059 -13.057 1.00 91.19 676 GLY A CA 1
ATOM 5241 C C . GLY A 1 676 ? 21.596 2.861 -13.395 1.00 91.19 676 GLY A C 1
ATOM 5242 O O . GLY A 1 676 ? 21.642 1.801 -12.767 1.00 91.19 676 GLY A O 1
ATOM 5243 N N . PHE A 1 677 ? 20.781 3.053 -14.424 1.00 93.25 677 PHE A N 1
ATOM 5244 C CA . PHE A 1 677 ? 19.737 2.141 -14.884 1.00 93.25 677 PHE A CA 1
ATOM 5245 C C . PHE A 1 677 ? 19.988 1.755 -16.341 1.00 93.25 677 PHE A C 1
ATOM 5247 O O . PHE A 1 677 ? 20.701 2.455 -17.054 1.00 93.25 677 PHE A O 1
ATOM 5254 N N . GLY A 1 678 ? 19.460 0.626 -16.812 1.00 92.94 678 GLY A N 1
ATOM 5255 C CA . GLY A 1 678 ? 19.807 0.174 -18.154 1.00 92.94 678 GLY A CA 1
ATOM 5256 C C . GLY A 1 678 ? 19.156 -1.107 -18.642 1.00 92.94 678 GLY A C 1
ATOM 5257 O O . GLY A 1 678 ? 18.315 -1.730 -17.993 1.00 92.94 678 GLY A O 1
ATOM 5258 N N . PHE A 1 679 ? 19.612 -1.514 -19.820 1.00 93.62 679 PHE A N 1
ATOM 5259 C CA . PHE A 1 679 ? 19.136 -2.662 -20.573 1.00 93.62 679 PHE A CA 1
ATOM 5260 C C . PHE A 1 679 ? 20.303 -3.484 -21.104 1.00 93.62 679 PHE A C 1
ATOM 5262 O O . PHE A 1 679 ? 21.254 -2.942 -21.669 1.00 93.62 679 PHE A O 1
ATOM 5269 N N . ASN A 1 680 ? 20.193 -4.808 -21.000 1.00 93.00 680 ASN A N 1
ATOM 5270 C CA . ASN A 1 680 ? 21.057 -5.728 -21.730 1.00 93.00 680 ASN A CA 1
ATOM 5271 C C . ASN A 1 680 ? 20.275 -6.385 -22.876 1.00 93.00 680 ASN A C 1
ATOM 5273 O O . ASN A 1 680 ? 19.187 -6.922 -22.670 1.00 93.00 680 ASN A O 1
ATOM 5277 N N . PHE A 1 681 ? 20.853 -6.370 -24.073 1.00 93.56 681 PHE A N 1
ATOM 5278 C CA . PHE A 1 681 ? 20.324 -6.984 -25.284 1.00 93.56 681 PHE A CA 1
ATOM 5279 C C . PHE A 1 681 ? 21.242 -8.125 -25.736 1.00 93.56 681 PHE A C 1
ATOM 5281 O O . PHE A 1 681 ? 22.453 -7.948 -25.872 1.00 93.56 681 PHE A O 1
ATOM 5288 N N . GLU A 1 682 ? 20.670 -9.286 -26.035 1.00 92.12 682 GLU A N 1
ATOM 5289 C CA . GLU A 1 682 ? 21.346 -10.336 -26.793 1.00 92.12 682 GLU A CA 1
ATOM 5290 C C . GLU A 1 682 ? 21.358 -9.993 -28.287 1.00 92.12 682 GLU A C 1
ATOM 5292 O O . GLU A 1 682 ? 20.354 -9.558 -28.851 1.00 92.12 682 GLU A O 1
ATOM 5297 N N . PHE A 1 683 ? 22.491 -10.259 -28.932 1.00 87.44 683 PHE A N 1
ATOM 5298 C CA . PHE A 1 683 ? 22.681 -10.184 -30.375 1.00 87.44 683 PHE A CA 1
ATOM 5299 C C . PHE A 1 683 ? 23.301 -11.495 -30.870 1.00 87.44 683 PHE A C 1
ATOM 5301 O O . PHE A 1 683 ? 24.404 -11.866 -30.461 1.00 87.44 683 PHE A O 1
ATOM 5308 N N . ASN A 1 684 ? 22.598 -12.226 -31.736 1.00 82.69 684 ASN A N 1
ATOM 5309 C CA . ASN A 1 684 ? 23.046 -13.531 -32.219 1.00 82.69 684 ASN A CA 1
ATOM 5310 C C . ASN A 1 684 ? 23.754 -13.415 -33.579 1.00 82.69 684 ASN A C 1
ATOM 5312 O O . ASN A 1 684 ? 23.124 -13.119 -34.590 1.00 82.69 684 ASN A O 1
ATOM 5316 N N . LEU A 1 685 ? 25.059 -13.703 -33.616 1.00 76.19 685 LEU A N 1
ATOM 5317 C CA . LEU A 1 685 ? 25.867 -13.712 -34.846 1.00 76.19 685 LEU A CA 1
ATOM 5318 C C . LEU A 1 685 ? 25.955 -15.107 -35.499 1.00 76.19 685 LEU A C 1
ATOM 5320 O O . LEU A 1 685 ? 26.845 -15.373 -36.308 1.00 76.19 685 LEU A O 1
ATOM 5324 N N . GLY A 1 686 ? 25.054 -16.028 -35.147 1.00 70.94 686 GLY A N 1
ATOM 5325 C CA . GLY A 1 686 ? 25.030 -17.386 -35.683 1.00 70.94 686 GLY A CA 1
ATOM 5326 C C . GLY A 1 686 ? 26.077 -18.276 -35.016 1.00 70.94 686 GLY A C 1
ATOM 5327 O O . GLY A 1 686 ? 26.059 -18.458 -33.802 1.00 70.94 686 GLY A O 1
ATOM 5328 N N . SER A 1 687 ? 26.990 -18.874 -35.786 1.00 64.88 687 SER A N 1
ATOM 5329 C CA . SER A 1 687 ? 28.072 -19.713 -35.243 1.00 64.88 687 SER A CA 1
ATOM 5330 C C . SER A 1 687 ? 29.369 -19.537 -36.029 1.00 64.88 687 SER A C 1
ATOM 5332 O O . SER A 1 687 ? 29.343 -19.235 -37.220 1.00 64.88 687 SER A O 1
ATOM 5334 N N . LEU A 1 688 ? 30.511 -19.821 -35.396 1.00 62.56 688 LEU A N 1
ATOM 5335 C CA . LEU A 1 688 ? 31.824 -19.822 -36.058 1.00 62.56 688 LEU A CA 1
ATOM 5336 C C . LEU A 1 688 ? 32.099 -21.156 -36.791 1.00 62.56 688 LEU A C 1
ATOM 5338 O O . LEU A 1 688 ? 33.248 -21.579 -36.946 1.00 62.56 688 LEU A O 1
ATOM 5342 N N . GLY A 1 689 ? 31.036 -21.857 -37.203 1.00 61.28 689 GLY A N 1
ATOM 5343 C CA . GLY A 1 689 ? 31.088 -23.154 -37.873 1.00 61.28 689 GLY A CA 1
ATOM 5344 C C . GLY A 1 689 ? 31.885 -24.202 -37.091 1.00 61.28 689 GLY A C 1
ATOM 5345 O O . GLY A 1 689 ? 31.722 -24.379 -35.883 1.00 61.28 689 GLY A O 1
ATOM 5346 N N . ALA A 1 690 ? 32.786 -24.896 -37.789 1.00 59.38 690 ALA A N 1
ATOM 5347 C CA . ALA A 1 690 ? 33.636 -25.933 -37.205 1.00 59.38 690 ALA A CA 1
ATOM 5348 C C . ALA A 1 690 ? 34.641 -25.413 -36.151 1.00 59.38 690 ALA A C 1
ATOM 5350 O O . ALA A 1 690 ? 35.228 -26.220 -35.432 1.00 59.38 690 ALA A O 1
ATOM 5351 N N . LEU A 1 691 ? 34.847 -24.093 -36.033 1.00 52.50 691 LEU A N 1
ATOM 5352 C CA . LEU A 1 691 ? 35.838 -23.514 -35.119 1.00 52.50 691 LEU A CA 1
ATOM 5353 C C . LEU A 1 691 ? 35.317 -23.377 -33.678 1.00 52.50 691 LEU A C 1
ATOM 5355 O O . LEU A 1 691 ? 36.091 -23.598 -32.748 1.00 52.50 691 LEU A O 1
ATOM 5359 N N . SER A 1 692 ? 34.025 -23.074 -33.471 1.00 52.62 692 SER A N 1
ATOM 5360 C CA . SER A 1 692 ? 33.412 -22.970 -32.127 1.00 52.62 692 SER A CA 1
ATOM 5361 C C . SER A 1 692 ? 32.720 -24.246 -31.636 1.00 52.62 692 SER A C 1
ATOM 5363 O O . SER A 1 692 ? 32.285 -24.286 -30.489 1.00 52.62 692 SER A O 1
ATOM 5365 N N . GLY A 1 693 ? 32.610 -25.287 -32.469 1.00 50.72 693 GLY A N 1
ATOM 5366 C CA . GLY A 1 693 ? 32.045 -26.578 -32.063 1.00 50.72 693 GLY A CA 1
ATOM 5367 C C . GLY A 1 693 ? 30.554 -26.507 -31.715 1.00 50.72 693 GLY A C 1
ATOM 5368 O O . GLY A 1 693 ? 30.166 -26.771 -30.582 1.00 50.72 693 GLY A O 1
ATOM 5369 N N . SER A 1 694 ? 29.707 -26.161 -32.691 1.00 51.66 694 SER A N 1
ATOM 5370 C CA . SER A 1 694 ? 28.230 -26.057 -32.593 1.00 51.66 694 SER A CA 1
ATOM 5371 C C . SER A 1 694 ? 27.654 -24.989 -31.645 1.00 51.66 694 SER A C 1
ATOM 5373 O O . SER A 1 694 ? 26.474 -24.666 -31.758 1.00 51.66 694 SER A O 1
ATOM 5375 N N . ALA A 1 695 ? 28.464 -24.378 -30.776 1.00 57.47 695 ALA A N 1
ATOM 5376 C CA . ALA A 1 695 ? 28.041 -23.256 -29.942 1.00 57.47 695 ALA A CA 1
ATOM 5377 C C . ALA A 1 695 ? 27.760 -21.987 -30.773 1.00 57.47 695 ALA A C 1
ATOM 5379 O O . ALA A 1 695 ? 28.560 -21.611 -31.643 1.00 57.47 695 ALA A O 1
ATOM 5380 N N . GLN A 1 696 ? 26.639 -21.324 -30.468 1.00 65.31 696 GLN A N 1
ATOM 5381 C CA . GLN A 1 696 ? 26.252 -20.042 -31.062 1.00 65.31 696 GLN A CA 1
ATOM 5382 C C . GLN A 1 696 ? 27.108 -18.891 -30.514 1.00 65.31 696 GLN A C 1
ATOM 5384 O O . GLN A 1 696 ? 27.490 -18.887 -29.343 1.00 65.31 696 GLN A O 1
ATOM 5389 N N . PHE A 1 697 ? 27.398 -17.900 -31.356 1.00 72.94 697 PHE A N 1
ATOM 5390 C CA . PHE A 1 697 ? 28.150 -16.706 -30.978 1.00 72.94 697 PHE A CA 1
ATOM 5391 C C . PHE A 1 697 ? 27.173 -15.589 -30.591 1.00 72.94 697 PHE A C 1
ATOM 5393 O O . PHE A 1 697 ? 26.845 -14.715 -31.393 1.00 72.94 697 PHE A O 1
ATOM 5400 N N . VAL A 1 698 ? 26.675 -15.660 -29.354 1.00 82.75 698 VAL A N 1
ATOM 5401 C CA . VAL A 1 698 ? 25.768 -14.654 -28.785 1.00 82.75 698 VAL A CA 1
ATOM 5402 C C . VAL A 1 698 ? 26.578 -13.574 -28.076 1.00 82.75 698 VAL A C 1
ATOM 5404 O O . VAL A 1 698 ? 27.332 -13.846 -27.142 1.00 82.75 698 VAL A O 1
ATOM 5407 N N . VAL A 1 699 ? 26.416 -12.343 -28.544 1.00 86.50 699 VAL A N 1
ATOM 5408 C CA . VAL A 1 699 ? 27.007 -11.117 -28.008 1.00 86.50 699 VAL A CA 1
ATOM 5409 C C . VAL A 1 699 ? 25.988 -10.420 -27.111 1.00 86.50 699 VAL A C 1
ATOM 5411 O O . VAL A 1 699 ? 24.787 -10.566 -27.306 1.00 86.50 699 VAL A O 1
ATOM 5414 N N . ASN A 1 700 ? 26.461 -9.682 -26.111 1.00 91.25 700 ASN A N 1
ATOM 5415 C CA . ASN A 1 700 ? 25.622 -8.868 -25.237 1.00 91.25 700 ASN A CA 1
ATOM 5416 C C . ASN A 1 700 ? 25.953 -7.384 -25.448 1.00 91.25 700 ASN A C 1
ATOM 5418 O O . ASN A 1 700 ? 27.112 -6.991 -25.294 1.00 91.25 700 ASN A O 1
ATOM 5422 N N . LEU A 1 701 ? 24.951 -6.581 -25.801 1.00 92.38 701 LEU A N 1
ATOM 5423 C CA . LEU A 1 701 ? 25.015 -5.121 -25.862 1.00 92.38 701 LEU A CA 1
ATOM 5424 C C . LEU A 1 701 ? 24.327 -4.561 -24.613 1.00 92.38 701 LEU A C 1
ATOM 5426 O O . LEU A 1 701 ? 23.177 -4.885 -24.346 1.00 92.38 701 LEU A O 1
ATOM 5430 N N . LEU A 1 702 ? 25.029 -3.736 -23.853 1.00 93.75 702 LEU A N 1
ATOM 5431 C CA . LEU A 1 702 ? 24.549 -3.099 -22.632 1.00 93.75 702 LEU A CA 1
ATOM 5432 C C . LEU A 1 702 ? 24.432 -1.599 -22.878 1.00 93.75 702 LEU A C 1
ATOM 5434 O O . LEU A 1 702 ? 25.399 -0.992 -23.330 1.00 93.75 702 LEU A O 1
ATOM 5438 N N . ILE A 1 703 ? 23.273 -1.023 -22.573 1.00 93.50 703 ILE A N 1
ATOM 5439 C CA . ILE A 1 703 ? 23.044 0.424 -22.554 1.00 93.50 703 ILE A CA 1
ATOM 5440 C C . ILE A 1 703 ? 22.662 0.797 -21.124 1.00 93.50 703 ILE A C 1
ATOM 5442 O O . ILE A 1 703 ? 21.765 0.178 -20.554 1.00 93.50 703 ILE A O 1
ATOM 5446 N N . ILE A 1 704 ? 23.356 1.771 -20.541 1.00 93.44 704 ILE A N 1
ATOM 5447 C CA . ILE A 1 704 ? 23.097 2.314 -19.201 1.00 93.44 704 ILE A CA 1
ATOM 5448 C C . ILE A 1 704 ? 22.953 3.831 -19.315 1.00 93.44 704 ILE A C 1
ATOM 5450 O O . ILE A 1 704 ? 23.665 4.442 -20.109 1.00 93.44 704 ILE A O 1
ATOM 5454 N N . TRP A 1 705 ? 22.075 4.431 -18.518 1.00 91.75 705 TRP A N 1
ATOM 5455 C CA . TRP A 1 705 ? 22.040 5.866 -18.253 1.00 91.75 705 TRP A CA 1
ATOM 5456 C C . TRP A 1 705 ? 22.199 6.133 -16.757 1.00 91.75 705 TRP A C 1
ATOM 5458 O O . TRP A 1 705 ? 21.763 5.327 -15.929 1.00 91.75 705 TRP A O 1
ATOM 5468 N N . GLU A 1 706 ? 22.820 7.254 -16.402 1.00 89.31 706 GLU A N 1
ATOM 5469 C CA . GLU A 1 706 ? 22.739 7.771 -15.035 1.00 89.31 706 GLU A CA 1
ATOM 5470 C C . GLU A 1 706 ? 21.529 8.713 -14.908 1.00 89.31 706 GLU A C 1
ATOM 5472 O O . GLU A 1 706 ? 21.202 9.424 -15.862 1.00 89.31 706 GLU A O 1
ATOM 5477 N N . PRO A 1 707 ? 20.828 8.700 -13.761 1.00 86.75 707 PRO A N 1
ATOM 5478 C CA . PRO A 1 707 ? 19.651 9.534 -13.540 1.00 86.75 707 PRO A CA 1
ATOM 5479 C C . PRO A 1 707 ? 20.039 11.014 -13.479 1.00 86.75 707 PRO A C 1
ATOM 5481 O O . PRO A 1 707 ? 20.939 11.380 -12.717 1.00 86.75 707 PRO A O 1
ATOM 5484 N N . ASN A 1 708 ? 19.355 11.888 -14.224 1.00 80.25 708 ASN A N 1
ATOM 5485 C CA . ASN A 1 708 ? 19.676 13.309 -14.166 1.00 80.25 708 ASN A CA 1
ATOM 5486 C C . ASN A 1 708 ? 19.051 13.985 -12.934 1.00 80.25 708 ASN A C 1
ATOM 5488 O O . ASN A 1 708 ? 17.863 14.300 -12.913 1.00 80.25 708 ASN A O 1
ATOM 5492 N N . GLN A 1 709 ? 19.865 14.237 -11.906 1.00 66.88 709 GLN A N 1
ATOM 5493 C CA . GLN A 1 709 ? 19.395 14.794 -10.631 1.00 66.88 709 GLN A CA 1
ATOM 5494 C C . GLN A 1 709 ? 19.445 16.332 -10.532 1.00 66.88 709 GLN A C 1
ATOM 5496 O O . GLN A 1 709 ? 19.002 16.864 -9.515 1.00 66.88 709 GLN A O 1
ATOM 5501 N N . ASP A 1 710 ? 19.961 17.054 -11.540 1.00 66.25 710 ASP A N 1
ATOM 5502 C CA . ASP A 1 710 ? 20.089 18.527 -11.497 1.00 66.25 710 ASP A CA 1
ATOM 5503 C C . ASP A 1 710 ? 19.396 19.299 -12.641 1.00 66.25 710 ASP A C 1
ATOM 5505 O O . ASP A 1 710 ? 19.489 20.527 -12.700 1.00 66.25 710 ASP A O 1
ATOM 5509 N N . GLY A 1 711 ? 18.689 18.606 -13.542 1.00 59.03 711 GLY A N 1
ATOM 5510 C CA . GLY A 1 711 ? 17.993 19.217 -14.686 1.00 59.03 711 GLY A CA 1
ATOM 5511 C C . GLY A 1 711 ? 18.905 19.681 -15.833 1.00 59.03 711 GLY A C 1
ATOM 5512 O O . GLY A 1 711 ? 18.412 20.071 -16.891 1.00 59.03 711 GLY A O 1
ATOM 5513 N N . SER A 1 712 ? 20.235 19.606 -15.695 1.00 61.69 712 SER A N 1
ATOM 5514 C CA . SER A 1 712 ? 21.174 20.068 -16.723 1.00 61.69 712 SER A CA 1
ATOM 5515 C C . SER A 1 712 ? 21.432 19.013 -17.803 1.00 61.69 712 SER A C 1
ATOM 5517 O O . SER A 1 712 ? 21.546 17.824 -17.518 1.00 61.69 712 SER A O 1
ATOM 5519 N N . GLN A 1 713 ? 21.571 19.440 -19.064 1.00 57.34 713 GLN A N 1
ATOM 5520 C CA . GLN A 1 713 ? 22.012 18.542 -20.146 1.00 57.34 713 GLN A CA 1
ATOM 5521 C C . GLN A 1 713 ? 23.513 18.207 -20.053 1.00 57.34 713 GLN A C 1
ATOM 5523 O O . GLN A 1 713 ? 23.958 17.224 -20.637 1.00 57.34 713 GLN A O 1
ATOM 5528 N N . GLU A 1 714 ? 24.305 19.011 -19.331 1.00 57.44 714 GLU A N 1
ATOM 5529 C CA . GLU A 1 714 ? 25.762 18.836 -19.224 1.00 57.44 714 GLU A CA 1
ATOM 5530 C C . GLU A 1 714 ? 26.161 17.657 -18.315 1.00 57.44 714 GLU A C 1
ATOM 5532 O O . GLU A 1 714 ? 27.256 17.119 -18.472 1.00 57.44 714 GLU A O 1
ATOM 5537 N N . GLY A 1 715 ? 25.278 17.225 -17.403 1.00 54.91 715 GLY A N 1
ATOM 5538 C CA . GLY A 1 715 ? 25.476 16.049 -16.544 1.00 54.91 715 GLY A CA 1
ATOM 5539 C C . GLY A 1 715 ? 25.006 14.712 -17.137 1.00 54.91 715 GLY A C 1
ATOM 5540 O O . GLY A 1 715 ? 25.221 13.669 -16.523 1.00 54.91 715 GLY A O 1
ATOM 5541 N N . ALA A 1 716 ? 24.363 14.712 -18.308 1.00 65.62 716 ALA A N 1
ATOM 5542 C CA . ALA A 1 716 ? 23.660 13.548 -18.849 1.00 65.62 716 ALA A CA 1
ATOM 5543 C C . ALA A 1 716 ? 24.611 12.473 -19.420 1.00 65.62 716 ALA A C 1
ATOM 5545 O O . ALA A 1 716 ? 25.031 12.543 -20.577 1.00 65.62 716 ALA A O 1
ATOM 5546 N N . THR A 1 717 ? 24.931 11.443 -18.634 1.00 79.75 717 THR A N 1
ATOM 5547 C CA . THR A 1 717 ? 25.777 10.321 -19.067 1.00 79.75 717 THR A CA 1
ATOM 5548 C C . THR A 1 717 ? 24.952 9.113 -19.518 1.00 79.75 717 THR A C 1
ATOM 5550 O O . THR A 1 717 ? 24.097 8.592 -18.799 1.00 79.75 717 THR A O 1
ATOM 5553 N N . THR A 1 718 ? 25.270 8.589 -20.707 1.00 88.19 718 THR A N 1
ATOM 5554 C CA . THR A 1 718 ? 24.941 7.203 -21.074 1.00 88.19 718 THR A CA 1
ATOM 5555 C C . THR A 1 718 ? 26.223 6.419 -21.318 1.00 88.19 718 THR A C 1
ATOM 5557 O O . THR A 1 718 ? 27.243 6.989 -21.696 1.00 88.19 718 THR A O 1
ATOM 5560 N N . PHE A 1 719 ? 26.188 5.105 -21.128 1.00 91.50 719 PHE A N 1
ATOM 5561 C CA . PHE A 1 719 ? 27.276 4.195 -21.464 1.00 91.50 719 PHE A CA 1
ATOM 5562 C C . PHE A 1 719 ? 26.753 3.076 -22.359 1.00 91.50 719 PHE A C 1
ATOM 5564 O O . PHE A 1 719 ? 25.735 2.452 -22.055 1.00 91.50 719 PHE A O 1
ATOM 5571 N N . VAL A 1 720 ? 27.491 2.776 -23.430 1.00 92.50 720 VAL A N 1
ATOM 5572 C CA . VAL A 1 720 ? 27.213 1.639 -24.313 1.00 92.50 720 VAL A CA 1
ATOM 5573 C C . VAL A 1 720 ? 28.398 0.678 -24.271 1.00 92.50 720 VAL A C 1
ATOM 5575 O O . VAL A 1 720 ? 29.533 1.063 -24.544 1.00 92.50 720 VAL A O 1
ATOM 5578 N N . GLY A 1 721 ? 28.143 -0.586 -23.935 1.00 91.69 721 GLY A N 1
ATOM 5579 C CA . GLY A 1 721 ? 29.168 -1.616 -23.776 1.00 91.69 721 GLY A CA 1
ATOM 5580 C C . GLY A 1 721 ? 28.859 -2.893 -24.552 1.00 91.69 721 GLY A C 1
ATOM 5581 O O . GLY A 1 721 ? 27.723 -3.356 -24.569 1.00 91.69 721 GLY A O 1
ATOM 5582 N N . LEU A 1 722 ? 29.878 -3.519 -25.145 1.00 89.50 722 LEU A N 1
ATOM 5583 C CA . LEU A 1 722 ? 29.765 -4.805 -25.836 1.00 89.50 722 LEU A CA 1
ATOM 5584 C C . LEU A 1 722 ? 30.555 -5.892 -25.100 1.00 89.50 722 LEU A C 1
ATOM 5586 O O . LEU A 1 722 ? 31.772 -5.792 -24.936 1.00 89.50 722 LEU A O 1
ATOM 5590 N N . ARG A 1 723 ? 29.879 -6.969 -24.704 1.00 87.19 723 ARG A N 1
ATOM 5591 C CA . ARG A 1 723 ? 30.483 -8.177 -24.130 1.00 87.19 723 ARG A CA 1
ATOM 5592 C C . ARG A 1 723 ? 30.373 -9.330 -25.121 1.00 87.19 723 ARG A C 1
ATOM 5594 O O . ARG A 1 723 ? 29.283 -9.806 -25.436 1.00 87.19 723 ARG A O 1
ATOM 5601 N N . LEU A 1 724 ? 31.524 -9.801 -25.595 1.00 78.06 724 LEU A N 1
ATOM 5602 C CA . LEU A 1 724 ? 31.618 -10.998 -26.435 1.00 78.06 724 LEU A CA 1
ATOM 5603 C C . LEU A 1 724 ? 31.611 -12.275 -25.572 1.00 78.06 724 LEU A C 1
ATOM 5605 O O . LEU A 1 724 ? 32.067 -12.241 -24.422 1.00 78.06 724 LEU A O 1
ATOM 5609 N N . PRO A 1 725 ? 31.151 -13.421 -26.107 1.00 69.62 725 PRO A N 1
ATOM 5610 C CA . PRO A 1 725 ? 31.200 -14.684 -25.380 1.00 69.62 725 PRO A CA 1
ATOM 5611 C C . PRO A 1 725 ? 32.654 -15.082 -25.084 1.00 69.62 725 PRO A C 1
ATOM 5613 O O . PRO A 1 725 ? 33.557 -14.838 -25.881 1.00 69.62 725 PRO A O 1
ATOM 5616 N N . GLY A 1 726 ? 32.890 -15.693 -23.920 1.00 61.00 726 GLY A N 1
ATOM 5617 C CA . GLY A 1 726 ? 34.204 -16.215 -23.519 1.00 61.00 726 GLY A CA 1
ATOM 5618 C C . GLY A 1 726 ? 35.300 -15.180 -23.221 1.00 61.00 726 GLY A C 1
ATOM 5619 O O . GLY A 1 726 ? 36.455 -15.577 -23.067 1.00 61.00 726 GLY A O 1
ATOM 5620 N N . ILE A 1 727 ? 34.977 -13.885 -23.119 1.00 59.88 727 ILE A N 1
ATOM 5621 C CA . ILE A 1 727 ? 35.876 -12.880 -22.528 1.00 59.88 727 ILE A CA 1
ATOM 5622 C C . ILE A 1 727 ? 35.641 -12.820 -21.011 1.00 59.88 727 ILE A C 1
ATOM 5624 O O . ILE A 1 727 ? 34.503 -12.753 -20.552 1.00 59.88 727 ILE A O 1
ATOM 5628 N N . GLY A 1 728 ? 36.731 -12.825 -20.240 1.00 46.25 728 GLY A N 1
ATOM 5629 C CA . GLY A 1 728 ? 36.739 -12.559 -18.802 1.00 46.25 728 GLY A CA 1
ATOM 5630 C C . GLY A 1 728 ? 37.957 -11.708 -18.444 1.00 46.25 728 GLY A C 1
ATOM 5631 O O . GLY A 1 728 ? 39.088 -12.121 -18.703 1.00 46.25 728 GLY A O 1
ATOM 5632 N N . GLY A 1 729 ? 37.717 -10.521 -17.879 1.00 49.81 729 GLY A N 1
ATOM 5633 C CA . GLY A 1 729 ? 38.740 -9.492 -17.653 1.00 49.81 729 GLY A CA 1
ATOM 5634 C C . GLY A 1 729 ? 39.151 -8.726 -18.920 1.00 49.81 729 GLY A C 1
ATOM 5635 O O . GLY A 1 729 ? 38.755 -9.070 -20.034 1.00 49.81 729 GLY A O 1
ATOM 5636 N N . ASP A 1 730 ? 39.982 -7.699 -18.739 1.00 43.16 730 ASP A N 1
ATOM 5637 C CA . ASP A 1 730 ? 40.254 -6.601 -19.693 1.00 43.16 730 ASP A CA 1
ATOM 5638 C C . ASP A 1 730 ? 40.983 -6.997 -20.997 1.00 43.16 730 ASP A C 1
ATOM 5640 O O . ASP A 1 730 ? 41.367 -6.155 -21.813 1.00 43.16 730 ASP A O 1
ATOM 5644 N N . VAL A 1 731 ? 41.234 -8.289 -21.223 1.00 46.47 731 VAL A N 1
ATOM 5645 C CA . VAL A 1 731 ? 42.109 -8.762 -22.301 1.00 46.47 731 VAL A CA 1
ATOM 5646 C C . VAL A 1 731 ? 41.328 -8.972 -23.599 1.00 46.47 731 VAL A C 1
ATOM 5648 O O . VAL A 1 731 ? 41.063 -10.114 -23.984 1.00 46.47 731 VAL A O 1
ATOM 5651 N N . LEU A 1 732 ? 41.036 -7.872 -24.303 1.00 51.75 732 LEU A N 1
ATOM 5652 C CA . LEU A 1 732 ? 40.492 -7.794 -25.672 1.00 51.75 732 LEU A CA 1
ATOM 5653 C C . LEU A 1 732 ? 40.764 -9.054 -26.529 1.00 51.75 732 LEU A C 1
ATOM 5655 O O . LEU A 1 732 ? 41.854 -9.236 -27.089 1.00 51.75 732 LEU A O 1
ATOM 5659 N N . GLY A 1 733 ? 39.764 -9.940 -26.629 1.00 53.19 733 GLY A N 1
ATOM 5660 C CA . GLY A 1 733 ? 39.760 -11.062 -27.571 1.00 53.19 733 GLY A CA 1
ATOM 5661 C C . GLY A 1 733 ? 39.349 -12.446 -27.044 1.00 53.19 733 GLY A C 1
ATOM 5662 O O . GLY A 1 733 ? 39.543 -12.770 -25.874 1.00 53.19 733 GLY A O 1
ATOM 5663 N N . PHE A 1 734 ? 38.864 -13.304 -27.942 1.00 62.53 734 PHE A N 1
ATOM 5664 C CA . PHE A 1 734 ? 38.277 -14.623 -27.662 1.00 62.53 734 PHE A CA 1
ATOM 5665 C C . PHE A 1 734 ? 39.168 -15.793 -28.148 1.00 62.53 734 PHE A C 1
ATOM 5667 O O . PHE A 1 734 ? 39.674 -15.724 -29.274 1.00 62.53 734 PHE A O 1
ATOM 5674 N N . PRO A 1 735 ? 39.376 -16.866 -27.354 1.00 60.38 735 PRO A N 1
ATOM 5675 C CA . PRO A 1 735 ? 40.150 -18.040 -27.769 1.00 60.38 735 PRO A CA 1
ATOM 5676 C C . PRO A 1 735 ? 39.397 -18.954 -28.759 1.00 60.38 735 PRO A C 1
ATOM 5678 O O . PRO A 1 735 ? 38.375 -19.551 -28.433 1.00 60.38 735 PRO A O 1
ATOM 5681 N N . LEU A 1 736 ? 39.962 -19.142 -29.953 1.00 60.81 736 LEU A N 1
ATOM 5682 C CA . LEU A 1 736 ? 39.440 -19.987 -31.037 1.00 60.81 736 LEU A CA 1
ATOM 5683 C C . LEU A 1 736 ? 40.095 -21.380 -31.017 1.00 60.81 736 LEU A C 1
ATOM 5685 O O . LEU A 1 736 ? 40.791 -21.764 -31.952 1.00 60.81 736 LEU A O 1
ATOM 5689 N N . GLN A 1 737 ? 39.863 -22.115 -29.924 1.00 57.47 737 GLN A N 1
ATOM 5690 C CA . GLN A 1 737 ? 40.553 -23.356 -29.525 1.00 57.47 737 GLN A CA 1
ATOM 5691 C C . GLN A 1 737 ? 42.036 -23.157 -29.143 1.00 57.47 737 GLN A C 1
ATOM 5693 O O . GLN A 1 737 ? 42.866 -22.777 -29.965 1.00 57.47 737 GLN A O 1
ATOM 5698 N N . SER A 1 738 ? 42.351 -23.475 -27.878 1.00 63.41 738 SER A N 1
ATOM 5699 C CA . SER A 1 738 ? 43.663 -23.638 -27.205 1.00 63.41 738 SER A CA 1
ATOM 5700 C C . SER A 1 738 ? 44.803 -22.630 -27.446 1.00 63.41 738 SER A C 1
ATOM 5702 O O . SER A 1 738 ? 45.395 -22.163 -26.479 1.00 63.41 738 SER A O 1
ATOM 5704 N N . VAL A 1 739 ? 45.175 -22.353 -28.695 1.00 64.75 739 VAL A N 1
ATOM 5705 C CA . VAL A 1 739 ? 46.393 -21.626 -29.106 1.00 64.75 739 VAL A CA 1
ATOM 5706 C C . VAL A 1 739 ? 46.121 -20.429 -30.025 1.00 64.75 739 VAL A C 1
ATOM 5708 O O . VAL A 1 739 ? 47.024 -19.625 -30.259 1.00 64.75 739 VAL A O 1
ATOM 5711 N N . LEU A 1 740 ? 44.890 -20.292 -30.529 1.00 65.50 740 LEU A N 1
ATOM 5712 C CA . LEU A 1 740 ? 44.434 -19.152 -31.326 1.00 65.50 740 LEU A CA 1
ATOM 5713 C C . LEU A 1 740 ? 43.580 -18.207 -30.468 1.00 65.50 740 LEU A C 1
ATOM 5715 O O . LEU A 1 740 ? 42.718 -18.666 -29.723 1.00 65.50 740 LEU A O 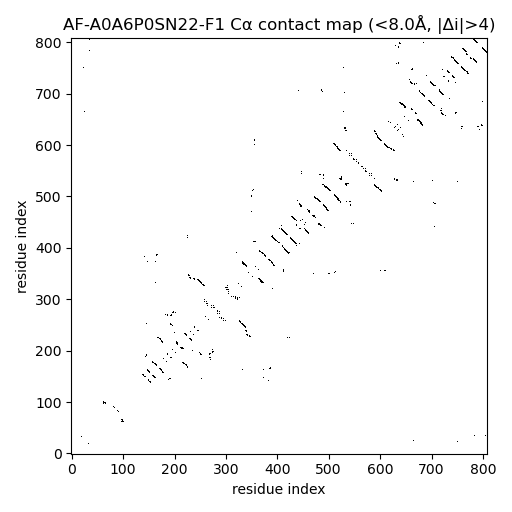1
ATOM 5719 N N . LYS A 1 741 ? 43.766 -16.888 -30.598 1.00 72.56 741 LYS A N 1
ATOM 5720 C CA . LYS A 1 741 ? 42.920 -15.852 -29.971 1.00 72.56 741 LYS A CA 1
ATOM 5721 C C . LYS A 1 741 ? 42.598 -14.750 -30.976 1.00 72.56 741 LYS A C 1
ATOM 5723 O O . LYS A 1 741 ? 43.494 -14.027 -31.398 1.00 72.56 741 LYS A O 1
ATOM 5728 N N . LEU A 1 742 ? 41.329 -14.578 -31.335 1.00 74.19 742 LEU A N 1
ATOM 5729 C CA . LEU A 1 742 ? 40.886 -13.392 -32.073 1.00 74.19 742 LEU A CA 1
ATOM 5730 C C . LEU A 1 742 ? 40.993 -12.175 -31.151 1.00 74.19 742 LEU A C 1
ATOM 5732 O O . LEU A 1 742 ? 40.567 -12.264 -30.008 1.00 74.19 742 LEU A O 1
ATOM 5736 N N . SER A 1 743 ? 41.538 -11.054 -31.613 1.00 75.62 743 SER A N 1
ATOM 5737 C CA . SER A 1 743 ? 41.638 -9.796 -30.856 1.00 75.62 743 SER A CA 1
ATOM 5738 C C . SER A 1 743 ? 41.302 -8.598 -31.745 1.00 75.62 743 SER A C 1
ATOM 5740 O O . SER A 1 743 ? 41.308 -8.729 -32.963 1.00 75.62 743 SER A O 1
ATOM 5742 N N . PHE A 1 744 ? 40.971 -7.458 -31.146 1.00 79.25 744 PHE A N 1
ATOM 5743 C CA . PHE A 1 744 ? 40.557 -6.212 -31.809 1.00 79.25 744 PHE A CA 1
ATOM 5744 C C . PHE A 1 744 ? 40.886 -5.026 -30.885 1.00 79.25 744 PHE A C 1
ATOM 5746 O O . PHE A 1 744 ? 41.290 -5.264 -29.744 1.00 79.25 744 PHE A O 1
ATOM 5753 N N . LYS A 1 745 ? 40.767 -3.772 -31.354 1.00 75.44 745 LYS A N 1
ATOM 5754 C CA . LYS A 1 745 ? 41.071 -2.584 -30.523 1.00 75.44 745 LYS A CA 1
ATOM 5755 C C . LYS A 1 745 ? 39.847 -1.741 -30.163 1.00 75.44 745 LYS A C 1
ATOM 5757 O O . LYS A 1 745 ? 39.748 -1.309 -29.022 1.00 75.44 745 LYS A O 1
ATOM 5762 N N . THR A 1 746 ? 38.960 -1.491 -31.121 1.00 82.12 746 THR A N 1
ATOM 5763 C CA . THR A 1 746 ? 37.865 -0.517 -30.978 1.00 82.12 746 THR A CA 1
ATOM 5764 C C . THR A 1 746 ? 36.567 -1.132 -31.483 1.00 82.12 746 THR A C 1
ATOM 5766 O O . THR A 1 746 ? 36.586 -1.881 -32.464 1.00 82.12 746 THR A O 1
ATOM 5769 N N . VAL A 1 747 ? 35.461 -0.815 -30.815 1.00 86.81 747 VAL A N 1
ATOM 5770 C CA . VAL A 1 747 ? 34.097 -1.154 -31.227 1.00 86.81 747 VAL A CA 1
ATOM 5771 C C . VAL A 1 747 ? 33.304 0.146 -31.300 1.00 86.81 747 VAL A C 1
ATOM 5773 O O . VAL A 1 747 ? 33.431 0.997 -30.422 1.00 86.81 747 VAL A O 1
ATOM 5776 N N . GLU A 1 748 ? 32.518 0.312 -32.353 1.00 89.00 748 GLU A N 1
ATOM 5777 C CA . GLU A 1 748 ? 31.770 1.535 -32.644 1.00 89.00 748 GLU A CA 1
ATOM 5778 C C . GLU A 1 748 ? 30.398 1.144 -33.186 1.00 89.00 748 GLU A C 1
ATOM 5780 O O . GLU A 1 748 ? 30.302 0.197 -33.968 1.00 89.00 748 GLU A O 1
ATOM 5785 N N . LEU A 1 749 ? 29.348 1.861 -32.802 1.00 88.31 749 LEU A N 1
ATOM 5786 C CA . LEU A 1 749 ? 27.994 1.631 -33.298 1.00 88.31 749 LEU A CA 1
ATOM 5787 C C . LEU A 1 749 ? 27.458 2.953 -33.854 1.00 88.31 749 LEU A C 1
ATOM 5789 O O . LEU A 1 749 ? 27.287 3.928 -33.125 1.00 88.31 749 LEU A O 1
ATOM 5793 N N . LEU A 1 750 ? 27.280 2.979 -35.175 1.00 85.81 750 LEU A N 1
ATOM 5794 C CA . LEU A 1 750 ? 26.987 4.170 -35.973 1.00 85.81 750 LEU A CA 1
ATOM 5795 C C . LEU A 1 750 ? 25.584 4.096 -36.582 1.00 85.81 750 LEU A C 1
ATOM 5797 O O . LEU A 1 750 ? 25.060 3.003 -36.809 1.00 85.81 750 LEU A O 1
ATOM 5801 N N . VAL A 1 751 ? 25.028 5.261 -36.920 1.00 85.56 751 VAL A N 1
ATOM 5802 C CA . VAL A 1 751 ? 23.712 5.422 -37.555 1.00 85.56 751 VAL A CA 1
ATOM 5803 C C . VAL A 1 751 ? 23.790 6.348 -38.782 1.00 85.56 751 VAL A C 1
ATOM 5805 O O . VAL A 1 751 ? 24.575 7.295 -38.802 1.00 85.56 751 VAL A O 1
ATOM 5808 N N . ASP A 1 752 ? 23.004 6.061 -39.825 1.00 80.75 752 ASP A N 1
ATOM 5809 C CA . ASP A 1 752 ? 22.748 6.968 -40.958 1.00 80.75 752 ASP A CA 1
ATOM 5810 C C . ASP A 1 752 ? 21.246 7.243 -41.036 1.00 80.75 752 ASP A C 1
ATOM 5812 O O . ASP A 1 752 ? 20.470 6.406 -41.500 1.00 80.75 752 ASP A O 1
ATOM 5816 N N . SER A 1 753 ? 20.857 8.429 -40.570 1.00 71.31 753 SER A N 1
ATOM 5817 C CA . SER A 1 753 ? 19.520 9.021 -40.688 1.00 71.31 753 SER A CA 1
ATOM 5818 C C . SER A 1 753 ? 19.377 9.931 -41.923 1.00 71.31 753 SER A C 1
ATOM 5820 O O . SER A 1 753 ? 18.289 10.413 -42.221 1.00 71.31 753 SER A O 1
ATOM 5822 N N . THR A 1 754 ? 20.448 10.146 -42.698 1.00 66.31 754 THR A N 1
ATOM 5823 C CA . THR A 1 754 ? 20.466 11.026 -43.887 1.00 66.31 754 THR A CA 1
ATOM 5824 C C . THR A 1 754 ? 19.904 10.357 -45.147 1.00 66.31 754 THR A C 1
ATOM 5826 O O . THR A 1 754 ? 19.876 10.938 -46.236 1.00 66.31 754 THR A O 1
ATOM 5829 N N . ASN A 1 755 ? 19.506 9.090 -45.043 1.00 61.28 755 ASN A N 1
ATOM 5830 C CA . ASN A 1 755 ? 19.075 8.271 -46.162 1.00 61.28 755 ASN A CA 1
ATOM 5831 C C . ASN A 1 755 ? 17.550 8.367 -46.387 1.00 61.28 755 ASN A C 1
ATOM 5833 O O . ASN A 1 755 ? 16.795 7.897 -45.541 1.00 61.28 755 ASN A O 1
ATOM 5837 N N . PRO A 1 756 ? 17.057 8.848 -47.548 1.00 55.00 756 PRO A N 1
ATOM 5838 C CA . PRO A 1 756 ? 15.618 8.899 -47.835 1.00 55.00 756 PRO A CA 1
ATOM 5839 C C . PRO A 1 756 ? 14.956 7.519 -48.029 1.00 55.00 756 PRO A C 1
ATOM 5841 O O . PRO A 1 756 ? 13.755 7.458 -48.270 1.00 55.00 756 PRO A O 1
ATOM 5844 N N . ALA A 1 757 ? 15.715 6.419 -47.943 1.00 53.59 757 ALA A N 1
ATOM 5845 C CA . ALA A 1 757 ? 15.178 5.059 -47.832 1.00 53.59 757 ALA A CA 1
ATOM 5846 C C . ALA A 1 757 ? 15.023 4.569 -46.370 1.00 53.59 757 ALA A C 1
ATOM 5848 O O . ALA A 1 757 ? 14.530 3.469 -46.158 1.00 53.59 757 ALA A O 1
ATOM 5849 N N . GLY A 1 758 ? 15.409 5.374 -45.372 1.00 67.69 758 GLY A N 1
ATOM 5850 C CA . GLY A 1 758 ? 15.249 5.076 -43.946 1.00 67.69 758 GLY A CA 1
ATOM 5851 C C . GLY A 1 758 ? 16.559 4.837 -43.186 1.00 67.69 758 GLY A C 1
ATOM 5852 O O . GLY A 1 758 ? 17.614 4.581 -43.777 1.00 67.69 758 GLY A O 1
ATOM 5853 N N . THR A 1 759 ? 16.452 4.937 -41.858 1.00 81.75 759 THR A N 1
ATOM 5854 C CA . THR A 1 759 ? 17.544 4.808 -40.882 1.00 81.75 759 THR A CA 1
ATOM 5855 C C . THR A 1 759 ? 18.203 3.429 -40.900 1.00 81.75 759 THR A C 1
ATOM 5857 O O . THR A 1 759 ? 17.518 2.405 -40.936 1.00 81.75 759 THR A O 1
ATOM 5860 N N . ALA A 1 760 ? 19.535 3.404 -40.820 1.00 82.38 760 ALA A N 1
ATOM 5861 C CA . ALA A 1 760 ? 20.338 2.184 -40.762 1.00 82.38 760 ALA A CA 1
ATOM 5862 C C . ALA A 1 760 ? 21.404 2.243 -39.659 1.00 82.38 760 ALA A C 1
ATOM 5864 O O . ALA A 1 760 ? 22.008 3.294 -39.452 1.00 82.38 760 ALA A O 1
ATOM 5865 N N . TYR A 1 761 ? 21.686 1.101 -39.020 1.00 86.75 761 TYR A N 1
ATOM 5866 C CA . TYR A 1 761 ? 22.669 0.968 -37.936 1.00 86.75 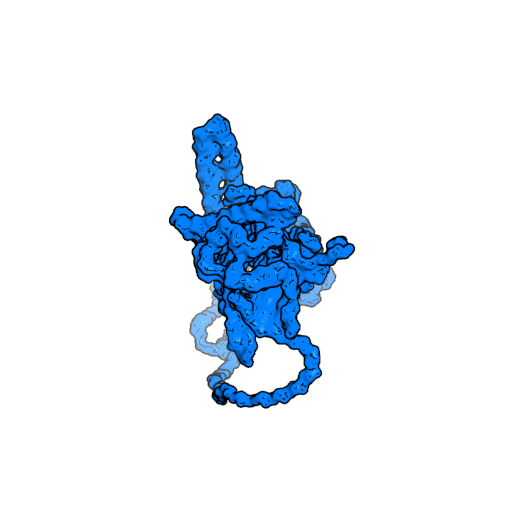761 TYR A CA 1
ATOM 5867 C C . TYR A 1 761 ? 23.775 -0.035 -38.288 1.00 86.75 761 TYR A C 1
ATOM 5869 O O . TYR A 1 761 ? 23.492 -1.115 -38.818 1.00 86.75 761 TYR A O 1
ATOM 5877 N N . LEU A 1 762 ? 25.032 0.305 -37.974 1.00 86.88 762 LEU A N 1
ATOM 5878 C CA . LEU A 1 762 ? 26.196 -0.556 -38.213 1.00 86.88 762 LEU A CA 1
ATOM 5879 C C . LEU A 1 762 ? 27.146 -0.602 -37.015 1.00 86.88 762 LEU A C 1
ATOM 5881 O O . LEU A 1 762 ? 27.627 0.427 -36.544 1.00 86.88 762 LEU A O 1
ATOM 5885 N N . LEU A 1 763 ? 27.490 -1.820 -36.602 1.00 87.38 763 LEU A N 1
ATOM 5886 C CA . LEU A 1 763 ? 28.525 -2.120 -35.620 1.00 87.38 763 LEU A CA 1
ATOM 5887 C C . LEU A 1 763 ? 29.865 -2.326 -36.350 1.00 87.38 763 LEU A C 1
ATOM 5889 O O . LEU A 1 763 ? 30.058 -3.346 -37.019 1.00 87.38 763 LEU A O 1
ATOM 5893 N N . LYS A 1 764 ? 30.795 -1.371 -36.230 1.00 86.69 764 LYS A N 1
ATOM 5894 C CA . LYS A 1 764 ? 32.184 -1.485 -36.707 1.00 86.69 764 LYS A CA 1
ATOM 5895 C C . LYS A 1 764 ? 33.063 -2.076 -35.594 1.00 86.69 764 LYS A C 1
ATOM 5897 O O . LYS A 1 764 ? 33.052 -1.608 -34.459 1.00 86.69 764 LYS A O 1
ATOM 5902 N N . ILE A 1 765 ? 33.871 -3.082 -35.922 1.00 84.81 765 ILE A N 1
ATOM 5903 C CA . ILE A 1 765 ? 34.894 -3.673 -35.047 1.00 84.81 765 ILE A CA 1
ATOM 5904 C C . ILE A 1 765 ? 36.248 -3.499 -35.739 1.00 84.81 765 ILE A C 1
ATOM 5906 O O . ILE A 1 765 ? 36.528 -4.140 -36.756 1.00 84.81 765 ILE A O 1
ATOM 5910 N N . LYS A 1 766 ? 37.095 -2.620 -35.196 1.00 84.31 766 LYS A N 1
ATOM 5911 C CA . LYS A 1 766 ? 38.335 -2.167 -35.842 1.00 84.31 766 LYS A CA 1
ATOM 5912 C C . LYS A 1 766 ? 39.589 -2.848 -35.298 1.00 84.31 766 LYS A C 1
ATOM 5914 O O . LYS A 1 766 ? 39.679 -3.216 -34.120 1.00 84.31 766 LYS A O 1
ATOM 5919 N N . LYS A 1 767 ? 40.612 -2.919 -36.160 1.00 81.88 767 LYS A N 1
ATOM 5920 C CA . LYS A 1 767 ? 41.959 -3.450 -35.865 1.00 81.88 767 LYS A CA 1
ATOM 5921 C C . LYS A 1 767 ? 41.920 -4.919 -35.410 1.00 81.88 767 LYS A C 1
ATOM 5923 O O . LYS A 1 767 ? 42.602 -5.310 -34.464 1.00 81.88 767 LYS A O 1
ATOM 5928 N N . VAL A 1 768 ? 41.102 -5.725 -36.091 1.00 80.12 768 VAL A N 1
ATOM 5929 C CA . VAL A 1 768 ? 40.932 -7.163 -35.840 1.00 80.12 768 VAL A CA 1
ATOM 5930 C C . VAL A 1 768 ? 42.188 -7.935 -36.271 1.00 80.12 768 VAL A C 1
ATOM 5932 O O . VAL A 1 768 ? 42.677 -7.784 -37.392 1.00 80.12 768 VAL A O 1
ATOM 5935 N N . ALA A 1 769 ? 42.707 -8.779 -35.379 1.00 79.38 769 ALA A N 1
ATOM 5936 C CA . ALA A 1 769 ? 43.885 -9.612 -35.597 1.00 79.38 769 ALA A CA 1
ATOM 5937 C C . ALA A 1 769 ? 43.780 -10.955 -34.853 1.00 79.38 769 ALA A C 1
ATOM 5939 O O . ALA A 1 769 ? 43.500 -11.008 -33.650 1.00 79.38 769 ALA A O 1
ATOM 5940 N N . LEU A 1 770 ? 44.063 -12.046 -35.564 1.00 76.06 770 LEU A N 1
ATOM 5941 C CA . LEU A 1 770 ? 44.147 -13.406 -35.045 1.00 76.06 770 LEU A CA 1
ATOM 5942 C C . LEU A 1 770 ? 45.542 -13.655 -34.459 1.00 76.06 770 LEU A C 1
ATOM 5944 O O . LEU A 1 770 ? 46.538 -13.658 -35.179 1.00 76.06 770 LEU A O 1
ATOM 5948 N N . LYS A 1 771 ? 45.627 -13.868 -33.148 1.00 76.31 771 LYS A N 1
ATOM 5949 C CA . LYS A 1 771 ? 46.876 -14.149 -32.436 1.00 76.31 771 LYS A CA 1
ATOM 5950 C C . LYS A 1 771 ? 47.127 -15.647 -32.330 1.00 76.31 771 LYS A C 1
ATOM 5952 O O . LYS A 1 771 ? 46.218 -16.403 -31.998 1.00 76.31 771 LYS A O 1
ATOM 5957 N N . PHE A 1 772 ? 48.369 -16.054 -32.572 1.00 78.12 772 PHE A N 1
ATOM 5958 C CA . PHE A 1 772 ? 48.875 -17.412 -32.385 1.00 78.12 772 PHE A CA 1
ATOM 5959 C C . PHE A 1 772 ? 50.187 -17.324 -31.600 1.00 78.12 772 PHE A C 1
ATOM 5961 O O . PHE A 1 772 ? 51.218 -16.893 -32.127 1.00 78.12 772 PHE A O 1
ATOM 5968 N N . PHE A 1 773 ? 50.130 -17.664 -30.311 1.00 76.50 773 PHE A N 1
ATOM 5969 C CA . PHE A 1 773 ? 51.160 -17.305 -29.328 1.00 76.50 773 PHE A CA 1
ATOM 5970 C C . PHE A 1 773 ? 51.513 -15.801 -29.391 1.00 76.50 773 PHE A C 1
ATOM 5972 O O . PHE A 1 773 ? 50.672 -14.964 -29.075 1.00 76.50 773 PHE A O 1
ATOM 5979 N N . VAL A 1 774 ? 52.742 -15.455 -29.793 1.00 74.19 774 VAL A N 1
ATOM 5980 C CA . VAL A 1 774 ? 53.248 -14.068 -29.873 1.00 74.19 774 VAL A CA 1
ATOM 5981 C C . VAL A 1 774 ? 52.982 -13.431 -31.249 1.00 74.19 774 VAL A C 1
ATOM 5983 O O . VAL A 1 774 ? 53.064 -12.215 -31.402 1.00 74.19 774 VAL A O 1
ATOM 5986 N N . LEU A 1 775 ? 52.646 -14.231 -32.266 1.00 76.62 775 LEU A N 1
ATOM 5987 C CA . LEU A 1 775 ? 52.378 -13.744 -33.620 1.00 76.62 775 LEU A CA 1
ATOM 5988 C C . LEU A 1 775 ? 50.951 -13.196 -33.721 1.00 76.62 775 LEU A C 1
ATOM 5990 O O . LEU A 1 775 ? 50.022 -13.786 -33.175 1.00 76.62 775 LEU A O 1
ATOM 5994 N N . SER A 1 776 ? 50.775 -12.097 -34.455 1.00 78.00 776 SER A N 1
ATOM 5995 C CA . SER A 1 776 ? 49.464 -11.550 -34.833 1.00 78.00 776 SER A CA 1
ATOM 5996 C C . SER A 1 776 ? 49.303 -11.624 -36.352 1.00 78.00 776 SER A C 1
ATOM 5998 O O . SER A 1 776 ? 50.248 -11.335 -37.084 1.00 78.00 776 SER A O 1
ATOM 6000 N N . PHE A 1 777 ? 48.119 -12.020 -36.817 1.00 74.94 777 PHE A N 1
ATOM 6001 C CA . PHE A 1 777 ? 47.771 -12.155 -38.229 1.00 74.94 777 PHE A CA 1
ATOM 6002 C C . PHE A 1 777 ? 46.534 -11.297 -38.552 1.00 74.94 777 PHE A C 1
ATOM 6004 O O . PHE A 1 777 ? 45.531 -11.428 -37.849 1.00 74.94 777 PHE A O 1
ATOM 6011 N N . PRO A 1 778 ? 46.558 -10.457 -39.601 1.00 72.00 778 PRO A N 1
ATOM 6012 C CA . PRO A 1 778 ? 47.688 -10.199 -40.498 1.00 72.00 778 PRO A CA 1
ATOM 6013 C C . PRO A 1 778 ? 48.862 -9.498 -39.770 1.00 72.00 778 PRO A C 1
ATOM 6015 O O . PRO A 1 778 ? 48.636 -8.766 -38.809 1.00 72.00 778 PRO A O 1
ATOM 6018 N N . PRO A 1 779 ? 50.126 -9.743 -40.174 1.00 71.00 779 PRO A N 1
ATOM 6019 C CA . PRO A 1 779 ? 51.309 -9.237 -39.462 1.00 71.00 779 PRO A CA 1
ATOM 6020 C C . PRO A 1 779 ? 51.655 -7.773 -39.779 1.00 71.00 779 PRO A C 1
ATOM 6022 O O . PRO A 1 779 ? 52.511 -7.190 -39.123 1.00 71.00 779 PRO A O 1
ATOM 6025 N N . ASN A 1 780 ? 51.028 -7.201 -40.806 1.00 71.62 780 ASN A N 1
ATOM 6026 C CA . ASN A 1 780 ? 51.007 -5.777 -41.138 1.00 71.62 780 ASN A CA 1
ATOM 6027 C C . ASN A 1 780 ? 49.587 -5.449 -41.620 1.00 71.62 780 ASN A C 1
ATOM 6029 O O . ASN A 1 780 ? 48.856 -6.366 -42.004 1.00 71.62 780 ASN A O 1
ATOM 6033 N N . GLY A 1 781 ? 49.222 -4.171 -41.632 1.00 70.19 781 GLY A N 1
ATOM 6034 C CA . GLY A 1 781 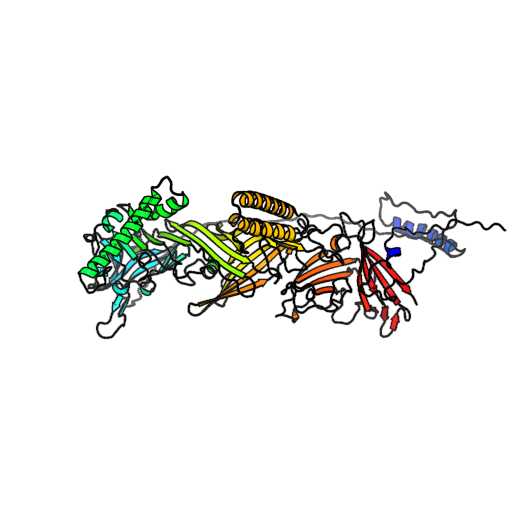? 47.892 -3.733 -42.035 1.00 70.19 781 GLY A CA 1
ATOM 6035 C C . GLY A 1 781 ? 46.849 -3.775 -40.921 1.00 70.19 781 GLY A C 1
ATOM 6036 O O . GLY A 1 781 ? 47.154 -3.992 -39.748 1.00 70.19 781 GLY A O 1
ATOM 6037 N N . GLN A 1 782 ? 45.600 -3.531 -41.304 1.00 73.25 782 GLN A N 1
ATOM 6038 C CA . GLN A 1 782 ? 44.443 -3.470 -40.419 1.00 73.25 782 GLN A CA 1
ATOM 6039 C C . GLN A 1 782 ? 43.296 -4.274 -41.027 1.00 73.25 782 GLN A C 1
ATOM 6041 O O . GLN A 1 782 ? 43.027 -4.169 -42.224 1.00 73.25 782 GLN A O 1
ATOM 6046 N N . THR A 1 783 ? 42.614 -5.055 -40.190 1.00 76.19 783 THR A N 1
ATOM 6047 C CA . THR A 1 783 ? 41.353 -5.716 -40.546 1.00 76.19 783 THR A CA 1
ATOM 6048 C C . THR A 1 783 ? 40.211 -5.023 -39.815 1.00 76.19 783 THR A C 1
ATOM 6050 O O . THR A 1 783 ? 40.332 -4.717 -38.625 1.00 76.19 783 THR A O 1
ATOM 6053 N N . GLU A 1 784 ? 39.095 -4.825 -40.497 1.00 79.19 784 GLU A N 1
ATOM 6054 C CA . GLU A 1 784 ? 37.849 -4.325 -39.921 1.00 79.19 784 GLU A CA 1
ATOM 6055 C C . GLU A 1 784 ? 36.729 -5.318 -40.218 1.00 79.19 784 GLU A C 1
ATOM 6057 O O . GLU A 1 784 ? 36.677 -5.890 -41.306 1.00 79.19 784 GLU A O 1
ATOM 6062 N N . ILE A 1 785 ? 35.841 -5.533 -39.252 1.00 80.19 785 ILE A N 1
ATOM 6063 C CA . ILE A 1 785 ? 34.592 -6.275 -39.442 1.00 80.19 785 ILE A CA 1
ATOM 6064 C C . ILE A 1 785 ? 33.458 -5.282 -39.233 1.00 80.19 785 ILE A C 1
ATOM 6066 O O . ILE A 1 785 ? 33.469 -4.533 -38.259 1.00 80.19 785 ILE A O 1
ATOM 6070 N N . VAL A 1 786 ? 32.487 -5.272 -40.138 1.00 80.69 786 VAL A N 1
ATOM 6071 C CA . VAL A 1 786 ? 31.326 -4.386 -40.060 1.00 80.69 786 VAL A CA 1
ATOM 6072 C C . VAL A 1 786 ? 30.067 -5.229 -40.176 1.00 80.69 786 VAL A C 1
ATOM 6074 O O . VAL A 1 786 ? 29.940 -6.053 -41.081 1.00 80.69 786 VAL A O 1
ATOM 6077 N N . ILE A 1 787 ? 29.155 -5.038 -39.230 1.00 84.00 787 ILE A N 1
ATOM 6078 C CA . ILE A 1 787 ? 27.936 -5.826 -39.058 1.00 84.00 787 ILE A CA 1
ATOM 6079 C C . ILE A 1 787 ? 26.744 -4.871 -39.097 1.00 84.00 787 ILE A C 1
ATOM 6081 O O . ILE A 1 787 ? 26.802 -3.796 -38.504 1.00 84.00 787 ILE A O 1
ATOM 6085 N N . PHE A 1 788 ? 25.679 -5.241 -39.799 1.00 81.94 788 PHE A N 1
ATOM 6086 C CA . PHE A 1 788 ? 24.534 -4.376 -40.077 1.00 81.94 788 PHE A CA 1
ATOM 6087 C C . PHE A 1 788 ? 23.221 -5.162 -40.030 1.00 81.94 788 PHE A C 1
ATOM 6089 O O . PHE A 1 788 ? 23.182 -6.338 -40.395 1.00 81.94 788 PHE A O 1
ATOM 6096 N N . GLY A 1 789 ? 22.151 -4.515 -39.571 1.00 78.19 789 GLY A N 1
ATOM 6097 C CA . GLY A 1 789 ? 20.792 -5.047 -39.684 1.00 78.19 789 GLY A CA 1
ATOM 6098 C C . GLY A 1 789 ? 20.147 -4.699 -41.029 1.00 78.19 789 GLY A C 1
ATOM 6099 O O . GLY A 1 789 ? 20.746 -4.027 -41.874 1.00 78.19 789 GLY A O 1
ATOM 6100 N N . ASN A 1 790 ? 18.911 -5.149 -41.234 1.00 77.38 790 ASN A N 1
ATOM 6101 C CA . ASN A 1 790 ? 18.130 -4.802 -42.419 1.00 77.38 790 ASN A CA 1
ATOM 6102 C C . ASN A 1 790 ? 17.496 -3.395 -42.274 1.00 77.38 790 ASN A C 1
ATOM 6104 O O . ASN A 1 790 ? 16.615 -3.231 -41.429 1.00 77.38 790 ASN A O 1
ATOM 6108 N N . PRO A 1 791 ? 17.859 -2.388 -43.097 1.00 74.12 791 PRO A N 1
ATOM 6109 C CA . PRO A 1 791 ? 17.215 -1.069 -43.049 1.00 74.12 791 PRO A CA 1
ATOM 6110 C C . PRO A 1 791 ? 15.737 -1.141 -43.456 1.00 74.12 791 PRO A C 1
ATOM 6112 O O . PRO A 1 791 ? 14.903 -0.421 -42.908 1.00 74.12 791 PRO A O 1
ATOM 6115 N N . ASP A 1 792 ? 15.392 -2.072 -44.347 1.00 75.06 792 ASP A N 1
ATOM 6116 C CA . ASP A 1 792 ? 14.035 -2.301 -44.842 1.00 75.06 792 ASP A CA 1
ATOM 6117 C C . ASP A 1 792 ? 13.216 -3.206 -43.892 1.00 75.06 792 ASP A C 1
ATOM 6119 O O . ASP A 1 792 ? 12.169 -3.725 -44.272 1.00 75.06 792 ASP A O 1
ATOM 6123 N N . ALA A 1 793 ? 13.686 -3.438 -42.656 1.00 71.75 793 ALA A N 1
ATOM 6124 C CA . ALA A 1 793 ? 12.954 -4.200 -41.645 1.00 71.75 793 ALA A CA 1
ATOM 6125 C C . ALA A 1 793 ? 11.625 -3.516 -41.283 1.00 71.75 793 ALA A C 1
ATOM 6127 O O . ALA A 1 793 ? 11.612 -2.345 -40.888 1.00 71.75 793 ALA A O 1
ATOM 6128 N N . THR A 1 794 ? 10.526 -4.262 -41.406 1.00 66.94 794 THR A N 1
ATOM 6129 C CA . THR A 1 794 ? 9.162 -3.848 -41.032 1.00 66.94 794 THR A CA 1
ATOM 6130 C C . THR A 1 794 ? 8.619 -4.688 -39.880 1.00 66.94 794 THR A C 1
ATOM 6132 O O . THR A 1 794 ? 8.228 -4.131 -38.862 1.00 66.94 794 THR A O 1
ATOM 6135 N N . ASP A 1 795 ? 8.654 -6.018 -40.021 1.00 59.06 795 ASP A N 1
ATOM 6136 C CA . ASP A 1 795 ? 8.010 -6.965 -39.092 1.00 59.06 795 ASP A CA 1
ATOM 6137 C C . ASP A 1 795 ? 9.002 -7.907 -38.371 1.00 59.06 795 ASP A C 1
ATOM 6139 O O . ASP A 1 795 ? 8.612 -8.665 -37.488 1.00 59.06 795 ASP A O 1
ATOM 6143 N N . SER A 1 796 ? 10.284 -7.899 -38.759 1.00 64.50 796 SER A N 1
ATOM 6144 C CA . SER A 1 796 ? 11.353 -8.727 -38.172 1.00 64.50 796 SER A CA 1
ATOM 6145 C C . SER A 1 796 ? 12.711 -8.037 -38.327 1.00 64.50 796 SER A C 1
ATOM 6147 O O . SER A 1 796 ? 13.044 -7.531 -39.404 1.00 64.50 796 SER A O 1
ATOM 6149 N N . ASN A 1 797 ? 13.497 -8.043 -37.248 1.00 70.12 797 ASN A N 1
ATOM 6150 C CA . ASN A 1 797 ? 14.858 -7.506 -37.180 1.00 70.12 797 ASN A CA 1
ATOM 6151 C C . ASN A 1 797 ? 15.946 -8.600 -37.293 1.00 70.12 797 ASN A C 1
ATOM 6153 O O . ASN A 1 797 ? 17.128 -8.269 -37.326 1.00 70.12 797 ASN A O 1
ATOM 6157 N N . ASP A 1 798 ? 15.575 -9.884 -37.401 1.00 70.12 798 ASP A N 1
ATOM 6158 C CA . ASP A 1 798 ? 16.469 -11.059 -37.316 1.00 70.12 798 ASP A CA 1
ATOM 6159 C C . ASP A 1 798 ? 17.567 -11.122 -38.401 1.00 70.12 798 ASP A C 1
ATOM 6161 O O . ASP A 1 798 ? 18.526 -11.894 -38.308 1.00 70.12 798 ASP A O 1
ATOM 6165 N N . ALA A 1 799 ? 17.425 -10.341 -39.473 1.00 70.31 799 ALA A N 1
ATOM 6166 C CA . ALA A 1 799 ? 18.309 -10.359 -40.630 1.00 70.31 799 ALA A CA 1
ATOM 6167 C C . ALA A 1 799 ? 19.642 -9.633 -40.359 1.00 70.31 799 ALA A C 1
ATOM 6169 O O . ALA A 1 799 ? 19.752 -8.416 -40.526 1.00 70.31 799 ALA A O 1
ATOM 6170 N N . VAL A 1 800 ? 20.678 -10.401 -40.002 1.00 76.81 800 VAL A N 1
ATOM 6171 C CA . VAL A 1 800 ? 22.058 -9.911 -39.855 1.00 76.81 800 VAL A CA 1
ATOM 6172 C C . VAL A 1 800 ? 22.867 -10.020 -41.154 1.00 76.81 800 VAL A C 1
ATOM 6174 O O . VAL A 1 800 ? 22.999 -11.092 -41.747 1.00 76.81 800 VAL A O 1
ATOM 6177 N N . GLY A 1 801 ? 23.467 -8.907 -41.574 1.00 74.31 801 GLY A N 1
ATOM 6178 C CA . GLY A 1 801 ? 24.507 -8.845 -42.598 1.00 74.31 801 GLY A CA 1
ATOM 6179 C C . GLY A 1 801 ? 25.875 -8.532 -41.988 1.00 74.31 801 GLY A C 1
ATOM 6180 O O . GLY A 1 801 ? 25.974 -7.855 -40.966 1.00 74.31 801 GLY A O 1
ATOM 6181 N N . TRP A 1 802 ? 26.955 -9.006 -42.611 1.00 77.25 802 TRP A N 1
ATOM 6182 C CA . TRP A 1 802 ? 28.318 -8.625 -42.228 1.00 77.25 802 TRP A CA 1
ATOM 6183 C C . TRP A 1 802 ? 29.267 -8.613 -43.427 1.00 77.25 802 TRP A C 1
ATOM 6185 O O . TRP A 1 802 ? 29.048 -9.305 -44.422 1.00 77.25 802 TRP A O 1
ATOM 6195 N N . TYR A 1 803 ? 30.346 -7.841 -43.315 1.00 72.31 803 TYR A N 1
ATOM 6196 C CA . TYR A 1 803 ? 31.512 -7.924 -44.191 1.00 72.31 803 TYR A CA 1
ATOM 6197 C C . TYR A 1 803 ? 32.805 -7.732 -43.393 1.00 72.31 803 TYR A C 1
ATOM 6199 O O . TYR A 1 803 ? 32.791 -7.249 -42.259 1.00 72.31 803 TYR A O 1
ATOM 6207 N N . ALA A 1 804 ? 33.932 -8.120 -43.987 1.00 71.62 804 ALA A N 1
ATOM 6208 C CA . ALA A 1 804 ? 35.258 -7.853 -43.446 1.00 71.62 804 ALA A CA 1
ATOM 6209 C C . ALA A 1 804 ? 36.139 -7.205 -44.520 1.00 71.62 804 ALA A C 1
ATOM 6211 O O . ALA A 1 804 ? 36.172 -7.669 -45.660 1.00 71.62 804 ALA A O 1
ATOM 6212 N N . ALA A 1 805 ? 36.851 -6.146 -44.147 1.00 71.56 805 ALA A N 1
ATOM 6213 C CA . ALA A 1 805 ? 37.800 -5.436 -44.994 1.00 71.56 805 ALA A CA 1
ATOM 6214 C C . ALA A 1 805 ? 39.223 -5.600 -44.445 1.00 71.56 805 ALA A C 1
ATOM 6216 O O . ALA A 1 805 ? 39.425 -5.689 -43.235 1.00 71.56 805 ALA A O 1
ATOM 6217 N N . TYR A 1 806 ? 40.216 -5.625 -45.334 1.00 73.69 806 TYR A N 1
ATOM 6218 C CA . TYR A 1 806 ? 41.632 -5.639 -44.974 1.00 73.69 806 TYR A CA 1
ATOM 6219 C C . TYR A 1 806 ? 42.414 -4.684 -45.876 1.00 73.69 806 TYR A C 1
ATOM 6221 O O . TYR A 1 806 ? 42.318 -4.762 -47.101 1.00 73.69 806 TYR A O 1
ATOM 6229 N N . ALA A 1 807 ? 43.227 -3.831 -45.258 1.00 69.12 807 ALA A N 1
ATOM 6230 C CA . ALA A 1 807 ? 44.212 -2.980 -45.914 1.00 69.12 807 ALA A CA 1
ATOM 6231 C C . ALA A 1 807 ? 45.588 -3.224 -45.287 1.00 69.12 807 ALA A C 1
ATOM 6233 O O . ALA A 1 807 ? 45.678 -3.614 -44.124 1.00 69.12 807 ALA A O 1
ATOM 6234 N N . LYS A 1 808 ? 46.653 -3.017 -46.063 1.00 64.00 808 LYS A N 1
ATOM 6235 C CA . LYS A 1 808 ? 48.027 -3.422 -45.739 1.00 64.00 808 LYS A CA 1
ATOM 6236 C C . LYS A 1 808 ? 48.891 -2.266 -45.235 1.00 64.00 808 LYS A C 1
ATOM 6238 O O . LYS A 1 808 ? 48.829 -1.199 -45.875 1.00 64.00 808 LYS A O 1
#

Nearest PDB structures (foldseek):
  6m0d-assembly1_A  TM=1.905E-01  e=8.754E-01  Beijerinckia indica subsp. indica ATCC 9039
  8uej-assembly1_M  TM=1.312E-01  e=8.541E+00  Caulobacter phage phiCb5

Radius of gyration: 41.9 Å; Cα contacts (8 Å, |Δi|>4): 1627; chains: 1; bounding box: 88×95×138 Å

Secondary structure (DSSP, 8-state):
-------------TT-GGGGTTSSPPTT--TTSSPPPP------PPPTT--------TT--S-HHHHHHHIIIIIHHHHHHHHHHHTTTT-------------------------------------------------EEEEE-TTS-EEEEETTSSEEEEEEEEE-SS--EEEEEEEETT-HHHHHTT-SS-EEEE--GGGGEEE-SSSTT-EEEES--B-EEEETTEEEE--GGG---SSSTT--EEEEE-SSS-HHHHHH-GGGSSSHHHHT---SSHHHHHHHHHHHHHHHHHHHHHHHHHHH-SSS-HHHHHHHHHHHHHHH-SS--EEEEEEEEPPTTTSS-GGGGGGGGT-S-STT-EEEEEEEEPPPEEEEBTEEEEPPP-EEEEEEEE----PPP-TTSEEEEEEEEEEEEETTEEEEEEEEEEEEESEETTEE-EETT-SSSS-EEEEEEEEEEETTEEEEEEEEEEEEEEE-TT-SSEEEEEEEEEEEEEPPP-S-TTEEEEEEEEEEEEEEPP-TT---S--S-SS-HHHHHHHHHHHHHHHHHHTTT-HHHHHHHHHHHHHHHHHHHHHHHT----EEEEEEEEEEEEEEETTEEEEEEEEE-TT-EE-TTS----TTSHHHHS-EEEEEEEEE-TT-GGGS-TT-EEEE-TTB-SS--SSEEEEEEEEEEEE-GGGTTT-EEEEEEEEEE---SSS-STT--EEEEEE-TT--SS---EESSTTEEEE-SEEEEEEE---TT--EEEEEEES-EEEETTEEESSSSEEEEEEE--TT-SS-----EEEEEEE-

Solvent-accessible surface area (backbone atoms only — not comparable to full-atom values): 45205 Å² total; per-residue (Å²): 139,82,86,80,83,71,83,80,84,71,97,68,63,93,81,47,64,79,85,42,64,67,75,42,74,58,98,78,72,53,87,85,74,53,62,72,78,81,78,82,78,83,78,84,77,80,76,94,83,81,84,78,92,79,77,80,73,78,88,75,83,77,57,52,34,58,53,17,52,44,41,61,70,49,47,38,53,52,46,52,48,44,57,42,58,25,66,67,79,78,37,82,86,89,87,83,89,68,72,63,69,84,82,90,84,90,85,91,85,82,91,87,81,88,82,93,86,84,91,82,82,86,88,88,88,85,79,93,78,91,76,93,73,94,68,92,70,82,62,65,46,76,50,68,47,84,76,62,34,49,33,33,21,39,75,83,60,52,30,36,48,36,36,50,64,37,25,29,72,87,65,52,63,25,24,38,30,66,39,36,77,87,38,70,65,48,55,44,73,65,38,81,62,37,28,39,52,34,57,41,50,64,64,47,46,40,65,51,94,84,55,92,88,42,77,74,49,63,28,54,72,43,27,61,50,44,47,83,56,32,29,37,38,63,36,54,90,66,51,42,70,93,65,65,98,57,32,25,36,44,38,35,39,46,47,90,44,28,44,52,64,48,49,74,38,70,88,58,41,49,59,42,77,64,22,48,14,80,54,91,46,71,70,59,18,57,46,46,45,48,53,54,33,53,51,52,41,48,56,38,49,50,24,40,47,43,44,68,41,86,87,52,54,68,72,53,23,59,67,20,38,63,56,19,48,53,25,61,28,36,82,58,36,32,40,41,34,29,32,32,32,49,44,88,98,57,21,53,34,76,69,50,44,38,50,69,74,16,50,83,59,63,90,68,47,40,24,60,30,41,34,32,39,60,38,51,72,44,82,52,102,87,45,82,42,73,46,65,24,46,24,35,35,34,32,69,35,75,47,88,77,78,81,76,56,51,100,78,24,42,35,62,33,41,40,28,44,34,39,32,34,49,74,53,37,82,77,44,62,45,31,35,36,38,40,37,43,44,29,57,83,80,20,54,46,45,35,76,79,39,92,82,78,49,39,62,48,68,27,45,33,40,76,46,77,55,99,87,43,82,44,80,48,30,33,39,76,60,82,42,43,28,22,22,88,44,38,89,55,38,31,30,43,31,46,35,33,39,36,50,45,32,58,81,86,61,95,51,85,44,51,41,37,26,38,38,38,36,27,30,35,40,22,29,49,67,41,93,77,58,40,72,80,26,20,14,44,89,59,61,47,48,58,53,28,50,50,25,49,57,41,29,67,49,26,63,57,40,41,79,80,38,60,66,64,16,49,56,48,28,53,51,27,48,52,50,26,49,52,31,49,51,55,48,71,66,59,71,31,21,39,28,41,31,44,36,32,40,38,39,45,34,36,57,53,98,90,43,77,48,80,48,77,49,77,45,57,83,62,32,45,71,42,71,94,74,32,28,60,33,77,68,15,42,50,36,19,23,46,56,42,82,73,42,61,42,74,36,51,67,91,44,67,86,73,52,86,80,43,54,40,58,27,52,39,82,65,34,40,90,57,82,72,69,48,31,40,35,41,37,24,41,32,74,71,54,54,64,54,87,64,54,66,85,46,66,47,51,30,36,42,35,43,35,35,46,58,37,80,79,56,53,78,91,75,62,46,27,27,31,28,44,24,57,62,83,48,74,60,95,65,64,46,34,71,60,56,100,58,33,31,43,28,50,78,49,40,33,50,42,50,35,76,87,42,98,84,46,35,38,44,38,43,40,38,35,54,40,30,43,26,48,82,91,48,50,40,68,82,63,53,45,25,35,40,40,36,32,29,38,49,84,30,83,93,60,26,80,52,74,47,74,52,73,48,76,48,110